Protein AF-0000000069707624 (afdb_homodimer)

Radius of gyration: 41.91 Å; Cα contacts (8 Å, |Δi|>4): 3523; chains: 2; bounding box: 149×126×89 Å

InterPro domains:
  IPR021345 GH172, second beta-sandwich domain [PF11175] (188-329)
  IPR060502 GH172, middle domain [PF28589] (62-168)

Solvent-accessible surface area (backbone atoms only — not comparable to full-atom values): 68395 Å² total; per-residue (Å²): 132,88,69,82,86,86,79,76,70,79,73,77,77,78,76,81,76,76,74,78,80,76,80,66,58,51,63,64,84,47,49,64,55,44,56,73,38,51,43,41,64,57,45,82,59,30,41,52,35,34,42,47,31,38,29,88,83,70,60,81,60,28,46,41,66,38,45,54,70,35,72,44,71,76,37,80,45,76,46,19,32,31,37,26,34,41,36,38,39,75,44,58,82,39,91,45,40,34,33,19,24,34,36,34,30,25,54,50,74,46,88,63,57,43,23,48,28,31,45,15,43,68,34,64,30,49,85,49,98,52,72,35,57,34,68,41,46,16,20,36,26,57,10,34,36,33,47,60,55,35,54,30,68,52,10,40,35,35,36,41,32,28,53,33,92,41,49,32,62,31,41,33,42,38,41,31,27,33,47,34,50,81,82,70,65,61,90,81,43,52,31,56,34,33,41,47,39,73,41,76,65,39,77,51,77,56,61,46,69,50,40,78,49,53,36,37,38,33,42,37,30,35,27,41,37,38,30,31,44,81,27,53,62,59,41,40,48,4,29,38,38,31,25,48,58,77,44,92,61,50,84,43,70,56,86,9,40,36,43,72,40,75,47,42,79,86,41,71,83,57,65,45,57,41,60,45,33,27,31,73,41,74,38,80,75,46,27,32,37,32,34,32,35,47,23,71,93,68,49,47,71,30,73,47,19,39,33,38,30,30,31,33,4,65,85,21,68,36,48,28,28,37,37,30,30,30,32,30,32,26,39,83,75,65,70,77,74,73,84,83,67,57,47,15,62,46,32,75,75,81,48,69,66,64,84,80,47,46,42,40,91,70,59,42,74,48,62,93,56,61,66,46,78,42,78,31,50,72,78,23,56,53,35,62,93,27,26,28,30,36,37,56,49,47,70,71,37,56,40,33,39,52,44,63,85,46,72,56,46,28,30,35,37,32,38,28,35,40,23,18,66,61,24,18,33,32,33,37,24,52,71,87,39,82,71,49,75,45,78,20,56,28,97,46,79,39,81,45,74,71,45,82,73,46,75,48,55,46,46,98,80,20,30,40,40,38,34,38,33,26,63,45,60,38,25,47,45,42,27,33,37,36,71,40,70,58,67,66,45,69,48,48,30,30,34,37,57,46,32,65,20,60,80,76,45,102,81,48,58,51,36,81,74,50,82,53,65,72,80,77,48,86,57,74,89,45,66,41,78,29,58,85,67,43,74,26,49,54,44,76,43,65,70,81,68,66,63,59,69,47,62,44,55,85,79,38,83,74,58,53,37,23,28,36,37,36,34,30,28,38,34,29,89,46,71,39,78,40,46,35,28,36,14,36,12,24,22,37,36,34,25,51,70,87,36,80,76,45,75,50,80,37,84,80,41,68,51,42,80,62,69,39,83,41,81,44,78,43,49,56,40,76,33,46,37,40,36,38,42,34,22,61,66,81,69,40,31,42,36,42,33,58,66,47,54,79,65,64,63,45,79,40,48,78,71,76,83,130,140,73,87,85,82,82,84,78,81,71,73,79,74,81,76,83,73,72,77,79,81,78,81,70,86,70,65,64,58,30,50,56,47,45,57,53,40,83,79,44,69,60,59,82,60,34,46,83,46,74,44,61,33,60,28,87,82,71,59,85,60,38,47,41,67,38,45,54,71,33,72,46,70,76,38,79,46,74,45,20,33,33,36,50,35,42,36,39,39,76,42,58,82,41,90,45,40,34,34,19,23,34,38,33,30,25,53,51,75,47,88,62,59,43,21,48,28,31,46,16,42,68,34,63,32,50,84,48,96,53,70,36,64,35,69,41,46,16,20,59,87,78,34,36,35,33,48,61,57,37,54,31,66,52,9,40,35,36,36,41,32,27,52,34,93,41,48,31,65,31,41,36,43,39,42,32,29,36,46,36,50,82,83,68,65,61,90,81,43,53,28,57,33,34,42,47,40,72,41,74,66,41,77,50,77,56,61,46,69,50,40,80,49,52,35,35,37,31,43,37,31,35,27,39,36,38,30,31,44,80,27,52,66,60,40,39,47,6,29,39,40,31,26,48,55,78,44,91,62,51,41,33,42,41,66,9,39,36,45,72,39,49,20,15,81,84,34,65,68,51,65,46,58,32,61,44,30,27,32,69,40,74,39,82,74,47,26,32,37,32,35,32,34,46,23,39,69,59,46,38,40,29,73,45,18,40,34,37,29,29,30,34,4,58,82,22,69,36,48,29,30,36,36,30,29,29,32,29,31,29,37,82,74,66,70,80,73,75,85,81,68,58,45,16,64,47,33,75,76,80,49,69,65,63,85,81,46,47,42,42,90,70,59,42,75,49,62,91,57,59,65,47,76,42,80,30,51,72,78,24,56,53,34,62,92,26,28,30,28,36,37,54,49,48,67,72,39,58,39,32,40,54,45,63,87,48,74,55,45,28,30,35,39,31,37,27,36,40,24,18,68,64,23,18,32,32,34,35,24,52,70,85,39,82,70,49,77,45,78,21,57,30,95,48,79,39,83,45,76,69,45,81,76,47,74,47,55,47,47,98,82,19,30,38,38,39,34,39,34,27,62,45,58,36,26,46,45,44,29,32,38,37,72,41,70,62,69,67,48,71,47,49,30,32,34,38,58,48,34,62,22,61,80,77,43,101,81,49,55,52,35,82,74,49,81,54,63,73,80,76,48,85,58,72,88,43,70,42,78,29,59,86,69,44,78,28,52,52,44,77,43,63,69,76,63,65,72,65,68,46,61,42,55,86,79,37,85,71,60,54,35,23,27,37,39,37,37,30,30,38,33,27,89,46,72,41,78,40,43,34,28,36,15,36,13,24,21,38,35,33,24,50,69,86,35,80,75,45,76,48,82,38,82,78,40,70,52,44,79,63,68,38,83,41,83,43,78,43,49,57,37,78,34,44,36,40,35,38,42,32,25,58,64,80,68,42,31,43,40,44,34,60,67,49,54,77,66,65,66,43,77,41,45,78,68,73,81,130

Sequence (1316 aa):
MKYHSKSIFLCLILGILLMGNACQSSIPSDPIMLLFTQPSPLIQAGKMIQLSSHDTTGGNNDRIPIKPGEKVHIANIKGEGMIARIWVTVDSRDPDYLRTILIRMYWDGEENPSVEVPLGDFFGSPFQYQHHLPKYVGMSSGGYYSYFPMPFKNGAVIEIENQGREEVYAFYYQINYYELEKNSLPKEIPYFHAQWKRDVRTESTENYVALDALGKGFFAGLNFNGQPYDGRLFYLEGDEMIFVDGEAKPSVYGTGMEDYFTAGWYFQNGPFAAGYHGLTFLDPETGRVTAYRHHIPDAIPFKNSIKVTFEHGHGNEEVVDLSTTAFWYQTEPHQKFNSIGVPGQRMVLKRPISSGVIAPNAFKVRTDLDFEIRDMTQNGPDWIGNEQLIVKGKDGASFSIILDQLEEAAYEIEIYYSKAPEFGTTEIGLNGKRLMELEALGTRLQAQDKIYLGEAKPNSQKEIVLDFRFMEGGSFGLDAVLLTPKRNFITDWYLIGPFPNLRVHDYERPGLDSAYFPEKEIHLDTTYPGYYGDQLAWFRVNDGKSGYDMRLRQYFEPTEFIVIYGLTYVFSPLDQQVIMFVGSDDAAKVFINDEEVYRFFDLMRIAAPDQDRVEVTLKKGWNKVLVKAENNFGGFAFYLRFMDPTNSLIVNAQQKFEMKYHSKSIFLCLILGILLMGNACQSSIPSDPIMLLFTQPSPLIQAGKMIQLSSHDTTGGNNDRIPIKPGEKVHIANIKGEGMIARIWVTVDSRDPDYLRTILIRMYWDGEENPSVEVPLGDFFGSPFQYQHHLPKYVGMSSGGYYSYFPMPFKNGAVIEIENQGREEVYAFYYQINYYELEKNSLPKEIPYFHAQWKRDVRTESTENYVALDALGKGFFAGLNFNGQPYDGRLFYLEGDEMIFVDGEAKPSVYGTGMEDYFTAGWYFQNGPFAAGYHGLTFLDPETGRVTAYRHHIPDAIPFKNSIKVTFEHGHGNEEVVDLSTTAFWYQTEPHQKFNSIGVPGQRMVLKRPISSGVIAPNAFKVRTDLDFEIRDMTQNGPDWIGNEQLIVKGKDGASFSIILDQLEEAAYEIEIYYSKAPEFGTTEIGLNGKRLMELEALGTRLQAQDKIYLGEAKPNSQKEIVLDFRFMEGGSFGLDAVLLTPKRNFITDWYLIGPFPNLRVHDYERPGLDSAYFPEKEIHLDTTYPGYYGDQLAWFRVNDGKSGYDMRLRQYFEPTEFIVIYGLTYVFSPLDQQVIMFVGSDDAAKVFINDEEVYRFFDLMRIAAPDQDRVEVTLKKGWNKVLVKAENNFGGFAFYLRFMDPTNSLIVNAQQKFE

Structure (mmCIF, N/CA/C/O backbone):
data_AF-0000000069707624-model_v1
#
loop_
_entity.id
_entity.type
_entity.pdbx_description
1 polymer 'DUF2961 family protein'
#
loop_
_atom_site.group_PDB
_atom_site.id
_atom_site.type_symbol
_atom_site.label_atom_id
_atom_site.label_alt_id
_atom_site.label_comp_id
_atom_site.label_asym_id
_atom_site.label_entity_id
_atom_site.label_seq_id
_atom_site.pdbx_PDB_ins_code
_atom_site.Cartn_x
_atom_site.Cartn_y
_atom_site.Cartn_z
_atom_site.occupancy
_atom_site.B_iso_or_equiv
_atom_site.auth_seq_id
_atom_site.auth_comp_id
_atom_site.auth_asym_id
_atom_site.auth_atom_id
_atom_site.pdbx_PDB_model_num
ATOM 1 N N . MET A 1 1 ? 98.688 46.562 0.102 1 18.88 1 MET A N 1
ATOM 2 C CA . MET A 1 1 ? 97.625 47.094 0.975 1 18.88 1 MET A CA 1
ATOM 3 C C . MET A 1 1 ? 96.312 46.594 0.54 1 18.88 1 MET A C 1
ATOM 5 O O . MET A 1 1 ? 95.25 47.031 1.054 1 18.88 1 MET A O 1
ATOM 9 N N . LYS A 1 2 ? 96.312 46.125 -0.446 1 19.06 2 LYS A N 1
ATOM 10 C CA . LYS A 1 2 ? 95.625 45.719 -1.665 1 19.06 2 LYS A CA 1
ATOM 11 C C . LYS A 1 2 ? 94.5 44.781 -1.354 1 19.06 2 LYS A C 1
ATOM 13 O O . LYS A 1 2 ? 94.562 43.562 -1.658 1 19.06 2 LYS A O 1
ATOM 18 N N . TYR A 1 3 ? 93.75 44.875 -0.031 1 17.95 3 TYR A N 1
ATOM 19 C CA . TYR A 1 3 ? 93.125 44.031 0.96 1 17.95 3 TYR A CA 1
ATOM 20 C C . TYR A 1 3 ? 91.75 43.625 0.505 1 17.95 3 TYR A C 1
ATOM 22 O O . TYR A 1 3 ? 91.125 42.719 1.069 1 17.95 3 TYR A O 1
ATOM 30 N N . HIS A 1 4 ? 91.125 44.469 -0.443 1 19.33 4 HIS A N 1
ATOM 31 C CA . HIS A 1 4 ? 89.75 44.781 -0.043 1 19.33 4 HIS A CA 1
ATOM 32 C C . HIS A 1 4 ? 88.875 43.531 -0.024 1 19.33 4 HIS A C 1
ATOM 34 O O . HIS A 1 4 ? 89.25 42.531 -0.677 1 19.33 4 HIS A O 1
ATOM 40 N N . SER A 1 5 ? 87.625 43.562 0.56 1 19.67 5 SER A N 1
ATOM 41 C CA . SER A 1 5 ? 86.5 43.062 1.409 1 19.67 5 SER A CA 1
ATOM 42 C C . SER A 1 5 ? 85.625 42.094 0.639 1 19.67 5 SER A C 1
ATOM 44 O O . SER A 1 5 ? 85.562 42.156 -0.592 1 19.67 5 SER A O 1
ATOM 46 N N . LYS A 1 6 ? 84.75 41.281 1.442 1 21.39 6 LYS A N 1
ATOM 47 C CA . LYS A 1 6 ? 84.188 39.938 1.647 1 21.39 6 LYS A CA 1
ATOM 48 C C . LYS A 1 6 ? 82.938 39.719 0.796 1 21.39 6 LYS A C 1
ATOM 50 O O . LYS A 1 6 ? 82 40.5 0.872 1 21.39 6 LYS A O 1
ATOM 55 N N . SER A 1 7 ? 82.938 39.062 -0.335 1 19.5 7 SER A N 1
ATOM 56 C CA . SER A 1 7 ? 82.188 38.688 -1.499 1 19.5 7 SER A CA 1
ATOM 57 C C . SER A 1 7 ? 80.938 37.906 -1.087 1 19.5 7 SER A C 1
ATOM 59 O O . SER A 1 7 ? 80.188 37.375 -1.938 1 19.5 7 SER A O 1
ATOM 61 N N . ILE A 1 8 ? 80.688 37.688 0.318 1 20.47 8 ILE A N 1
ATOM 62 C CA . ILE A 1 8 ? 80.125 36.344 0.498 1 20.47 8 ILE A CA 1
ATOM 63 C C . ILE A 1 8 ? 78.625 36.375 0.015 1 20.47 8 ILE A C 1
ATOM 65 O O . ILE A 1 8 ? 77.938 35.375 0.176 1 20.47 8 ILE A O 1
ATOM 69 N N . PHE A 1 9 ? 78.125 37.344 -0.63 1 19.16 9 PHE A N 1
ATOM 70 C CA . PHE A 1 9 ? 76.688 37.625 -0.339 1 19.16 9 PHE A CA 1
ATOM 71 C C . PHE A 1 9 ? 75.812 36.438 -0.684 1 19.16 9 PHE A C 1
ATOM 73 O O . PHE A 1 9 ? 74.75 36.281 -0.095 1 19.16 9 PHE A O 1
ATOM 80 N N . LEU A 1 10 ? 76.062 35.594 -1.766 1 20.22 10 LEU A N 1
ATOM 81 C CA . LEU A 1 10 ? 74.875 35.312 -2.594 1 20.22 10 LEU A CA 1
ATOM 82 C C . LEU A 1 10 ? 74.062 34.219 -1.967 1 20.22 10 LEU A C 1
ATOM 84 O O . LEU A 1 10 ? 74.438 33.062 -1.99 1 20.22 10 LEU A O 1
ATOM 88 N N . CYS A 1 11 ? 73.688 34.219 -0.699 1 19.45 11 CYS A N 1
ATOM 89 C CA . CYS A 1 11 ? 73.062 33.031 -0.096 1 19.45 11 CYS A CA 1
ATOM 90 C C . CYS A 1 11 ? 71.75 32.688 -0.804 1 19.45 11 CYS A C 1
ATOM 92 O O . CYS A 1 11 ? 70.812 33.438 -0.781 1 19.45 11 CYS A O 1
ATOM 94 N N . LEU A 1 12 ? 71.75 32.062 -1.888 1 20.75 12 LEU A N 1
ATOM 95 C CA . LEU A 1 12 ? 70.688 31.531 -2.738 1 20.75 12 LEU A CA 1
ATOM 96 C C . LEU A 1 12 ? 69.75 30.641 -1.943 1 20.75 12 LEU A C 1
ATOM 98 O O . LEU A 1 12 ? 70.125 29.484 -1.64 1 20.75 12 LEU A O 1
ATOM 102 N N . ILE A 1 13 ? 69.312 30.984 -0.721 1 21.41 13 ILE A N 1
ATOM 103 C CA . ILE A 1 13 ? 68.562 29.938 0.009 1 21.41 13 ILE A CA 1
ATOM 104 C C . ILE A 1 13 ? 67.312 29.531 -0.75 1 21.41 13 ILE A C 1
ATOM 106 O O . ILE A 1 13 ? 66.438 30.375 -1.009 1 21.41 13 ILE A O 1
ATOM 110 N N . LEU A 1 14 ? 67.312 28.578 -1.659 1 22.59 14 LEU A N 1
ATOM 111 C CA . LEU A 1 14 ? 66.25 27.859 -2.4 1 22.59 14 LEU A CA 1
ATOM 112 C C . LEU A 1 14 ? 65.188 27.312 -1.457 1 22.59 14 LEU A C 1
ATOM 114 O O . LEU A 1 14 ? 65.438 26.422 -0.654 1 22.59 14 LEU A O 1
ATOM 118 N N . GLY A 1 15 ? 64.375 28.156 -0.768 1 21.81 15 GLY A N 1
ATOM 119 C CA . GLY A 1 15 ? 63.312 27.672 0.089 1 21.81 15 GLY A CA 1
ATOM 120 C C . GLY A 1 15 ? 62.344 26.75 -0.632 1 21.81 15 GLY A C 1
ATOM 121 O O . GLY A 1 15 ? 61.781 27.125 -1.661 1 21.81 15 GLY A O 1
ATOM 122 N N . ILE A 1 16 ? 62.5 25.406 -0.625 1 24.39 16 ILE A N 1
ATOM 123 C CA . ILE A 1 16 ? 61.656 24.281 -1.049 1 24.39 16 ILE A CA 1
ATOM 124 C C . ILE A 1 16 ? 60.25 24.406 -0.424 1 24.39 16 ILE A C 1
ATOM 126 O O . ILE A 1 16 ? 60.125 24.359 0.799 1 24.39 16 ILE A O 1
ATOM 130 N N . LEU A 1 17 ? 59.406 25.328 -0.9 1 23.44 17 LEU A N 1
ATOM 131 C CA . LEU A 1 17 ? 58 25.422 -0.492 1 23.44 17 LEU A CA 1
ATOM 132 C C . LEU A 1 17 ? 57.312 24.062 -0.654 1 23.44 17 LEU A C 1
ATOM 134 O O . LEU A 1 17 ? 57.188 23.562 -1.771 1 23.44 17 LEU A O 1
ATOM 138 N N . LEU A 1 18 ? 57.406 23.125 0.227 1 24.72 18 LEU A N 1
ATOM 139 C CA . LEU A 1 18 ? 56.594 21.938 0.384 1 24.72 18 LEU A CA 1
ATOM 140 C C . LEU A 1 18 ? 55.125 22.297 0.466 1 24.72 18 LEU A C 1
ATOM 142 O O . LEU A 1 18 ? 54.656 22.859 1.465 1 24.72 18 LEU A O 1
ATOM 146 N N . MET A 1 19 ? 54.562 22.953 -0.51 1 26.05 19 MET A N 1
ATOM 147 C CA . MET A 1 19 ? 53.094 23.109 -0.516 1 26.05 19 MET A CA 1
ATOM 148 C C . MET A 1 19 ? 52.406 21.781 -0.243 1 26.05 19 MET A C 1
ATOM 150 O O . MET A 1 19 ? 52.656 20.797 -0.936 1 26.05 19 MET A O 1
ATOM 154 N N . GLY A 1 20 ? 52.094 21.469 0.965 1 26.59 20 GLY A N 1
ATOM 155 C CA . GLY A 1 20 ? 51.219 20.406 1.432 1 26.59 20 GLY A CA 1
ATOM 156 C C . GLY A 1 20 ? 49.906 20.312 0.646 1 26.59 20 GLY A C 1
ATOM 157 O O . GLY A 1 20 ? 49.156 21.281 0.552 1 26.59 20 GLY A O 1
ATOM 158 N N . ASN A 1 21 ? 49.875 19.656 -0.525 1 27.62 21 ASN A N 1
ATOM 159 C CA . ASN A 1 21 ? 48.719 19.156 -1.285 1 27.62 21 ASN A CA 1
ATOM 160 C C . ASN A 1 21 ? 47.625 18.656 -0.365 1 27.62 21 ASN A C 1
ATOM 162 O O . ASN A 1 21 ? 47.812 17.688 0.382 1 27.62 21 ASN A O 1
ATOM 166 N N . ALA A 1 22 ? 46.719 19.438 0.104 1 26.91 22 ALA A N 1
ATOM 167 C CA . ALA A 1 22 ? 45.438 19.188 0.793 1 26.91 22 ALA A CA 1
ATOM 168 C C . ALA A 1 22 ? 44.75 17.984 0.197 1 26.91 22 ALA A C 1
ATOM 170 O O . ALA A 1 22 ? 44.625 17.859 -1.024 1 26.91 22 ALA A O 1
ATOM 171 N N . CYS A 1 23 ? 44.656 16.891 0.903 1 30.03 23 CYS A N 1
ATOM 172 C CA . CYS A 1 23 ? 43.844 15.68 0.93 1 30.03 23 CYS A CA 1
ATOM 173 C C . CYS A 1 23 ? 42.406 15.969 0.553 1 30.03 23 CYS A C 1
ATOM 175 O O . CYS A 1 23 ? 41.688 16.594 1.318 1 30.03 23 CYS A O 1
ATOM 177 N N . GLN A 1 24 ? 42.062 16.297 -0.633 1 32.97 24 GLN A N 1
ATOM 178 C CA . GLN A 1 24 ? 40.719 16.297 -1.245 1 32.97 24 GLN A CA 1
ATOM 179 C C . GLN A 1 24 ? 39.875 15.156 -0.691 1 32.97 24 GLN A C 1
ATOM 181 O O . GLN A 1 24 ? 40.375 14.039 -0.509 1 32.97 24 GLN A O 1
ATOM 186 N N . SER A 1 25 ? 38.906 15.375 -0.008 1 40.84 25 SER A N 1
ATOM 187 C CA . SER A 1 25 ? 37.844 14.516 0.538 1 40.84 25 SER A CA 1
ATOM 188 C C . SER A 1 25 ? 37.469 13.414 -0.443 1 40.84 25 SER A C 1
ATOM 190 O O . SER A 1 25 ? 36.844 13.688 -1.477 1 40.84 25 SER A O 1
ATOM 192 N N . SER A 1 26 ? 38.375 12.359 -0.764 1 45.59 26 SER A N 1
ATOM 193 C CA . SER A 1 26 ? 38.25 11.367 -1.83 1 45.59 26 SER A CA 1
ATOM 194 C C . SER A 1 26 ? 37 10.516 -1.647 1 45.59 26 SER A C 1
ATOM 196 O O . SER A 1 26 ? 36.75 9.984 -0.562 1 45.59 26 SER A O 1
ATOM 198 N N . ILE A 1 27 ? 36.062 10.719 -2.441 1 56.03 27 ILE A N 1
ATOM 199 C CA . ILE A 1 27 ? 35.031 9.742 -2.766 1 56.03 27 ILE A CA 1
ATOM 200 C C . ILE A 1 27 ? 35.625 8.336 -2.723 1 56.03 27 ILE A C 1
ATOM 202 O O . ILE A 1 27 ? 36.719 8.102 -3.219 1 56.03 27 ILE A O 1
ATOM 206 N N . PRO A 1 28 ? 35.062 7.512 -1.837 1 61.44 28 PRO A N 1
ATOM 207 C CA . PRO A 1 28 ? 35.594 6.152 -1.826 1 61.44 28 PRO A CA 1
ATOM 208 C C . PRO A 1 28 ? 36.062 5.688 -3.207 1 61.44 28 PRO A C 1
ATOM 210 O O . PRO A 1 28 ? 35.438 6.02 -4.215 1 61.44 28 PRO A O 1
ATOM 213 N N . SER A 1 29 ? 37.25 5.18 -3.164 1 61.94 29 SER A N 1
ATOM 214 C CA . SER A 1 29 ? 37.844 4.688 -4.41 1 61.94 29 SER A CA 1
ATOM 215 C C . SER A 1 29 ? 37.125 3.438 -4.902 1 61.94 29 SER A C 1
ATOM 217 O O . SER A 1 29 ? 37.125 3.145 -6.098 1 61.94 29 SER A O 1
ATOM 219 N N . ASP A 1 30 ? 36.469 2.801 -3.924 1 75.5 30 ASP A N 1
ATOM 220 C CA . ASP A 1 30 ? 35.719 1.609 -4.352 1 75.5 30 ASP A CA 1
ATOM 221 C C . ASP A 1 30 ? 34.375 1.975 -4.93 1 75.5 30 ASP A C 1
ATOM 223 O O . ASP A 1 30 ? 33.5 2.516 -4.223 1 75.5 30 ASP A O 1
ATOM 227 N N . PRO A 1 31 ? 34.188 1.661 -6.168 1 77.06 31 PRO A N 1
ATOM 228 C CA . PRO A 1 31 ? 32.969 2.068 -6.848 1 77.06 31 PRO A CA 1
ATOM 229 C C . PRO A 1 31 ? 31.719 1.471 -6.211 1 77.06 31 PRO A C 1
ATOM 231 O O . PRO A 1 31 ? 30.656 2.102 -6.215 1 77.06 31 PRO A O 1
ATOM 234 N N . ILE A 1 32 ? 31.859 0.327 -5.637 1 78.31 32 ILE A N 1
ATOM 235 C CA . ILE A 1 32 ? 30.703 -0.321 -5.027 1 78.31 32 ILE A CA 1
ATOM 236 C C . ILE A 1 32 ? 30.328 0.413 -3.744 1 78.31 32 ILE A C 1
ATOM 238 O O . ILE A 1 32 ? 29.141 0.619 -3.471 1 78.31 32 ILE A O 1
ATOM 242 N N . MET A 1 33 ? 31.266 0.794 -2.947 1 75.31 33 MET A N 1
ATOM 243 C CA . MET A 1 33 ? 31 1.559 -1.731 1 75.31 33 MET A CA 1
ATOM 244 C C . MET A 1 33 ? 30.328 2.889 -2.061 1 75.31 33 MET A C 1
ATOM 246 O O . MET A 1 33 ? 29.438 3.334 -1.338 1 75.31 33 MET A O 1
ATOM 250 N N . LEU A 1 34 ? 30.766 3.414 -3.104 1 76.06 34 LEU A N 1
ATOM 251 C CA . LEU A 1 34 ? 30.188 4.676 -3.551 1 76.06 34 LEU A CA 1
ATOM 252 C C . LEU A 1 34 ? 28.703 4.512 -3.859 1 76.06 34 LEU A C 1
ATOM 254 O O . LEU A 1 34 ? 27.906 5.406 -3.58 1 76.06 34 LEU A O 1
ATOM 258 N N . LEU A 1 35 ? 28.328 3.408 -4.371 1 80.75 35 LEU A N 1
ATOM 259 C CA . LEU A 1 35 ? 26.969 3.152 -4.805 1 80.75 35 LEU A CA 1
ATOM 260 C C . LEU A 1 35 ? 26.047 2.92 -3.605 1 80.75 35 LEU A C 1
ATOM 262 O O . LEU A 1 35 ? 24.922 3.438 -3.566 1 80.75 35 LEU A O 1
ATOM 266 N N . PHE A 1 36 ? 26.453 2.232 -2.625 1 83 36 PHE A N 1
ATOM 267 C CA . PHE A 1 36 ? 25.484 1.723 -1.669 1 83 36 PHE A CA 1
ATOM 268 C C . PHE A 1 36 ? 25.672 2.367 -0.302 1 83 36 PHE A C 1
ATOM 270 O O . PHE A 1 36 ? 24.953 2.062 0.644 1 83 36 PHE A O 1
ATOM 277 N N . THR A 1 37 ? 26.625 3.328 -0.21 1 80.25 37 THR A N 1
ATOM 278 C CA . THR A 1 37 ? 26.688 4.152 0.992 1 80.25 37 THR A CA 1
ATOM 279 C C . THR A 1 37 ? 25.578 5.195 0.995 1 80.25 37 THR A C 1
ATOM 281 O O . THR A 1 37 ? 25.328 5.855 -0.02 1 80.25 37 THR A O 1
ATOM 284 N N . GLN A 1 38 ? 24.875 5.293 2.148 1 80.56 38 GLN A N 1
ATOM 285 C CA . GLN A 1 38 ? 23.797 6.266 2.275 1 80.56 38 GLN A CA 1
ATOM 286 C C . GLN A 1 38 ? 24.047 7.215 3.445 1 80.56 38 GLN A C 1
ATOM 288 O O . GLN A 1 38 ? 24.375 6.77 4.551 1 80.56 38 GLN A O 1
ATOM 293 N N . PRO A 1 39 ? 24 8.562 3.215 1 84.69 39 PRO A N 1
ATOM 294 C CA . PRO A 1 39 ? 23.844 9.18 1.896 1 84.69 39 PRO A CA 1
ATOM 295 C C . PRO A 1 39 ? 25.078 9.031 1.017 1 84.69 39 PRO A C 1
ATOM 297 O O . PRO A 1 39 ? 26.203 8.914 1.531 1 84.69 39 PRO A O 1
ATOM 300 N N . SER A 1 40 ? 24.812 9.117 -0.23 1 80.12 40 SER A N 1
ATOM 301 C CA . SER A 1 40 ? 25.906 8.969 -1.169 1 80.12 40 SER A CA 1
ATOM 302 C C . SER A 1 40 ? 26.938 10.086 -1.009 1 80.12 40 SER A C 1
ATOM 304 O O . SER A 1 40 ? 26.562 11.258 -0.883 1 80.12 40 SER A O 1
ATOM 306 N N . PRO A 1 41 ? 28.219 9.773 -1.053 1 79.38 41 PRO A N 1
ATOM 307 C CA . PRO A 1 41 ? 29.234 10.82 -1.02 1 79.38 41 PRO A CA 1
ATOM 308 C C . PRO A 1 41 ? 29.188 11.742 -2.236 1 79.38 41 PRO A C 1
ATOM 310 O O . PRO A 1 41 ? 29.75 12.836 -2.215 1 79.38 41 PRO A O 1
ATOM 313 N N . LEU A 1 42 ? 28.391 11.344 -3.188 1 78.75 42 LEU A N 1
ATOM 314 C CA . LEU A 1 42 ? 28.297 12.094 -4.434 1 78.75 42 LEU A CA 1
ATOM 315 C C . LEU A 1 42 ? 27.438 13.336 -4.254 1 78.75 42 LEU A C 1
ATOM 317 O O . LEU A 1 42 ? 27.453 14.234 -5.098 1 78.75 42 LEU A O 1
ATOM 321 N N . ILE A 1 43 ? 26.781 13.375 -3.152 1 81.94 43 ILE A N 1
ATOM 322 C CA . ILE A 1 43 ? 25.875 14.5 -2.961 1 81.94 43 ILE A CA 1
ATOM 323 C C . ILE A 1 43 ? 26.688 15.797 -2.867 1 81.94 43 ILE A C 1
ATOM 325 O O . ILE A 1 43 ? 26.156 16.875 -3.143 1 81.94 43 ILE A O 1
ATOM 329 N N . GLN A 1 44 ? 27.953 15.672 -2.525 1 78.56 44 GLN A N 1
ATOM 330 C CA . GLN A 1 44 ? 28.812 16.844 -2.385 1 78.56 44 GLN A CA 1
ATOM 331 C C . GLN A 1 44 ? 29.141 17.453 -3.746 1 78.56 44 GLN A C 1
ATOM 333 O O . GLN A 1 44 ? 29.406 18.656 -3.848 1 78.56 44 GLN A O 1
ATOM 338 N N . ALA A 1 45 ? 29.016 16.578 -4.715 1 78.44 45 ALA A N 1
ATOM 339 C CA . ALA A 1 45 ? 29.422 16.984 -6.055 1 78.44 45 ALA A CA 1
ATOM 340 C C . ALA A 1 45 ? 28.219 17.297 -6.926 1 78.44 45 ALA A C 1
ATOM 342 O O . ALA A 1 45 ? 28.359 17.688 -8.086 1 78.44 45 ALA A O 1
ATOM 343 N N . GLY A 1 46 ? 27.094 17.203 -6.344 1 87.25 46 GLY A N 1
ATOM 344 C CA . GLY A 1 46 ? 25.969 17.234 -7.266 1 87.25 46 GLY A CA 1
ATOM 345 C C . GLY A 1 46 ? 24.797 18.031 -6.73 1 87.25 46 GLY A C 1
ATOM 346 O O . GLY A 1 46 ? 24.906 18.719 -5.723 1 87.25 46 GLY A O 1
ATOM 347 N N . LYS A 1 47 ? 23.859 18.062 -7.617 1 92.69 47 LYS A N 1
ATOM 348 C CA . LYS A 1 47 ? 22.562 18.688 -7.34 1 92.69 47 LYS A CA 1
ATOM 349 C C . LYS A 1 47 ? 21.438 17.672 -7.492 1 92.69 47 LYS A C 1
ATOM 351 O O . LYS A 1 47 ? 21.453 16.844 -8.406 1 92.69 47 LYS A O 1
ATOM 356 N N . MET A 1 48 ? 20.5 17.672 -6.535 1 95.06 48 MET A N 1
ATOM 357 C CA . MET A 1 48 ? 19.328 16.812 -6.633 1 95.06 48 MET A CA 1
ATOM 358 C C . MET A 1 48 ? 18.281 17.406 -7.547 1 95.06 48 MET A C 1
ATOM 360 O O . MET A 1 48 ? 17.922 18.578 -7.398 1 95.06 48 MET A O 1
ATOM 364 N N . ILE A 1 49 ? 17.828 16.672 -8.492 1 96.69 49 ILE A N 1
ATOM 365 C CA . ILE A 1 49 ? 16.734 17.047 -9.391 1 96.69 49 ILE A CA 1
ATOM 366 C C . ILE A 1 49 ? 15.633 16 -9.328 1 96.69 49 ILE A C 1
ATOM 368 O O . ILE A 1 49 ? 15.906 14.797 -9.305 1 96.69 49 ILE A O 1
ATOM 372 N N . GLN A 1 50 ? 14.383 16.406 -9.195 1 97.25 50 GLN A N 1
ATOM 373 C CA . GLN A 1 50 ? 13.234 15.516 -9.305 1 97.25 50 GLN A CA 1
ATOM 374 C C . GLN A 1 50 ? 12.453 15.781 -10.586 1 97.25 50 GLN A C 1
ATOM 376 O O . GLN A 1 50 ? 11.898 16.859 -10.766 1 97.25 50 GLN A O 1
ATOM 381 N N . LEU A 1 51 ? 12.492 14.836 -11.492 1 96.81 51 LEU A N 1
ATOM 382 C CA . LEU A 1 51 ? 11.562 14.828 -12.609 1 96.81 51 LEU A CA 1
ATOM 383 C C . LEU A 1 51 ? 10.234 14.195 -12.203 1 96.81 51 LEU A C 1
ATOM 385 O O . LEU A 1 51 ? 10.211 13.172 -11.508 1 96.81 51 LEU A O 1
ATOM 389 N N . SER A 1 52 ? 9.117 14.867 -12.492 1 96.56 52 SER A N 1
ATOM 390 C CA . SER A 1 52 ? 7.828 14.305 -12.078 1 96.56 52 SER A CA 1
ATOM 391 C C . SER A 1 52 ? 6.75 14.586 -13.117 1 96.56 52 SER A C 1
ATOM 393 O O . SER A 1 52 ? 6.98 15.32 -14.086 1 96.56 52 SER A O 1
ATOM 395 N N . SER A 1 53 ? 5.598 13.969 -12.922 1 95.44 53 SER A N 1
ATOM 396 C CA . SER A 1 53 ? 4.449 14.156 -13.805 1 95.44 53 SER A CA 1
ATOM 397 C C . SER A 1 53 ? 3.602 15.344 -13.359 1 95.44 53 SER A C 1
ATOM 399 O O . SER A 1 53 ? 2.416 15.422 -13.688 1 95.44 53 SER A O 1
ATOM 401 N N . HIS A 1 54 ? 4.152 16.234 -12.586 1 91.06 54 HIS A N 1
ATOM 402 C CA . HIS A 1 54 ? 3.375 17.375 -12.102 1 91.06 54 HIS A CA 1
ATOM 403 C C . HIS A 1 54 ? 2.807 18.188 -13.266 1 91.06 54 HIS A C 1
ATOM 405 O O . HIS A 1 54 ? 3.377 18.203 -14.359 1 91.06 54 HIS A O 1
ATOM 411 N N . ASP A 1 55 ? 1.71 18.812 -13.016 1 86.75 55 ASP A N 1
ATOM 412 C CA . ASP A 1 55 ? 1.069 19.672 -14 1 86.75 55 ASP A CA 1
ATOM 413 C C . ASP A 1 55 ? 1.892 20.938 -14.242 1 86.75 55 ASP A C 1
ATOM 415 O O . ASP A 1 55 ? 1.901 21.844 -13.406 1 86.75 55 ASP A O 1
ATOM 419 N N . THR A 1 56 ? 2.471 21.047 -15.32 1 85.56 56 THR A N 1
ATOM 420 C CA . THR A 1 56 ? 3.393 22.141 -15.602 1 85.56 56 THR A CA 1
ATOM 421 C C . THR A 1 56 ? 2.629 23.422 -15.867 1 85.56 56 THR A C 1
ATOM 423 O O . THR A 1 56 ? 3.23 24.5 -15.969 1 85.56 56 THR A O 1
ATOM 426 N N . THR A 1 57 ? 1.363 23.297 -15.898 1 76.94 57 THR A N 1
ATOM 427 C CA . THR A 1 57 ? 0.559 24.5 -16.094 1 76.94 57 THR A CA 1
ATOM 428 C C . THR A 1 57 ? 0.172 25.125 -14.758 1 76.94 57 THR A C 1
ATOM 430 O O . THR A 1 57 ? -0.406 26.203 -14.711 1 76.94 57 THR A O 1
ATOM 433 N N . GLY A 1 58 ? 0.562 24.469 -13.758 1 73 58 GLY A N 1
ATOM 434 C CA . GLY A 1 58 ? 0.212 24.953 -12.43 1 73 58 GLY A CA 1
ATOM 435 C C . GLY A 1 58 ? -1.082 24.359 -11.898 1 73 58 GLY A C 1
ATOM 436 O O . GLY A 1 58 ? -1.453 24.594 -10.75 1 73 58 GLY A O 1
ATOM 437 N N . GLY A 1 59 ? -1.722 23.5 -12.695 1 75.94 59 GLY A N 1
ATOM 438 C CA . GLY A 1 59 ? -2.943 22.828 -12.273 1 75.94 59 GLY A CA 1
ATOM 439 C C . GLY A 1 59 ? -2.688 21.562 -11.484 1 75.94 59 GLY A C 1
ATOM 440 O O . GLY A 1 59 ? -1.613 21.391 -10.898 1 75.94 59 GLY A O 1
ATOM 441 N N . ASN A 1 60 ? -3.693 20.688 -11.297 1 76.81 60 ASN A N 1
ATOM 442 C CA . ASN A 1 60 ? -3.594 19.484 -10.477 1 76.81 60 ASN A CA 1
ATOM 443 C C . ASN A 1 60 ? -3.674 18.219 -11.312 1 76.81 60 ASN A C 1
ATOM 445 O O . ASN A 1 60 ? -3.924 17.125 -10.789 1 76.81 60 ASN A O 1
ATOM 449 N N . ASN A 1 61 ? -3.504 18.406 -12.578 1 81.38 61 ASN A N 1
ATOM 450 C CA . ASN A 1 61 ? -3.447 17.234 -13.445 1 81.38 61 ASN A CA 1
ATOM 451 C C . ASN A 1 61 ? -2.053 16.609 -13.453 1 81.38 61 ASN A C 1
ATOM 453 O O . ASN A 1 61 ? -1.404 16.547 -14.5 1 81.38 61 ASN A O 1
ATOM 457 N N . ASP A 1 62 ? -1.649 16.078 -12.398 1 88.38 62 ASP A N 1
ATOM 458 C CA . ASP A 1 62 ? -0.28 15.648 -12.125 1 88.38 62 ASP A CA 1
ATOM 459 C C . ASP A 1 62 ? -0.021 14.242 -12.672 1 88.38 62 ASP A C 1
ATOM 461 O O . ASP A 1 62 ? 0.738 13.469 -12.086 1 88.38 62 ASP A O 1
ATOM 465 N N . ARG A 1 63 ? -0.752 13.82 -13.742 1 89.44 63 ARG A N 1
ATOM 466 C CA . ARG A 1 63 ? -0.609 12.492 -14.328 1 89.44 63 ARG A CA 1
ATOM 467 C C . ARG A 1 63 ? -0.448 12.578 -15.844 1 89.44 63 ARG A C 1
ATOM 469 O O . ARG A 1 63 ? -0.713 13.625 -16.438 1 89.44 63 ARG A O 1
ATOM 476 N N . ILE A 1 64 ? 0.081 11.539 -16.484 1 92.19 64 ILE A N 1
ATOM 477 C CA . ILE A 1 64 ? 0.079 11.438 -17.938 1 92.19 64 ILE A CA 1
ATOM 478 C C . ILE A 1 64 ? -0.702 10.195 -18.375 1 92.19 64 ILE A C 1
ATOM 480 O O . ILE A 1 64 ? -0.666 9.164 -17.688 1 92.19 64 ILE A O 1
ATOM 484 N N . PRO A 1 65 ? -1.452 10.32 -19.375 1 90.06 65 PRO A N 1
ATOM 485 C CA . PRO A 1 65 ? -2.021 9.133 -20.016 1 90.06 65 PRO A CA 1
ATOM 486 C C . PRO A 1 65 ? -1.03 8.43 -20.953 1 90.06 65 PRO A C 1
ATOM 488 O O . PRO A 1 65 ? -0.088 9.062 -21.438 1 90.06 65 PRO A O 1
ATOM 491 N N . ILE A 1 66 ? -1.148 7.191 -21.125 1 95.88 66 ILE A N 1
ATOM 492 C CA . ILE A 1 66 ? -0.347 6.438 -22.078 1 95.88 66 ILE A CA 1
ATOM 493 C C . ILE A 1 66 ? -1.249 5.508 -22.891 1 95.88 66 ILE A C 1
ATOM 495 O O . ILE A 1 66 ? -1.738 4.504 -22.375 1 95.88 66 ILE A O 1
ATOM 499 N N . LYS A 1 67 ? -1.366 5.793 -24.188 1 93.5 67 LYS A N 1
ATOM 500 C CA . LYS A 1 67 ? -2.232 5.004 -25.062 1 93.5 67 LYS A CA 1
ATOM 501 C C . LYS A 1 67 ? -1.621 3.637 -25.344 1 93.5 67 LYS A C 1
ATOM 503 O O . LYS A 1 67 ? -0.412 3.445 -25.203 1 93.5 67 LYS A O 1
ATOM 508 N N . PRO A 1 68 ? -2.498 2.723 -25.812 1 93.94 68 PRO A N 1
ATOM 509 C CA . PRO A 1 68 ? -1.946 1.434 -26.234 1 93.94 68 PRO A CA 1
ATOM 510 C C . PRO A 1 68 ? -0.883 1.572 -27.312 1 93.94 68 PRO A C 1
ATOM 512 O O . PRO A 1 68 ? -1.096 2.277 -28.312 1 93.94 68 PRO A O 1
ATOM 515 N N . GLY A 1 69 ? 0.235 0.974 -27.047 1 96.62 69 GLY A N 1
ATOM 516 C CA . GLY A 1 69 ? 1.313 1.004 -28.016 1 96.62 69 GLY A CA 1
ATOM 517 C C . GLY A 1 69 ? 2.213 2.217 -27.875 1 96.62 69 GLY A C 1
ATOM 518 O O . GLY A 1 69 ? 3.277 2.283 -28.5 1 96.62 69 GLY A O 1
ATOM 519 N N . GLU A 1 70 ? 1.822 3.141 -27.047 1 97.56 70 GLU A N 1
ATOM 520 C CA . GLU A 1 70 ? 2.564 4.391 -26.906 1 97.56 70 GLU A CA 1
ATOM 521 C C . GLU A 1 70 ? 3.773 4.219 -25.984 1 97.56 70 GLU A C 1
ATOM 523 O O . GLU A 1 70 ? 3.717 3.471 -25.016 1 97.56 70 GLU A O 1
ATOM 528 N N . LYS A 1 71 ? 4.824 4.812 -26.375 1 97.94 71 LYS A N 1
ATOM 529 C CA . LYS A 1 71 ? 6.039 4.922 -25.562 1 97.94 71 LYS A CA 1
ATOM 530 C C . LYS A 1 71 ? 6.234 6.344 -25.047 1 97.94 71 LYS A C 1
ATOM 532 O O . LYS A 1 71 ? 6.031 7.309 -25.797 1 97.94 71 LYS A O 1
ATOM 537 N N . VAL A 1 72 ? 6.535 6.453 -23.781 1 98.12 72 VAL A N 1
ATOM 538 C CA . VAL A 1 72 ? 6.777 7.766 -23.188 1 98.12 72 VAL A CA 1
ATOM 539 C C . VAL A 1 72 ? 8.094 7.75 -22.422 1 98.12 72 VAL A C 1
ATOM 541 O O . VAL A 1 72 ? 8.406 6.766 -21.75 1 98.12 72 VAL A O 1
ATOM 544 N N . HIS A 1 73 ? 8.852 8.758 -22.547 1 98.25 73 HIS A N 1
ATOM 545 C CA . HIS A 1 73 ? 10.039 8.953 -21.703 1 98.25 73 HIS A CA 1
ATOM 546 C C . HIS A 1 73 ? 9.688 9.703 -20.422 1 98.25 73 HIS A C 1
ATOM 548 O O . HIS A 1 73 ? 9.328 10.883 -20.469 1 98.25 73 HIS A O 1
ATOM 554 N N . ILE A 1 74 ? 9.836 9.023 -19.312 1 98.06 74 ILE A N 1
ATOM 555 C CA . ILE A 1 74 ? 9.555 9.703 -18.062 1 98.06 74 ILE A CA 1
ATOM 556 C C . ILE A 1 74 ? 10.836 10.32 -17.5 1 98.06 74 ILE A C 1
ATOM 558 O O . ILE A 1 74 ? 10.789 11.109 -16.562 1 98.06 74 ILE A O 1
ATOM 562 N N . ALA A 1 75 ? 11.945 9.969 -18.078 1 98.44 75 ALA A N 1
ATOM 563 C CA . ALA A 1 75 ? 13.227 10.633 -17.859 1 98.44 75 ALA A CA 1
ATOM 564 C C . ALA A 1 75 ? 14.07 10.641 -19.125 1 98.44 75 ALA A C 1
ATOM 566 O O . ALA A 1 75 ? 14.141 9.633 -19.828 1 98.44 75 ALA A O 1
ATOM 567 N N . ASN A 1 76 ? 14.562 11.672 -19.469 1 98.31 76 ASN A N 1
ATOM 568 C CA . ASN A 1 76 ? 15.578 11.898 -20.5 1 98.31 76 ASN A CA 1
ATOM 569 C C . ASN A 1 76 ? 16.641 12.875 -20.016 1 98.31 76 ASN A C 1
ATOM 571 O O . ASN A 1 76 ? 16.562 14.078 -20.297 1 98.31 76 ASN A O 1
ATOM 575 N N . ILE A 1 77 ? 17.609 12.32 -19.344 1 98.12 77 ILE A N 1
ATOM 576 C CA . ILE A 1 77 ? 18.594 13.094 -18.609 1 98.12 77 ILE A CA 1
ATOM 577 C C . ILE A 1 77 ? 19.891 13.18 -19.406 1 98.12 77 ILE A C 1
ATOM 579 O O . ILE A 1 77 ? 20.312 12.188 -20.016 1 98.12 77 ILE A O 1
ATOM 583 N N . LYS A 1 78 ? 20.5 14.305 -19.469 1 97.44 78 LYS A N 1
ATOM 584 C CA . LYS A 1 78 ? 21.797 14.492 -20.109 1 97.44 78 LYS A CA 1
ATOM 585 C C . LYS A 1 78 ? 22.906 14.602 -19.062 1 97.44 78 LYS A C 1
ATOM 587 O O . LYS A 1 78 ? 22.641 14.875 -17.891 1 97.44 78 LYS A O 1
ATOM 592 N N . GLY A 1 79 ? 24.125 14.297 -19.469 1 96.88 79 GLY A N 1
ATOM 593 C CA . GLY A 1 79 ? 25.281 14.477 -18.609 1 96.88 79 GLY A CA 1
ATOM 594 C C . GLY A 1 79 ? 25.5 13.32 -17.656 1 96.88 79 GLY A C 1
ATOM 595 O O . GLY A 1 79 ? 25.078 12.195 -17.922 1 96.88 79 GLY A O 1
ATOM 596 N N . GLU A 1 80 ? 26.406 13.547 -16.641 1 96.44 80 GLU A N 1
ATOM 597 C CA . GLU A 1 80 ? 26.781 12.555 -15.633 1 96.44 80 GLU A CA 1
ATOM 598 C C . GLU A 1 80 ? 25.875 12.656 -14.398 1 96.44 80 GLU A C 1
ATOM 600 O O . GLU A 1 80 ? 25.5 13.758 -13.992 1 96.44 80 GLU A O 1
ATOM 605 N N . GLY A 1 81 ? 25.453 11.508 -13.828 1 96.69 81 GLY A N 1
ATOM 606 C CA . GLY A 1 81 ? 24.578 11.523 -12.664 1 96.69 81 GLY A CA 1
ATOM 607 C C . GLY A 1 81 ? 24.312 10.148 -12.094 1 96.69 81 GLY A C 1
ATOM 608 O O . GLY A 1 81 ? 24.969 9.172 -12.469 1 96.69 81 GLY A O 1
ATOM 609 N N . MET A 1 82 ? 23.391 10.102 -11.156 1 96.31 82 MET A N 1
ATOM 610 C CA . MET A 1 82 ? 22.953 8.859 -10.523 1 96.31 82 MET A CA 1
ATOM 611 C C . MET A 1 82 ? 21.5 8.961 -10.062 1 96.31 82 MET A C 1
ATOM 613 O O . MET A 1 82 ? 21.156 9.836 -9.258 1 96.31 82 MET A O 1
ATOM 617 N N . ILE A 1 83 ? 20.688 8.141 -10.609 1 97.69 83 ILE A N 1
ATOM 618 C CA . ILE A 1 83 ? 19.312 8.055 -10.109 1 97.69 83 ILE A CA 1
ATOM 619 C C . ILE A 1 83 ? 19.328 7.477 -8.695 1 97.69 83 ILE A C 1
ATOM 621 O O . ILE A 1 83 ? 19.953 6.441 -8.445 1 97.69 83 ILE A O 1
ATOM 625 N N . ALA A 1 84 ? 18.641 8.164 -7.762 1 96.06 84 ALA A N 1
ATOM 626 C CA . ALA A 1 84 ? 18.641 7.77 -6.355 1 96.06 84 ALA A CA 1
ATOM 627 C C . ALA A 1 84 ? 17.297 7.148 -5.961 1 96.06 84 ALA A C 1
ATOM 629 O O . ALA A 1 84 ? 17.234 6.348 -5.027 1 96.06 84 ALA A O 1
ATOM 630 N N . ARG A 1 85 ? 16.219 7.562 -6.629 1 97 85 ARG A N 1
ATOM 631 C CA . ARG A 1 85 ? 14.891 7.082 -6.277 1 97 85 ARG A CA 1
ATOM 632 C C . ARG A 1 85 ? 13.953 7.125 -7.48 1 97 85 ARG A C 1
ATOM 634 O O . ARG A 1 85 ? 13.984 8.078 -8.266 1 97 85 ARG A O 1
ATOM 641 N N . ILE A 1 86 ? 13.18 6.117 -7.625 1 98.44 86 ILE A N 1
ATOM 642 C CA . ILE A 1 86 ? 12.07 6.074 -8.562 1 98.44 86 ILE A CA 1
ATOM 643 C C . ILE A 1 86 ? 10.766 5.809 -7.812 1 98.44 86 ILE A C 1
ATOM 645 O O . ILE A 1 86 ? 10.711 4.934 -6.945 1 98.44 86 ILE A O 1
ATOM 649 N N . TRP A 1 87 ? 9.766 6.609 -7.992 1 98.06 87 TRP A N 1
ATOM 650 C CA . TRP A 1 87 ? 8.414 6.391 -7.484 1 98.06 87 TRP A CA 1
ATOM 651 C C . TRP A 1 87 ? 7.395 6.434 -8.617 1 98.06 87 TRP A C 1
ATOM 653 O O . TRP A 1 87 ? 7.465 7.297 -9.492 1 98.06 87 TRP A O 1
ATOM 663 N N . VAL A 1 88 ? 6.492 5.441 -8.648 1 97.81 88 VAL A N 1
ATOM 664 C CA . VAL A 1 88 ? 5.441 5.402 -9.656 1 97.81 88 VAL A CA 1
ATOM 665 C C . VAL A 1 88 ? 4.148 4.871 -9.039 1 97.81 88 VAL A C 1
ATOM 667 O O . VAL A 1 88 ? 4.188 4.109 -8.07 1 97.81 88 VAL A O 1
ATOM 670 N N . THR A 1 89 ? 3.023 5.324 -9.516 1 96.25 89 THR A N 1
ATOM 671 C CA . THR A 1 89 ? 1.724 4.703 -9.289 1 96.25 89 THR A CA 1
ATOM 672 C C . THR A 1 89 ? 0.847 4.816 -10.531 1 96.25 89 THR A C 1
ATOM 674 O O . THR A 1 89 ? 1.107 5.641 -11.414 1 96.25 89 THR A O 1
ATOM 677 N N . VAL A 1 90 ? -0.024 3.857 -10.711 1 95.12 90 VAL A N 1
ATOM 678 C CA . VAL A 1 90 ? -0.692 3.707 -12 1 95.12 90 VAL A CA 1
ATOM 679 C C . VAL A 1 90 ? -2.18 3.436 -11.781 1 95.12 90 VAL A C 1
ATOM 681 O O . VAL A 1 90 ? -2.557 2.721 -10.852 1 95.12 90 VAL A O 1
ATOM 684 N N . ASP A 1 91 ? -3.018 4.043 -12.57 1 90.44 91 ASP A N 1
ATOM 685 C CA . ASP A 1 91 ? -4.426 3.689 -12.711 1 90.44 91 ASP A CA 1
ATOM 686 C C . ASP A 1 91 ? -4.734 3.219 -14.133 1 90.44 91 ASP A C 1
ATOM 688 O O . ASP A 1 91 ? -4.586 3.979 -15.086 1 90.44 91 ASP A O 1
ATOM 692 N N . SER A 1 92 ? -5.086 1.983 -14.258 1 90.19 92 SER A N 1
ATOM 693 C CA . SER A 1 92 ? -5.438 1.379 -15.539 1 90.19 92 SER A CA 1
ATOM 694 C C . SER A 1 92 ? -6.613 0.416 -15.391 1 90.19 92 SER A C 1
ATOM 696 O O . SER A 1 92 ? -6.75 -0.247 -14.359 1 90.19 92 SER A O 1
ATOM 698 N N . ARG A 1 93 ? -7.414 0.336 -16.5 1 82.19 93 ARG A N 1
ATOM 699 C CA . ARG A 1 93 ? -8.547 -0.584 -16.484 1 82.19 93 ARG A CA 1
ATOM 700 C C . ARG A 1 93 ? -8.156 -1.939 -17.062 1 82.19 93 ARG A C 1
ATOM 702 O O . ARG A 1 93 ? -8.93 -2.895 -17 1 82.19 93 ARG A O 1
ATOM 709 N N . ASP A 1 94 ? -6.98 -1.966 -17.656 1 89.88 94 ASP A N 1
ATOM 710 C CA . ASP A 1 94 ? -6.461 -3.256 -18.094 1 89.88 94 ASP A CA 1
ATOM 711 C C . ASP A 1 94 ? -6.125 -4.148 -16.906 1 89.88 94 ASP A C 1
ATOM 713 O O . ASP A 1 94 ? -5.266 -3.809 -16.094 1 89.88 94 ASP A O 1
ATOM 717 N N . PRO A 1 95 ? -6.754 -5.305 -16.875 1 88.5 95 PRO A N 1
ATOM 718 C CA . PRO A 1 95 ? -6.504 -6.16 -15.711 1 88.5 95 PRO A CA 1
ATOM 719 C C . PRO A 1 95 ? -5.074 -6.691 -15.664 1 88.5 95 PRO A C 1
ATOM 721 O O . PRO A 1 95 ? -4.609 -7.133 -14.609 1 88.5 95 PRO A O 1
ATOM 724 N N . ASP A 1 96 ? -4.348 -6.66 -16.781 1 93.81 96 ASP A N 1
ATOM 725 C CA . ASP A 1 96 ? -2.99 -7.199 -16.844 1 93.81 96 ASP A CA 1
ATOM 726 C C . ASP A 1 96 ? -1.964 -6.086 -17.031 1 93.81 96 ASP A C 1
ATOM 728 O O . ASP A 1 96 ? -0.846 -6.332 -17.484 1 93.81 96 ASP A O 1
ATOM 732 N N . TYR A 1 97 ? -2.312 -4.848 -16.656 1 95.38 97 TYR A N 1
ATOM 733 C CA . TYR A 1 97 ? -1.477 -3.693 -16.969 1 95.38 97 TYR A CA 1
ATOM 734 C C . TYR A 1 97 ? -0.109 -3.82 -16.312 1 95.38 97 TYR A C 1
ATOM 736 O O . TYR A 1 97 ? 0.893 -3.342 -16.844 1 95.38 97 TYR A O 1
ATOM 744 N N . LEU A 1 98 ? 0.015 -4.492 -15.195 1 96.88 98 LEU A N 1
ATOM 745 C CA . LEU A 1 98 ? 1.276 -4.602 -14.477 1 96.88 98 LEU A CA 1
ATOM 746 C C . LEU A 1 98 ? 2.275 -5.457 -15.25 1 96.88 98 LEU A C 1
ATOM 748 O O . LEU A 1 98 ? 3.486 -5.336 -15.047 1 96.88 98 LEU A O 1
ATOM 752 N N . ARG A 1 99 ? 1.731 -6.336 -16.188 1 97.31 99 ARG A N 1
ATOM 753 C CA . ARG A 1 99 ? 2.594 -7.203 -16.969 1 97.31 99 ARG A CA 1
ATOM 754 C C . ARG A 1 99 ? 2.682 -6.715 -18.422 1 97.31 99 ARG A C 1
ATOM 756 O O . ARG A 1 99 ? 3.584 -7.109 -19.156 1 97.31 99 ARG A O 1
ATOM 763 N N . THR A 1 100 ? 1.766 -5.797 -18.766 1 97.25 100 THR A N 1
ATOM 764 C CA . THR A 1 100 ? 1.771 -5.371 -20.156 1 97.25 100 THR A CA 1
ATOM 765 C C . THR A 1 100 ? 2.443 -4.012 -20.312 1 97.25 100 THR A C 1
ATOM 767 O O . THR A 1 100 ? 2.826 -3.617 -21.406 1 97.25 100 THR A O 1
ATOM 770 N N . ILE A 1 101 ? 2.586 -3.285 -19.234 1 98.19 101 ILE A N 1
ATOM 771 C CA . ILE A 1 101 ? 3.391 -2.07 -19.25 1 98.19 101 ILE A CA 1
ATOM 772 C C . ILE A 1 101 ? 4.863 -2.424 -19.047 1 98.19 101 ILE A C 1
ATOM 774 O O . ILE A 1 101 ? 5.203 -3.174 -18.125 1 98.19 101 ILE A O 1
ATOM 778 N N . LEU A 1 102 ? 5.684 -1.942 -19.922 1 98.44 102 LEU A N 1
ATOM 779 C CA . LEU A 1 102 ? 7.113 -2.205 -19.828 1 98.44 102 LEU A CA 1
ATOM 780 C C . LEU A 1 102 ? 7.863 -0.969 -19.344 1 98.44 102 LEU A C 1
ATOM 782 O O . LEU A 1 102 ? 7.539 0.154 -19.734 1 98.44 102 LEU A O 1
ATOM 786 N N . ILE A 1 103 ? 8.781 -1.186 -18.484 1 98.75 103 ILE A N 1
ATOM 787 C CA . ILE A 1 103 ? 9.773 -0.168 -18.141 1 98.75 103 ILE A CA 1
ATOM 788 C C . ILE A 1 103 ? 11.125 -0.536 -18.75 1 98.75 103 ILE A C 1
ATOM 790 O O . ILE A 1 103 ? 11.57 -1.681 -18.641 1 98.75 103 ILE A O 1
ATOM 794 N N . ARG A 1 104 ? 11.773 0.332 -19.438 1 98.81 104 ARG A N 1
ATOM 795 C CA . ARG A 1 104 ? 13.109 0.184 -20.016 1 98.81 104 ARG A CA 1
ATOM 796 C C . ARG A 1 104 ? 14.016 1.335 -19.578 1 98.81 104 ARG A C 1
ATOM 798 O O . ARG A 1 104 ? 13.547 2.459 -19.391 1 98.81 104 ARG A O 1
ATOM 805 N N . MET A 1 105 ? 15.258 1.065 -19.359 1 98.88 105 MET A N 1
ATOM 806 C CA . MET A 1 105 ? 16.25 2.084 -19.047 1 98.88 105 MET A CA 1
ATOM 807 C C . MET A 1 105 ? 17.484 1.945 -19.953 1 98.88 105 MET A C 1
ATOM 809 O O . MET A 1 105 ? 17.906 0.831 -20.25 1 98.88 105 MET A O 1
ATOM 813 N N . TYR A 1 106 ? 17.938 2.998 -20.438 1 98.62 106 TYR A N 1
ATOM 814 C CA . TYR A 1 106 ? 19.094 3.096 -21.328 1 98.62 106 TYR A CA 1
ATOM 815 C C . TYR A 1 106 ? 20.156 4.016 -20.719 1 98.62 106 TYR A C 1
ATOM 817 O O . TYR A 1 106 ? 19.859 5.16 -20.375 1 98.62 106 TYR A O 1
ATOM 825 N N . TRP A 1 107 ? 21.359 3.504 -20.578 1 98.38 107 TRP A N 1
ATOM 826 C CA . TRP A 1 107 ? 22.453 4.297 -20.031 1 98.38 107 TRP A CA 1
ATOM 827 C C . TRP A 1 107 ? 23.375 4.793 -21.141 1 98.38 107 TRP A C 1
ATOM 829 O O . TRP A 1 107 ? 23.672 4.055 -22.078 1 98.38 107 TRP A O 1
ATOM 839 N N . ASP A 1 108 ? 23.781 6.074 -21.094 1 97.75 108 ASP A N 1
ATOM 840 C CA . ASP A 1 108 ? 24.859 6.66 -21.891 1 97.75 108 ASP A CA 1
ATOM 841 C C . ASP A 1 108 ? 24.578 6.512 -23.375 1 97.75 108 ASP A C 1
ATOM 843 O O . ASP A 1 108 ? 25.5 6.215 -24.156 1 97.75 108 ASP A O 1
ATOM 847 N N . GLY A 1 109 ? 23.312 6.527 -23.688 1 96.75 109 GLY A N 1
ATOM 848 C CA . GLY A 1 109 ? 22.938 6.535 -25.094 1 96.75 109 GLY A CA 1
ATOM 849 C C . GLY A 1 109 ? 22.953 5.152 -25.719 1 96.75 109 GLY A C 1
ATOM 850 O O . GLY A 1 109 ? 22.953 5.023 -26.953 1 96.75 109 GLY A O 1
ATOM 851 N N . GLU A 1 110 ? 22.953 4.152 -24.938 1 96.81 110 GLU A N 1
ATOM 852 C CA . GLU A 1 110 ? 22.984 2.803 -25.5 1 96.81 110 GLU A CA 1
ATOM 853 C C . GLU A 1 110 ? 21.703 2.506 -26.297 1 96.81 110 GLU A C 1
ATOM 855 O O . GLU A 1 110 ? 20.656 3.07 -26.016 1 96.81 110 GLU A O 1
ATOM 860 N N . GLU A 1 111 ? 21.859 1.553 -27.219 1 95.25 111 GLU A N 1
ATOM 861 C CA . GLU A 1 111 ? 20.75 1.171 -28.094 1 95.25 111 GLU A CA 1
ATOM 862 C C . GLU A 1 111 ? 19.906 0.078 -27.453 1 95.25 111 GLU A C 1
ATOM 864 O O . GLU A 1 111 ? 18.688 0.064 -27.609 1 95.25 111 GLU A O 1
ATOM 869 N N . ASN A 1 112 ? 20.641 -0.807 -26.797 1 96.88 112 ASN A N 1
ATOM 870 C CA . ASN A 1 112 ? 19.953 -1.899 -26.125 1 96.88 112 ASN A CA 1
ATOM 871 C C . ASN A 1 112 ? 19.75 -1.592 -24.641 1 96.88 112 ASN A C 1
ATOM 873 O O . ASN A 1 112 ? 20.688 -1.199 -23.938 1 96.88 112 ASN A O 1
ATOM 877 N N . PRO A 1 113 ? 18.531 -1.75 -24.219 1 98.12 113 PRO A N 1
ATOM 878 C CA . PRO A 1 113 ? 18.266 -1.35 -22.844 1 98.12 113 PRO A CA 1
ATOM 879 C C . PRO A 1 113 ? 19.016 -2.209 -21.828 1 98.12 113 PRO A C 1
ATOM 881 O O . PRO A 1 113 ? 19.172 -3.416 -22.031 1 98.12 113 PRO A O 1
ATOM 884 N N . SER A 1 114 ? 19.453 -1.598 -20.734 1 98.69 114 SER A N 1
ATOM 885 C CA . SER A 1 114 ? 20.031 -2.264 -19.562 1 98.69 114 SER A CA 1
ATOM 886 C C . SER A 1 114 ? 18.938 -2.758 -18.625 1 98.69 114 SER A C 1
ATOM 888 O O . SER A 1 114 ? 19.188 -3.607 -17.766 1 98.69 114 SER A O 1
ATOM 890 N N . VAL A 1 115 ? 17.781 -2.219 -18.703 1 98.75 115 VAL A N 1
ATOM 891 C CA . VAL A 1 115 ? 16.594 -2.658 -17.953 1 98.75 115 VAL A CA 1
ATOM 892 C C . VAL A 1 115 ? 15.438 -2.883 -18.906 1 98.75 115 VAL A C 1
ATOM 894 O O . VAL A 1 115 ? 15.094 -2.002 -19.703 1 98.75 115 VAL A O 1
ATOM 897 N N . GLU A 1 116 ? 14.852 -3.973 -18.906 1 98.69 116 GLU A N 1
ATOM 898 C CA . GLU A 1 116 ? 13.633 -4.309 -19.641 1 98.69 116 GLU A CA 1
ATOM 899 C C . GLU A 1 116 ? 12.781 -5.301 -18.844 1 98.69 116 GLU A C 1
ATOM 901 O O . GLU A 1 116 ? 13.117 -6.484 -18.766 1 98.69 116 GLU A O 1
ATOM 906 N N . VAL A 1 117 ? 11.758 -4.777 -18.25 1 98.69 117 VAL A N 1
ATOM 907 C CA . VAL A 1 117 ? 10.992 -5.547 -17.266 1 98.69 117 VAL A CA 1
ATOM 908 C C . VAL A 1 117 ? 9.539 -5.078 -17.266 1 98.69 117 VAL A C 1
ATOM 910 O O . VAL A 1 117 ? 9.266 -3.883 -17.406 1 98.69 117 VAL A O 1
ATOM 913 N N . PRO A 1 118 ? 8.531 -6.047 -17.219 1 98.62 118 PRO A N 1
ATOM 914 C CA . PRO A 1 118 ? 7.188 -5.562 -16.891 1 98.62 118 PRO A CA 1
ATOM 915 C C . PRO A 1 118 ? 7.156 -4.742 -15.602 1 98.62 118 PRO A C 1
ATOM 917 O O . PRO A 1 118 ? 7.848 -5.074 -14.641 1 98.62 118 PRO A O 1
ATOM 920 N N . LEU A 1 119 ? 6.348 -3.723 -15.57 1 98.44 119 LEU A N 1
ATOM 921 C CA . LEU A 1 119 ? 6.344 -2.736 -14.492 1 98.44 119 LEU A CA 1
ATOM 922 C C . LEU A 1 119 ? 6.117 -3.406 -13.141 1 98.44 119 LEU A C 1
ATOM 924 O O . LEU A 1 119 ? 6.875 -3.182 -12.195 1 98.44 119 LEU A O 1
ATOM 928 N N . GLY A 1 120 ? 5.098 -4.215 -13.047 1 98 120 GLY A N 1
ATOM 929 C CA . GLY A 1 120 ? 4.801 -4.883 -11.797 1 98 120 GLY A CA 1
ATOM 930 C C . GLY A 1 120 ? 5.914 -5.797 -11.328 1 98 120 GLY A C 1
ATOM 931 O O . GLY A 1 120 ? 6.203 -5.871 -10.133 1 98 120 GLY A O 1
ATOM 932 N N . ASP A 1 121 ? 6.516 -6.492 -12.258 1 98.56 121 ASP A N 1
ATOM 933 C CA . ASP A 1 121 ? 7.613 -7.402 -11.945 1 98.56 121 ASP A CA 1
ATOM 934 C C . ASP A 1 121 ? 8.836 -6.637 -11.445 1 98.56 121 ASP A C 1
ATOM 936 O O . ASP A 1 121 ? 9.539 -7.094 -10.539 1 98.56 121 ASP A O 1
ATOM 940 N N . PHE A 1 122 ? 9.125 -5.516 -12 1 98.62 122 PHE A N 1
ATOM 941 C CA . PHE A 1 122 ? 10.258 -4.703 -11.57 1 98.62 122 PHE A CA 1
ATOM 942 C C . PHE A 1 122 ? 10.133 -4.348 -10.094 1 98.62 122 PHE A C 1
ATOM 944 O O . PHE A 1 122 ? 11.117 -4.434 -9.352 1 98.62 122 PHE A O 1
ATOM 951 N N . PHE A 1 123 ? 8.922 -3.98 -9.695 1 98.19 123 PHE A N 1
ATOM 952 C CA . PHE A 1 123 ? 8.711 -3.486 -8.344 1 98.19 123 PHE A CA 1
ATOM 953 C C . PHE A 1 123 ? 8.297 -4.621 -7.41 1 98.19 123 PHE A C 1
ATOM 955 O O . PHE A 1 123 ? 7.988 -4.387 -6.238 1 98.19 123 PHE A O 1
ATOM 962 N N . GLY A 1 124 ? 8.18 -5.816 -7.879 1 96.56 124 GLY A N 1
ATOM 963 C CA . GLY A 1 124 ? 7.98 -6.996 -7.051 1 96.56 124 GLY A CA 1
ATOM 964 C C . GLY A 1 124 ? 6.52 -7.32 -6.812 1 96.56 124 GLY A C 1
ATOM 965 O O . GLY A 1 124 ? 6.191 -8.102 -5.914 1 96.56 124 GLY A O 1
ATOM 966 N N . SER A 1 125 ? 5.641 -6.699 -7.492 1 93.88 125 SER A N 1
ATOM 967 C CA . SER A 1 125 ? 4.211 -6.961 -7.363 1 93.88 125 SER A CA 1
ATOM 968 C C . SER A 1 125 ? 3.547 -7.078 -8.734 1 93.88 125 SER A C 1
ATOM 970 O O . SER A 1 125 ? 2.756 -6.219 -9.117 1 93.88 125 SER A O 1
ATOM 972 N N . PRO A 1 126 ? 3.699 -8.156 -9.406 1 94.69 126 PRO A N 1
ATOM 973 C CA . PRO A 1 126 ? 3.271 -8.281 -10.805 1 94.69 126 PRO A CA 1
ATOM 974 C C . PRO A 1 126 ? 1.767 -8.5 -10.945 1 94.69 126 PRO A C 1
ATOM 976 O O . PRO A 1 126 ? 1.208 -8.297 -12.023 1 94.69 126 PRO A O 1
ATOM 979 N N . PHE A 1 127 ? 1.059 -8.922 -9.852 1 92.19 127 PHE A N 1
ATOM 980 C CA . PHE A 1 127 ? -0.306 -9.398 -10.031 1 92.19 127 PHE A CA 1
ATOM 981 C C . PHE A 1 127 ? -1.312 -8.391 -9.484 1 92.19 127 PHE A C 1
ATOM 983 O O . PHE A 1 127 ? -2.473 -8.383 -9.898 1 92.19 127 PHE A O 1
ATOM 990 N N . GLN A 1 128 ? -0.867 -7.57 -8.531 1 88.69 128 GLN A N 1
ATOM 991 C CA . GLN A 1 128 ? -1.708 -6.559 -7.902 1 88.69 128 GLN A CA 1
ATOM 992 C C . GLN A 1 128 ? -0.871 -5.582 -7.078 1 88.69 128 GLN A C 1
ATOM 994 O O . GLN A 1 128 ? 0.316 -5.82 -6.844 1 88.69 128 GLN A O 1
ATOM 999 N N . TYR A 1 129 ? -1.556 -4.516 -6.695 1 87.5 129 TYR A N 1
ATOM 1000 C CA . TYR A 1 129 ? -0.912 -3.633 -5.73 1 87.5 129 TYR A CA 1
ATOM 1001 C C . TYR A 1 129 ? -0.784 -4.309 -4.371 1 87.5 129 TYR A C 1
ATOM 1003 O O . TYR A 1 129 ? -1.754 -4.383 -3.613 1 87.5 129 TYR A O 1
ATOM 1011 N N . GLN A 1 130 ? 0.437 -4.855 -4.242 1 87.81 130 GLN A N 1
ATOM 1012 C CA . GLN A 1 130 ? 0.679 -5.566 -2.992 1 87.81 130 GLN A CA 1
ATOM 1013 C C . GLN A 1 130 ? 1.664 -4.809 -2.107 1 87.81 130 GLN A C 1
ATOM 1015 O O . GLN A 1 130 ? 2.809 -4.578 -2.502 1 87.81 130 GLN A O 1
ATOM 1020 N N . HIS A 1 131 ? 1.212 -4.438 -0.953 1 88.88 131 HIS A N 1
ATOM 1021 C CA . HIS A 1 131 ? 2.025 -3.719 0.024 1 88.88 131 HIS A CA 1
ATOM 1022 C C . HIS A 1 131 ? 3.164 -4.594 0.54 1 88.88 131 HIS A C 1
ATOM 1024 O O . HIS A 1 131 ? 2.926 -5.68 1.071 1 88.88 131 HIS A O 1
ATOM 1030 N N . HIS A 1 132 ? 4.469 -4.234 0.409 1 90.69 132 HIS A N 1
ATOM 1031 C CA . HIS A 1 132 ? 5.672 -4.879 0.922 1 90.69 132 HIS A CA 1
ATOM 1032 C C . HIS A 1 132 ? 6.844 -3.902 0.963 1 90.69 132 HIS A C 1
ATOM 1034 O O . HIS A 1 132 ? 7.039 -3.121 0.03 1 90.69 132 HIS A O 1
ATOM 1040 N N . LEU A 1 133 ? 7.645 -3.92 1.993 1 92.44 133 LEU A N 1
ATOM 1041 C CA . LEU A 1 133 ? 8.539 -2.807 2.293 1 92.44 133 LEU A CA 1
ATOM 1042 C C . LEU A 1 133 ? 9.992 -3.27 2.324 1 92.44 133 LEU A C 1
ATOM 1044 O O . LEU A 1 133 ? 10.711 -3.02 3.297 1 92.44 133 LEU A O 1
ATOM 1048 N N . PRO A 1 134 ? 10.508 -3.824 1.177 1 94.06 134 PRO A N 1
ATOM 1049 C CA . PRO A 1 134 ? 11.953 -4.078 1.142 1 94.06 134 PRO A CA 1
ATOM 1050 C C . PRO A 1 134 ? 12.781 -2.795 1.123 1 94.06 134 PRO A C 1
ATOM 1052 O O . PRO A 1 134 ? 12.234 -1.708 0.917 1 94.06 134 PRO A O 1
ATOM 1055 N N . LYS A 1 135 ? 14.055 -2.953 1.368 1 92.88 135 LYS A N 1
ATOM 1056 C CA . LYS A 1 135 ? 14.953 -1.807 1.46 1 92.88 135 LYS A CA 1
ATOM 1057 C C . LYS A 1 135 ? 15.109 -1.121 0.106 1 92.88 135 LYS A C 1
ATOM 1059 O O . LYS A 1 135 ? 15.219 0.105 0.034 1 92.88 135 LYS A O 1
ATOM 1064 N N . TYR A 1 136 ? 15.094 -1.859 -1.032 1 94.62 136 TYR A N 1
ATOM 1065 C CA . TYR A 1 136 ? 15.562 -1.267 -2.283 1 94.62 136 TYR A CA 1
ATOM 1066 C C . TYR A 1 136 ? 14.406 -1.11 -3.27 1 94.62 136 TYR A C 1
ATOM 1068 O O . TYR A 1 136 ? 14.391 -0.173 -4.07 1 94.62 136 TYR A O 1
ATOM 1076 N N . VAL A 1 137 ? 13.516 -1.969 -3.34 1 96.25 137 VAL A N 1
ATOM 1077 C CA . VAL A 1 137 ? 12.422 -1.871 -4.301 1 96.25 137 VAL A CA 1
ATOM 1078 C C . VAL A 1 137 ? 11.172 -2.543 -3.734 1 96.25 137 VAL A C 1
ATOM 1080 O O . VAL A 1 137 ? 11.25 -3.658 -3.213 1 96.25 137 VAL A O 1
ATOM 1083 N N . GLY A 1 138 ? 10.062 -1.858 -3.758 1 95.62 138 GLY A N 1
ATOM 1084 C CA . GLY A 1 138 ? 8.828 -2.373 -3.182 1 95.62 138 GLY A CA 1
ATOM 1085 C C . GLY A 1 138 ? 7.625 -1.507 -3.484 1 95.62 138 GLY A C 1
ATOM 1086 O O . GLY A 1 138 ? 7.594 -0.805 -4.496 1 95.62 138 GLY A O 1
ATOM 1087 N N . MET A 1 139 ? 6.645 -1.657 -2.701 1 94.44 139 MET A N 1
ATOM 1088 C CA . MET A 1 139 ? 5.383 -0.933 -2.814 1 94.44 139 MET A CA 1
ATOM 1089 C C . MET A 1 139 ? 4.855 -0.533 -1.44 1 94.44 139 MET A C 1
ATOM 1091 O O . MET A 1 139 ? 4.684 -1.384 -0.566 1 94.44 139 MET A O 1
ATOM 1095 N N . SER A 1 140 ? 4.613 0.718 -1.237 1 92.94 140 SER A N 1
ATOM 1096 C CA . SER A 1 140 ? 4.113 1.202 0.045 1 92.94 140 SER A CA 1
ATOM 1097 C C . SER A 1 140 ? 2.764 1.896 -0.116 1 92.94 140 SER A C 1
ATOM 1099 O O . SER A 1 140 ? 2.689 3.002 -0.654 1 92.94 140 SER A O 1
ATOM 1101 N N . SER A 1 141 ? 1.748 1.338 0.362 1 89.19 141 SER A N 1
ATOM 1102 C CA . SER A 1 141 ? 0.388 1.854 0.48 1 89.19 141 SER A CA 1
ATOM 1103 C C . SER A 1 141 ? -0.021 2.623 -0.772 1 89.19 141 SER A C 1
ATOM 1105 O O . SER A 1 141 ? -0.423 3.785 -0.689 1 89.19 141 SER A O 1
ATOM 1107 N N . GLY A 1 142 ? 0.259 2.074 -1.944 1 91.31 142 GLY A N 1
ATOM 1108 C CA . GLY A 1 142 ? -0.27 2.609 -3.189 1 91.31 142 GLY A CA 1
ATOM 1109 C C . GLY A 1 142 ? 0.796 3.229 -4.074 1 91.31 142 GLY A C 1
ATOM 1110 O O . GLY A 1 142 ? 0.5 3.703 -5.172 1 91.31 142 GLY A O 1
ATOM 1111 N N . GLY A 1 143 ? 2.045 3.17 -3.637 1 95.12 143 GLY A N 1
ATOM 1112 C CA . GLY A 1 143 ? 3.143 3.715 -4.422 1 95.12 143 GLY A CA 1
ATOM 1113 C C . GLY A 1 143 ? 4.309 2.754 -4.566 1 95.12 143 GLY A C 1
ATOM 1114 O O . GLY A 1 143 ? 4.812 2.229 -3.57 1 95.12 143 G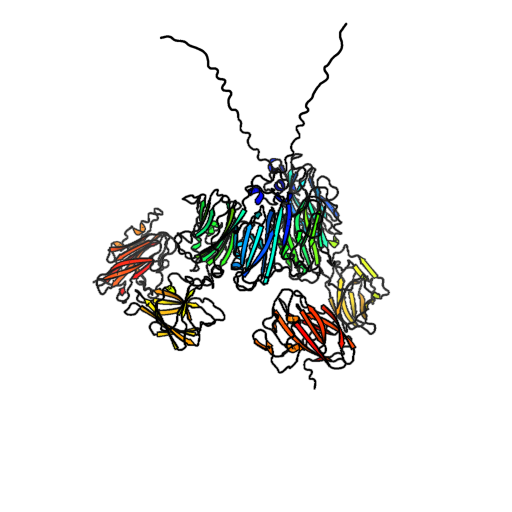LY A O 1
ATOM 1115 N N . TYR A 1 144 ? 4.723 2.549 -5.855 1 96.5 144 TYR A N 1
ATOM 1116 C CA . TYR A 1 144 ? 5.926 1.773 -6.137 1 96.5 144 TYR A CA 1
ATOM 1117 C C . TYR A 1 144 ? 7.18 2.617 -5.934 1 96.5 144 TYR A C 1
ATOM 1119 O O . TYR A 1 144 ? 7.191 3.809 -6.25 1 96.5 144 TYR A O 1
ATOM 1127 N N . TYR A 1 145 ? 8.188 1.989 -5.383 1 97.06 145 TYR A N 1
ATOM 1128 C CA . TYR A 1 145 ? 9.422 2.744 -5.191 1 97.06 145 TYR A CA 1
ATOM 1129 C C . TYR A 1 145 ? 10.641 1.872 -5.453 1 97.06 145 TYR A C 1
ATOM 1131 O O . TYR A 1 145 ? 10.57 0.646 -5.34 1 97.06 145 TYR A O 1
ATOM 1139 N N . SER A 1 146 ? 11.672 2.455 -5.828 1 97.88 146 SER A N 1
ATOM 1140 C CA . SER A 1 146 ? 12.992 1.848 -5.906 1 97.88 146 SER A CA 1
ATOM 1141 C C . SER A 1 146 ? 14.07 2.799 -5.391 1 97.88 146 SER A C 1
ATOM 1143 O O . SER A 1 146 ? 14.047 3.992 -5.699 1 97.88 146 SER A O 1
ATOM 1145 N N . TYR A 1 147 ? 15 2.287 -4.57 1 96.19 147 TYR A N 1
ATOM 1146 C CA . TYR A 1 147 ? 16.156 3.033 -4.078 1 96.19 147 TYR A CA 1
ATOM 1147 C C . TYR A 1 147 ? 17.453 2.441 -4.613 1 96.19 147 TYR A C 1
ATOM 1149 O O . TYR A 1 147 ? 18.531 2.738 -4.098 1 96.19 147 TYR A O 1
ATOM 1157 N N . PHE A 1 148 ? 17.344 1.501 -5.652 1 96.38 148 PHE A N 1
ATOM 1158 C CA . PHE A 1 148 ? 18.578 1.042 -6.293 1 96.38 148 PHE A CA 1
ATOM 1159 C C . PHE A 1 148 ? 19.344 2.211 -6.906 1 96.38 148 PHE A C 1
ATOM 1161 O O . PHE A 1 148 ? 18.781 2.979 -7.691 1 96.38 148 PHE A O 1
ATOM 1168 N N . PRO A 1 149 ? 20.641 2.396 -6.551 1 96.12 149 PRO A N 1
ATOM 1169 C CA . PRO A 1 149 ? 21.406 3.447 -7.219 1 96.12 149 PRO A CA 1
ATOM 1170 C C . PRO A 1 149 ? 21.703 3.123 -8.68 1 96.12 149 PRO A C 1
ATOM 1172 O O . PRO A 1 149 ? 22.094 1.997 -9 1 96.12 149 PRO A O 1
ATOM 1175 N N . MET A 1 150 ? 21.484 4.09 -9.555 1 97.94 150 MET A N 1
ATOM 1176 C CA . MET A 1 150 ? 21.688 3.869 -10.984 1 97.94 150 MET A CA 1
ATOM 1177 C C . MET A 1 150 ? 22.562 4.961 -11.586 1 97.94 150 MET A C 1
ATOM 1179 O O . MET A 1 150 ? 22.062 5.973 -12.078 1 97.94 150 MET A O 1
ATOM 1183 N N . PRO A 1 151 ? 23.875 4.711 -11.648 1 96.88 151 PRO A N 1
ATOM 1184 C CA . PRO A 1 151 ? 24.797 5.719 -12.195 1 96.88 151 PRO A CA 1
ATOM 1185 C C . PRO A 1 151 ? 24.797 5.754 -13.719 1 96.88 151 PRO A C 1
ATOM 1187 O O . PRO A 1 151 ? 24.438 4.766 -14.367 1 96.88 151 PRO A O 1
ATOM 1190 N N . PHE A 1 152 ? 25.094 6.855 -14.281 1 97.44 152 PHE A N 1
ATOM 1191 C CA . PHE A 1 152 ? 25.297 7.059 -15.711 1 97.44 152 PHE A CA 1
ATOM 1192 C C . PHE A 1 152 ? 26.312 8.172 -15.961 1 97.44 152 PHE A C 1
ATOM 1194 O O . PHE A 1 152 ? 26.406 9.117 -15.18 1 97.44 152 PHE A O 1
ATOM 1201 N N . LYS A 1 153 ? 27.047 8.039 -17 1 96.44 153 LYS A N 1
ATOM 1202 C CA . LYS A 1 153 ? 28.109 8.992 -17.266 1 96.44 153 LYS A CA 1
ATOM 1203 C C . LYS A 1 153 ? 27.703 10 -18.344 1 96.44 153 LYS A C 1
ATOM 1205 O O . LYS A 1 153 ? 28.172 11.141 -18.328 1 96.44 153 LYS A O 1
ATOM 1210 N N . ASN A 1 154 ? 26.891 9.57 -19.234 1 97 154 ASN A N 1
ATOM 1211 C CA . ASN A 1 154 ? 26.516 10.438 -20.359 1 97 154 ASN A CA 1
ATOM 1212 C C . ASN A 1 154 ? 25.016 10.398 -20.625 1 97 154 ASN A C 1
ATOM 1214 O O . ASN A 1 154 ? 24.594 10.273 -21.781 1 97 154 ASN A O 1
ATOM 1218 N N . GLY A 1 155 ? 24.281 10.422 -19.5 1 98.12 155 GLY A N 1
ATOM 1219 C CA . GLY A 1 155 ? 22.844 10.523 -19.656 1 98.12 155 GLY A CA 1
ATOM 1220 C C . GLY A 1 155 ? 22.109 9.234 -19.312 1 98.12 155 GLY A C 1
ATOM 1221 O O . GLY A 1 155 ? 22.734 8.172 -19.234 1 98.12 155 GLY A O 1
ATOM 1222 N N . ALA A 1 156 ? 20.781 9.32 -19.109 1 98.62 156 ALA A N 1
ATOM 1223 C CA . ALA A 1 156 ? 19.891 8.211 -18.781 1 98.62 156 ALA A CA 1
ATOM 1224 C C . ALA A 1 156 ? 18.484 8.43 -19.359 1 98.62 156 ALA A C 1
ATOM 1226 O O . ALA A 1 156 ? 17.984 9.555 -19.344 1 98.62 156 ALA A O 1
ATOM 1227 N N . VAL A 1 157 ? 17.984 7.402 -19.922 1 98.75 157 VAL A N 1
ATOM 1228 C CA . VAL A 1 157 ? 16.609 7.441 -20.391 1 98.75 157 VAL A CA 1
ATOM 1229 C C . VAL A 1 157 ? 15.789 6.355 -19.688 1 98.75 157 VAL A C 1
ATOM 1231 O O . VAL A 1 157 ? 16.234 5.211 -19.578 1 98.75 157 VAL A O 1
ATOM 1234 N N . ILE A 1 158 ? 14.656 6.695 -19.094 1 98.81 158 ILE A N 1
ATOM 1235 C CA . ILE A 1 158 ? 13.672 5.738 -18.609 1 98.81 158 ILE A CA 1
ATOM 1236 C C . ILE A 1 158 ? 12.414 5.816 -19.469 1 98.81 158 ILE A C 1
ATOM 1238 O O . ILE A 1 158 ? 11.789 6.879 -19.578 1 98.81 158 ILE A O 1
ATOM 1242 N N . GLU A 1 159 ? 12.07 4.738 -20.062 1 98.75 159 GLU A N 1
ATOM 1243 C CA . GLU A 1 159 ? 10.945 4.652 -21 1 98.75 159 GLU A CA 1
ATOM 1244 C C . GLU A 1 159 ? 9.852 3.738 -20.453 1 98.75 159 GLU A C 1
ATOM 1246 O O . GLU A 1 159 ? 10.141 2.67 -19.906 1 98.75 159 GLU A O 1
ATOM 1251 N N . ILE A 1 160 ? 8.617 4.188 -20.547 1 98.69 160 ILE A N 1
ATOM 1252 C CA . ILE A 1 160 ? 7.438 3.377 -20.25 1 98.69 160 ILE A CA 1
ATOM 1253 C C . ILE A 1 160 ? 6.676 3.096 -21.547 1 98.69 160 ILE A C 1
ATOM 1255 O O . ILE A 1 160 ? 6.434 4.004 -22.344 1 98.69 160 ILE A O 1
ATOM 1259 N N . GLU A 1 161 ? 6.387 1.899 -21.781 1 98.62 161 GLU A N 1
ATOM 1260 C CA . GLU A 1 161 ? 5.582 1.517 -22.938 1 98.62 161 GLU A CA 1
ATOM 1261 C C . GLU A 1 161 ? 4.324 0.766 -22.5 1 98.62 161 GLU A C 1
ATOM 1263 O O . GLU A 1 161 ? 4.402 -0.202 -21.75 1 98.62 161 GLU A O 1
ATOM 1268 N N . ASN A 1 162 ? 3.172 1.281 -22.953 1 98.12 162 ASN A N 1
ATOM 1269 C CA . ASN A 1 162 ? 1.921 0.56 -22.734 1 98.12 162 ASN A CA 1
ATOM 1270 C C . ASN A 1 162 ? 1.653 -0.442 -23.844 1 98.12 162 ASN A C 1
ATOM 1272 O O . ASN A 1 162 ? 1.187 -0.067 -24.922 1 98.12 162 ASN A O 1
ATOM 1276 N N . GLN A 1 163 ? 1.882 -1.691 -23.531 1 97.44 163 GLN A N 1
ATOM 1277 C CA . GLN A 1 163 ? 1.592 -2.73 -24.516 1 97.44 163 GLN A CA 1
ATOM 1278 C C . GLN A 1 163 ? 0.277 -3.438 -24.203 1 97.44 163 GLN A C 1
ATOM 1280 O O . GLN A 1 163 ? 0.035 -4.551 -24.672 1 97.44 163 GLN A O 1
ATOM 1285 N N . GLY A 1 164 ? -0.43 -2.799 -23.312 1 94.12 164 GLY A N 1
ATOM 1286 C CA . GLY A 1 164 ? -1.768 -3.291 -23.031 1 94.12 164 GLY A CA 1
ATOM 1287 C C . GLY A 1 164 ? -2.799 -2.854 -24.047 1 94.12 164 GLY A C 1
ATOM 1288 O O . GLY A 1 164 ? -2.482 -2.105 -24.969 1 94.12 164 GLY A O 1
ATOM 1289 N N . ARG A 1 165 ? -4.043 -3.297 -23.859 1 88.31 165 ARG A N 1
ATOM 1290 C CA . ARG A 1 165 ? -5.121 -3.051 -24.812 1 88.31 165 ARG A CA 1
ATOM 1291 C C . ARG A 1 165 ? -5.895 -1.79 -24.453 1 88.31 165 ARG A C 1
ATOM 1293 O O . ARG A 1 165 ? -6.637 -1.249 -25.266 1 88.31 165 ARG A O 1
ATOM 1300 N N . GLU A 1 166 ? -5.676 -1.369 -23.219 1 88.31 166 GLU A N 1
ATOM 1301 C CA . GLU A 1 166 ? -6.387 -0.19 -22.734 1 88.31 166 GLU A CA 1
ATOM 1302 C C . GLU A 1 166 ? -5.418 0.948 -22.438 1 88.31 166 GLU A C 1
ATOM 1304 O O . GLU A 1 166 ? -4.23 0.713 -22.188 1 88.31 166 GLU A O 1
ATOM 1309 N N . GLU A 1 167 ? -5.977 2.061 -22.422 1 90.06 167 GLU A N 1
ATOM 1310 C CA . GLU A 1 167 ? -5.188 3.23 -22.047 1 90.06 167 GLU A CA 1
ATOM 1311 C C . GLU A 1 167 ? -4.844 3.209 -20.547 1 90.06 167 GLU A C 1
ATOM 1313 O O . GLU A 1 167 ? -5.676 2.838 -19.719 1 90.06 167 GLU A O 1
ATOM 1318 N N . VAL A 1 168 ? -3.584 3.463 -20.281 1 93.62 168 VAL A N 1
ATOM 1319 C CA . VAL A 1 168 ? -3.25 3.861 -18.922 1 93.62 168 VAL A CA 1
ATOM 1320 C C . VAL A 1 168 ? -3.818 5.25 -18.625 1 93.62 168 VAL A C 1
ATOM 1322 O O . VAL A 1 168 ? -3.324 6.25 -19.156 1 93.62 168 VAL A O 1
ATOM 1325 N N . TYR A 1 169 ? -4.754 5.27 -17.766 1 85.56 169 TYR A N 1
ATOM 1326 C CA . TYR A 1 169 ? -5.465 6.516 -17.516 1 85.56 169 TYR A CA 1
ATOM 1327 C C . TYR A 1 169 ? -4.57 7.516 -16.797 1 85.56 169 TYR A C 1
ATOM 1329 O O . TYR A 1 169 ? -4.574 8.711 -17.109 1 85.56 169 TYR A O 1
ATOM 1337 N N . ALA A 1 170 ? -3.955 7.035 -15.797 1 91.31 170 ALA A N 1
ATOM 1338 C CA . ALA A 1 170 ? -3.088 7.91 -15.008 1 91.31 170 ALA A CA 1
ATOM 1339 C C . ALA A 1 170 ? -1.775 7.211 -14.664 1 91.31 170 ALA A C 1
ATOM 1341 O O . ALA A 1 170 ? -1.777 6.152 -14.031 1 91.31 170 ALA A O 1
ATOM 1342 N N . PHE A 1 171 ? -0.734 7.754 -15.188 1 95.31 171 PHE A N 1
ATOM 1343 C CA . PHE A 1 171 ? 0.619 7.375 -14.797 1 95.31 171 PHE A CA 1
ATOM 1344 C C . PHE A 1 171 ? 1.309 8.516 -14.055 1 95.31 171 PHE A C 1
ATOM 1346 O O . PHE A 1 171 ? 1.573 9.57 -14.641 1 95.31 171 PHE A O 1
ATOM 1353 N N . TYR A 1 172 ? 1.504 8.352 -12.719 1 96.56 172 TYR A N 1
ATOM 1354 C CA . TYR A 1 172 ? 2.227 9.297 -11.883 1 96.56 172 TYR A CA 1
ATOM 1355 C C . TYR A 1 172 ? 3.66 8.836 -11.641 1 96.56 172 TYR A C 1
ATOM 1357 O O . TYR A 1 172 ? 3.91 7.645 -11.445 1 96.56 172 TYR A O 1
ATOM 1365 N N . TYR A 1 173 ? 4.59 9.789 -11.68 1 98.19 173 TYR A N 1
ATOM 1366 C CA . TYR A 1 173 ? 5.961 9.352 -11.43 1 98.19 173 TYR A CA 1
ATOM 1367 C C . TYR A 1 173 ? 6.789 10.477 -10.82 1 98.19 173 TYR A C 1
ATOM 1369 O O . TYR A 1 173 ? 6.445 11.648 -10.953 1 98.19 173 TYR A O 1
ATOM 1377 N N . GLN A 1 174 ? 7.828 10.094 -10.07 1 98.12 174 GLN A N 1
ATOM 1378 C CA . GLN A 1 174 ? 8.93 10.914 -9.562 1 98.12 174 GLN A CA 1
ATOM 1379 C C . GLN A 1 174 ? 10.266 10.195 -9.742 1 98.12 174 GLN A C 1
ATOM 1381 O O . GLN A 1 174 ? 10.453 9.086 -9.25 1 98.12 174 GLN A O 1
ATOM 1386 N N . ILE A 1 175 ? 11.156 10.82 -10.484 1 98.5 175 ILE A N 1
ATOM 1387 C CA . ILE A 1 175 ? 12.523 10.336 -10.656 1 98.5 175 ILE A CA 1
ATOM 1388 C C . ILE A 1 175 ? 13.5 11.305 -10 1 98.5 175 ILE A C 1
ATOM 1390 O O . ILE A 1 175 ? 13.719 12.414 -10.508 1 98.5 175 ILE A O 1
ATOM 1394 N N . ASN A 1 176 ? 14.125 10.906 -8.906 1 97.81 176 ASN A N 1
ATOM 1395 C CA . ASN A 1 176 ? 15.141 11.703 -8.219 1 97.81 176 ASN A CA 1
ATOM 1396 C C . ASN A 1 176 ? 16.547 11.289 -8.625 1 97.81 176 ASN A C 1
ATOM 1398 O O . ASN A 1 176 ? 16.906 10.109 -8.523 1 97.81 176 ASN A O 1
ATOM 1402 N N . TYR A 1 177 ? 17.328 12.25 -9.094 1 97 177 TYR A N 1
ATOM 1403 C CA . TYR A 1 177 ? 18.703 11.914 -9.461 1 97 177 TYR A CA 1
ATOM 1404 C C . TYR A 1 177 ? 19.656 13.039 -9.07 1 97 177 TYR A C 1
ATOM 1406 O O . TYR A 1 177 ? 19.25 14.195 -8.961 1 97 177 TYR A O 1
ATOM 1414 N N . TYR A 1 178 ? 20.891 12.742 -8.789 1 95.31 178 TYR A N 1
ATOM 1415 C CA . TYR A 1 178 ? 21.984 13.695 -8.609 1 95.31 178 TYR A CA 1
ATOM 1416 C C . TYR A 1 178 ? 22.594 14.07 -9.945 1 95.31 178 TYR A C 1
ATOM 1418 O O . TYR A 1 178 ? 23.125 13.211 -10.664 1 95.31 178 TYR A O 1
ATOM 1426 N N . GLU A 1 179 ? 22.438 15.305 -10.328 1 96.31 179 GLU A N 1
ATOM 1427 C CA . GLU A 1 179 ? 23.234 15.836 -11.438 1 96.31 179 GLU A CA 1
ATOM 1428 C C . GLU A 1 179 ? 24.672 16.078 -11.008 1 96.31 179 GLU A C 1
ATOM 1430 O O . GLU A 1 179 ? 24.922 16.859 -10.078 1 96.31 179 GLU A O 1
ATOM 1435 N N . LEU A 1 180 ? 25.609 15.398 -11.68 1 94.44 180 LEU A N 1
ATOM 1436 C CA . LEU A 1 180 ? 27.016 15.445 -11.273 1 94.44 180 LEU A CA 1
ATOM 1437 C C . LEU A 1 180 ? 27.859 16.156 -12.32 1 94.44 180 LEU A C 1
ATOM 1439 O O . LEU A 1 180 ? 27.484 16.203 -13.5 1 94.44 180 LEU A O 1
ATOM 1443 N N . GLU A 1 181 ? 28.953 16.734 -11.844 1 92 181 GLU A N 1
ATOM 1444 C CA . GLU A 1 181 ? 29.938 17.25 -12.781 1 92 181 GLU A CA 1
ATOM 1445 C C . GLU A 1 181 ? 30.609 16.125 -13.562 1 92 181 GLU A C 1
ATOM 1447 O O . GLU A 1 181 ? 30.641 14.977 -13.102 1 92 181 GLU A O 1
ATOM 1452 N N . LYS A 1 182 ? 31.047 16.516 -14.695 1 91.12 182 LYS A N 1
ATOM 1453 C CA . LYS A 1 182 ? 31.703 15.531 -15.531 1 91.12 182 LYS A CA 1
ATOM 1454 C C . LYS A 1 182 ? 32.875 14.883 -14.805 1 91.12 182 LYS A C 1
ATOM 1456 O O . LYS A 1 182 ? 33.656 15.57 -14.117 1 91.12 182 LYS A O 1
ATOM 1461 N N . ASN A 1 183 ? 33 13.609 -14.852 1 89.56 183 ASN A N 1
ATOM 1462 C CA . ASN A 1 183 ? 34.094 12.797 -14.32 1 89.56 183 ASN A CA 1
ATOM 1463 C C . ASN A 1 183 ? 34.031 12.695 -12.797 1 89.56 183 ASN A C 1
ATOM 1465 O O . ASN A 1 183 ? 35.062 12.555 -12.141 1 89.56 183 ASN A O 1
ATOM 1469 N N . SER A 1 184 ? 32.875 12.891 -12.242 1 88.62 184 SER A N 1
ATOM 1470 C CA . SER A 1 184 ? 32.688 12.68 -10.812 1 88.62 184 SER A CA 1
ATOM 1471 C C . SER A 1 184 ? 32.625 11.188 -10.477 1 88.62 184 SER A C 1
ATOM 1473 O O . SER A 1 184 ? 33.094 10.766 -9.422 1 88.62 184 SER A O 1
ATOM 1475 N N . LEU A 1 185 ? 32.125 10.375 -11.344 1 90.5 185 LEU A N 1
ATOM 1476 C CA . LEU A 1 185 ? 32 8.938 -11.125 1 90.5 185 LEU A CA 1
ATOM 1477 C C . LEU A 1 185 ? 33.281 8.227 -11.484 1 90.5 185 LEU A C 1
ATOM 1479 O O . LEU A 1 185 ? 33.969 8.594 -12.461 1 90.5 185 LEU A O 1
ATOM 1483 N N . PRO A 1 186 ? 33.562 7.188 -10.656 1 87.31 186 PRO A N 1
ATOM 1484 C CA . PRO A 1 186 ? 34.719 6.379 -11.047 1 87.31 186 PRO A CA 1
ATOM 1485 C C . PRO A 1 186 ? 34.594 5.805 -12.461 1 87.31 186 PRO A C 1
ATOM 1487 O O . PRO A 1 186 ? 33.5 5.461 -12.891 1 87.31 186 PRO A O 1
ATOM 1490 N N . LYS A 1 187 ? 35.75 5.613 -13.008 1 86.31 187 LYS A N 1
ATOM 1491 C CA . LYS A 1 187 ? 35.781 5.141 -14.383 1 86.31 187 LYS A CA 1
ATOM 1492 C C . LYS A 1 187 ? 35.156 3.76 -14.508 1 86.31 187 LYS A C 1
ATOM 1494 O O . LYS A 1 187 ? 34.469 3.473 -15.5 1 86.31 187 LYS A O 1
ATOM 1499 N N . GLU A 1 188 ? 35.375 2.881 -13.516 1 88.56 188 GLU A N 1
ATOM 1500 C CA . GLU A 1 188 ? 34.906 1.502 -13.625 1 88.56 188 GLU A CA 1
ATOM 1501 C C . GLU A 1 188 ? 33.625 1.28 -12.797 1 88.56 188 GLU A C 1
ATOM 1503 O O . GLU A 1 188 ? 33.406 0.183 -12.281 1 88.56 188 GLU A O 1
ATOM 1508 N N . ILE A 1 189 ? 32.875 2.281 -12.625 1 91.88 189 ILE A N 1
ATOM 1509 C CA . ILE A 1 189 ? 31.656 2.121 -11.859 1 91.88 189 ILE A CA 1
ATOM 1510 C C . ILE A 1 189 ? 30.703 1.199 -12.609 1 91.88 189 ILE A C 1
ATOM 1512 O O . ILE A 1 189 ? 30.531 1.326 -13.82 1 91.88 189 ILE A O 1
ATOM 1516 N N . PRO A 1 190 ? 30.172 0.124 -11.969 1 95.38 190 PRO A N 1
ATOM 1517 C CA . PRO A 1 190 ? 29.188 -0.738 -12.641 1 95.38 190 PRO A CA 1
ATOM 1518 C C . PRO A 1 190 ? 27.812 -0.094 -12.75 1 95.38 190 PRO A C 1
ATOM 1520 O O . PRO A 1 190 ? 27.422 0.702 -11.891 1 95.38 190 PRO A O 1
ATOM 1523 N N . TYR A 1 191 ? 27.109 -0.433 -13.82 1 97.69 191 TYR A N 1
ATOM 1524 C CA . TYR A 1 191 ? 25.781 0.113 -14.086 1 97.69 191 TYR A CA 1
ATOM 1525 C C . TYR A 1 191 ? 24.703 -0.864 -13.648 1 97.69 191 TYR A C 1
ATOM 1527 O O . TYR A 1 191 ? 24.906 -2.078 -13.641 1 97.69 191 TYR A O 1
ATOM 1535 N N . PHE A 1 192 ? 23.531 -0.366 -13.258 1 98.44 192 PHE A N 1
ATOM 1536 C CA . PHE A 1 192 ? 22.375 -1.15 -12.859 1 98.44 192 PHE A CA 1
ATOM 1537 C C . PHE A 1 192 ? 21.75 -1.854 -14.055 1 98.44 192 PHE A C 1
ATOM 1539 O O . PHE A 1 192 ? 21.578 -1.25 -15.117 1 98.44 192 PHE A O 1
ATOM 1546 N N . HIS A 1 193 ? 21.422 -3.109 -13.875 1 98.75 193 HIS A N 1
ATOM 1547 C CA . HIS A 1 193 ? 20.719 -3.9 -14.875 1 98.75 193 HIS A CA 1
ATOM 1548 C C . HIS A 1 193 ? 19.547 -4.664 -14.258 1 98.75 193 HIS A C 1
ATOM 1550 O O . HIS A 1 193 ? 19.594 -5.023 -13.078 1 98.75 193 HIS A O 1
ATOM 1556 N N . ALA A 1 194 ? 18.5 -4.867 -15.023 1 98.81 194 ALA A N 1
ATOM 1557 C CA . ALA A 1 194 ? 17.391 -5.746 -14.664 1 98.81 194 ALA A CA 1
ATOM 1558 C C . ALA A 1 194 ? 16.812 -6.434 -15.891 1 98.81 194 ALA A C 1
ATOM 1560 O O . ALA A 1 194 ? 16.594 -5.797 -16.922 1 98.81 194 ALA A O 1
ATOM 1561 N N . GLN A 1 195 ? 16.625 -7.664 -15.812 1 98.56 195 GLN A N 1
ATOM 1562 C CA . GLN A 1 195 ? 16.078 -8.445 -16.922 1 98.56 195 GLN A CA 1
ATOM 1563 C C . GLN A 1 195 ? 14.977 -9.383 -16.438 1 98.56 195 GLN A C 1
ATOM 1565 O O . GLN A 1 195 ? 15.117 -10.047 -15.422 1 98.56 195 GLN A O 1
ATOM 1570 N N . TRP A 1 196 ? 13.875 -9.359 -17.188 1 98.5 196 TRP A N 1
ATOM 1571 C CA . TRP A 1 196 ? 12.758 -10.258 -16.922 1 98.5 196 TRP A CA 1
ATOM 1572 C C . TRP A 1 196 ? 12.82 -11.492 -17.812 1 98.5 196 TRP A C 1
ATOM 1574 O O . TRP A 1 196 ? 13.109 -11.383 -19.016 1 98.5 196 TRP A O 1
ATOM 1584 N N . LYS A 1 197 ? 12.648 -12.625 -17.219 1 98 197 LYS A N 1
ATOM 1585 C CA . LYS A 1 197 ? 12.531 -13.891 -17.938 1 98 197 LYS A CA 1
ATOM 1586 C C . LYS A 1 197 ? 11.328 -14.695 -17.453 1 98 197 LYS A C 1
ATOM 1588 O O . LYS A 1 197 ? 10.93 -14.57 -16.281 1 98 197 LYS A O 1
ATOM 1593 N N . ARG A 1 198 ? 10.859 -15.469 -18.359 1 97.62 198 ARG A N 1
ATOM 1594 C CA . ARG A 1 198 ? 9.734 -16.328 -18.031 1 97.62 198 ARG A CA 1
ATOM 1595 C C . ARG A 1 198 ? 9.797 -17.641 -18.812 1 97.62 198 ARG A C 1
ATOM 1597 O O . ARG A 1 198 ? 10.203 -17.656 -19.984 1 97.62 198 ARG A O 1
ATOM 1604 N N . ASP A 1 199 ? 9.531 -18.672 -18.188 1 96.88 199 ASP A N 1
ATOM 1605 C CA . ASP A 1 199 ? 9.102 -19.938 -18.766 1 96.88 199 ASP A CA 1
ATOM 1606 C C . ASP A 1 199 ? 7.684 -20.297 -18.344 1 96.88 199 ASP A C 1
ATOM 1608 O O . ASP A 1 199 ? 7.461 -20.719 -17.203 1 96.88 199 ASP A O 1
ATOM 1612 N N . VAL A 1 200 ? 6.789 -20.047 -19.25 1 95.5 200 VAL A N 1
ATOM 1613 C CA . VAL A 1 200 ? 5.375 -20.188 -18.922 1 95.5 200 VAL A CA 1
ATOM 1614 C C . VAL A 1 200 ? 5.07 -21.625 -18.516 1 95.5 200 VAL A C 1
ATOM 1616 O O . VAL A 1 200 ? 4.148 -21.875 -17.734 1 95.5 200 VAL A O 1
ATOM 1619 N N . ARG A 1 201 ? 5.762 -22.531 -19.062 1 95.62 201 ARG A N 1
ATOM 1620 C CA . ARG A 1 201 ? 5.582 -23.953 -18.781 1 95.62 201 ARG A CA 1
ATOM 1621 C C . ARG A 1 201 ? 6.918 -24.688 -18.812 1 95.62 201 ARG A C 1
ATOM 1623 O O . ARG A 1 201 ? 7.391 -25.094 -19.875 1 95.62 201 ARG A O 1
ATOM 1630 N N . THR A 1 202 ? 7.406 -24.906 -17.656 1 96 202 THR A N 1
ATOM 1631 C CA . THR A 1 202 ? 8.695 -25.562 -17.562 1 96 202 THR A CA 1
ATOM 1632 C C . THR A 1 202 ? 8.562 -27.062 -17.875 1 96 202 THR A C 1
ATOM 1634 O O . THR A 1 202 ? 7.93 -27.797 -17.109 1 96 202 THR A O 1
ATOM 1637 N N . GLU A 1 203 ? 9.094 -27.5 -18.969 1 90.88 203 GLU A N 1
ATOM 1638 C CA . GLU A 1 203 ? 9.047 -28.922 -19.328 1 90.88 203 GLU A CA 1
ATOM 1639 C C . GLU A 1 203 ? 10.445 -29.469 -19.578 1 90.88 203 GLU A C 1
ATOM 1641 O O . GLU A 1 203 ? 10.625 -30.672 -19.766 1 90.88 203 GLU A O 1
ATOM 1646 N N . SER A 1 204 ? 11.359 -28.672 -19.484 1 88.56 204 SER A N 1
ATOM 1647 C CA . SER A 1 204 ? 12.75 -29.062 -19.703 1 88.56 204 SER A CA 1
ATOM 1648 C C . SER A 1 204 ? 13.297 -29.844 -18.516 1 88.56 204 SER A C 1
ATOM 1650 O O . SER A 1 204 ? 12.797 -29.719 -17.391 1 88.56 204 SER A O 1
ATOM 1652 N N . THR A 1 205 ? 14.312 -30.641 -18.797 1 93 205 THR A N 1
ATOM 1653 C CA . THR A 1 205 ? 15.039 -31.312 -17.734 1 93 205 THR A CA 1
ATOM 1654 C C . THR A 1 205 ? 16.141 -30.422 -17.172 1 93 205 THR A C 1
ATOM 1656 O O . THR A 1 205 ? 16.797 -30.781 -16.203 1 93 205 THR A O 1
ATOM 1659 N N . GLU A 1 206 ? 16.25 -29.328 -17.734 1 95.94 206 GLU A N 1
ATOM 1660 C CA . GLU A 1 206 ? 17.281 -28.391 -17.312 1 95.94 206 GLU A CA 1
ATOM 1661 C C . GLU A 1 206 ? 16.719 -27.328 -16.359 1 95.94 206 GLU A C 1
ATOM 1663 O O . GLU A 1 206 ? 15.508 -27.094 -16.344 1 95.94 206 GLU A O 1
ATOM 1668 N N . ASN A 1 207 ? 17.609 -26.766 -15.633 1 97.88 207 ASN A N 1
ATOM 1669 C CA . ASN A 1 207 ? 17.234 -25.703 -14.695 1 97.88 207 ASN A CA 1
ATOM 1670 C C . ASN A 1 207 ? 16.641 -24.5 -15.43 1 97.88 207 ASN A C 1
ATOM 1672 O O . ASN A 1 207 ? 17.016 -24.219 -16.578 1 97.88 207 ASN A O 1
ATOM 1676 N N . TYR A 1 208 ? 15.695 -23.828 -14.789 1 98.25 208 TYR A N 1
ATOM 1677 C CA . TYR A 1 208 ? 15.273 -22.5 -15.195 1 98.25 208 TYR A CA 1
ATOM 1678 C C . TYR A 1 208 ? 16.422 -21.5 -15.07 1 98.25 208 TYR A C 1
ATOM 1680 O O . TYR A 1 208 ? 17.109 -21.469 -14.055 1 98.25 208 TYR A O 1
ATOM 1688 N N . VAL A 1 209 ? 16.656 -20.719 -16.078 1 98.31 209 VAL A N 1
ATOM 1689 C CA . VAL A 1 209 ? 17.734 -19.734 -16.062 1 98.31 209 VAL A CA 1
ATOM 1690 C C . VAL A 1 209 ? 17.172 -18.344 -15.773 1 98.31 209 VAL A C 1
ATOM 1692 O O . VAL A 1 209 ? 16.531 -17.734 -16.625 1 98.31 209 VAL A O 1
ATOM 1695 N N . ALA A 1 210 ? 17.484 -17.812 -14.648 1 98.38 210 ALA A N 1
ATOM 1696 C CA . ALA A 1 210 ? 17.016 -16.484 -14.25 1 98.38 210 ALA A CA 1
ATOM 1697 C C . ALA A 1 210 ? 17.922 -15.391 -14.789 1 98.38 210 ALA A C 1
ATOM 1699 O O . ALA A 1 210 ? 17.453 -14.273 -15.07 1 98.38 210 ALA A O 1
ATOM 1700 N N . LEU A 1 211 ? 19.141 -15.672 -14.883 1 98.56 211 LEU A N 1
ATOM 1701 C CA . LEU A 1 211 ? 20.109 -14.711 -15.375 1 98.56 211 LEU A CA 1
ATOM 1702 C C . LEU A 1 211 ? 21.281 -15.422 -16.062 1 98.56 211 LEU A C 1
ATOM 1704 O O . LEU A 1 211 ? 21.766 -16.438 -15.578 1 98.56 211 LEU A O 1
ATOM 1708 N N . ASP A 1 212 ? 21.641 -14.992 -17.156 1 98.25 212 ASP A N 1
ATOM 1709 C CA . ASP A 1 212 ? 22.828 -15.383 -17.906 1 98.25 212 ASP A CA 1
ATOM 1710 C C . ASP A 1 212 ? 23.547 -14.156 -18.469 1 98.25 212 ASP A C 1
ATOM 1712 O O . ASP A 1 212 ? 23.219 -13.68 -19.562 1 98.25 212 ASP A O 1
ATOM 1716 N N . ALA A 1 213 ? 24.547 -13.625 -17.766 1 98 213 ALA A N 1
ATOM 1717 C CA . ALA A 1 213 ? 25.156 -12.352 -18.109 1 98 213 ALA A CA 1
ATOM 1718 C C . ALA A 1 213 ? 26.656 -12.516 -18.359 1 98 213 ALA A C 1
ATOM 1720 O O . ALA A 1 213 ? 27.312 -13.344 -17.734 1 98 213 ALA A O 1
ATOM 1721 N N . LEU A 1 214 ? 27.188 -11.805 -19.281 1 97.62 214 LEU A N 1
ATOM 1722 C CA . LEU A 1 214 ? 28.609 -11.664 -19.562 1 97.62 214 LEU A CA 1
ATOM 1723 C C . LEU A 1 214 ? 29.109 -10.289 -19.156 1 97.62 214 LEU A C 1
ATOM 1725 O O . LEU A 1 214 ? 28.422 -9.289 -19.344 1 97.62 214 LEU A O 1
ATOM 1729 N N . GLY A 1 215 ? 30.234 -10.234 -18.609 1 96.44 215 GLY A N 1
ATOM 1730 C CA . GLY A 1 215 ? 30.828 -8.984 -18.156 1 96.44 215 GLY A CA 1
ATOM 1731 C C . GLY A 1 215 ? 31.422 -9.07 -16.766 1 96.44 215 GLY A C 1
ATOM 1732 O O . GLY A 1 215 ? 31.656 -10.164 -16.266 1 96.44 215 GLY A O 1
ATOM 1733 N N . LYS A 1 216 ? 31.766 -7.918 -16.172 1 96.31 216 LYS A N 1
ATOM 1734 C CA . LYS A 1 216 ? 32.281 -7.805 -14.805 1 96.31 216 LYS A CA 1
ATOM 1735 C C . LYS A 1 216 ? 31.328 -7.035 -13.914 1 96.31 216 LYS A C 1
ATOM 1737 O O . LYS A 1 216 ? 30.875 -5.938 -14.266 1 96.31 216 LYS A O 1
ATOM 1742 N N . GLY A 1 217 ? 30.922 -7.676 -12.797 1 96.75 217 GLY A N 1
ATOM 1743 C CA . GLY A 1 217 ? 30 -7.023 -11.883 1 96.75 217 GLY A CA 1
ATOM 1744 C C . GLY A 1 217 ? 29.609 -7.891 -10.695 1 96.75 217 GLY A C 1
ATOM 1745 O O . GLY A 1 217 ? 30.469 -8.586 -10.133 1 96.75 217 GLY A O 1
ATOM 1746 N N . PHE A 1 218 ? 28.422 -7.762 -10.242 1 96.31 218 PHE A N 1
ATOM 1747 C CA . PHE A 1 218 ? 27.922 -8.586 -9.141 1 96.31 218 PHE A CA 1
ATOM 1748 C C . PHE A 1 218 ? 26.406 -8.742 -9.227 1 96.31 218 PHE A C 1
ATOM 1750 O O . PHE A 1 218 ? 25.719 -7.84 -9.703 1 96.31 218 PHE A O 1
ATOM 1757 N N . PHE A 1 219 ? 26 -9.914 -8.828 1 97.94 219 PHE A N 1
ATOM 1758 C CA . PHE A 1 219 ? 24.578 -10.227 -8.734 1 97.94 219 PHE A CA 1
ATOM 1759 C C . PHE A 1 219 ? 23.953 -9.594 -7.496 1 97.94 219 PHE A C 1
ATOM 1761 O O . PHE A 1 219 ? 24.438 -9.82 -6.379 1 97.94 219 PHE A O 1
ATOM 1768 N N . ALA A 1 220 ? 22.875 -8.734 -7.695 1 97.69 220 ALA A N 1
ATOM 1769 C CA . ALA A 1 220 ? 22.297 -7.945 -6.613 1 97.69 220 ALA A CA 1
ATOM 1770 C C . ALA A 1 220 ? 21.016 -8.586 -6.098 1 97.69 220 ALA A C 1
ATOM 1772 O O . ALA A 1 220 ? 20.469 -8.172 -5.074 1 97.69 220 ALA A O 1
ATOM 1773 N N . GLY A 1 221 ? 20.422 -9.594 -6.816 1 98.19 221 GLY A N 1
ATOM 1774 C CA . GLY A 1 221 ? 19.25 -10.305 -6.34 1 98.19 221 GLY A CA 1
ATOM 1775 C C . GLY A 1 221 ? 18.172 -10.453 -7.395 1 98.19 221 GLY A C 1
ATOM 1776 O O . GLY A 1 221 ? 18.438 -10.312 -8.586 1 98.19 221 GLY A O 1
ATOM 1777 N N . LEU A 1 222 ? 16.984 -10.789 -6.961 1 98.5 222 LEU A N 1
ATOM 1778 C CA . LEU A 1 222 ? 15.922 -10.945 -7.941 1 98.5 222 LEU A CA 1
ATOM 1779 C C . LEU A 1 222 ? 14.555 -10.953 -7.262 1 98.5 222 LEU A C 1
ATOM 1781 O O . LEU A 1 222 ? 14.469 -11.133 -6.043 1 98.5 222 LEU A O 1
ATOM 1785 N N . ASN A 1 223 ? 13.539 -10.625 -8.008 1 98.56 223 ASN A N 1
ATOM 1786 C CA . ASN A 1 223 ? 12.141 -10.953 -7.738 1 98.56 223 ASN A CA 1
ATOM 1787 C C . ASN A 1 223 ? 11.742 -12.273 -8.398 1 98.56 223 ASN A C 1
ATOM 1789 O O . ASN A 1 223 ? 12.148 -12.562 -9.523 1 98.56 223 ASN A O 1
ATOM 1793 N N . PHE A 1 224 ? 10.898 -13.055 -7.699 1 98.44 224 PHE A N 1
ATOM 1794 C CA . PHE A 1 224 ? 10.531 -14.398 -8.148 1 98.44 224 PHE A CA 1
ATOM 1795 C C . PHE A 1 224 ? 9.023 -14.578 -8.117 1 98.44 224 PHE A C 1
ATOM 1797 O O . PHE A 1 224 ? 8.359 -14.156 -7.172 1 98.44 224 PHE A O 1
ATOM 1804 N N . ASN A 1 225 ? 8.531 -15.234 -9.156 1 98.25 225 ASN A N 1
ATOM 1805 C CA . ASN A 1 225 ? 7.137 -15.664 -9.242 1 98.25 225 ASN A CA 1
ATOM 1806 C C . ASN A 1 225 ? 7.016 -17.094 -9.75 1 98.25 225 ASN A C 1
ATOM 1808 O O . ASN A 1 225 ? 7.652 -17.453 -10.742 1 98.25 225 ASN A O 1
ATOM 1812 N N . GLY A 1 226 ? 6.223 -17.891 -9.07 1 98.12 226 GLY A N 1
ATOM 1813 C CA . GLY A 1 226 ? 5.953 -19.25 -9.5 1 98.12 226 GLY A CA 1
ATOM 1814 C C . GLY A 1 226 ? 4.5 -19.656 -9.32 1 98.12 226 GLY A C 1
ATOM 1815 O O . GLY A 1 226 ? 3.865 -19.281 -8.328 1 98.12 226 GLY A O 1
ATOM 1816 N N . GLN A 1 227 ? 4.047 -20.406 -10.305 1 97.62 227 GLN A N 1
ATOM 1817 C CA . GLN A 1 227 ? 2.719 -21.016 -10.234 1 97.62 227 GLN A CA 1
ATOM 1818 C C . GLN A 1 227 ? 2.697 -22.375 -10.898 1 97.62 227 GLN A C 1
ATOM 1820 O O . GLN A 1 227 ? 2.861 -22.484 -12.117 1 97.62 227 GLN A O 1
ATOM 1825 N N . PRO A 1 228 ? 2.484 -23.391 -10.156 1 97.19 228 PRO A N 1
ATOM 1826 C CA . PRO A 1 228 ? 2.434 -24.734 -10.734 1 97.19 228 PRO A CA 1
ATOM 1827 C C . PRO A 1 228 ? 1.138 -25 -11.492 1 97.19 228 PRO A C 1
ATOM 1829 O O . PRO A 1 228 ? 0.145 -24.297 -11.297 1 97.19 228 PRO A O 1
ATOM 1832 N N . TYR A 1 229 ? 1.232 -25.953 -12.352 1 95.5 229 TYR A N 1
ATOM 1833 C CA . TYR A 1 229 ? 0.053 -26.312 -13.133 1 95.5 229 TYR A CA 1
ATOM 1834 C C . TYR A 1 229 ? -0.812 -27.312 -12.383 1 95.5 229 TYR A C 1
ATOM 1836 O O . TYR A 1 229 ? -1.954 -27.578 -12.773 1 95.5 229 TYR A O 1
ATOM 1844 N N . ASP A 1 230 ? -0.315 -27.859 -11.289 1 91.44 230 ASP A N 1
ATOM 1845 C CA . ASP A 1 230 ? -1.096 -28.828 -10.531 1 91.44 230 ASP A CA 1
ATOM 1846 C C . ASP A 1 230 ? -1.56 -28.25 -9.195 1 91.44 230 ASP A C 1
ATOM 1848 O O . ASP A 1 230 ? -2.18 -28.953 -8.391 1 91.44 230 ASP A O 1
ATOM 1852 N N . GLY A 1 231 ? -1.19 -27.047 -8.859 1 92.69 231 GLY A N 1
ATOM 1853 C CA . GLY A 1 231 ? -1.671 -26.359 -7.672 1 92.69 231 GLY A CA 1
ATOM 1854 C C . GLY A 1 231 ? -0.858 -26.672 -6.43 1 92.69 231 GLY A C 1
ATOM 1855 O O . GLY A 1 231 ? -1.149 -26.156 -5.344 1 92.69 231 GLY A O 1
ATOM 1856 N N . ARG A 1 232 ? 0.182 -27.578 -6.488 1 89.69 232 ARG A N 1
ATOM 1857 C CA . ARG A 1 232 ? 0.961 -28 -5.328 1 89.69 232 ARG A CA 1
ATOM 1858 C C . ARG A 1 232 ? 2.268 -27.219 -5.234 1 89.69 232 ARG A C 1
ATOM 1860 O O . ARG A 1 232 ? 2.85 -26.844 -6.254 1 89.69 232 ARG A O 1
ATOM 1867 N N . LEU A 1 233 ? 2.826 -27 -4.137 1 94.88 233 LEU A N 1
ATOM 1868 C CA . LEU A 1 233 ? 3.99 -26.156 -3.879 1 94.88 233 LEU A CA 1
ATOM 1869 C C . LEU A 1 233 ? 5.281 -26.938 -4.059 1 94.88 233 LEU A C 1
ATOM 1871 O O . LEU A 1 233 ? 6.367 -26.453 -3.74 1 94.88 233 LEU A O 1
ATOM 1875 N N . PHE A 1 234 ? 5.258 -28.078 -4.609 1 91.25 234 PHE A N 1
ATOM 1876 C CA . PHE A 1 234 ? 6.398 -28.984 -4.66 1 91.25 234 PHE A CA 1
ATOM 1877 C C . PHE A 1 234 ? 7.52 -28.406 -5.5 1 91.25 234 PHE A C 1
ATOM 1879 O O . PHE A 1 234 ? 8.672 -28.828 -5.402 1 91.25 234 PHE A O 1
ATOM 1886 N N . TYR A 1 235 ? 7.184 -27.438 -6.375 1 95.88 235 TYR A N 1
ATOM 1887 C CA . TYR A 1 235 ? 8.234 -26.828 -7.176 1 95.88 235 TYR A CA 1
ATOM 1888 C C . TYR A 1 235 ? 9.211 -26.047 -6.301 1 95.88 235 TYR A C 1
ATOM 1890 O O . TYR A 1 235 ? 10.336 -25.766 -6.715 1 95.88 235 TYR A O 1
ATOM 1898 N N . LEU A 1 236 ? 8.828 -25.812 -5.051 1 95.88 236 LEU A N 1
ATOM 1899 C CA . LEU A 1 236 ? 9.672 -25.094 -4.109 1 95.88 236 LEU A CA 1
ATOM 1900 C C . LEU A 1 236 ? 10.828 -25.969 -3.633 1 95.88 236 LEU A C 1
ATOM 1902 O O . LEU A 1 236 ? 11.781 -25.469 -3.035 1 95.88 236 LEU A O 1
ATOM 1906 N N . GLU A 1 237 ? 10.82 -27.25 -3.961 1 91.81 237 GLU A N 1
ATOM 1907 C CA . GLU A 1 237 ? 11.922 -28.156 -3.645 1 91.81 237 GLU A CA 1
ATOM 1908 C C . GLU A 1 237 ? 13.109 -27.938 -4.586 1 91.81 237 GLU A C 1
ATOM 1910 O O . GLU A 1 237 ? 14.172 -28.531 -4.402 1 91.81 237 GLU A O 1
ATOM 1915 N N . GLY A 1 238 ? 12.938 -27.031 -5.59 1 94.94 238 GLY A N 1
ATOM 1916 C CA . GLY A 1 238 ? 14.008 -26.781 -6.535 1 94.94 238 GLY A CA 1
ATOM 1917 C C . GLY A 1 238 ? 15.18 -26.031 -5.922 1 94.94 238 GLY A C 1
ATOM 1918 O O . GLY A 1 238 ? 14.984 -25.016 -5.242 1 94.94 238 GLY A O 1
ATOM 1919 N N . ASP A 1 239 ? 16.406 -26.516 -6.211 1 94.88 239 ASP A N 1
ATOM 1920 C CA . ASP A 1 239 ? 17.625 -25.906 -5.695 1 94.88 239 ASP A CA 1
ATOM 1921 C C . ASP A 1 239 ? 18.078 -24.75 -6.586 1 94.88 239 ASP A C 1
ATOM 1923 O O . ASP A 1 239 ? 17.938 -24.812 -7.809 1 94.88 239 ASP A O 1
ATOM 1927 N N . GLU A 1 240 ? 18.656 -23.703 -5.98 1 97.31 240 GLU A N 1
ATOM 1928 C CA . GLU A 1 240 ? 19.406 -22.734 -6.754 1 97.31 240 GLU A CA 1
ATOM 1929 C C . GLU A 1 240 ? 20.812 -23.25 -7.094 1 97.31 240 GLU A C 1
ATOM 1931 O O . GLU A 1 240 ? 21.438 -23.938 -6.281 1 97.31 240 GLU A O 1
ATOM 1936 N N . MET A 1 241 ? 21.25 -23.031 -8.211 1 96.88 241 MET A N 1
ATOM 1937 C CA . MET A 1 241 ? 22.594 -23.297 -8.695 1 96.88 241 MET A CA 1
ATOM 1938 C C . MET A 1 241 ? 23.141 -22.094 -9.453 1 96.88 241 MET A C 1
ATOM 1940 O O . MET A 1 241 ? 22.625 -21.719 -10.508 1 96.88 241 MET A O 1
ATOM 1944 N N . ILE A 1 242 ? 24.125 -21.438 -8.938 1 98.19 242 ILE A N 1
ATOM 1945 C CA . ILE A 1 242 ? 24.703 -20.234 -9.531 1 98.19 242 ILE A CA 1
ATOM 1946 C C . ILE A 1 242 ? 26.141 -20.516 -9.961 1 98.19 242 ILE A C 1
ATOM 1948 O O . ILE A 1 242 ? 26.984 -20.906 -9.141 1 98.19 242 ILE A O 1
ATOM 1952 N N . PHE A 1 243 ? 26.422 -20.344 -11.242 1 98.06 243 PHE A N 1
ATOM 1953 C CA . PHE A 1 243 ? 27.719 -20.562 -11.859 1 98.06 243 PHE A CA 1
ATOM 1954 C C . PHE A 1 243 ? 28.438 -19.234 -12.109 1 98.06 243 PHE A C 1
ATOM 1956 O O . PHE A 1 243 ? 27.859 -18.328 -12.719 1 98.06 243 PHE A O 1
ATOM 1963 N N . VAL A 1 244 ? 29.625 -19.125 -11.672 1 97.94 244 VAL A N 1
ATOM 1964 C CA . VAL A 1 244 ? 30.375 -17.875 -11.805 1 97.94 244 VAL A CA 1
ATOM 1965 C C . VAL A 1 244 ? 31.625 -18.125 -12.656 1 97.94 244 VAL A C 1
ATOM 1967 O O . VAL A 1 244 ? 32.312 -19.125 -12.477 1 97.94 244 VAL A O 1
ATOM 1970 N N . ASP A 1 245 ? 31.844 -17.297 -13.656 1 97.94 245 ASP A N 1
ATOM 1971 C CA . ASP A 1 245 ? 33.062 -17.203 -14.461 1 97.94 245 ASP A CA 1
ATOM 1972 C C . ASP A 1 245 ? 33.344 -18.547 -15.141 1 97.94 245 ASP A C 1
ATOM 1974 O O . ASP A 1 245 ? 34.5 -18.984 -15.172 1 97.94 245 ASP A O 1
ATOM 1978 N N . GLY A 1 246 ? 32.281 -19.172 -15.484 1 95.88 246 GLY A N 1
ATOM 1979 C CA . GLY A 1 246 ? 32.406 -20.344 -16.328 1 95.88 246 GLY A CA 1
ATOM 1980 C C . GLY A 1 246 ? 32.688 -21.609 -15.547 1 95.88 246 GLY A C 1
ATOM 1981 O O . GLY A 1 246 ? 33.062 -22.625 -16.125 1 95.88 246 GLY A O 1
ATOM 1982 N N . GLU A 1 247 ? 32.469 -21.594 -14.359 1 95.5 247 GLU A N 1
ATOM 1983 C CA . GLU A 1 247 ? 32.719 -22.781 -13.555 1 95.5 247 GLU A CA 1
ATOM 1984 C C . GLU A 1 247 ? 31.812 -23.938 -13.969 1 95.5 247 GLU A C 1
ATOM 1986 O O . GLU A 1 247 ? 30.641 -23.719 -14.328 1 95.5 247 GLU A O 1
ATOM 1991 N N . ALA A 1 248 ? 32.344 -25.172 -13.844 1 95.12 248 ALA A N 1
ATOM 1992 C CA . ALA A 1 248 ? 31.594 -26.375 -14.219 1 95.12 248 ALA A CA 1
ATOM 1993 C C . ALA A 1 248 ? 30.578 -26.766 -13.141 1 95.12 248 ALA A C 1
ATOM 1995 O O . ALA A 1 248 ? 29.5 -27.25 -13.445 1 95.12 248 ALA A O 1
ATOM 1996 N N . LYS A 1 249 ? 30.984 -26.578 -11.93 1 95.81 249 LYS A N 1
ATOM 1997 C CA . LYS A 1 249 ? 30.109 -26.797 -10.789 1 95.81 249 LYS A CA 1
ATOM 1998 C C . LYS A 1 249 ? 29.734 -25.469 -10.125 1 95.81 249 LYS A C 1
ATOM 2000 O O . LYS A 1 249 ? 30.578 -24.594 -9.953 1 95.81 249 LYS A O 1
ATOM 2005 N N . PRO A 1 250 ? 28.484 -25.391 -9.852 1 96.44 250 PRO A N 1
ATOM 2006 C CA . PRO A 1 250 ? 28.094 -24.109 -9.242 1 96.44 250 PRO A CA 1
ATOM 2007 C C . PRO A 1 250 ? 28.75 -23.891 -7.879 1 96.44 250 PRO A C 1
ATOM 2009 O O . PRO A 1 250 ? 28.812 -24.797 -7.055 1 96.44 250 PRO A O 1
ATOM 2012 N N . SER A 1 251 ? 29.266 -22.688 -7.609 1 95.31 251 SER A N 1
ATOM 2013 C CA . SER A 1 251 ? 29.844 -22.328 -6.316 1 95.31 251 SER A CA 1
ATOM 2014 C C . SER A 1 251 ? 28.75 -22.016 -5.293 1 95.31 251 SER A C 1
ATOM 2016 O O . SER A 1 251 ? 29 -22.047 -4.086 1 95.31 251 SER A O 1
ATOM 2018 N N . VAL A 1 252 ? 27.578 -21.656 -5.738 1 95.19 252 VAL A N 1
ATOM 2019 C CA . VAL A 1 252 ? 26.406 -21.516 -4.883 1 95.19 252 VAL A CA 1
ATOM 2020 C C . VAL A 1 252 ? 25.375 -22.609 -5.23 1 95.19 252 VAL A C 1
ATOM 2022 O O . VAL A 1 252 ? 24.875 -22.656 -6.355 1 95.19 252 VAL A O 1
ATOM 2025 N N . TYR A 1 253 ? 25.156 -23.484 -4.344 1 94.88 253 TYR A N 1
ATOM 2026 C CA . TYR A 1 253 ? 24.25 -24.609 -4.5 1 94.88 253 TYR A CA 1
ATOM 2027 C C . TYR A 1 253 ? 23.312 -24.734 -3.307 1 94.88 253 TYR A C 1
ATOM 2029 O O . TYR A 1 253 ? 23.75 -24.875 -2.166 1 94.88 253 TYR A O 1
ATOM 2037 N N . GLY A 1 254 ? 21.984 -24.656 -3.609 1 95.44 254 GLY A N 1
ATOM 2038 C CA . GLY A 1 254 ? 21 -24.547 -2.533 1 95.44 254 GLY A CA 1
ATOM 2039 C C . GLY A 1 254 ? 20.359 -25.859 -2.176 1 95.44 254 GLY A C 1
ATOM 2040 O O . GLY A 1 254 ? 20.859 -26.922 -2.551 1 95.44 254 GLY A O 1
ATOM 2041 N N . THR A 1 255 ? 19.312 -25.766 -1.287 1 91.94 255 THR A N 1
ATOM 2042 C CA . THR A 1 255 ? 18.609 -26.938 -0.746 1 91.94 255 THR A CA 1
ATOM 2043 C C . THR A 1 255 ? 17.094 -26.797 -0.952 1 91.94 255 THR A C 1
ATOM 2045 O O . THR A 1 255 ? 16.328 -27.562 -0.378 1 91.94 255 THR A O 1
ATOM 2048 N N . GLY A 1 256 ? 16.641 -25.859 -1.681 1 93.38 256 GLY A N 1
ATOM 2049 C CA . GLY A 1 256 ? 15.242 -25.578 -1.933 1 93.38 256 GLY A CA 1
ATOM 2050 C C . GLY A 1 256 ? 14.969 -24.109 -2.182 1 93.38 256 GLY A C 1
ATOM 2051 O O . GLY A 1 256 ? 15.68 -23.234 -1.667 1 93.38 256 GLY A O 1
ATOM 2052 N N . MET A 1 257 ? 13.93 -23.812 -2.922 1 94.56 257 MET A N 1
ATOM 2053 C CA . MET A 1 257 ? 13.609 -22.453 -3.32 1 94.56 257 MET A CA 1
ATOM 2054 C C . MET A 1 257 ? 13.234 -21.609 -2.109 1 94.56 257 MET A C 1
ATOM 2056 O O . MET A 1 257 ? 13.68 -20.469 -1.979 1 94.56 257 MET A O 1
ATOM 2060 N N . GLU A 1 258 ? 12.344 -22.156 -1.183 1 93.38 258 GLU A N 1
ATOM 2061 C CA . GLU A 1 258 ? 11.969 -21.391 -0.004 1 93.38 258 GLU A CA 1
ATOM 2062 C C . GLU A 1 258 ? 13.18 -21.094 0.874 1 93.38 258 GLU A C 1
ATOM 2064 O O . GLU A 1 258 ? 13.25 -20.047 1.517 1 93.38 258 GLU A O 1
ATOM 2069 N N . ASP A 1 259 ? 14.133 -22.094 0.899 1 94.19 259 ASP A N 1
ATOM 2070 C CA . ASP A 1 259 ? 15.375 -21.891 1.637 1 94.19 259 ASP A CA 1
ATOM 2071 C C . ASP A 1 259 ? 16.172 -20.719 1.046 1 94.19 259 ASP A C 1
ATOM 2073 O O . ASP A 1 259 ? 16.766 -19.922 1.783 1 94.19 259 ASP A O 1
ATOM 2077 N N . TYR A 1 260 ? 16.219 -20.688 -0.221 1 96.62 260 TYR A N 1
ATOM 2078 C CA . TYR A 1 260 ? 16.922 -19.609 -0.906 1 96.62 260 TYR A CA 1
ATOM 2079 C C . TYR A 1 260 ? 16.375 -18.25 -0.468 1 96.62 260 TYR A C 1
ATOM 2081 O O . TYR A 1 260 ? 17.141 -17.297 -0.319 1 96.62 260 TYR A O 1
ATOM 2089 N N . PHE A 1 261 ? 15.172 -18.156 -0.225 1 97.06 261 PHE A N 1
ATOM 2090 C CA . PHE A 1 261 ? 14.547 -16.906 0.187 1 97.06 261 PHE A CA 1
ATOM 2091 C C . PHE A 1 261 ? 14.609 -16.734 1.7 1 97.06 261 PHE A C 1
ATOM 2093 O O . PHE A 1 261 ? 13.859 -15.945 2.277 1 97.06 261 PHE A O 1
ATOM 2100 N N . THR A 1 262 ? 15.367 -17.453 2.354 1 95 262 THR A N 1
ATOM 2101 C CA . THR A 1 262 ? 15.68 -17.391 3.775 1 95 262 THR A CA 1
ATOM 2102 C C . THR A 1 262 ? 14.492 -17.844 4.617 1 95 262 THR A C 1
ATOM 2104 O O . THR A 1 262 ? 14.258 -17.312 5.703 1 95 262 THR A O 1
ATOM 2107 N N . ALA A 1 263 ? 13.664 -18.703 4.035 1 94.88 263 ALA A N 1
ATOM 2108 C CA . ALA A 1 263 ? 12.547 -19.344 4.727 1 94.88 263 ALA A CA 1
ATOM 2109 C C . ALA A 1 263 ? 12.711 -20.859 4.762 1 94.88 263 ALA A C 1
ATOM 2111 O O . ALA A 1 263 ? 13.828 -21.359 4.688 1 94.88 263 ALA A O 1
ATOM 2112 N N . GLY A 1 264 ? 11.586 -21.562 5.066 1 89.25 264 GLY A N 1
ATOM 2113 C CA . GLY A 1 264 ? 11.633 -23.016 5.156 1 89.25 264 GLY A CA 1
ATOM 2114 C C . GLY A 1 264 ? 10.266 -23.656 5.223 1 89.25 264 GLY A C 1
ATOM 2115 O O . GLY A 1 264 ? 9.258 -22.969 5.406 1 89.25 264 GLY A O 1
ATOM 2116 N N . TRP A 1 265 ? 10.273 -24.875 4.918 1 90.94 265 TRP A N 1
ATOM 2117 C CA . TRP A 1 265 ? 9.094 -25.719 5.062 1 90.94 265 TRP A CA 1
ATOM 2118 C C . TRP A 1 265 ? 7.902 -25.125 4.324 1 90.94 265 TRP A C 1
ATOM 2120 O O . TRP A 1 265 ? 6.832 -24.938 4.91 1 90.94 265 TRP A O 1
ATOM 2130 N N . TYR A 1 266 ? 8.109 -24.797 3.006 1 92.56 266 TYR A N 1
ATOM 2131 C CA . TYR A 1 266 ? 7.082 -24.281 2.109 1 92.56 266 TYR A CA 1
ATOM 2132 C C . TYR A 1 266 ? 6.492 -22.984 2.654 1 92.56 266 TYR A C 1
ATOM 2134 O O . TYR A 1 266 ? 5.277 -22.766 2.586 1 92.56 266 TYR A O 1
ATOM 2142 N N . PHE A 1 267 ? 7.398 -22.141 3.303 1 94 267 PHE A N 1
ATOM 2143 C CA . PHE A 1 267 ? 6.973 -20.875 3.887 1 94 267 PHE A CA 1
ATOM 2144 C C . PHE A 1 267 ? 5.918 -21.109 4.961 1 94 267 PHE A C 1
ATOM 2146 O O . PHE A 1 267 ? 4.844 -20.5 4.926 1 94 267 PHE A O 1
ATOM 2153 N N . GLN A 1 268 ? 6.227 -21.766 5.945 1 89.12 268 GLN A N 1
ATOM 2154 C CA . GLN A 1 268 ? 5.32 -22.344 6.926 1 89.12 268 GLN A CA 1
ATOM 2155 C C . GLN A 1 268 ? 4.445 -21.281 7.578 1 89.12 268 GLN A C 1
ATOM 2157 O O . GLN A 1 268 ? 3.291 -21.547 7.918 1 89.12 268 GLN A O 1
ATOM 2162 N N . ASN A 1 269 ? 4.965 -20.047 7.75 1 91.31 269 ASN A N 1
ATOM 2163 C CA . ASN A 1 269 ? 4.195 -19.031 8.461 1 91.31 269 ASN A CA 1
ATOM 2164 C C . ASN A 1 269 ? 3.59 -18.016 7.496 1 91.31 269 ASN A C 1
ATOM 2166 O O . ASN A 1 269 ? 3.08 -16.984 7.922 1 91.31 269 ASN A O 1
ATOM 2170 N N . GLY A 1 270 ? 3.682 -18.266 6.324 1 92.75 270 GLY A N 1
ATOM 2171 C CA . GLY A 1 270 ? 3.002 -17.438 5.34 1 92.75 270 GLY A CA 1
ATOM 2172 C C . GLY A 1 270 ? 3.791 -16.188 4.953 1 92.75 270 GLY A C 1
ATOM 2173 O O . GLY A 1 270 ? 5.008 -16.141 5.152 1 92.75 270 GLY A O 1
ATOM 2174 N N . PRO A 1 271 ? 3.129 -15.156 4.41 1 93.81 271 PRO A N 1
ATOM 2175 C CA . PRO A 1 271 ? 3.791 -13.992 3.818 1 93.81 271 PRO A CA 1
ATOM 2176 C C . PRO A 1 271 ? 4.484 -13.117 4.859 1 93.81 271 PRO A C 1
ATOM 2178 O O . PRO A 1 271 ? 4.031 -13.031 6.004 1 93.81 271 PRO A O 1
ATOM 2181 N N . PHE A 1 272 ? 5.598 -12.43 4.488 1 92.75 272 PHE A N 1
ATOM 2182 C CA . PHE A 1 272 ? 6.395 -11.484 5.254 1 92.75 272 PHE A CA 1
ATOM 2183 C C . PHE A 1 272 ? 7.246 -10.625 4.328 1 92.75 272 PHE A C 1
ATOM 2185 O O . PHE A 1 272 ? 7.402 -10.938 3.146 1 92.75 272 PHE A O 1
ATOM 2192 N N . ALA A 1 273 ? 7.75 -9.477 4.812 1 93.38 273 ALA A N 1
ATOM 2193 C CA . ALA A 1 273 ? 8.633 -8.609 4.039 1 93.38 273 ALA A CA 1
ATOM 2194 C C . ALA A 1 273 ? 9.742 -8.039 4.914 1 93.38 273 ALA A C 1
ATOM 2196 O O . ALA A 1 273 ? 9.523 -7.078 5.66 1 93.38 273 ALA A O 1
ATOM 2197 N N . ALA A 1 274 ? 10.906 -8.523 4.832 1 92.88 274 ALA A N 1
ATOM 2198 C CA . ALA A 1 274 ? 12.078 -8.008 5.527 1 92.88 274 ALA A CA 1
ATOM 2199 C C . ALA A 1 274 ? 12.891 -7.086 4.617 1 92.88 274 ALA A C 1
ATOM 2201 O O . ALA A 1 274 ? 12.508 -6.836 3.473 1 92.88 274 ALA A O 1
ATOM 2202 N N . GLY A 1 275 ? 13.984 -6.59 5.094 1 92.75 275 GLY A N 1
ATOM 2203 C CA . GLY A 1 275 ? 14.766 -5.613 4.352 1 92.75 275 GLY A CA 1
ATOM 2204 C C . GLY A 1 275 ? 15.359 -6.172 3.076 1 92.75 275 GLY A C 1
ATOM 2205 O O . GLY A 1 275 ? 15.43 -5.477 2.059 1 92.75 275 GLY A O 1
ATOM 2206 N N . TYR A 1 276 ? 15.773 -7.52 3.092 1 95.81 276 TYR A N 1
ATOM 2207 C CA . TYR A 1 276 ? 16.516 -8.039 1.947 1 95.81 276 TYR A CA 1
ATOM 2208 C C . TYR A 1 276 ? 15.852 -9.281 1.382 1 95.81 276 TYR A C 1
ATOM 2210 O O . TYR A 1 276 ? 16.297 -9.836 0.376 1 95.81 276 TYR A O 1
ATOM 2218 N N . HIS A 1 277 ? 14.789 -9.812 2.004 1 96.38 277 HIS A N 1
ATOM 2219 C CA . HIS A 1 277 ? 14.109 -11.023 1.562 1 96.38 277 HIS A CA 1
ATOM 2220 C C . HIS A 1 277 ? 12.664 -11.047 2.037 1 96.38 277 HIS A C 1
ATOM 2222 O O . HIS A 1 277 ? 12.289 -10.297 2.949 1 96.38 277 HIS A O 1
ATOM 2228 N N . GLY A 1 278 ? 11.875 -11.867 1.308 1 96.75 278 GLY A N 1
ATOM 2229 C CA . GLY A 1 278 ? 10.484 -11.961 1.728 1 96.75 278 GLY A CA 1
ATOM 2230 C C . GLY A 1 278 ? 9.648 -12.836 0.818 1 96.75 278 GLY A C 1
ATOM 2231 O O . GLY A 1 278 ? 10.102 -13.234 -0.26 1 96.75 278 GLY A O 1
ATOM 2232 N N . LEU A 1 279 ? 8.453 -13.281 1.303 1 97.06 279 LEU A N 1
ATOM 2233 C CA . LEU A 1 279 ? 7.297 -13.828 0.604 1 97.06 279 LEU A CA 1
ATOM 2234 C C . LEU A 1 279 ? 6.133 -12.844 0.623 1 97.06 279 LEU A C 1
ATOM 2236 O O . LEU A 1 279 ? 5.441 -12.711 1.636 1 97.06 279 LEU A O 1
ATOM 2240 N N . THR A 1 280 ? 5.906 -12.266 -0.461 1 94.81 280 THR A N 1
ATOM 2241 C CA . THR A 1 280 ? 4.949 -11.164 -0.429 1 94.81 280 THR A CA 1
ATOM 2242 C C . THR A 1 280 ? 3.541 -11.664 -0.75 1 94.81 280 THR A C 1
ATOM 2244 O O . THR A 1 280 ? 2.555 -10.992 -0.454 1 94.81 280 THR A O 1
ATOM 2247 N N . PHE A 1 281 ? 3.438 -12.812 -1.435 1 94.38 281 PHE A N 1
ATOM 2248 C CA . PHE A 1 281 ? 2.141 -13.352 -1.823 1 94.38 281 PHE A CA 1
ATOM 2249 C C . PHE A 1 281 ? 2.18 -14.875 -1.862 1 94.38 281 PHE A C 1
ATOM 2251 O O . PHE A 1 281 ? 3.164 -15.469 -2.312 1 94.38 281 PHE A O 1
ATOM 2258 N N . LEU A 1 282 ? 1.122 -15.5 -1.353 1 94.81 282 LEU A N 1
ATOM 2259 C CA . LEU A 1 282 ? 0.901 -16.938 -1.423 1 94.81 282 LEU A CA 1
ATOM 2260 C C . LEU A 1 282 ? -0.579 -17.25 -1.612 1 94.81 282 LEU A C 1
ATOM 2262 O O . LEU A 1 282 ? -1.412 -16.859 -0.793 1 94.81 282 LEU A O 1
ATOM 2266 N N . ASP A 1 283 ? -0.876 -17.875 -2.699 1 93.31 283 ASP A N 1
ATOM 2267 C CA . ASP A 1 283 ? -2.23 -18.344 -2.951 1 93.31 283 ASP A CA 1
ATOM 2268 C C . ASP A 1 283 ? -2.33 -19.859 -2.721 1 93.31 283 ASP A C 1
ATOM 2270 O O . ASP A 1 283 ? -1.841 -20.641 -3.529 1 93.31 283 ASP A O 1
ATOM 2274 N N . PRO A 1 284 ? -3.01 -20.234 -1.797 1 90.06 284 PRO A N 1
ATOM 2275 C CA . PRO A 1 284 ? -3.045 -21.656 -1.473 1 90.06 284 PRO A CA 1
ATOM 2276 C C . PRO A 1 284 ? -3.822 -22.484 -2.5 1 90.06 284 PRO A C 1
ATOM 2278 O O . PRO A 1 284 ? -3.609 -23.688 -2.619 1 90.06 284 PRO A O 1
ATOM 2281 N N . GLU A 1 285 ? -4.648 -21.906 -3.199 1 90.75 285 GLU A N 1
ATOM 2282 C CA . GLU A 1 285 ? -5.453 -22.641 -4.176 1 90.75 285 GLU A CA 1
ATOM 2283 C C . GLU A 1 285 ? -4.66 -22.906 -5.453 1 90.75 285 GLU A C 1
ATOM 2285 O O . GLU A 1 285 ? -4.688 -24.016 -5.98 1 90.75 285 GLU A O 1
ATOM 2290 N N . THR A 1 286 ? -3.934 -21.984 -5.887 1 93.94 286 THR A N 1
ATOM 2291 C CA . THR A 1 286 ? -3.232 -22.109 -7.156 1 93.94 286 THR A CA 1
ATOM 2292 C C . THR A 1 286 ? -1.774 -22.5 -6.934 1 93.94 286 THR A C 1
ATOM 2294 O O . THR A 1 286 ? -1.091 -22.922 -7.867 1 93.94 286 THR A O 1
ATOM 2297 N N . GLY A 1 287 ? -1.312 -22.312 -5.715 1 96 287 GLY A N 1
ATOM 2298 C CA . GLY A 1 287 ? 0.097 -22.531 -5.43 1 96 287 GLY A CA 1
ATOM 2299 C C . GLY A 1 287 ? 0.982 -21.391 -5.914 1 96 287 GLY A C 1
ATOM 2300 O O . GLY A 1 287 ? 2.199 -21.562 -6.027 1 96 287 GLY A O 1
ATOM 2301 N N . ARG A 1 288 ? 0.44 -20.266 -6.227 1 96.5 288 ARG A N 1
ATOM 2302 C CA . ARG A 1 288 ? 1.202 -19.125 -6.719 1 96.5 288 ARG A CA 1
ATOM 2303 C C . ARG A 1 288 ? 1.986 -18.453 -5.59 1 96.5 288 ARG A C 1
ATOM 2305 O O . ARG A 1 288 ? 1.463 -18.281 -4.488 1 96.5 288 ARG A O 1
ATOM 2312 N N . VAL A 1 289 ? 3.219 -18.156 -5.898 1 96.62 289 VAL A N 1
ATOM 2313 C CA . VAL A 1 289 ? 4.09 -17.516 -4.922 1 96.62 289 VAL A CA 1
ATOM 2314 C C . VAL A 1 289 ? 4.793 -16.328 -5.562 1 96.62 289 VAL A C 1
ATOM 2316 O O . VAL A 1 289 ? 5.137 -16.359 -6.746 1 96.62 289 VAL A O 1
ATOM 2319 N N . THR A 1 290 ? 4.898 -15.227 -4.793 1 97.5 290 THR A N 1
ATOM 2320 C CA . THR A 1 290 ? 5.766 -14.102 -5.117 1 97.5 290 THR A CA 1
ATOM 2321 C C . THR A 1 290 ? 6.766 -13.852 -3.994 1 97.5 290 THR A C 1
ATOM 2323 O O . THR A 1 290 ? 6.379 -13.664 -2.838 1 97.5 290 THR A O 1
ATOM 2326 N N . ALA A 1 291 ? 8.047 -13.883 -4.289 1 97.94 291 ALA A N 1
ATOM 2327 C CA . ALA A 1 291 ? 9.102 -13.734 -3.295 1 97.94 291 ALA A CA 1
ATOM 2328 C C . ALA A 1 291 ? 10.242 -12.867 -3.83 1 97.94 291 ALA A C 1
ATOM 2330 O O . ALA A 1 291 ? 10.266 -12.531 -5.016 1 97.94 291 ALA A O 1
ATOM 2331 N N . TYR A 1 292 ? 11.078 -12.422 -2.951 1 98.25 292 TYR A N 1
ATOM 2332 C CA . TYR A 1 292 ? 12.25 -11.648 -3.352 1 98.25 292 TYR A CA 1
ATOM 2333 C C . TYR A 1 292 ? 13.422 -11.922 -2.422 1 98.25 292 TYR A C 1
ATOM 2335 O O . TYR A 1 292 ? 13.234 -12.305 -1.267 1 98.25 292 TYR A O 1
ATOM 2343 N N . ARG A 1 293 ? 14.586 -11.789 -2.938 1 98 293 ARG A N 1
ATOM 2344 C CA . ARG A 1 293 ? 15.836 -11.75 -2.178 1 98 293 ARG A CA 1
ATOM 2345 C C . ARG A 1 293 ? 16.828 -10.773 -2.801 1 98 293 ARG A C 1
ATOM 2347 O O . ARG A 1 293 ? 17.188 -10.914 -3.969 1 98 293 ARG A O 1
ATOM 2354 N N . HIS A 1 294 ? 17.25 -9.758 -2.107 1 96 294 HIS A N 1
ATOM 2355 C CA . HIS A 1 294 ? 18.281 -8.812 -2.516 1 96 294 HIS A CA 1
ATOM 2356 C C . HIS A 1 294 ? 19.625 -9.156 -1.893 1 96 294 HIS A C 1
ATOM 2358 O O . HIS A 1 294 ? 19.766 -9.156 -0.668 1 96 294 HIS A O 1
ATOM 2364 N N . HIS A 1 295 ? 20.641 -9.422 -2.689 1 93.44 295 HIS A N 1
ATOM 2365 C CA . HIS A 1 295 ? 21.938 -9.953 -2.295 1 93.44 295 HIS A CA 1
ATOM 2366 C C . HIS A 1 295 ? 22.906 -8.836 -1.909 1 93.44 295 HIS A C 1
ATOM 2368 O O . HIS A 1 295 ? 24.109 -9.055 -1.819 1 93.44 295 HIS A O 1
ATOM 2374 N N . ILE A 1 296 ? 22.5 -7.711 -1.578 1 90.25 296 ILE A N 1
ATOM 2375 C CA . ILE A 1 296 ? 23.406 -6.598 -1.313 1 90.25 296 ILE A CA 1
ATOM 2376 C C . ILE A 1 296 ? 24.312 -6.941 -0.132 1 90.25 296 ILE A C 1
ATOM 2378 O O . ILE A 1 296 ? 25.531 -6.785 -0.212 1 90.25 296 ILE A O 1
ATOM 2382 N N . PRO A 1 297 ? 23.797 -7.531 0.964 1 87.06 297 PRO A N 1
ATOM 2383 C CA . PRO A 1 297 ? 24.688 -7.922 2.062 1 87.06 297 PRO A CA 1
ATOM 2384 C C . PRO A 1 297 ? 25.562 -9.133 1.72 1 87.06 297 PRO A C 1
ATOM 2386 O O . PRO A 1 297 ? 26.562 -9.383 2.387 1 87.06 297 PRO A O 1
ATOM 2389 N N . ASP A 1 298 ? 25.141 -9.938 0.759 1 91.75 298 ASP A N 1
ATOM 2390 C CA . ASP A 1 298 ? 25.875 -11.125 0.324 1 91.75 298 ASP A CA 1
ATOM 2391 C C . ASP A 1 298 ? 25.953 -11.195 -1.2 1 91.75 298 ASP A C 1
ATOM 2393 O O . ASP A 1 298 ? 25.688 -12.25 -1.791 1 91.75 298 ASP A O 1
ATOM 2397 N N . ALA A 1 299 ? 26.297 -10.07 -1.76 1 92.06 299 ALA A N 1
ATOM 2398 C CA . ALA A 1 299 ? 26.375 -9.969 -3.215 1 92.06 299 ALA A CA 1
ATOM 2399 C C . ALA A 1 299 ? 27.328 -11.023 -3.783 1 92.06 299 ALA A C 1
ATOM 2401 O O . ALA A 1 299 ? 28.281 -11.43 -3.121 1 92.06 299 ALA A O 1
ATOM 2402 N N . ILE A 1 300 ? 27.047 -11.469 -4.992 1 95.19 300 ILE A N 1
ATOM 2403 C CA . ILE A 1 300 ? 27.859 -12.477 -5.648 1 95.19 300 ILE A CA 1
ATOM 2404 C C . ILE A 1 300 ? 28.641 -11.836 -6.797 1 95.19 300 ILE A C 1
ATOM 2406 O O . ILE A 1 300 ? 28.094 -11.586 -7.867 1 95.19 300 ILE A O 1
ATOM 2410 N N . PRO A 1 301 ? 29.953 -11.641 -6.656 1 96.25 301 PRO A N 1
ATOM 2411 C CA . PRO A 1 301 ? 30.766 -11 -7.699 1 96.25 301 PRO A CA 1
ATOM 2412 C C . PRO A 1 301 ? 31.109 -11.945 -8.844 1 96.25 301 PRO A C 1
ATOM 2414 O O . PRO A 1 301 ? 31.109 -13.164 -8.664 1 96.25 301 PRO A O 1
ATOM 2417 N N . PHE A 1 302 ? 31.297 -11.406 -10.023 1 96.75 302 PHE A N 1
ATOM 2418 C CA . PHE A 1 302 ? 31.812 -12.133 -11.188 1 96.75 302 PHE A CA 1
ATOM 2419 C C . PHE A 1 302 ? 32.719 -11.25 -12.016 1 96.75 302 PHE A C 1
ATOM 2421 O O . PHE A 1 302 ? 32.531 -10.031 -12.086 1 96.75 302 PHE A O 1
ATOM 2428 N N . LYS A 1 303 ? 33.656 -11.844 -12.633 1 96.75 303 LYS A N 1
ATOM 2429 C CA . LYS A 1 303 ? 34.688 -11.109 -13.398 1 96.75 303 LYS A CA 1
ATOM 2430 C C . LYS A 1 303 ? 34.406 -11.219 -14.898 1 96.75 303 LYS A C 1
ATOM 2432 O O . LYS A 1 303 ? 34.844 -10.352 -15.664 1 96.75 303 LYS A O 1
ATOM 2437 N N . ASN A 1 304 ? 33.75 -12.375 -15.227 1 96.94 304 ASN A N 1
ATOM 2438 C CA . ASN A 1 304 ? 33.562 -12.578 -16.656 1 96.94 304 ASN A CA 1
ATOM 2439 C C . ASN A 1 304 ? 32.094 -12.93 -16.969 1 96.94 304 ASN A C 1
ATOM 2441 O O . ASN A 1 304 ? 31.594 -12.57 -18.047 1 96.94 304 ASN A O 1
ATOM 2445 N N . SER A 1 305 ? 31.547 -13.688 -16.125 1 98.06 305 SER A N 1
ATOM 2446 C CA . SER A 1 305 ? 30.203 -14.141 -16.406 1 98.06 305 SER A CA 1
ATOM 2447 C C . SER A 1 305 ? 29.516 -14.664 -15.148 1 98.06 305 SER A C 1
ATOM 2449 O O . SER A 1 305 ? 30.188 -14.992 -14.164 1 98.06 305 SER A O 1
ATOM 2451 N N . ILE A 1 306 ? 28.188 -14.719 -15.188 1 98.44 306 ILE A N 1
ATOM 2452 C CA . ILE A 1 306 ? 27.391 -15.328 -14.125 1 98.44 306 ILE A CA 1
ATOM 2453 C C . ILE A 1 306 ? 26.141 -15.961 -14.727 1 98.44 306 ILE A C 1
ATOM 2455 O O . ILE A 1 306 ? 25.547 -15.422 -15.664 1 98.44 306 ILE A O 1
ATOM 2459 N N . LYS A 1 307 ? 25.844 -17.094 -14.234 1 98.56 307 LYS A N 1
ATOM 2460 C CA . LYS A 1 307 ? 24.594 -17.781 -14.578 1 98.56 307 LYS A CA 1
ATOM 2461 C C . LYS A 1 307 ? 23.828 -18.188 -13.328 1 98.56 307 LYS A C 1
ATOM 2463 O O . LYS A 1 307 ? 24.312 -18.969 -12.516 1 98.56 307 LYS A O 1
ATOM 2468 N N . VAL A 1 308 ? 22.688 -17.609 -13.109 1 98.62 308 VAL A N 1
ATOM 2469 C CA . VAL A 1 308 ? 21.812 -17.906 -11.977 1 98.62 308 VAL A CA 1
ATOM 2470 C C . VAL A 1 308 ? 20.672 -18.812 -12.422 1 98.62 308 VAL A C 1
ATOM 2472 O O . VAL A 1 308 ? 19.875 -18.453 -13.297 1 98.62 308 VAL A O 1
ATOM 2475 N N . THR A 1 309 ? 20.562 -20 -11.812 1 98.38 309 THR A N 1
ATOM 2476 C CA . THR A 1 309 ? 19.562 -20.984 -12.25 1 98.38 309 THR A CA 1
ATOM 2477 C C . THR A 1 309 ? 18.828 -21.562 -11.055 1 98.38 309 THR A C 1
ATOM 2479 O O . THR A 1 309 ? 19.312 -21.516 -9.922 1 98.38 309 THR A O 1
ATOM 2482 N N . PHE A 1 310 ? 17.656 -22.094 -11.352 1 98 310 PHE A N 1
ATOM 2483 C CA . PHE A 1 310 ? 16.828 -22.766 -10.352 1 98 310 PHE A CA 1
ATOM 2484 C C . PHE A 1 310 ? 16.234 -24.062 -10.914 1 98 310 PHE A C 1
ATOM 2486 O O . PHE A 1 310 ? 15.742 -24.078 -12.047 1 98 310 PHE A O 1
ATOM 2493 N N . GLU A 1 311 ? 16.328 -25.078 -10.102 1 96.88 311 GLU A N 1
ATOM 2494 C CA . GLU A 1 311 ? 15.484 -26.234 -10.391 1 96.88 311 GLU A CA 1
ATOM 2495 C C . GLU A 1 311 ? 14 -25.906 -10.211 1 96.88 311 GLU A C 1
ATOM 2497 O O . GLU A 1 311 ? 13.648 -25.047 -9.398 1 96.88 311 GLU A O 1
ATOM 2502 N N . HIS A 1 312 ? 13.227 -26.484 -11.07 1 96.31 312 HIS A N 1
ATOM 2503 C CA . HIS A 1 312 ? 11.789 -26.422 -10.859 1 96.31 312 HIS A CA 1
ATOM 2504 C C . HIS A 1 312 ? 11.258 -27.734 -10.273 1 96.31 312 HIS A C 1
ATOM 2506 O O . HIS A 1 312 ? 10.75 -28.578 -11.008 1 96.31 312 HIS A O 1
ATOM 2512 N N . GLY A 1 313 ? 11.266 -27.797 -9 1 93 313 GLY A N 1
ATOM 2513 C CA . GLY A 1 313 ? 11.07 -29.031 -8.25 1 93 313 GLY A CA 1
ATOM 2514 C C . GLY A 1 313 ? 12.305 -29.906 -8.219 1 93 313 GLY A C 1
ATOM 2515 O O . GLY A 1 313 ? 13.344 -29.562 -8.781 1 93 313 GLY A O 1
ATOM 2516 N N . HIS A 1 314 ? 12.195 -30.969 -7.504 1 85.19 314 HIS A N 1
ATOM 2517 C CA . HIS A 1 314 ? 13.312 -31.906 -7.441 1 85.19 314 HIS A CA 1
ATOM 2518 C C . HIS A 1 314 ? 13.641 -32.469 -8.828 1 85.19 314 HIS A C 1
ATOM 2520 O O . HIS A 1 314 ? 12.789 -33.062 -9.477 1 85.19 314 HIS A O 1
ATOM 2526 N N . GLY A 1 315 ? 14.898 -32.188 -9.18 1 89 315 GLY A N 1
ATOM 2527 C CA . GLY A 1 315 ? 15.344 -32.719 -10.461 1 89 315 GLY A CA 1
ATOM 2528 C C . GLY A 1 315 ? 14.555 -32.188 -11.641 1 89 315 GLY A C 1
ATOM 2529 O O . GLY A 1 315 ? 14.359 -32.875 -12.633 1 89 315 GLY A O 1
ATOM 2530 N N . ASN A 1 316 ? 13.922 -31.047 -11.453 1 95 316 ASN A N 1
ATOM 2531 C CA . ASN A 1 316 ? 13.188 -30.375 -12.516 1 95 316 ASN A CA 1
ATOM 2532 C C . ASN A 1 316 ? 11.945 -31.156 -12.922 1 95 316 ASN A C 1
ATOM 2534 O O . ASN A 1 316 ? 11.586 -31.188 -14.102 1 95 316 ASN A O 1
ATOM 2538 N N . GLU A 1 317 ? 11.32 -31.781 -12.078 1 88.94 317 GLU A N 1
ATOM 2539 C CA . GLU A 1 317 ? 10.203 -32.656 -12.398 1 88.94 317 GLU A CA 1
ATOM 2540 C C . GLU A 1 317 ? 8.891 -31.906 -12.438 1 88.94 317 GLU A C 1
ATOM 2542 O O . GLU A 1 317 ? 7.898 -32.375 -13 1 88.94 317 GLU A O 1
ATOM 2547 N N . GLU A 1 318 ? 8.844 -30.766 -11.805 1 93.56 318 GLU A N 1
ATOM 2548 C CA . GLU A 1 318 ? 7.582 -30.031 -11.711 1 93.56 318 GLU A CA 1
ATOM 2549 C C . GLU A 1 318 ? 7.379 -29.125 -12.914 1 93.56 318 GLU A C 1
ATOM 2551 O O . GLU A 1 318 ? 8.328 -28.5 -13.398 1 93.56 318 GLU A O 1
ATOM 2556 N N . VAL A 1 319 ? 6.156 -29.062 -13.391 1 95.81 319 VAL A N 1
ATOM 2557 C CA . VAL A 1 319 ? 5.754 -28.125 -14.453 1 95.81 319 VAL A CA 1
ATOM 2558 C C . VAL A 1 319 ? 5.172 -26.859 -13.836 1 95.81 319 VAL A C 1
ATOM 2560 O O . VAL A 1 319 ? 4.133 -26.906 -13.172 1 95.81 319 VAL A O 1
ATOM 2563 N N . VAL A 1 320 ? 5.848 -25.797 -14.047 1 97.19 320 VAL A N 1
ATOM 2564 C CA . VAL A 1 320 ? 5.543 -24.547 -13.336 1 97.19 320 VAL A CA 1
ATOM 2565 C C . VAL A 1 320 ? 5.703 -23.359 -14.281 1 97.19 320 VAL A C 1
ATOM 2567 O O . VAL A 1 320 ? 6.547 -23.391 -15.18 1 97.19 320 VAL A O 1
ATOM 2570 N N . ASP A 1 321 ? 4.77 -22.391 -14.18 1 97.88 321 ASP A N 1
ATOM 2571 C CA . ASP A 1 321 ? 5.012 -21.062 -14.742 1 97.88 321 ASP A CA 1
ATOM 2572 C C . ASP A 1 321 ? 5.98 -20.266 -13.875 1 97.88 321 ASP A C 1
ATOM 2574 O O . ASP A 1 321 ? 5.637 -19.859 -12.766 1 97.88 321 ASP A O 1
ATOM 2578 N N . LEU A 1 322 ? 7.172 -20.078 -14.328 1 98.19 322 LEU A N 1
ATOM 2579 C CA . LEU A 1 322 ? 8.195 -19.359 -13.578 1 98.19 322 LEU A CA 1
ATOM 2580 C C . LEU A 1 322 ? 8.555 -18.062 -14.273 1 98.19 322 LEU A C 1
ATOM 2582 O O . LEU A 1 322 ? 8.672 -18.016 -15.5 1 98.19 322 LEU A O 1
ATOM 2586 N N . SER A 1 323 ? 8.625 -17 -13.516 1 98.38 323 SER A N 1
ATOM 2587 C CA . SER A 1 323 ? 9.188 -15.734 -14 1 98.38 323 SER A CA 1
ATOM 2588 C C . SER A 1 323 ? 10.039 -15.062 -12.93 1 98.38 323 SER A C 1
ATOM 2590 O O . SER A 1 323 ? 9.766 -15.188 -11.742 1 98.38 323 SER A O 1
ATOM 2592 N N . THR A 1 324 ? 11.117 -14.438 -13.336 1 98.62 324 THR A N 1
ATOM 2593 C CA . THR A 1 324 ? 12.016 -13.727 -12.43 1 98.62 324 THR A CA 1
ATOM 2594 C C . THR A 1 324 ? 12.445 -12.398 -13.039 1 98.62 324 THR A C 1
ATOM 2596 O O . THR A 1 324 ? 12.43 -12.227 -14.266 1 98.62 324 THR A O 1
ATOM 2599 N N . THR A 1 325 ? 12.633 -11.469 -12.227 1 98.75 325 THR A N 1
ATOM 2600 C CA . THR A 1 325 ? 13.383 -10.258 -12.555 1 98.75 325 THR A CA 1
ATOM 2601 C C . THR A 1 325 ? 14.719 -10.234 -11.828 1 98.75 325 THR A C 1
ATOM 2603 O O . THR A 1 325 ? 14.773 -10 -10.617 1 98.75 325 THR A O 1
ATOM 2606 N N . ALA A 1 326 ? 15.766 -10.453 -12.539 1 98.81 326 ALA A N 1
ATOM 2607 C CA . ALA A 1 326 ? 17.109 -10.414 -11.969 1 98.81 326 ALA A CA 1
ATOM 2608 C C . ALA A 1 326 ? 17.641 -8.984 -11.922 1 98.81 326 ALA A C 1
ATOM 2610 O O . ALA A 1 326 ? 17.453 -8.211 -12.867 1 98.81 326 ALA A O 1
ATOM 2611 N N . PHE A 1 327 ? 18.234 -8.633 -10.844 1 98.81 327 PHE A N 1
ATOM 2612 C CA . PHE A 1 327 ? 18.938 -7.367 -10.672 1 98.81 327 PHE A CA 1
ATOM 2613 C C . PHE A 1 327 ? 20.438 -7.59 -10.539 1 98.81 327 PHE A C 1
ATOM 2615 O O . PHE A 1 327 ? 20.875 -8.438 -9.758 1 98.81 327 PHE A O 1
ATOM 2622 N N . TRP A 1 328 ? 21.25 -6.848 -11.281 1 98.44 328 TRP A N 1
ATOM 2623 C CA . TRP A 1 328 ? 22.688 -6.922 -11.117 1 98.44 328 TRP A CA 1
ATOM 2624 C C . TRP A 1 328 ? 23.359 -5.641 -11.609 1 98.44 328 TRP A C 1
ATOM 2626 O O . TRP A 1 328 ? 22.703 -4.77 -12.18 1 98.44 328 TRP A O 1
ATOM 2636 N N . TYR A 1 329 ? 24.531 -5.449 -11.25 1 98.12 329 TYR A N 1
ATOM 2637 C CA . TYR A 1 329 ? 25.375 -4.359 -11.719 1 98.12 329 TYR A CA 1
ATOM 2638 C C . TYR A 1 329 ? 26.562 -4.891 -12.516 1 98.12 329 TYR A C 1
ATOM 2640 O O . TYR A 1 329 ? 27.156 -5.902 -12.141 1 98.12 329 TYR A O 1
ATOM 2648 N N . GLN A 1 330 ? 26.891 -4.203 -13.617 1 97.31 330 GLN A N 1
ATOM 2649 C CA . GLN A 1 330 ? 28.094 -4.578 -14.352 1 97.31 330 GLN A CA 1
ATOM 2650 C C . GLN A 1 330 ? 28.641 -3.402 -15.156 1 97.31 330 GLN A C 1
ATOM 2652 O O . GLN A 1 330 ? 27.953 -2.391 -15.328 1 97.31 330 GLN A O 1
ATOM 2657 N N . THR A 1 331 ? 29.828 -3.615 -15.578 1 94.62 331 THR A N 1
ATOM 2658 C CA . THR A 1 331 ? 30.422 -2.65 -16.5 1 94.62 331 THR A CA 1
ATOM 2659 C C . THR A 1 331 ? 29.844 -2.824 -17.906 1 94.62 331 THR A C 1
ATOM 2661 O O . THR A 1 331 ? 29.375 -3.908 -18.25 1 94.62 331 THR A O 1
ATOM 2664 N N . GLU A 1 332 ? 29.703 -1.748 -18.641 1 93.12 332 GLU A N 1
ATOM 2665 C CA . GLU A 1 332 ? 29.188 -1.776 -20.016 1 93.12 332 GLU A CA 1
ATOM 2666 C C . GLU A 1 332 ? 30.312 -2.053 -21.016 1 93.12 332 GLU A C 1
ATOM 2668 O O . GLU A 1 332 ? 31.469 -1.699 -20.781 1 93.12 332 GLU A O 1
ATOM 2673 N N . PRO A 1 333 ? 30.062 -2.686 -22.094 1 93.81 333 PRO A N 1
ATOM 2674 C CA . PRO A 1 333 ? 28.719 -3.027 -22.578 1 93.81 333 PRO A CA 1
ATOM 2675 C C . PRO A 1 333 ? 28.219 -4.344 -22 1 93.81 333 PRO A C 1
ATOM 2677 O O . PRO A 1 333 ? 29 -5.152 -21.5 1 93.81 333 PRO A O 1
ATOM 2680 N N . HIS A 1 334 ? 26.938 -4.562 -21.984 1 96.25 334 HIS A N 1
ATOM 2681 C CA . HIS A 1 334 ? 26.297 -5.82 -21.609 1 96.25 334 HIS A CA 1
ATOM 2682 C C . HIS A 1 334 ? 25.844 -6.594 -22.844 1 96.25 334 HIS A C 1
ATOM 2684 O O . HIS A 1 334 ? 25.828 -6.055 -23.938 1 96.25 334 HIS A O 1
ATOM 2690 N N . GLN A 1 335 ? 25.516 -7.863 -22.609 1 95.75 335 GLN A N 1
ATOM 2691 C CA . GLN A 1 335 ? 24.906 -8.688 -23.641 1 95.75 335 GLN A CA 1
ATOM 2692 C C . GLN A 1 335 ? 23.484 -8.234 -23.938 1 95.75 335 GLN A C 1
ATOM 2694 O O . GLN A 1 335 ? 22.734 -7.902 -23.031 1 95.75 335 GLN A O 1
ATOM 2699 N N . LYS A 1 336 ? 23.219 -8.188 -25.266 1 95.81 336 LYS A N 1
ATOM 2700 C CA . LYS A 1 336 ? 21.859 -7.832 -25.656 1 95.81 336 LYS A CA 1
ATOM 2701 C C . LYS A 1 336 ? 20.844 -8.82 -25.094 1 95.81 336 LYS A C 1
ATOM 2703 O O . LYS A 1 336 ? 21.062 -10.031 -25.125 1 95.81 336 LYS A O 1
ATOM 2708 N N . PHE A 1 337 ? 19.75 -8.25 -24.547 1 96.31 337 PHE A N 1
ATOM 2709 C CA . PHE A 1 337 ? 18.688 -9.102 -24.016 1 96.31 337 PHE A CA 1
ATOM 2710 C C . PHE A 1 337 ? 17.953 -9.82 -25.141 1 96.31 337 PHE A C 1
ATOM 2712 O O . PHE A 1 337 ? 17.734 -9.242 -26.219 1 96.31 337 PHE A O 1
ATOM 2719 N N . ASN A 1 338 ? 17.562 -11.039 -24.844 1 92.44 338 ASN A N 1
ATOM 2720 C CA . ASN A 1 338 ? 16.594 -11.688 -25.719 1 92.44 338 ASN A CA 1
ATOM 2721 C C . ASN A 1 338 ? 15.234 -10.984 -25.672 1 92.44 338 ASN A C 1
ATOM 2723 O O . ASN A 1 338 ? 14.977 -10.188 -24.766 1 92.44 338 ASN A O 1
ATOM 2727 N N . SER A 1 339 ? 14.469 -11.312 -26.688 1 92.12 339 SER A N 1
ATOM 2728 C CA . SER A 1 339 ? 13.133 -10.727 -26.734 1 92.12 339 SER A CA 1
ATOM 2729 C C . SER A 1 339 ? 12.352 -11.039 -25.453 1 92.12 339 SER A C 1
ATOM 2731 O O . SER A 1 339 ? 12.414 -12.156 -24.953 1 92.12 339 SER A O 1
ATOM 2733 N N . ILE A 1 340 ? 11.664 -10.016 -25 1 95 340 ILE A N 1
ATOM 2734 C CA . ILE A 1 340 ? 10.891 -10.188 -23.766 1 95 340 ILE A CA 1
ATOM 2735 C C . ILE A 1 340 ? 9.562 -10.867 -24.094 1 95 340 ILE A C 1
ATOM 2737 O O . ILE A 1 340 ? 8.812 -11.25 -23.188 1 95 340 ILE A O 1
ATOM 2741 N N . GLY A 1 341 ? 9.297 -11.125 -25.391 1 91.88 341 GLY A N 1
ATOM 2742 C CA . GLY A 1 341 ? 8.062 -11.766 -25.812 1 91.88 341 GLY A CA 1
ATOM 2743 C C . GLY A 1 341 ? 6.934 -10.781 -26.047 1 91.88 341 GLY A C 1
ATOM 2744 O O . GLY A 1 341 ? 7.035 -9.602 -25.688 1 91.88 341 GLY A O 1
ATOM 2745 N N . VAL A 1 342 ? 5.883 -11.242 -26.641 1 94.88 342 VAL A N 1
ATOM 2746 C CA . VAL A 1 342 ? 4.703 -10.422 -26.906 1 94.88 342 VAL A CA 1
ATOM 2747 C C . VAL A 1 342 ? 3.908 -10.219 -25.625 1 94.88 342 VAL A C 1
ATOM 2749 O O . VAL A 1 342 ? 4.039 -11 -24.672 1 94.88 342 VAL A O 1
ATOM 2752 N N . PRO A 1 343 ? 3.088 -9.148 -25.578 1 95.5 343 PRO A N 1
ATOM 2753 C CA . PRO A 1 343 ? 2.35 -8.867 -24.344 1 95.5 343 PRO A CA 1
ATOM 2754 C C . PRO A 1 343 ? 1.469 -10.039 -23.906 1 95.5 343 PRO A C 1
ATOM 2756 O O . PRO A 1 343 ? 1.335 -10.297 -22.703 1 95.5 343 PRO A O 1
ATOM 2759 N N . GLY A 1 344 ? 0.927 -10.766 -24.812 1 95.19 344 GLY A N 1
ATOM 2760 C CA . GLY A 1 344 ? 0.068 -11.883 -24.469 1 95.19 344 GLY A CA 1
ATOM 2761 C C . GLY A 1 344 ? 0.771 -12.938 -23.625 1 95.19 344 GLY A C 1
ATOM 2762 O O . GLY A 1 344 ? 0.162 -13.539 -22.734 1 95.19 344 GLY A O 1
ATOM 2763 N N . GLN A 1 345 ? 2.037 -13.094 -23.875 1 94.94 345 GLN A N 1
ATOM 2764 C CA . GLN A 1 345 ? 2.795 -14.133 -23.172 1 94.94 345 GLN A CA 1
ATOM 2765 C C . GLN A 1 345 ? 3.326 -13.625 -21.844 1 94.94 345 GLN A C 1
ATOM 2767 O O . GLN A 1 345 ? 3.84 -14.406 -21.031 1 94.94 345 GLN A O 1
ATOM 2772 N N . ARG A 1 346 ? 3.068 -12.383 -21.562 1 97 346 ARG A N 1
ATOM 2773 C CA . ARG A 1 346 ? 3.475 -11.82 -20.281 1 97 346 ARG A CA 1
ATOM 2774 C C . ARG A 1 346 ? 2.289 -11.727 -19.312 1 97 346 ARG A C 1
ATOM 2776 O O . ARG A 1 346 ? 2.471 -11.547 -18.109 1 97 346 ARG A O 1
ATOM 2783 N N . MET A 1 347 ? 1.125 -11.93 -19.859 1 95.88 347 MET A N 1
ATOM 2784 C CA . MET A 1 347 ? -0.091 -11.828 -19.062 1 95.88 347 MET A CA 1
ATOM 2785 C C . MET A 1 347 ? -0.128 -12.914 -17.984 1 95.88 347 MET A C 1
ATOM 2787 O O . MET A 1 347 ? 0.607 -13.898 -18.078 1 95.88 347 MET A O 1
ATOM 2791 N N . VAL A 1 348 ? -0.977 -12.703 -17.047 1 94.88 348 VAL A N 1
ATOM 2792 C CA . VAL A 1 348 ? -1.087 -13.602 -15.898 1 94.88 348 VAL A CA 1
ATOM 2793 C C . VAL A 1 348 ? -1.726 -14.914 -16.328 1 94.88 348 VAL A C 1
ATOM 2795 O O . VAL A 1 348 ? -2.682 -14.922 -17.109 1 94.88 348 VAL A O 1
ATOM 2798 N N . LEU A 1 349 ? -1.11 -15.992 -15.906 1 96 349 LEU A N 1
ATOM 2799 C CA . LEU A 1 349 ? -1.717 -17.297 -16.094 1 96 349 LEU A CA 1
ATOM 2800 C C . LEU A 1 349 ? -2.963 -17.453 -15.227 1 96 349 LEU A C 1
ATOM 2802 O O . LEU A 1 349 ? -2.875 -17.438 -14 1 96 349 LEU A O 1
ATOM 2806 N N . LYS A 1 350 ? -4.062 -17.672 -15.867 1 92.38 350 LYS A N 1
ATOM 2807 C CA . LYS A 1 350 ? -5.332 -17.734 -15.148 1 92.38 350 LYS A CA 1
ATOM 2808 C C . LYS A 1 350 ? -5.867 -19.172 -15.117 1 92.38 350 LYS A C 1
ATOM 2810 O O . LYS A 1 350 ? -6.574 -19.547 -14.18 1 92.38 350 LYS A O 1
ATOM 2815 N N . ARG A 1 351 ? -5.516 -19.906 -16.172 1 93.69 351 ARG A N 1
ATOM 2816 C CA . ARG A 1 351 ? -6.004 -21.266 -16.281 1 93.69 351 ARG A CA 1
ATOM 2817 C C . ARG A 1 351 ? -4.855 -22.25 -16.531 1 93.69 351 ARG A C 1
ATOM 2819 O O . ARG A 1 351 ? -4.441 -22.438 -17.672 1 93.69 351 ARG A O 1
ATOM 2826 N N . PRO A 1 352 ? -4.414 -22.891 -15.586 1 93.44 352 PRO A N 1
ATOM 2827 C CA . PRO A 1 352 ? -3.418 -23.938 -15.82 1 93.44 352 PRO A CA 1
ATOM 2828 C C . PRO A 1 352 ? -4.008 -25.172 -16.5 1 93.44 352 PRO A C 1
ATOM 2830 O O . PRO A 1 352 ? -4.977 -25.75 -15.992 1 93.44 352 PRO A O 1
ATOM 2833 N N . ILE A 1 353 ? -3.473 -25.547 -17.594 1 93.94 353 ILE A N 1
ATOM 2834 C CA . ILE A 1 353 ? -3.889 -26.75 -18.297 1 93.94 353 ILE A CA 1
ATOM 2835 C C . ILE A 1 353 ? -3.039 -27.938 -17.828 1 93.94 353 ILE A C 1
ATOM 2837 O O . ILE A 1 353 ? -1.811 -27.844 -17.781 1 93.94 353 ILE A O 1
ATOM 2841 N N . SER A 1 354 ? -3.641 -29.016 -17.641 1 91.38 354 SER A N 1
ATOM 2842 C CA . SER A 1 354 ? -2.982 -30.219 -17.141 1 91.38 354 SER A CA 1
ATOM 2843 C C . SER A 1 354 ? -1.958 -30.734 -18.141 1 91.38 354 SER A C 1
ATOM 2845 O O . SER A 1 354 ? -2.07 -30.484 -19.344 1 91.38 354 SER A O 1
ATOM 2847 N N . SER A 1 355 ? -0.988 -31.469 -17.609 1 89.88 355 SER A N 1
ATOM 2848 C CA . SER A 1 355 ? -0.057 -32.188 -18.469 1 89.88 355 SER A CA 1
ATOM 2849 C C . SER A 1 355 ? -0.719 -33.375 -19.125 1 89.88 355 SER A C 1
ATOM 2851 O O . SER A 1 355 ? -1.695 -33.938 -18.594 1 89.88 355 SER A O 1
ATOM 2853 N N . GLY A 1 356 ? -0.168 -33.812 -20.234 1 90.06 356 GLY A N 1
ATOM 2854 C CA . GLY A 1 356 ? -0.631 -35.031 -20.875 1 90.06 356 GLY A CA 1
ATOM 2855 C C . GLY A 1 356 ? -1.882 -34.812 -21.719 1 90.06 356 GLY A C 1
ATOM 2856 O O . GLY A 1 356 ? -2.547 -35.781 -22.094 1 90.06 356 GLY A O 1
ATOM 2857 N N . VAL A 1 357 ? -2.258 -33.688 -21.969 1 95.56 357 VAL A N 1
ATOM 2858 C CA . VAL A 1 357 ? -3.428 -33.438 -22.812 1 95.56 357 VAL A CA 1
ATOM 2859 C C . VAL A 1 357 ? -3.072 -33.625 -24.281 1 95.56 357 VAL A C 1
ATOM 2861 O O . VAL A 1 357 ? -1.895 -33.656 -24.641 1 95.56 357 VAL A O 1
ATOM 2864 N N . ILE A 1 358 ? -4.105 -33.781 -25.062 1 96.69 358 ILE A N 1
ATOM 2865 C CA . ILE A 1 358 ? -3.971 -33.688 -26.516 1 96.69 358 ILE A CA 1
ATOM 2866 C C . ILE A 1 358 ? -4.129 -32.25 -26.984 1 96.69 358 ILE A C 1
ATOM 2868 O O . ILE A 1 358 ? -5.188 -31.656 -26.797 1 96.69 358 ILE A O 1
ATOM 2872 N N . ALA A 1 359 ? -3.104 -31.828 -27.578 1 96.94 359 ALA A N 1
ATOM 2873 C CA . ALA A 1 359 ? -3.066 -30.438 -28.031 1 96.94 359 ALA A CA 1
ATOM 2874 C C . ALA A 1 359 ? -3.734 -30.281 -29.391 1 96.94 359 ALA A C 1
ATOM 2876 O O . ALA A 1 359 ? -3.939 -31.266 -30.109 1 96.94 359 ALA A O 1
ATOM 2877 N N . PRO A 1 360 ? -4.082 -29.047 -29.703 1 97.06 360 PRO A N 1
ATOM 2878 C CA . PRO A 1 360 ? -4.832 -28.812 -30.938 1 97.06 360 PRO A CA 1
ATOM 2879 C C . PRO A 1 360 ? -4.102 -29.312 -32.188 1 97.06 360 PRO A C 1
ATOM 2881 O O . PRO A 1 360 ? -4.734 -29.844 -33.094 1 97.06 360 PRO A O 1
ATOM 2884 N N . ASN A 1 361 ? -2.809 -29.219 -32.219 1 95.81 361 ASN A N 1
ATOM 2885 C CA . ASN A 1 361 ? -2.043 -29.609 -33.406 1 95.81 361 ASN A CA 1
ATOM 2886 C C . ASN A 1 361 ? -2.018 -31.125 -33.562 1 95.81 361 ASN A C 1
ATOM 2888 O O . ASN A 1 361 ? -1.678 -31.625 -34.656 1 95.81 361 ASN A O 1
ATOM 2892 N N . ALA A 1 362 ? -2.408 -31.797 -32.562 1 95.75 362 ALA A N 1
ATOM 2893 C CA . ALA A 1 362 ? -2.404 -33.25 -32.594 1 95.75 362 ALA A CA 1
ATOM 2894 C C . ALA A 1 362 ? -3.809 -33.812 -32.844 1 95.75 362 ALA A C 1
ATOM 2896 O O . ALA A 1 362 ? -3.998 -35.031 -32.969 1 95.75 362 ALA A O 1
ATOM 2897 N N . PHE A 1 363 ? -4.758 -32.969 -32.969 1 95.75 363 PHE A N 1
ATOM 2898 C CA . PHE A 1 363 ? -6.125 -33.406 -33.188 1 95.75 363 PHE A CA 1
ATOM 2899 C C . PHE A 1 363 ? -6.277 -34.062 -34.562 1 95.75 363 PHE A C 1
ATOM 2901 O O . PHE A 1 363 ? -5.738 -33.531 -35.562 1 95.75 363 PHE A O 1
ATOM 2908 N N . LYS A 1 364 ? -6.906 -35.062 -34.656 1 97 364 LYS A N 1
ATOM 2909 C CA . LYS A 1 364 ? -7.41 -35.656 -35.906 1 97 364 LYS A CA 1
ATOM 2910 C C . LYS A 1 364 ? -8.859 -35.219 -36.156 1 97 364 LYS A C 1
ATOM 2912 O O . LYS A 1 364 ? -9.789 -35.875 -35.656 1 97 364 LYS A O 1
ATOM 2917 N N . VAL A 1 365 ? -9 -34.312 -36.969 1 96.94 365 VAL A N 1
ATOM 2918 C CA . VAL A 1 365 ? -10.305 -33.688 -37.188 1 96.94 365 VAL A CA 1
ATOM 2919 C C . VAL A 1 365 ? -10.984 -34.344 -38.375 1 96.94 365 VAL A C 1
ATOM 2921 O O . VAL A 1 365 ? -10.375 -34.531 -39.438 1 96.94 365 VAL A O 1
ATOM 2924 N N . ARG A 1 366 ? -12.172 -34.688 -38.219 1 95.94 366 ARG A N 1
ATOM 2925 C CA . ARG A 1 366 ? -13.031 -35.188 -39.281 1 95.94 366 ARG A CA 1
ATOM 2926 C C . ARG A 1 366 ? -14.219 -34.25 -39.531 1 95.94 366 ARG A C 1
ATOM 2928 O O . ARG A 1 366 ? -15.102 -34.156 -38.656 1 95.94 366 ARG A O 1
ATOM 2935 N N . THR A 1 367 ? -14.203 -33.656 -40.625 1 94.56 367 THR A N 1
ATOM 2936 C CA . THR A 1 367 ? -15.289 -32.719 -40.938 1 94.56 367 THR A CA 1
ATOM 2937 C C . THR A 1 367 ? -15.242 -32.25 -42.375 1 94.56 367 THR A C 1
ATOM 2939 O O . THR A 1 367 ? -14.227 -32.469 -43.062 1 94.56 367 THR A O 1
ATOM 2942 N N . ASP A 1 368 ? -16.438 -31.719 -42.875 1 92.44 368 ASP A N 1
ATOM 2943 C CA . ASP A 1 368 ? -16.516 -31.047 -44.156 1 92.44 368 ASP A CA 1
ATOM 2944 C C . ASP A 1 368 ? -16.5 -29.531 -44 1 92.44 368 ASP A C 1
ATOM 2946 O O . ASP A 1 368 ? -16.594 -28.781 -44.969 1 92.44 368 ASP A O 1
ATOM 2950 N N . LEU A 1 369 ? -16.312 -29.188 -42.781 1 95.75 369 LEU A N 1
ATOM 2951 C CA . LEU A 1 369 ? -16.328 -27.766 -42.438 1 95.75 369 LEU A CA 1
ATOM 2952 C C . LEU A 1 369 ? -14.914 -27.188 -42.5 1 95.75 369 LEU A C 1
ATOM 2954 O O . LEU A 1 369 ? -13.93 -27.922 -42.406 1 95.75 369 LEU A O 1
ATOM 2958 N N . ASP A 1 370 ? -14.914 -25.844 -42.656 1 95.31 370 ASP A N 1
ATOM 2959 C CA . ASP A 1 370 ? -13.633 -25.156 -42.531 1 95.31 370 ASP A CA 1
ATOM 2960 C C . ASP A 1 370 ? -13.156 -25.109 -41.094 1 95.31 370 ASP A C 1
ATOM 2962 O O . ASP A 1 370 ? -13.961 -24.906 -40.156 1 95.31 370 ASP A O 1
ATOM 2966 N N . PHE A 1 371 ? -11.922 -25.359 -40.875 1 96.31 371 PHE A N 1
ATOM 2967 C CA . PHE A 1 371 ? -11.352 -25.219 -39.531 1 96.31 371 PHE A CA 1
ATOM 2968 C C . PHE A 1 371 ? -9.906 -24.734 -39.625 1 96.31 371 PHE A C 1
ATOM 2970 O O . PHE A 1 371 ? -9.305 -24.75 -40.688 1 96.31 371 PHE A O 1
ATOM 2977 N N . GLU A 1 372 ? -9.414 -24.219 -38.5 1 97.12 372 GLU A N 1
ATOM 2978 C CA . GLU A 1 372 ? -8.047 -23.719 -38.406 1 97.12 372 GLU A CA 1
ATOM 2979 C C . GLU A 1 372 ? -7.48 -23.938 -37 1 97.12 372 GLU A C 1
ATOM 2981 O O . GLU A 1 372 ? -8.234 -24.109 -36.062 1 97.12 372 GLU A O 1
ATOM 2986 N N . ILE A 1 373 ? -6.195 -24.156 -36.969 1 97.81 373 ILE A N 1
ATOM 2987 C CA . ILE A 1 373 ? -5.473 -24 -35.719 1 97.81 373 ILE A CA 1
ATOM 2988 C C . ILE A 1 373 ? -5.023 -22.562 -35.531 1 97.81 373 ILE A C 1
ATOM 2990 O O . ILE A 1 373 ? -4.09 -22.109 -36.219 1 97.81 373 ILE A O 1
ATOM 2994 N N . ARG A 1 374 ? -5.691 -21.828 -34.656 1 97.12 374 ARG A N 1
ATOM 2995 C CA . ARG A 1 374 ? -5.43 -20.406 -34.469 1 97.12 374 ARG A CA 1
ATOM 2996 C C . ARG A 1 374 ? -4.281 -20.188 -33.469 1 97.12 374 ARG A C 1
ATOM 2998 O O . ARG A 1 374 ? -4.18 -20.891 -32.469 1 97.12 374 ARG A O 1
ATOM 3005 N N . ASP A 1 375 ? -3.402 -19.328 -33.812 1 97.38 375 ASP A N 1
ATOM 3006 C CA . ASP A 1 375 ? -2.322 -18.906 -32.938 1 97.38 375 ASP A CA 1
ATOM 3007 C C . ASP A 1 375 ? -2.85 -18 -31.812 1 97.38 375 ASP A C 1
ATOM 3009 O O . ASP A 1 375 ? -3.373 -16.922 -32.062 1 97.38 375 ASP A O 1
ATOM 3013 N N . MET A 1 376 ? -2.695 -18.422 -30.562 1 96.81 376 MET A N 1
ATOM 3014 C CA . MET A 1 376 ? -3.246 -17.703 -29.422 1 96.81 376 MET A CA 1
ATOM 3015 C C . MET A 1 376 ? -2.152 -16.938 -28.688 1 96.81 376 MET A C 1
ATOM 3017 O O . MET A 1 376 ? -2.373 -16.453 -27.578 1 96.81 376 MET A O 1
ATOM 3021 N N . THR A 1 377 ? -1.037 -16.812 -29.219 1 95.38 377 THR A N 1
ATOM 3022 C CA . THR A 1 377 ? 0.14 -16.219 -28.594 1 95.38 377 THR A CA 1
ATOM 3023 C C . THR A 1 377 ? -0.172 -14.82 -28.062 1 95.38 377 THR A C 1
ATOM 3025 O O . THR A 1 377 ? 0.304 -14.438 -27 1 95.38 377 THR A O 1
ATOM 3028 N N . GLN A 1 378 ? -1.008 -14.055 -28.734 1 93.69 378 GLN A N 1
ATOM 3029 C CA . GLN A 1 378 ? -1.31 -12.68 -28.359 1 93.69 378 GLN A CA 1
ATOM 3030 C C . GLN A 1 378 ? -2.424 -12.617 -27.328 1 93.69 378 GLN A C 1
ATOM 3032 O O . GLN A 1 378 ? -2.631 -11.586 -26.688 1 93.69 378 GLN A O 1
ATOM 3037 N N . ASN A 1 379 ? -3.088 -13.727 -27.078 1 94.19 379 ASN A N 1
ATOM 3038 C CA . ASN A 1 379 ? -4.285 -13.719 -26.234 1 94.19 379 ASN A CA 1
ATOM 3039 C C . ASN A 1 379 ? -3.959 -14.062 -24.781 1 94.19 379 ASN A C 1
ATOM 3041 O O . ASN A 1 379 ? -4.746 -13.773 -23.875 1 94.19 379 ASN A O 1
ATOM 3045 N N . GLY A 1 380 ? -2.838 -14.719 -24.594 1 94.19 380 GLY A N 1
ATOM 3046 C CA . GLY A 1 380 ? -2.436 -15.047 -23.234 1 94.19 380 GLY A CA 1
ATOM 3047 C C . GLY A 1 380 ? -1.82 -16.422 -23.109 1 94.19 380 GLY A C 1
ATOM 3048 O O . GLY A 1 380 ? -1.75 -17.172 -24.094 1 94.19 380 GLY A O 1
ATOM 3049 N N . PRO A 1 381 ? -1.394 -16.766 -21.938 1 95.69 381 PRO A N 1
ATOM 3050 C CA . PRO A 1 381 ? -0.708 -18.031 -21.734 1 95.69 381 PRO A CA 1
ATOM 3051 C C . PRO A 1 381 ? -1.669 -19.172 -21.391 1 95.69 381 PRO A C 1
ATOM 3053 O O . PRO A 1 381 ? -1.231 -20.281 -21.062 1 95.69 381 PRO A O 1
ATOM 3056 N N . ASP A 1 382 ? -2.914 -18.984 -21.5 1 96.44 382 ASP A N 1
ATOM 3057 C CA . ASP A 1 382 ? -3.908 -19.906 -20.969 1 96.44 382 ASP A CA 1
ATOM 3058 C C . ASP A 1 382 ? -4.145 -21.062 -21.938 1 96.44 382 ASP A C 1
ATOM 3060 O O . ASP A 1 382 ? -4.926 -21.969 -21.641 1 96.44 382 ASP A O 1
ATOM 3064 N N . TRP A 1 383 ? -3.549 -21.109 -23.125 1 96.69 383 TRP A N 1
ATOM 3065 C CA . TRP A 1 383 ? -3.74 -22.141 -24.141 1 96.69 383 TRP A CA 1
ATOM 3066 C C . TRP A 1 383 ? -2.475 -22.969 -24.328 1 96.69 383 TRP A C 1
ATOM 3068 O O . TRP A 1 383 ? -1.384 -22.422 -24.5 1 96.69 383 TRP A O 1
ATOM 3078 N N . ILE A 1 384 ? -2.627 -24.266 -24.25 1 95.31 384 ILE A N 1
ATOM 3079 C CA . ILE A 1 384 ? -1.482 -25.156 -24.406 1 95.31 384 ILE A CA 1
ATOM 3080 C C . ILE A 1 384 ? -0.894 -25 -25.812 1 95.31 384 ILE A C 1
ATOM 3082 O O . ILE A 1 384 ? -1.628 -24.969 -26.797 1 95.31 384 ILE A O 1
ATOM 3086 N N . GLY A 1 385 ? 0.477 -24.75 -25.875 1 93.88 385 GLY A N 1
ATOM 3087 C CA . GLY A 1 385 ? 1.136 -24.562 -27.156 1 93.88 385 GLY A CA 1
ATOM 3088 C C . GLY A 1 385 ? 0.742 -23.266 -27.844 1 93.88 385 GLY A C 1
ATOM 3089 O O . GLY A 1 385 ? 1.093 -23.031 -29 1 93.88 385 GLY A O 1
ATOM 3090 N N . ASN A 1 386 ? -0.005 -22.484 -27.297 1 96.31 386 ASN A N 1
ATOM 3091 C CA . ASN A 1 386 ? -0.551 -21.234 -27.828 1 96.31 386 ASN A CA 1
ATOM 3092 C C . ASN A 1 386 ? -1.445 -21.5 -29.047 1 96.31 386 ASN A C 1
ATOM 3094 O O . ASN A 1 386 ? -1.339 -20.812 -30.062 1 96.31 386 ASN A O 1
ATOM 3098 N N . GLU A 1 387 ? -2.219 -22.516 -28.938 1 97.5 387 GLU A N 1
ATOM 3099 C CA . GLU A 1 387 ? -3.045 -22.906 -30.078 1 97.5 387 GLU A CA 1
ATOM 3100 C C . GLU A 1 387 ? -4.473 -23.219 -29.625 1 97.5 387 GLU A C 1
ATOM 3102 O O . GLU A 1 387 ? -4.695 -23.672 -28.516 1 97.5 387 GLU A O 1
ATOM 3107 N N . GLN A 1 388 ? -5.324 -22.969 -30.547 1 97.94 388 GLN A N 1
ATOM 3108 C CA . GLN A 1 388 ? -6.727 -23.344 -30.391 1 97.94 388 GLN A CA 1
ATOM 3109 C C . GLN A 1 388 ? -7.293 -23.859 -31.719 1 97.94 388 GLN A C 1
ATOM 3111 O O . GLN A 1 388 ? -7.023 -23.297 -32.781 1 97.94 388 GLN A O 1
ATOM 3116 N N . LEU A 1 389 ? -8.008 -24.953 -31.719 1 98.31 389 LEU A N 1
ATOM 3117 C CA . LEU A 1 389 ? -8.773 -25.391 -32.875 1 98.31 389 LEU A CA 1
ATOM 3118 C C . LEU A 1 389 ? -10.086 -24.609 -33 1 98.31 389 LEU A C 1
ATOM 3120 O O . LEU A 1 389 ? -10.883 -24.594 -32.031 1 98.31 389 LEU A O 1
ATOM 3124 N N . ILE A 1 390 ? -10.234 -23.953 -34.031 1 98.06 390 ILE A N 1
ATOM 3125 C CA . ILE A 1 390 ? -11.492 -23.281 -34.312 1 98.06 390 ILE A CA 1
ATOM 3126 C C . ILE A 1 390 ? -12.18 -23.938 -35.5 1 98.06 390 ILE A C 1
ATOM 3128 O O . ILE A 1 390 ? -11.617 -24 -36.594 1 98.06 390 ILE A O 1
ATOM 3132 N N . VAL A 1 391 ? -13.336 -24.422 -35.344 1 97.25 391 VAL A N 1
ATOM 3133 C CA . VAL A 1 391 ? -14.164 -24.953 -36.406 1 97.25 391 VAL A CA 1
ATOM 3134 C C . VAL A 1 391 ? -15.305 -23.984 -36.688 1 97.25 391 VAL A C 1
ATOM 3136 O O . VAL A 1 391 ? -16.078 -23.625 -35.812 1 97.25 391 VAL A O 1
ATOM 3139 N N . LYS A 1 392 ? -15.328 -23.594 -37.938 1 94.5 392 LYS A N 1
ATOM 3140 C CA . LYS A 1 392 ? -16.391 -22.672 -38.375 1 94.5 392 LYS A CA 1
ATOM 3141 C C . LYS A 1 392 ? -17.703 -23.422 -38.594 1 94.5 392 LYS A C 1
ATOM 3143 O O . LYS A 1 392 ? -17.812 -24.234 -39.5 1 94.5 392 LYS A O 1
ATOM 3148 N N . GLY A 1 393 ? -18.578 -23.094 -37.75 1 86.75 393 GLY A N 1
ATOM 3149 C CA . GLY A 1 393 ? -19.766 -23.922 -37.719 1 86.75 393 GLY A CA 1
ATOM 3150 C C . GLY A 1 393 ? -20.938 -23.312 -38.469 1 86.75 393 GLY A C 1
ATOM 3151 O O . GLY A 1 393 ? -20.938 -22.109 -38.75 1 86.75 393 GLY A O 1
ATOM 3152 N N . LYS A 1 394 ? -21.781 -24.219 -39.031 1 88.75 394 LYS A N 1
ATOM 3153 C CA . LYS A 1 394 ? -23.125 -23.938 -39.531 1 88.75 394 LYS A CA 1
ATOM 3154 C C . LYS A 1 394 ? -24.172 -24.75 -38.781 1 88.75 394 LYS A C 1
ATOM 3156 O O . LYS A 1 394 ? -23.906 -25.875 -38.375 1 88.75 394 LYS A O 1
ATOM 3161 N N . ASP A 1 395 ? -25.281 -24.031 -38.625 1 90.88 395 ASP A N 1
ATOM 3162 C CA . ASP A 1 395 ? -26.328 -24.734 -37.906 1 90.88 395 ASP A CA 1
ATOM 3163 C C . ASP A 1 395 ? -26.594 -26.109 -38.5 1 90.88 395 ASP A C 1
ATOM 3165 O O . ASP A 1 395 ? -26.797 -26.25 -39.719 1 90.88 395 ASP A O 1
ATOM 3169 N N . GLY A 1 396 ? -26.516 -27.078 -37.594 1 92.25 396 GLY A N 1
ATOM 3170 C CA . GLY A 1 396 ? -26.812 -28.453 -37.969 1 92.25 396 GLY A CA 1
ATOM 3171 C C . GLY A 1 396 ? -25.594 -29.219 -38.438 1 92.25 396 GLY A C 1
ATOM 3172 O O . GLY A 1 396 ? -25.609 -30.453 -38.469 1 92.25 396 GLY A O 1
ATOM 3173 N N . ALA A 1 397 ? -24.562 -28.547 -38.781 1 94.56 397 ALA A N 1
ATOM 3174 C CA . ALA A 1 397 ? -23.344 -29.203 -39.219 1 94.56 397 ALA A CA 1
ATOM 3175 C C . ALA A 1 397 ? -22.594 -29.812 -38.062 1 94.56 397 ALA A C 1
ATOM 3177 O O . ALA A 1 397 ? -22.906 -29.531 -36.875 1 94.56 397 ALA A O 1
ATOM 3178 N N . SER A 1 398 ? -21.734 -30.688 -38.375 1 95.56 398 SER A N 1
ATOM 3179 C CA . SER A 1 398 ? -21.031 -31.406 -37.312 1 95.56 398 SER A CA 1
ATOM 3180 C C . SER A 1 398 ? -19.562 -31.641 -37.656 1 95.56 398 SER A C 1
ATOM 3182 O O . SER A 1 398 ? -19.188 -31.562 -38.844 1 95.56 398 SER A O 1
ATOM 3184 N N . PHE A 1 399 ? -18.766 -31.828 -36.656 1 97.06 399 PHE A N 1
ATOM 3185 C CA . PHE A 1 399 ? -17.391 -32.312 -36.812 1 97.06 399 PHE A CA 1
ATOM 3186 C C . PHE A 1 399 ? -17.031 -33.25 -35.656 1 97.06 399 PHE A C 1
ATOM 3188 O O . PHE A 1 399 ? -17.766 -33.344 -34.688 1 97.06 399 PHE A O 1
ATOM 3195 N N . SER A 1 400 ? -15.953 -34 -35.875 1 97.81 400 SER A N 1
ATOM 3196 C CA . SER A 1 400 ? -15.523 -34.938 -34.844 1 97.81 400 SER A CA 1
ATOM 3197 C C . SER A 1 400 ? -14.008 -34.875 -34.656 1 97.81 400 SER A C 1
ATOM 3199 O O . SER A 1 400 ? -13.273 -34.531 -35.562 1 97.81 400 SER A O 1
ATOM 3201 N N . ILE A 1 401 ? -13.594 -35.156 -33.531 1 98.06 401 ILE A N 1
ATOM 3202 C CA . ILE A 1 401 ? -12.195 -35.375 -33.188 1 98.06 401 ILE A CA 1
ATOM 3203 C C . ILE A 1 401 ? -11.984 -36.875 -32.906 1 98.06 401 ILE A C 1
ATOM 3205 O O . ILE A 1 401 ? -12.648 -37.438 -32.031 1 98.06 401 ILE A O 1
ATOM 3209 N N . ILE A 1 402 ? -11.07 -37.406 -33.562 1 97.69 402 ILE A N 1
ATOM 3210 C CA . ILE A 1 402 ? -10.789 -38.844 -33.375 1 97.69 402 ILE A CA 1
ATOM 3211 C C . ILE A 1 402 ? -9.633 -39.031 -32.406 1 97.69 402 ILE A C 1
ATOM 3213 O O . ILE A 1 402 ? -8.523 -38.562 -32.656 1 97.69 402 ILE A O 1
ATOM 3217 N N . LEU A 1 403 ? -9.906 -39.656 -31.375 1 97.06 403 LEU A N 1
ATOM 3218 C CA . LEU A 1 403 ? -8.898 -40.062 -30.406 1 97.06 403 LEU A CA 1
ATOM 3219 C C . LEU A 1 403 ? -8.469 -41.5 -30.641 1 97.06 403 LEU A C 1
ATOM 3221 O O . LEU A 1 403 ? -9.266 -42.406 -30.453 1 97.06 403 LEU A O 1
ATOM 3225 N N . ASP A 1 404 ? -7.23 -41.625 -31.016 1 95.75 404 ASP A N 1
ATOM 3226 C CA . ASP A 1 404 ? -6.848 -42.969 -31.484 1 95.75 404 ASP A CA 1
ATOM 3227 C C . ASP A 1 404 ? -5.691 -43.531 -30.656 1 95.75 404 ASP A C 1
ATOM 3229 O O . ASP A 1 404 ? -5.281 -42.906 -29.656 1 95.75 404 ASP A O 1
ATOM 3233 N N . GLN A 1 405 ? -5.34 -44.781 -30.984 1 93.38 405 GLN A N 1
ATOM 3234 C CA . GLN A 1 405 ? -4.25 -45.5 -30.344 1 93.38 405 GLN A CA 1
ATOM 3235 C C . GLN A 1 405 ? -4.523 -45.719 -28.859 1 93.38 405 GLN A C 1
ATOM 3237 O O . GLN A 1 405 ? -3.633 -45.531 -28.016 1 93.38 405 GLN A O 1
ATOM 3242 N N . LEU A 1 406 ? -5.758 -45.969 -28.609 1 94.75 406 LEU A N 1
ATOM 3243 C CA . LEU A 1 406 ? -6.184 -46.125 -27.219 1 94.75 406 LEU A CA 1
ATOM 3244 C C . LEU A 1 406 ? -6.098 -47.594 -26.812 1 94.75 406 LEU A C 1
ATOM 3246 O O . LEU A 1 406 ? -6.773 -48.438 -27.391 1 94.75 406 LEU A O 1
ATOM 3250 N N . GLU A 1 407 ? -5.352 -47.812 -25.734 1 90.62 407 GLU A N 1
ATOM 3251 C CA . GLU A 1 407 ? -5.055 -49.188 -25.359 1 90.62 407 GLU A CA 1
ATOM 3252 C C . GLU A 1 407 ? -5.902 -49.625 -24.172 1 90.62 407 GLU A C 1
ATOM 3254 O O . GLU A 1 407 ? -6.07 -50.844 -23.938 1 90.62 407 GLU A O 1
ATOM 3259 N N . GLU A 1 408 ? -6.418 -48.688 -23.484 1 92.88 408 GLU A N 1
ATOM 3260 C CA . GLU A 1 408 ? -7.156 -49 -22.266 1 92.88 408 GLU A CA 1
ATOM 3261 C C . GLU A 1 408 ? -8.602 -49.375 -22.578 1 92.88 408 GLU A C 1
ATOM 3263 O O . GLU A 1 408 ? -9.094 -49.094 -23.688 1 92.88 408 GLU A O 1
ATOM 3268 N N . ALA A 1 409 ? -9.242 -49.969 -21.562 1 91.5 409 ALA A N 1
ATOM 3269 C CA . ALA A 1 409 ? -10.617 -50.406 -21.734 1 91.5 409 ALA A CA 1
ATOM 3270 C C . ALA A 1 409 ? -11.57 -49.219 -21.828 1 91.5 409 ALA A C 1
ATOM 3272 O O . ALA A 1 409 ? -12.586 -49.281 -22.516 1 91.5 409 ALA A O 1
ATOM 3273 N N . ALA A 1 410 ? -11.203 -48.219 -21.094 1 94.31 410 ALA A N 1
ATOM 3274 C CA . ALA A 1 410 ? -12.039 -47 -21.078 1 94.31 410 ALA A CA 1
ATOM 3275 C C . ALA A 1 410 ? -11.227 -45.781 -20.688 1 94.31 410 ALA A C 1
ATOM 3277 O O . ALA A 1 410 ? -10.141 -45.906 -20.109 1 94.31 410 ALA A O 1
ATOM 3278 N N . TYR A 1 411 ? -11.797 -44.656 -21.062 1 96.06 411 TYR A N 1
ATOM 3279 C CA . TYR A 1 411 ? -11.172 -43.375 -20.734 1 96.06 411 TYR A CA 1
ATOM 3280 C C . TYR A 1 411 ? -12.203 -42.406 -20.219 1 96.06 411 TYR A C 1
ATOM 3282 O O . TYR A 1 411 ? -13.359 -42.406 -20.656 1 96.06 411 TYR A O 1
ATOM 3290 N N . GLU A 1 412 ? -11.773 -41.625 -19.172 1 95.5 412 GLU A N 1
ATOM 3291 C CA . GLU A 1 412 ? -12.484 -40.375 -18.859 1 95.5 412 GLU A CA 1
ATOM 3292 C C . GLU A 1 412 ? -12.031 -39.25 -19.766 1 95.5 412 GLU A C 1
ATOM 3294 O O . GLU A 1 412 ? -10.836 -39.094 -20.047 1 95.5 412 GLU A O 1
ATOM 3299 N N . ILE A 1 413 ? -13.016 -38.469 -20.203 1 97.06 413 ILE A N 1
ATOM 3300 C CA . ILE A 1 413 ? -12.695 -37.406 -21.172 1 97.06 413 ILE A CA 1
ATOM 3301 C C . ILE A 1 413 ? -13.07 -36.062 -20.625 1 97.06 413 ILE A C 1
ATOM 3303 O O . ILE A 1 413 ? -14.195 -35.844 -20.141 1 97.06 413 ILE A O 1
ATOM 3307 N N . GLU A 1 414 ? -12.156 -35.188 -20.594 1 97.38 414 GLU A N 1
ATOM 3308 C CA . GLU A 1 414 ? -12.367 -33.75 -20.297 1 97.38 414 GLU A CA 1
ATOM 3309 C C . GLU A 1 414 ? -11.867 -32.875 -21.438 1 97.38 414 GLU A C 1
ATOM 3311 O O . GLU A 1 414 ? -10.938 -33.25 -22.141 1 97.38 414 GLU A O 1
ATOM 3316 N N . ILE A 1 415 ? -12.531 -31.734 -21.562 1 97.88 415 ILE A N 1
ATOM 3317 C CA . ILE A 1 415 ? -12.07 -30.844 -22.609 1 97.88 415 ILE A CA 1
ATOM 3318 C C . ILE A 1 415 ? -11.859 -29.438 -22.031 1 97.88 415 ILE A C 1
ATOM 3320 O O . ILE A 1 415 ? -12.508 -29.062 -21.047 1 97.88 415 ILE A O 1
ATOM 3324 N N . TYR A 1 416 ? -10.898 -28.781 -22.594 1 98.06 416 TYR A N 1
ATOM 3325 C CA . TYR A 1 416 ? -10.703 -27.359 -22.406 1 98.06 416 TYR A CA 1
ATOM 3326 C C . TYR A 1 416 ? -11.227 -26.578 -23.609 1 98.06 416 TYR A C 1
ATOM 3328 O O . TYR A 1 416 ? -10.969 -26.953 -24.766 1 98.06 416 TYR A O 1
ATOM 3336 N N . TYR A 1 417 ? -12.039 -25.531 -23.328 1 97.88 417 TYR A N 1
ATOM 3337 C CA . TYR A 1 417 ? -12.602 -24.719 -24.391 1 97.88 417 TYR A CA 1
ATOM 3338 C C . TYR A 1 417 ? -12.578 -23.234 -24.031 1 97.88 417 TYR A C 1
ATOM 3340 O O . TYR A 1 417 ? -12.086 -22.875 -22.953 1 97.88 417 TYR A O 1
ATOM 3348 N N . SER A 1 418 ? -12.984 -22.453 -24.953 1 97.38 418 SER A N 1
ATOM 3349 C CA . SER A 1 418 ? -13.055 -21.016 -24.719 1 97.38 418 SER A CA 1
ATOM 3350 C C . SER A 1 418 ? -14.445 -20.469 -25.031 1 97.38 418 SER A C 1
ATOM 3352 O O . SER A 1 418 ? -15.211 -21.078 -25.766 1 97.38 418 SER A O 1
ATOM 3354 N N . LYS A 1 419 ? -14.766 -19.297 -24.312 1 95.94 419 LYS A N 1
ATOM 3355 C CA . LYS A 1 419 ? -15.922 -18.484 -24.688 1 95.94 419 LYS A CA 1
ATOM 3356 C C . LYS A 1 419 ? -15.5 -17.266 -25.5 1 95.94 419 LYS A C 1
ATOM 3358 O O . LYS A 1 419 ? -14.414 -16.719 -25.281 1 95.94 419 LYS A O 1
ATOM 3363 N N . ALA A 1 420 ? -16.281 -16.922 -26.438 1 94.25 420 ALA A N 1
ATOM 3364 C CA . ALA A 1 420 ? -16.031 -15.75 -27.266 1 94.25 420 ALA A CA 1
ATOM 3365 C C . ALA A 1 420 ? -17.297 -15.289 -27.969 1 94.25 420 ALA A C 1
ATOM 3367 O O . ALA A 1 420 ? -18.266 -16.047 -28.109 1 94.25 420 ALA A O 1
ATOM 3368 N N . PRO A 1 421 ? -17.234 -14.062 -28.5 1 90.44 421 PRO A N 1
ATOM 3369 C CA . PRO A 1 421 ? -18.422 -13.562 -29.203 1 90.44 421 PRO A CA 1
ATOM 3370 C C . PRO A 1 421 ? -18.703 -14.336 -30.5 1 90.44 421 PRO A C 1
ATOM 3372 O O . PRO A 1 421 ? -19.844 -14.398 -30.938 1 90.44 421 PRO A O 1
ATOM 3375 N N . GLU A 1 422 ? -17.734 -14.953 -31.109 1 93.69 422 GLU A N 1
ATOM 3376 C CA . GLU A 1 422 ? -17.906 -15.641 -32.406 1 93.69 422 GLU A CA 1
ATOM 3377 C C . GLU A 1 422 ? -18.359 -17.078 -32.188 1 93.69 422 GLU A C 1
ATOM 3379 O O . GLU A 1 422 ? -18.672 -17.781 -33.156 1 93.69 422 GLU A O 1
ATOM 3384 N N . PHE A 1 423 ? -18.391 -17.531 -30.969 1 95.12 423 PHE A N 1
ATOM 3385 C CA . PHE A 1 423 ? -18.75 -18.922 -30.703 1 95.12 423 PHE A CA 1
ATOM 3386 C C . PHE A 1 423 ? -20.234 -19.031 -30.375 1 95.12 423 PHE A C 1
ATOM 3388 O O . PHE A 1 423 ? -20.922 -18.031 -30.234 1 95.12 423 PHE A O 1
ATOM 3395 N N . GLY A 1 424 ? -20.656 -20.25 -30.406 1 93.56 424 GLY A N 1
ATOM 3396 C CA . GLY A 1 424 ? -22.062 -20.516 -30.156 1 93.56 424 GLY A CA 1
ATOM 3397 C C . GLY A 1 424 ? -22.312 -21.734 -29.297 1 93.56 424 GLY A C 1
ATOM 3398 O O . GLY A 1 424 ? -21.422 -22.156 -28.547 1 93.56 424 GLY A O 1
ATOM 3399 N N . THR A 1 425 ? -23.531 -22.156 -29.422 1 95.06 425 THR A N 1
ATOM 3400 C CA . THR A 1 425 ? -23.922 -23.328 -28.672 1 95.06 425 THR A CA 1
ATOM 3401 C C . THR A 1 425 ? -23.641 -24.609 -29.469 1 95.06 425 THR A C 1
ATOM 3403 O O . THR A 1 425 ? -24 -24.688 -30.656 1 95.06 425 THR A O 1
ATOM 3406 N N . THR A 1 426 ? -23.016 -25.594 -28.828 1 95.75 426 THR A N 1
ATOM 3407 C CA . THR A 1 426 ? -22.625 -26.828 -29.5 1 95.75 426 THR A CA 1
ATOM 3408 C C . THR A 1 426 ? -23.016 -28.047 -28.656 1 95.75 426 THR A C 1
ATOM 3410 O O . THR A 1 426 ? -22.859 -28.031 -27.422 1 95.75 426 THR A O 1
ATOM 3413 N N . GLU A 1 427 ? -23.594 -28.969 -29.297 1 96.44 427 GLU A N 1
ATOM 3414 C CA . GLU A 1 427 ? -23.844 -30.25 -28.656 1 96.44 427 GLU A CA 1
ATOM 3415 C C . GLU A 1 427 ? -22.625 -31.156 -28.719 1 96.44 427 GLU A C 1
ATOM 3417 O O . GLU A 1 427 ? -22.016 -31.312 -29.781 1 96.44 427 GLU A O 1
ATOM 3422 N N . ILE A 1 428 ? -22.266 -31.75 -27.656 1 97.19 428 ILE A N 1
ATOM 3423 C CA . ILE A 1 428 ? -21.109 -32.625 -27.578 1 97.19 428 ILE A CA 1
ATOM 3424 C C . ILE A 1 428 ? -21.562 -34.062 -27.312 1 97.19 428 ILE A C 1
ATOM 3426 O O . ILE A 1 428 ? -22.484 -34.281 -26.531 1 97.19 428 ILE A O 1
ATOM 3430 N N . GLY A 1 429 ? -20.906 -34.969 -27.969 1 96.75 429 GLY A N 1
ATOM 3431 C CA . GLY A 1 429 ? -21.172 -36.375 -27.797 1 96.75 429 GLY A CA 1
ATOM 3432 C C . GLY A 1 429 ? -19.922 -37.219 -27.828 1 96.75 429 GLY A C 1
ATOM 3433 O O . GLY A 1 429 ? -18.844 -36.719 -28.172 1 96.75 429 GLY A O 1
ATOM 3434 N N . LEU A 1 430 ? -20.094 -38.5 -27.5 1 95.69 430 LEU A N 1
ATOM 3435 C CA . LEU A 1 430 ? -19.031 -39.5 -27.531 1 95.69 430 LEU A CA 1
ATOM 3436 C C . LEU A 1 430 ? -19.5 -40.75 -28.281 1 95.69 430 LEU A C 1
ATOM 3438 O O . LEU A 1 430 ? -20.5 -41.344 -27.906 1 95.69 430 LEU A O 1
ATOM 3442 N N . ASN A 1 431 ? -18.719 -41.094 -29.297 1 95.94 431 ASN A N 1
ATOM 3443 C CA . ASN A 1 431 ? -19.016 -42.312 -30.062 1 95.94 431 ASN A CA 1
ATOM 3444 C C . ASN A 1 431 ? -20.453 -42.312 -30.562 1 95.94 431 ASN A C 1
ATOM 3446 O O . ASN A 1 431 ? -21.156 -43.312 -30.469 1 95.94 431 ASN A O 1
ATOM 3450 N N . GLY A 1 432 ? -20.875 -41.188 -30.953 1 91.88 432 GLY A N 1
ATOM 3451 C CA . GLY A 1 432 ? -22.188 -41.062 -31.547 1 91.88 432 GLY A CA 1
ATOM 3452 C C . GLY A 1 432 ? -23.281 -40.844 -30.531 1 91.88 432 GLY A C 1
ATOM 3453 O O . GLY A 1 432 ? -24.438 -40.562 -30.891 1 91.88 432 GLY A O 1
ATOM 3454 N N . LYS A 1 433 ? -22.938 -40.906 -29.25 1 94.06 433 LYS A N 1
ATOM 3455 C CA . LYS A 1 433 ? -23.922 -40.656 -28.188 1 94.06 433 LYS A CA 1
ATOM 3456 C C . LYS A 1 433 ? -23.875 -39.219 -27.734 1 94.06 433 LYS A C 1
ATOM 3458 O O . LYS A 1 433 ? -22.828 -38.719 -27.328 1 94.06 433 LYS A O 1
ATOM 3463 N N . ARG A 1 434 ? -25.078 -38.656 -27.656 1 93.75 434 ARG A N 1
ATOM 3464 C CA . ARG A 1 434 ? -25.219 -37.281 -27.219 1 93.75 434 ARG A CA 1
ATOM 3465 C C . ARG A 1 434 ? -25 -37.156 -25.703 1 93.75 434 ARG A C 1
ATOM 3467 O O . ARG A 1 434 ? -25.562 -37.938 -24.938 1 93.75 434 ARG A O 1
ATOM 3474 N N . LEU A 1 435 ? -24.25 -36.188 -25.266 1 95.31 435 LEU A N 1
ATOM 3475 C CA . LEU A 1 435 ? -23.969 -36 -23.844 1 95.31 435 LEU A CA 1
ATOM 3476 C C . LEU A 1 435 ? -24.531 -34.688 -23.328 1 95.31 435 LEU A C 1
ATOM 3478 O O . LEU A 1 435 ? -25.297 -34.688 -22.344 1 95.31 435 LEU A O 1
ATOM 3482 N N . MET A 1 436 ? -24.188 -33.469 -23.938 1 95.38 436 MET A N 1
ATOM 3483 C CA . MET A 1 436 ? -24.578 -32.188 -23.406 1 95.38 436 MET A CA 1
ATOM 3484 C C . MET A 1 436 ? -24.547 -31.109 -24.484 1 95.38 436 MET A C 1
ATOM 3486 O O . MET A 1 436 ? -24.016 -31.344 -25.578 1 95.38 436 MET A O 1
ATOM 3490 N N . GLU A 1 437 ? -25.172 -29.984 -24.016 1 94.38 437 GLU A N 1
ATOM 3491 C CA . GLU A 1 437 ? -25.062 -28.75 -24.766 1 94.38 437 GLU A CA 1
ATOM 3492 C C . GLU A 1 437 ? -24.156 -27.75 -24.078 1 94.38 437 GLU A C 1
ATOM 3494 O O . GLU A 1 437 ? -24.297 -27.484 -22.875 1 94.38 437 GLU A O 1
ATOM 3499 N N . LEU A 1 438 ? -23.234 -27.297 -24.797 1 95.31 438 LEU A N 1
ATOM 3500 C CA . LEU A 1 438 ? -22.25 -26.375 -24.234 1 95.31 438 LEU A CA 1
ATOM 3501 C C . LEU A 1 438 ? -22.391 -24.984 -24.859 1 95.31 438 LEU A C 1
ATOM 3503 O O . LEU A 1 438 ? -22.328 -24.844 -26.078 1 95.31 438 LEU A O 1
ATOM 3507 N N . GLU A 1 439 ? -22.672 -24 -23.984 1 94.44 439 GLU A N 1
ATOM 3508 C CA . GLU A 1 439 ? -22.703 -22.609 -24.422 1 94.44 439 GLU A CA 1
ATOM 3509 C C . GLU A 1 439 ? -21.312 -21.984 -24.406 1 94.44 439 GLU A C 1
ATOM 3511 O O . GLU A 1 439 ? -20.719 -21.812 -23.344 1 94.44 439 GLU A O 1
ATOM 3516 N N . ALA A 1 440 ? -20.812 -21.594 -25.547 1 95 440 ALA A N 1
ATOM 3517 C CA . ALA A 1 440 ? -19.469 -21.047 -25.656 1 95 440 ALA A CA 1
ATOM 3518 C C . ALA A 1 440 ? -19.5 -19.578 -26.062 1 95 440 ALA A C 1
ATOM 3520 O O . ALA A 1 440 ? -18.469 -18.953 -26.281 1 95 440 ALA A O 1
ATOM 3521 N N . LEU A 1 441 ? -20.719 -18.984 -26.125 1 93.38 441 LEU A N 1
ATOM 3522 C CA . LEU A 1 441 ? -20.859 -17.547 -26.391 1 93.38 441 LEU A CA 1
ATOM 3523 C C . LEU A 1 441 ? -20.391 -16.734 -25.188 1 93.38 441 LEU A C 1
ATOM 3525 O O . LEU A 1 441 ? -20.75 -17.031 -24.047 1 93.38 441 LEU A O 1
ATOM 3529 N N . GLY A 1 442 ? -19.516 -15.805 -25.391 1 88.69 442 GLY A N 1
ATOM 3530 C CA . GLY A 1 442 ? -19.047 -14.867 -24.375 1 88.69 442 GLY A CA 1
ATOM 3531 C C . GLY A 1 442 ? -18.906 -13.453 -24.906 1 88.69 442 GLY A C 1
ATOM 3532 O O . GLY A 1 442 ? -18.906 -13.227 -26.109 1 88.69 442 GLY A O 1
ATOM 3533 N N . THR A 1 443 ? -18.797 -12.469 -23.938 1 84 443 THR A N 1
ATOM 3534 C CA . THR A 1 443 ? -18.656 -11.062 -24.312 1 84 443 THR A CA 1
ATOM 3535 C C . THR A 1 443 ? -17.219 -10.766 -24.766 1 84 443 THR A C 1
ATOM 3537 O O . THR A 1 443 ? -16.984 -9.766 -25.438 1 84 443 THR A O 1
ATOM 3540 N N . ARG A 1 444 ? -16.391 -11.641 -24.328 1 86.69 444 ARG A N 1
ATOM 3541 C CA . ARG A 1 444 ? -14.992 -11.57 -24.719 1 86.69 444 ARG A CA 1
ATOM 3542 C C . ARG A 1 444 ? -14.359 -12.953 -24.766 1 86.69 444 ARG A C 1
ATOM 3544 O O . ARG A 1 444 ? -14.953 -13.93 -24.281 1 86.69 444 ARG A O 1
ATOM 3551 N N . LEU A 1 445 ? -13.258 -13.008 -25.391 1 92.12 445 LEU A N 1
ATOM 3552 C CA . LEU A 1 445 ? -12.523 -14.266 -25.391 1 92.12 445 LEU A CA 1
ATOM 3553 C C . LEU A 1 445 ? -12.031 -14.609 -23.984 1 92.12 445 LEU A C 1
ATOM 3555 O O . LEU A 1 445 ? -11.336 -13.812 -23.359 1 92.12 445 LEU A O 1
ATOM 3559 N N . GLN A 1 446 ? -12.422 -15.719 -23.5 1 93.25 446 GLN A N 1
ATOM 3560 C CA . GLN A 1 446 ? -12.039 -16.172 -22.172 1 93.25 446 GLN A CA 1
ATOM 3561 C C . GLN A 1 446 ? -11.797 -17.672 -22.156 1 93.25 446 GLN A C 1
ATOM 3563 O O . GLN A 1 446 ? -12.656 -18.453 -22.562 1 93.25 446 GLN A O 1
ATOM 3568 N N . ALA A 1 447 ? -10.641 -18.031 -21.719 1 96 447 ALA A N 1
ATOM 3569 C CA . ALA A 1 447 ? -10.367 -19.438 -21.484 1 96 447 ALA A CA 1
ATOM 3570 C C . ALA A 1 447 ? -11.195 -19.969 -20.312 1 96 447 ALA A C 1
ATOM 3572 O O . ALA A 1 447 ? -11.305 -19.312 -19.281 1 96 447 ALA A O 1
ATOM 3573 N N . GLN A 1 448 ? -11.773 -21.078 -20.547 1 94.88 448 GLN A N 1
ATOM 3574 C CA . GLN A 1 448 ? -12.609 -21.672 -19.5 1 94.88 448 GLN A CA 1
ATOM 3575 C C . GLN A 1 448 ? -11.914 -22.875 -18.859 1 94.88 448 GLN A C 1
ATOM 3577 O O . GLN A 1 448 ? -11.086 -23.531 -19.5 1 94.88 448 GLN A O 1
ATOM 3582 N N . ASP A 1 449 ? -12.258 -23.141 -17.641 1 92.25 449 ASP A N 1
ATOM 3583 C CA . ASP A 1 449 ? -11.773 -24.359 -16.984 1 92.25 449 ASP A CA 1
ATOM 3584 C C . ASP A 1 449 ? -12.305 -25.609 -17.688 1 92.25 449 ASP A C 1
ATOM 3586 O O . ASP A 1 449 ? -13.266 -25.547 -18.438 1 92.25 449 ASP A O 1
ATOM 3590 N N . LYS A 1 450 ? -11.695 -26.703 -17.406 1 95.44 450 LYS A N 1
ATOM 3591 C CA . LYS A 1 450 ? -12.07 -27.938 -18.078 1 95.44 450 LYS A CA 1
ATOM 3592 C C . LYS A 1 450 ? -13.461 -28.391 -17.656 1 95.44 450 LYS A C 1
ATOM 3594 O O . LYS A 1 450 ? -13.914 -28.078 -16.547 1 95.44 450 LYS A O 1
ATOM 3599 N N . ILE A 1 451 ? -14.062 -29.094 -18.578 1 95.94 451 ILE A N 1
ATOM 3600 C CA . ILE A 1 451 ? -15.359 -29.703 -18.297 1 95.94 451 ILE A CA 1
ATOM 3601 C C . ILE A 1 451 ? -15.258 -31.219 -18.453 1 95.94 451 ILE A C 1
ATOM 3603 O O . ILE A 1 451 ? -14.586 -31.703 -19.359 1 95.94 451 ILE A O 1
ATOM 3607 N N . TYR A 1 452 ? -15.859 -31.875 -17.562 1 95.69 452 TYR A N 1
ATOM 3608 C CA . TYR A 1 452 ? -15.93 -33.344 -17.594 1 95.69 452 TYR A CA 1
ATOM 3609 C C . TYR A 1 452 ? -17.047 -33.812 -18.516 1 95.69 452 TYR A C 1
ATOM 3611 O O . TYR A 1 452 ? -18.203 -33.438 -18.328 1 95.69 452 TYR A O 1
ATOM 3619 N N . LEU A 1 453 ? -16.703 -34.688 -19.562 1 95.94 453 LEU A N 1
ATOM 3620 C CA . LEU A 1 453 ? -17.688 -35.156 -20.531 1 95.94 453 LEU A CA 1
ATOM 3621 C C . LEU A 1 453 ? -18.219 -36.531 -20.141 1 95.94 453 LEU A C 1
ATOM 3623 O O . LEU A 1 453 ? -19.328 -36.906 -20.516 1 95.94 453 LEU A O 1
ATOM 3627 N N . GLY A 1 454 ? -17.359 -37.281 -19.516 1 94.38 454 GLY A N 1
ATOM 3628 C CA . GLY A 1 454 ? -17.766 -38.625 -19.125 1 94.38 454 GLY A CA 1
ATOM 3629 C C . GLY A 1 454 ? -16.734 -39.688 -19.5 1 94.38 454 GLY A C 1
ATOM 3630 O O . GLY A 1 454 ? -15.594 -39.375 -19.828 1 94.38 454 GLY A O 1
ATOM 3631 N N . GLU A 1 455 ? -17.234 -40.938 -19.406 1 93.69 455 GLU A N 1
ATOM 3632 C CA . GLU A 1 455 ? -16.422 -42.094 -19.719 1 93.69 455 GLU A CA 1
ATOM 3633 C C . GLU A 1 455 ? -16.797 -42.719 -21.062 1 93.69 455 GLU A C 1
ATOM 3635 O O . GLU A 1 455 ? -17.984 -42.75 -21.406 1 93.69 455 GLU A O 1
ATOM 3640 N N . ALA A 1 456 ? -15.781 -43.156 -21.812 1 95.62 456 ALA A N 1
ATOM 3641 C CA . ALA A 1 456 ? -16.031 -43.812 -23.078 1 95.62 456 ALA A CA 1
ATOM 3642 C C . ALA A 1 456 ? -15.062 -44.969 -23.312 1 95.62 456 ALA A C 1
ATOM 3644 O O . ALA A 1 456 ? -13.93 -44.938 -22.828 1 95.62 456 ALA A O 1
ATOM 3645 N N . LYS A 1 457 ? -15.578 -45.906 -24.062 1 94.56 457 LYS A N 1
ATOM 3646 C CA . LYS A 1 457 ? -14.758 -47.062 -24.453 1 94.56 457 LYS A CA 1
ATOM 3647 C C . LYS A 1 457 ? -14.273 -46.938 -25.891 1 94.56 457 LYS A C 1
ATOM 3649 O O . LYS A 1 457 ? -15.023 -46.5 -26.766 1 94.56 457 LYS A O 1
ATOM 3654 N N . PRO A 1 458 ? -13.055 -47.312 -26.094 1 95 458 PRO A N 1
ATOM 3655 C CA . PRO A 1 458 ? -12.594 -47.312 -27.484 1 95 458 PRO A CA 1
ATOM 3656 C C . PRO A 1 458 ? -13.344 -48.344 -28.328 1 95 458 PRO A C 1
ATOM 3658 O O . PRO A 1 458 ? -13.734 -49.406 -27.828 1 95 458 PRO A O 1
ATOM 3661 N N . ASN A 1 459 ? -13.469 -48.062 -29.609 1 93.06 459 ASN A N 1
ATOM 3662 C CA . ASN A 1 459 ? -14.086 -49 -30.531 1 93.06 459 ASN A CA 1
ATOM 3663 C C . ASN A 1 459 ? -13.086 -50.031 -31.031 1 93.06 459 ASN A C 1
ATOM 3665 O O . ASN A 1 459 ? -11.984 -50.156 -30.484 1 93.06 459 ASN A O 1
ATOM 3669 N N . SER A 1 460 ? -13.531 -50.812 -32.031 1 91.25 460 SER A N 1
ATOM 3670 C CA . SER A 1 460 ? -12.711 -51.906 -32.5 1 91.25 460 SER A CA 1
ATOM 3671 C C . SER A 1 460 ? -11.422 -51.406 -33.156 1 91.25 460 SER A C 1
ATOM 3673 O O . SER A 1 460 ? -10.422 -52.125 -33.188 1 91.25 460 SER A O 1
ATOM 3675 N N . GLN A 1 461 ? -11.406 -50.188 -33.531 1 93.62 461 GLN A N 1
ATOM 3676 C CA . GLN A 1 461 ? -10.227 -49.562 -34.125 1 93.62 461 GLN A CA 1
ATOM 3677 C C . GLN A 1 461 ? -9.391 -48.844 -33.094 1 93.62 461 GLN A C 1
ATOM 3679 O O . GLN A 1 461 ? -8.469 -48.125 -33.406 1 93.62 461 GLN A O 1
ATOM 3684 N N . LYS A 1 462 ? -9.75 -49 -31.75 1 94.75 462 LYS A N 1
ATOM 3685 C CA . LYS A 1 462 ? -9.062 -48.375 -30.625 1 94.75 462 LYS A CA 1
ATOM 3686 C C . LYS A 1 462 ? -9.18 -46.875 -30.688 1 94.75 462 LYS A C 1
ATOM 3688 O O . LYS A 1 462 ? -8.195 -46.156 -30.469 1 94.75 462 LYS A O 1
ATOM 3693 N N . GLU A 1 463 ? -10.422 -46.469 -31.078 1 96.69 463 GLU A N 1
ATOM 3694 C CA . GLU A 1 463 ? -10.695 -45.031 -31.203 1 96.69 463 GLU A CA 1
ATOM 3695 C C . GLU A 1 463 ? -11.898 -44.656 -30.359 1 96.69 463 GLU A C 1
ATOM 3697 O O . GLU A 1 463 ? -12.781 -45.469 -30.094 1 96.69 463 GLU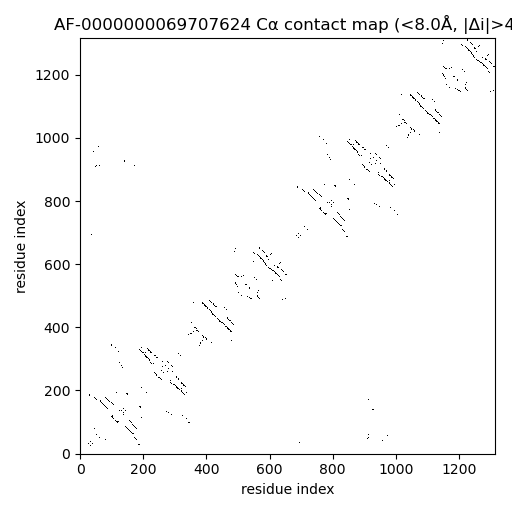 A O 1
ATOM 3702 N N . ILE A 1 464 ? -11.836 -43.5 -29.891 1 97 464 ILE A N 1
ATOM 3703 C CA . ILE A 1 464 ? -13 -42.781 -29.375 1 97 464 ILE A CA 1
ATOM 3704 C C . ILE A 1 464 ? -13.281 -41.562 -30.234 1 97 464 ILE A C 1
ATOM 3706 O O . ILE A 1 464 ? -12.359 -40.844 -30.594 1 97 464 ILE A O 1
ATOM 3710 N N . VAL A 1 465 ? -14.5 -41.406 -30.609 1 97.69 465 VAL A N 1
ATOM 3711 C CA . VAL A 1 465 ? -14.883 -40.281 -31.453 1 97.69 465 VAL A CA 1
ATOM 3712 C C . VAL A 1 465 ? -15.594 -39.219 -30.609 1 97.69 465 VAL A C 1
ATOM 3714 O O . VAL A 1 465 ? -16.641 -39.5 -30 1 97.69 465 VAL A O 1
ATOM 3717 N N . LEU A 1 466 ? -15.031 -38.125 -30.484 1 97.31 466 LEU A N 1
ATOM 3718 C CA . LEU A 1 466 ? -15.656 -36.969 -29.891 1 97.31 466 LEU A CA 1
ATOM 3719 C C . LEU A 1 466 ? -16.453 -36.188 -30.938 1 97.31 466 LEU A C 1
ATOM 3721 O O . LEU A 1 466 ? -15.883 -35.625 -31.875 1 97.31 466 LEU A O 1
ATOM 3725 N N . ASP A 1 467 ? -17.75 -36.031 -30.672 1 96.75 467 ASP A N 1
ATOM 3726 C CA . ASP A 1 467 ? -18.641 -35.438 -31.656 1 96.75 467 ASP A CA 1
ATOM 3727 C C . ASP A 1 467 ? -19.125 -34.062 -31.219 1 96.75 467 ASP A C 1
ATOM 3729 O O . ASP A 1 467 ? -19.453 -33.844 -30.047 1 96.75 467 ASP A O 1
ATOM 3733 N N . PHE A 1 468 ? -19.109 -33.219 -32.188 1 97.06 468 PHE A N 1
ATOM 3734 C CA . PHE A 1 468 ? -19.625 -31.859 -31.984 1 97.06 468 PHE A CA 1
ATOM 3735 C C . PHE A 1 468 ? -20.656 -31.516 -33.062 1 97.06 468 PHE A C 1
ATOM 3737 O O . PHE A 1 468 ? -20.406 -31.672 -34.25 1 97.06 468 PHE A O 1
ATOM 3744 N N . ARG A 1 469 ? -21.797 -31.031 -32.594 1 95.94 469 ARG A N 1
ATOM 3745 C CA . ARG A 1 469 ? -22.859 -30.594 -33.5 1 95.94 469 ARG A CA 1
ATOM 3746 C C . ARG A 1 469 ? -23.281 -29.172 -33.188 1 95.94 469 ARG A C 1
ATOM 3748 O O . ARG A 1 469 ? -23.703 -28.875 -32.062 1 95.94 469 ARG A O 1
ATOM 3755 N N . PHE A 1 470 ? -23.25 -28.422 -34.219 1 96.19 470 PHE A N 1
ATOM 3756 C CA . PHE A 1 470 ? -23.625 -27.031 -34.031 1 96.19 470 PHE A CA 1
ATOM 3757 C C . PHE A 1 470 ? -25.125 -26.875 -33.938 1 96.19 470 PHE A C 1
ATOM 3759 O O . PHE A 1 470 ? -25.859 -27.344 -34.812 1 96.19 470 PHE A O 1
ATOM 3766 N N . MET A 1 471 ? -25.578 -26.172 -32.875 1 93.56 471 MET A N 1
ATOM 3767 C CA . MET A 1 471 ? -27.016 -25.969 -32.688 1 93.56 471 MET A CA 1
ATOM 3768 C C . MET A 1 471 ? -27.422 -24.562 -33.125 1 93.56 471 MET A C 1
ATOM 3770 O O . MET A 1 471 ? -28.375 -24.406 -33.875 1 93.56 471 MET A O 1
ATOM 3774 N N . GLU A 1 472 ? -26.875 -23.578 -32.5 1 83.38 472 GLU A N 1
ATOM 3775 C CA . GLU A 1 472 ? -27.188 -22.172 -32.812 1 83.38 472 GLU A CA 1
ATOM 3776 C C . GLU A 1 472 ? -25.922 -21.328 -32.875 1 83.38 472 GLU A C 1
ATOM 3778 O O . GLU A 1 472 ? -25.172 -21.25 -31.891 1 83.38 472 GLU A O 1
ATOM 3783 N N . GLY A 1 473 ? -25.859 -20.812 -34.062 1 73.06 473 GLY A N 1
ATOM 3784 C CA . GLY A 1 473 ? -24.859 -19.75 -34.156 1 73.06 473 GLY A CA 1
ATOM 3785 C C . GLY A 1 473 ? -23.438 -20.266 -34.062 1 73.06 473 GLY A C 1
ATOM 3786 O O . GLY A 1 473 ? -23.203 -21.422 -33.719 1 73.06 473 GLY A O 1
ATOM 3787 N N . GLY A 1 474 ? -22.484 -19.719 -34.656 1 83.62 474 GLY A N 1
ATOM 3788 C CA . GLY A 1 474 ? -21.109 -19.375 -34.344 1 83.62 474 GLY A CA 1
ATOM 3789 C C . GLY A 1 474 ? -20.156 -20.547 -34.5 1 83.62 474 GLY A C 1
ATOM 3790 O O . GLY A 1 474 ? -20.578 -21.656 -34.875 1 83.62 474 GLY A O 1
ATOM 3791 N N . SER A 1 475 ? -18.906 -20.5 -34.281 1 94.75 475 SER A N 1
ATOM 3792 C CA . SER A 1 475 ? -17.766 -21.406 -34.312 1 94.75 475 SER A CA 1
ATOM 3793 C C . SER A 1 475 ? -17.531 -22.047 -32.938 1 94.75 475 SER A C 1
ATOM 3795 O O . SER A 1 475 ? -18.328 -21.844 -32.031 1 94.75 475 SER A O 1
ATOM 3797 N N . PHE A 1 476 ? -16.734 -22.969 -32.875 1 96.94 476 PHE A N 1
ATOM 3798 C CA . PHE A 1 476 ? -16.359 -23.594 -31.625 1 96.94 476 PHE A CA 1
ATOM 3799 C C . PHE A 1 476 ? -14.836 -23.594 -31.469 1 96.94 476 PHE A C 1
ATOM 3801 O O . PHE A 1 476 ? -14.117 -23.922 -32.406 1 96.94 476 PHE A O 1
ATOM 3808 N N . GLY A 1 477 ? -14.43 -23.156 -30.266 1 97.94 477 GLY A N 1
ATOM 3809 C CA . GLY A 1 477 ? -13.016 -23.188 -29.953 1 97.94 477 GLY A CA 1
ATOM 3810 C C . GLY A 1 477 ? -12.648 -24.266 -28.953 1 97.94 477 GLY A C 1
ATOM 3811 O O . GLY A 1 477 ? -13.031 -24.188 -27.781 1 97.94 477 GLY A O 1
ATOM 3812 N N . LEU A 1 478 ? -11.906 -25.328 -29.406 1 98 478 LEU A N 1
ATOM 3813 C CA . LEU A 1 478 ? -11.414 -26.406 -28.562 1 98 478 LEU A CA 1
ATOM 3814 C C . LEU A 1 478 ? -9.93 -26.219 -28.266 1 98 478 LEU A C 1
ATOM 3816 O O . LEU A 1 478 ? -9.109 -26.141 -29.172 1 98 478 LEU A O 1
ATOM 3820 N N . ASP A 1 479 ? -9.648 -26.203 -27 1 98.38 479 ASP A N 1
ATOM 3821 C CA . ASP A 1 479 ? -8.297 -25.828 -26.578 1 98.38 479 ASP A CA 1
ATOM 3822 C C . ASP A 1 479 ? -7.449 -27.062 -26.281 1 98.38 479 ASP A C 1
ATOM 3824 O O . ASP A 1 479 ? -6.234 -27.047 -26.484 1 98.38 479 ASP A O 1
ATOM 3828 N N . ALA A 1 480 ? -8.047 -28.125 -25.703 1 98.38 480 ALA A N 1
ATOM 3829 C CA . ALA A 1 480 ? -7.344 -29.359 -25.375 1 98.38 480 ALA A CA 1
ATOM 3830 C C . ALA A 1 480 ? -8.32 -30.453 -24.953 1 98.38 480 ALA A C 1
ATOM 3832 O O . ALA A 1 480 ? -9.469 -30.172 -24.609 1 98.38 480 ALA A O 1
ATOM 3833 N N . VAL A 1 481 ? -7.848 -31.672 -25.078 1 98.19 481 VAL A N 1
ATOM 3834 C CA . VAL A 1 481 ? -8.602 -32.812 -24.594 1 98.19 481 VAL A CA 1
ATOM 3835 C C . VAL A 1 481 ? -7.738 -33.625 -23.625 1 98.19 481 VAL A C 1
ATOM 3837 O O . VAL A 1 481 ? -6.566 -33.906 -23.906 1 98.19 481 VAL A O 1
ATOM 3840 N N . LEU A 1 482 ? -8.273 -33.875 -22.562 1 96.56 482 LEU A N 1
ATOM 3841 C CA . LEU A 1 482 ? -7.59 -34.688 -21.562 1 96.56 482 LEU A CA 1
ATOM 3842 C C . LEU A 1 482 ? -8.227 -36.062 -21.469 1 96.56 482 LEU A C 1
ATOM 3844 O O . LEU A 1 482 ? -9.43 -36.188 -21.219 1 96.56 482 LEU A O 1
ATOM 3848 N N . LEU A 1 483 ? -7.422 -37.062 -21.719 1 96 483 LEU A N 1
ATOM 3849 C CA . LEU A 1 483 ? -7.824 -38.469 -21.562 1 96 483 LEU A CA 1
ATOM 3850 C C . LEU A 1 483 ? -7.199 -39.062 -20.297 1 96 483 LEU A C 1
ATOM 3852 O O . LEU A 1 483 ? -5.977 -39.094 -20.156 1 96 483 LEU A O 1
ATOM 3856 N N . THR A 1 484 ? -8.031 -39.5 -19.516 1 93.25 484 THR A N 1
ATOM 3857 C CA . THR A 1 484 ? -7.559 -40.219 -18.328 1 93.25 484 THR A CA 1
ATOM 3858 C C . THR A 1 484 ? -8.031 -41.656 -18.344 1 93.25 484 THR A C 1
ATOM 3860 O O . THR A 1 484 ? -9.242 -41.938 -18.344 1 93.25 484 THR A O 1
ATOM 3863 N N . PRO A 1 485 ? -7.117 -42.531 -18.375 1 92.19 485 PRO A N 1
ATOM 3864 C CA . PRO A 1 485 ? -7.555 -43.938 -18.344 1 92.19 485 PRO A CA 1
ATOM 3865 C C . PRO A 1 485 ? -8.336 -44.281 -17.078 1 92.19 485 PRO A C 1
ATOM 3867 O O . PRO A 1 485 ? -8.008 -43.812 -15.992 1 92.19 485 PRO A O 1
ATOM 3870 N N . LYS A 1 486 ? -9.391 -45 -17.422 1 90.25 486 LYS A N 1
ATOM 3871 C CA . LYS A 1 486 ? -10.031 -45.625 -16.266 1 90.25 486 LYS A CA 1
ATOM 3872 C C . LYS A 1 486 ? -9.195 -46.781 -15.719 1 90.25 486 LYS A C 1
ATOM 3874 O O . LYS A 1 486 ? -9.047 -47.812 -16.391 1 90.25 486 LYS A O 1
ATOM 3879 N N . ARG A 1 487 ? -8.703 -46.562 -14.586 1 88.31 487 ARG A N 1
ATOM 3880 C CA . ARG A 1 487 ? -7.773 -47.531 -13.992 1 88.31 487 ARG A CA 1
ATOM 3881 C C . ARG A 1 487 ? -8.5 -48.5 -13.055 1 88.31 487 ARG A C 1
ATOM 3883 O O . ARG A 1 487 ? -9.164 -48.062 -12.109 1 88.31 487 ARG A O 1
ATOM 3890 N N . ASN A 1 488 ? -8.461 -49.719 -13.445 1 87.19 488 ASN A N 1
ATOM 3891 C CA . ASN A 1 488 ? -8.992 -50.719 -12.555 1 87.19 488 ASN A CA 1
ATOM 3892 C C . ASN A 1 488 ? -7.902 -51.344 -11.672 1 87.19 488 ASN A C 1
ATOM 3894 O O . ASN A 1 488 ? -7.352 -52.375 -11.992 1 87.19 488 ASN A O 1
ATOM 3898 N N . PHE A 1 489 ? -7.766 -50.75 -10.641 1 89.75 489 PHE A N 1
ATOM 3899 C CA . PHE A 1 489 ? -6.746 -51.219 -9.711 1 89.75 489 PHE A CA 1
ATOM 3900 C C . PHE A 1 489 ? -7.211 -52.469 -8.984 1 89.75 489 PHE A C 1
ATOM 3902 O O . PHE A 1 489 ? -8.414 -52.688 -8.789 1 89.75 489 PHE A O 1
ATOM 3909 N N . ILE A 1 490 ? -6.293 -53.281 -8.688 1 90.12 490 ILE A N 1
ATOM 3910 C CA . ILE A 1 490 ? -6.586 -54.406 -7.84 1 90.12 490 ILE A CA 1
ATOM 3911 C C . ILE A 1 490 ? -6.887 -53.938 -6.418 1 90.12 490 ILE A C 1
ATOM 3913 O O . ILE A 1 490 ? -6.078 -53.25 -5.805 1 90.12 490 ILE A O 1
ATOM 3917 N N . THR A 1 491 ? -8.062 -54.375 -5.969 1 88 491 THR A N 1
ATOM 3918 C CA . THR A 1 491 ? -8.469 -53.875 -4.648 1 88 491 THR A CA 1
ATOM 3919 C C . THR A 1 491 ? -8.68 -55.062 -3.691 1 88 491 THR A C 1
ATOM 3921 O O . THR A 1 491 ? -8.883 -54.844 -2.492 1 88 491 THR A O 1
ATOM 3924 N N . ASP A 1 492 ? -8.625 -56.188 -4.227 1 89.75 492 ASP A N 1
ATOM 3925 C CA . ASP A 1 492 ? -8.844 -57.375 -3.428 1 89.75 492 ASP A CA 1
ATOM 3926 C C . ASP A 1 492 ? -7.516 -58.031 -3.055 1 89.75 492 ASP A C 1
ATOM 3928 O O . ASP A 1 492 ? -6.922 -58.75 -3.863 1 89.75 492 ASP A O 1
ATOM 3932 N N . TRP A 1 493 ? -7.203 -57.812 -1.804 1 91.75 493 TRP A N 1
ATOM 3933 C CA . TRP A 1 493 ? -5.891 -58.281 -1.365 1 91.75 493 TRP A CA 1
ATOM 3934 C C . TRP A 1 493 ? -5.988 -58.969 -0.023 1 91.75 493 TRP A C 1
ATOM 3936 O O . TRP A 1 493 ? -6.766 -58.594 0.847 1 91.75 493 TRP A O 1
ATOM 3946 N N . TYR A 1 494 ? -5.191 -60.031 0.203 1 92.94 494 TYR A N 1
ATOM 3947 C CA . TYR A 1 494 ? -4.73 -60.406 1.53 1 92.94 494 TYR A CA 1
ATOM 3948 C C . TYR A 1 494 ? -3.445 -59.688 1.899 1 92.94 494 TYR A C 1
ATOM 3950 O O . TYR A 1 494 ? -2.471 -59.719 1.142 1 92.94 494 TYR A O 1
ATOM 3958 N N . LEU A 1 495 ? -3.514 -59.062 2.986 1 93.06 495 LEU A N 1
ATOM 3959 C CA . LEU A 1 495 ? -2.35 -58.312 3.447 1 93.06 495 LEU A CA 1
ATOM 3960 C C . LEU A 1 495 ? -1.741 -58.969 4.688 1 93.06 495 LEU A C 1
ATOM 3962 O O . LEU A 1 495 ? -2.445 -59.625 5.461 1 93.06 495 LEU A O 1
ATOM 3966 N N . ILE A 1 496 ? -0.449 -58.812 4.805 1 93.25 496 ILE A N 1
ATOM 3967 C CA . ILE A 1 496 ? 0.217 -59.25 6.02 1 93.25 496 ILE A CA 1
ATOM 3968 C C . ILE A 1 496 ? 1.408 -58.344 6.324 1 93.25 496 ILE A C 1
ATOM 3970 O O . ILE A 1 496 ? 2.062 -57.844 5.406 1 93.25 496 ILE A O 1
ATOM 3974 N N . GLY A 1 497 ? 1.677 -58.188 7.465 1 90.88 497 GLY A N 1
ATOM 3975 C CA . GLY A 1 497 ? 2.715 -57.344 8.039 1 90.88 497 GLY A CA 1
ATOM 3976 C C . GLY A 1 497 ? 2.33 -56.75 9.375 1 90.88 497 GLY A C 1
ATOM 3977 O O . GLY A 1 497 ? 1.318 -57.125 9.969 1 90.88 497 GLY A O 1
ATOM 3978 N N . PRO A 1 498 ? 3.246 -55.844 9.867 1 90.56 498 PRO A N 1
ATOM 3979 C CA . PRO A 1 498 ? 4.48 -55.312 9.273 1 90.56 498 PRO A CA 1
ATOM 3980 C C . PRO A 1 498 ? 5.699 -56.188 9.609 1 90.56 498 PRO A C 1
ATOM 3982 O O . PRO A 1 498 ? 5.805 -56.719 10.719 1 90.56 498 PRO A O 1
ATOM 3985 N N . PHE A 1 499 ? 6.496 -56.406 8.656 1 90.81 499 PHE A N 1
ATOM 3986 C CA . PHE A 1 499 ? 7.824 -57 8.852 1 90.81 499 PHE A CA 1
ATOM 3987 C C . PHE A 1 499 ? 8.867 -55.875 8.984 1 90.81 499 PHE A C 1
ATOM 3989 O O . PHE A 1 499 ? 8.672 -54.781 8.492 1 90.81 499 PHE A O 1
ATOM 3996 N N . PRO A 1 500 ? 9.945 -56.156 9.672 1 84 500 PRO A N 1
ATOM 3997 C CA . PRO A 1 500 ? 10.922 -55.094 9.93 1 84 500 PRO A CA 1
ATOM 3998 C C . PRO A 1 500 ? 11.672 -54.656 8.672 1 84 500 PRO A C 1
ATOM 4000 O O . PRO A 1 500 ? 12.016 -55.5 7.832 1 84 500 PRO A O 1
ATOM 4003 N N . ASN A 1 501 ? 11.719 -53.375 8.477 1 85.56 501 ASN A N 1
ATOM 4004 C CA . ASN A 1 501 ? 12.602 -52.719 7.504 1 85.56 501 ASN A CA 1
ATOM 4005 C C . ASN A 1 501 ? 13.758 -52 8.188 1 85.56 501 ASN A C 1
ATOM 4007 O O . ASN A 1 501 ? 13.695 -50.781 8.375 1 85.56 501 ASN A O 1
ATOM 4011 N N . LEU A 1 502 ? 14.742 -52.781 8.633 1 71.5 502 LEU A N 1
ATOM 4012 C CA . LEU A 1 502 ? 15.805 -52.219 9.469 1 71.5 502 LEU A CA 1
ATOM 4013 C C . LEU A 1 502 ? 16.625 -51.188 8.711 1 71.5 502 LEU A C 1
ATOM 4015 O O . LEU A 1 502 ? 16.906 -51.375 7.523 1 71.5 502 LEU A O 1
ATOM 4019 N N . ARG A 1 503 ? 16.578 -49.938 9.148 1 63.31 503 ARG A N 1
ATOM 4020 C CA . ARG A 1 503 ? 17.359 -48.844 8.602 1 63.31 503 ARG A CA 1
ATOM 4021 C C . ARG A 1 503 ? 18.844 -49.062 8.859 1 63.31 503 ARG A C 1
ATOM 4023 O O . ARG A 1 503 ? 19.281 -49.062 10.016 1 63.31 503 ARG A O 1
ATOM 4030 N N . VAL A 1 504 ? 19.625 -49.875 8.07 1 57.5 504 VAL A N 1
ATOM 4031 C CA . VAL A 1 504 ? 21.047 -49.938 8.398 1 57.5 504 VAL A CA 1
ATOM 4032 C C . VAL A 1 504 ? 21.734 -48.656 7.949 1 57.5 504 VAL A C 1
ATOM 4034 O O . VAL A 1 504 ? 22.453 -48 8.734 1 57.5 504 VAL A O 1
ATOM 4037 N N . HIS A 1 505 ? 21.828 -48.406 6.633 1 54.12 505 HIS A N 1
ATOM 4038 C CA . HIS A 1 505 ? 22.391 -47.188 6.086 1 54.12 505 HIS A CA 1
ATOM 4039 C C . HIS A 1 505 ? 21.422 -46.531 5.086 1 54.12 505 HIS A C 1
ATOM 4041 O O . HIS A 1 505 ? 20.531 -47.219 4.57 1 54.12 505 HIS A O 1
ATOM 4047 N N . ASP A 1 506 ? 21.484 -45.281 4.973 1 52.66 506 ASP A N 1
ATOM 4048 C CA . ASP A 1 506 ? 20.562 -44.5 4.148 1 52.66 506 ASP A CA 1
ATOM 4049 C C . ASP A 1 506 ? 20.359 -45.156 2.783 1 52.66 506 ASP A C 1
ATOM 4051 O O . ASP A 1 506 ? 19.297 -45.031 2.186 1 52.66 506 ASP A O 1
ATOM 4055 N N . TYR A 1 507 ? 21.406 -45.938 2.396 1 54.41 507 TYR A N 1
ATOM 4056 C CA . TYR A 1 507 ? 21.312 -46.469 1.045 1 54.41 507 TYR A CA 1
ATOM 4057 C C . TYR A 1 507 ? 21.047 -47.969 1.073 1 54.41 507 TYR A C 1
ATOM 4059 O O . TYR A 1 507 ? 20.672 -48.562 0.056 1 54.41 507 TYR A O 1
ATOM 4067 N N . GLU A 1 508 ? 21.406 -48.688 2.117 1 57.06 508 GLU A N 1
ATOM 4068 C CA . GLU A 1 508 ? 21.188 -50.125 2.15 1 57.06 508 GLU A CA 1
ATOM 4069 C C . GLU A 1 508 ? 19.859 -50.469 2.787 1 57.06 508 GLU A C 1
ATOM 4071 O O . GLU A 1 508 ? 19.562 -50.062 3.912 1 57.06 508 GLU A O 1
ATOM 4076 N N . ARG A 1 509 ? 18.859 -50.719 2.062 1 59.16 509 ARG A N 1
ATOM 4077 C CA . ARG A 1 509 ? 17.531 -50.969 2.611 1 59.16 509 ARG A CA 1
ATOM 4078 C C . ARG A 1 509 ? 17.188 -52.469 2.494 1 59.16 509 ARG A C 1
ATOM 4080 O O . ARG A 1 509 ? 16.594 -52.875 1.501 1 59.16 509 ARG A O 1
ATOM 4087 N N . PRO A 1 510 ? 17.625 -53.219 3.541 1 64.88 510 PRO A N 1
ATOM 4088 C CA . PRO A 1 510 ? 17.484 -54.688 3.592 1 64.88 510 PRO A CA 1
ATOM 4089 C C . PRO A 1 510 ? 16.031 -55.125 3.494 1 64.88 510 PRO A C 1
ATOM 4091 O O . PRO A 1 510 ? 15.758 -56.281 3.105 1 64.88 510 PRO A O 1
ATOM 4094 N N . GLY A 1 511 ? 15.195 -54.219 3.736 1 76.69 511 GLY A N 1
ATOM 4095 C CA . GLY A 1 511 ? 13.812 -54.688 3.758 1 76.69 511 GLY A CA 1
ATOM 4096 C C . GLY A 1 511 ? 13.359 -55.25 2.43 1 76.69 511 GLY A C 1
ATOM 4097 O O . GLY A 1 511 ? 12.867 -56.375 2.369 1 76.69 511 GLY A O 1
ATOM 4098 N N . LEU A 1 512 ? 13.695 -54.594 1.404 1 82.44 512 LEU A N 1
ATOM 4099 C CA . LEU A 1 512 ? 13.289 -55.031 0.075 1 82.44 512 LEU A CA 1
ATOM 4100 C C . LEU A 1 512 ? 14.023 -56.312 -0.327 1 82.44 512 LEU A C 1
ATOM 4102 O O . LEU A 1 512 ? 13.461 -57.156 -1.014 1 82.44 512 LEU A O 1
ATOM 4106 N N . ASP A 1 513 ? 15.195 -56.469 0.154 1 82.38 513 ASP A N 1
ATOM 4107 C CA . ASP A 1 513 ? 16.016 -57.594 -0.302 1 82.38 513 ASP A CA 1
ATOM 4108 C C . ASP A 1 513 ? 15.914 -58.781 0.668 1 82.38 513 ASP A C 1
ATOM 4110 O O . ASP A 1 513 ? 16.312 -59.875 0.337 1 82.38 513 ASP A O 1
ATOM 4114 N N . SER A 1 514 ? 15.383 -58.531 1.804 1 83.88 514 SER A N 1
ATOM 4115 C CA . SER A 1 514 ? 15.164 -59.625 2.744 1 83.88 514 SER A CA 1
ATOM 4116 C C . SER A 1 514 ? 13.906 -60.406 2.393 1 83.88 514 SER A C 1
ATOM 4118 O O . SER A 1 514 ? 12.828 -59.844 2.248 1 83.88 514 SER A O 1
ATOM 4120 N N . ALA A 1 515 ? 14.086 -61.688 2.275 1 89.19 515 ALA A N 1
ATOM 4121 C CA . ALA A 1 515 ? 12.922 -62.531 1.994 1 89.19 515 ALA A CA 1
ATOM 4122 C C . ALA A 1 515 ? 12.219 -62.938 3.285 1 89.19 515 ALA A C 1
ATOM 4124 O O . ALA A 1 515 ? 12.742 -63.75 4.055 1 89.19 515 ALA A O 1
ATOM 4125 N N . TYR A 1 516 ? 11.07 -62.469 3.494 1 90.75 516 TYR A N 1
ATOM 4126 C CA . TYR A 1 516 ? 10.234 -62.875 4.625 1 90.75 516 TYR A CA 1
ATOM 4127 C C . TYR A 1 516 ? 9.359 -64.062 4.273 1 90.75 516 TYR A C 1
ATOM 4129 O O . TYR A 1 516 ? 9.406 -64.562 3.15 1 90.75 516 TYR A O 1
ATOM 4137 N N . PHE A 1 517 ? 8.57 -64.562 5.195 1 89.81 517 PHE A N 1
ATOM 4138 C CA . PHE A 1 517 ? 7.863 -65.812 5.129 1 89.81 517 PHE A CA 1
ATOM 4139 C C . PHE A 1 517 ? 6.941 -65.875 3.914 1 89.81 517 PHE A C 1
ATOM 4141 O O . PHE A 1 517 ? 6.875 -66.875 3.217 1 89.81 517 PHE A O 1
ATOM 4148 N N . PRO A 1 518 ? 6.352 -64.75 3.576 1 91.81 518 PRO A N 1
ATOM 4149 C CA . PRO A 1 518 ? 5.398 -64.812 2.469 1 91.81 518 PRO A CA 1
ATOM 4150 C C . PRO A 1 518 ? 6.07 -65.062 1.127 1 91.81 518 PRO A C 1
ATOM 4152 O O . PRO A 1 518 ? 5.406 -65.5 0.177 1 91.81 518 PRO A O 1
ATOM 4155 N N . GLU A 1 519 ? 7.309 -64.875 0.942 1 92.44 519 GLU A N 1
ATOM 4156 C CA . GLU A 1 519 ? 8.031 -65.188 -0.292 1 92.44 519 GLU A CA 1
ATOM 4157 C C . GLU A 1 519 ? 8.445 -66.625 -0.363 1 92.44 519 GLU A C 1
ATOM 4159 O O . GLU A 1 519 ? 8.812 -67.125 -1.431 1 92.44 519 GLU A O 1
ATOM 4164 N N . LYS A 1 520 ? 8.344 -67.312 0.736 1 89.5 520 LYS A N 1
ATOM 4165 C CA . LYS A 1 520 ? 8.75 -68.75 0.828 1 89.5 520 LYS A CA 1
ATOM 4166 C C . LYS A 1 520 ? 7.531 -69.625 0.855 1 89.5 520 LYS A C 1
ATOM 4168 O O . LYS A 1 520 ? 7.539 -70.688 0.237 1 89.5 520 LYS A O 1
ATOM 4173 N N . GLU A 1 521 ? 6.625 -69.25 1.623 1 89.31 521 GLU A N 1
ATOM 4174 C CA . GLU A 1 521 ? 5.406 -70 1.745 1 89.31 521 GLU A CA 1
ATOM 4175 C C . GLU A 1 521 ? 4.195 -69.125 2.008 1 89.31 521 GLU A C 1
ATOM 4177 O O . GLU A 1 521 ? 4.316 -68.062 2.617 1 89.31 521 GLU A O 1
ATOM 4182 N N . ILE A 1 522 ? 3.021 -69.625 1.505 1 88.75 522 ILE A N 1
ATOM 4183 C CA . ILE A 1 522 ? 1.768 -68.938 1.73 1 88.75 522 ILE A CA 1
ATOM 4184 C C . ILE A 1 522 ? 0.753 -69.875 2.383 1 88.75 522 ILE A C 1
ATOM 4186 O O . ILE A 1 522 ? 0.295 -70.812 1.762 1 88.75 522 ILE A O 1
ATOM 4190 N N . HIS A 1 523 ? 0.549 -69.625 3.584 1 88.12 523 HIS A N 1
ATOM 4191 C CA . HIS A 1 523 ? -0.526 -70.25 4.328 1 88.12 523 HIS A CA 1
ATOM 4192 C C . HIS A 1 523 ? -1.458 -69.25 4.957 1 88.12 523 HIS A C 1
ATOM 4194 O O . HIS A 1 523 ? -1.089 -68.562 5.922 1 88.12 523 HIS A O 1
ATOM 4200 N N . LEU A 1 524 ? -2.635 -69.125 4.535 1 89.25 524 LEU A N 1
ATOM 4201 C CA . LEU A 1 524 ? -3.57 -68.125 4.949 1 89.25 524 LEU A CA 1
ATOM 4202 C C . LEU A 1 524 ? -4.062 -68.375 6.371 1 89.25 524 LEU A C 1
ATOM 4204 O O . LEU A 1 524 ? -4.543 -67.438 7.035 1 89.25 524 LEU A O 1
ATOM 4208 N N . ASP A 1 525 ? -3.898 -69.625 6.754 1 86.75 525 ASP A N 1
ATOM 4209 C CA . ASP A 1 525 ? -4.449 -69.938 8.055 1 86.75 525 ASP A CA 1
ATOM 4210 C C . ASP A 1 525 ? -3.35 -70.062 9.117 1 86.75 525 ASP A C 1
ATOM 4212 O O . ASP A 1 525 ? -3.586 -70.5 10.227 1 86.75 525 ASP A O 1
ATOM 4216 N N . THR A 1 526 ? -2.189 -69.562 8.766 1 87.69 526 THR A N 1
ATOM 4217 C CA . THR A 1 526 ? -1.08 -69.625 9.711 1 87.69 526 THR A CA 1
ATOM 4218 C C . THR A 1 526 ? -0.633 -68.188 10.07 1 87.69 526 THR A C 1
ATOM 4220 O O . THR A 1 526 ? -0.998 -67.25 9.398 1 87.69 526 THR A O 1
ATOM 4223 N N . THR A 1 527 ? 0.033 -68.125 11.172 1 91.38 527 THR A N 1
ATOM 4224 C CA . THR A 1 527 ? 0.604 -66.875 11.609 1 91.38 527 THR A CA 1
ATOM 4225 C C . THR A 1 527 ? 2.125 -66.875 11.484 1 91.38 527 THR A C 1
ATOM 4227 O O . THR A 1 527 ? 2.736 -67.938 11.461 1 91.38 527 THR A O 1
ATOM 4230 N N . TYR A 1 528 ? 2.658 -65.812 11.344 1 89.19 528 TYR A N 1
ATOM 4231 C CA . TYR A 1 528 ? 4.102 -65.625 11.234 1 89.19 528 TYR A CA 1
ATOM 4232 C C . TYR A 1 528 ? 4.598 -64.562 12.234 1 89.19 528 TYR A C 1
ATOM 4234 O O . TYR A 1 528 ? 3.852 -63.656 12.625 1 89.19 528 TYR A O 1
ATOM 4242 N N . PRO A 1 529 ? 5.91 -64.688 12.625 1 85.44 529 PRO A N 1
ATOM 4243 C CA . PRO A 1 529 ? 6.438 -63.656 13.523 1 85.44 529 PRO A CA 1
ATOM 4244 C C . PRO A 1 529 ? 6.613 -62.281 12.828 1 85.44 529 PRO A C 1
ATOM 4246 O O . PRO A 1 529 ? 7.199 -62.219 11.742 1 85.44 529 PRO A O 1
ATOM 4249 N N . GLY A 1 530 ? 6.027 -61.375 13.422 1 81.12 530 GLY A N 1
ATOM 4250 C CA . GLY A 1 530 ? 6.098 -60.031 12.883 1 81.12 530 GLY A CA 1
ATOM 4251 C C . GLY A 1 530 ? 7.238 -59.219 13.469 1 81.12 530 GLY A C 1
ATOM 4252 O O . GLY A 1 530 ? 8.164 -59.75 14.055 1 81.12 530 GLY A O 1
ATOM 4253 N N . TYR A 1 531 ? 7.25 -57.844 13.25 1 74.44 531 TYR A N 1
ATOM 4254 C CA . TYR A 1 531 ? 8.25 -56.844 13.617 1 74.44 531 TYR A CA 1
ATOM 4255 C C . TYR A 1 531 ? 8.523 -56.875 15.117 1 74.44 531 TYR A C 1
ATOM 4257 O O . TYR A 1 531 ? 9.68 -56.938 15.547 1 74.44 531 TYR A O 1
ATOM 4265 N N . TYR A 1 532 ? 7.555 -56.844 15.922 1 71.06 532 TYR A N 1
ATOM 4266 C CA . TYR A 1 532 ? 7.691 -56.812 17.375 1 71.06 532 TYR A CA 1
ATOM 4267 C C . TYR A 1 532 ? 7.453 -58.188 18 1 71.06 532 TYR A C 1
ATOM 4269 O O . TYR A 1 532 ? 7.094 -58.281 19.172 1 71.06 532 TYR A O 1
ATOM 4277 N N . GLY A 1 533 ? 7.656 -59.156 17.234 1 76.88 533 GLY A N 1
ATOM 4278 C CA . GLY A 1 533 ? 7.395 -60.5 17.781 1 76.88 533 GLY A CA 1
ATOM 4279 C C . GLY A 1 533 ? 5.926 -60.875 17.734 1 76.88 533 GLY A C 1
ATOM 4280 O O . GLY A 1 533 ? 5.551 -61.969 18.188 1 76.88 533 GLY A O 1
ATOM 4281 N N . ASP A 1 534 ? 5.125 -59.969 17.297 1 81.62 534 ASP A N 1
ATOM 4282 C CA . ASP A 1 534 ? 3.701 -60.25 17.156 1 81.62 534 ASP A CA 1
ATOM 4283 C C . ASP A 1 534 ? 3.459 -61.312 16.062 1 81.62 534 ASP A C 1
ATOM 4285 O O . ASP A 1 534 ? 4.324 -61.531 15.227 1 81.62 534 ASP A O 1
ATOM 4289 N N . GLN A 1 535 ? 2.379 -62.031 16.297 1 88.94 535 GLN A N 1
ATOM 4290 C CA . GLN A 1 535 ? 1.976 -63 15.289 1 88.94 535 GLN A CA 1
ATOM 4291 C C . GLN A 1 535 ? 1.124 -62.375 14.203 1 88.94 535 GLN A C 1
ATOM 4293 O O . GLN A 1 535 ? 0.07 -61.781 14.492 1 88.94 535 GLN A O 1
ATOM 4298 N N . LEU A 1 536 ? 1.674 -62.406 13.07 1 92.75 536 LEU A N 1
ATOM 4299 C CA . LEU A 1 536 ? 1.019 -61.781 11.93 1 92.75 536 LEU A CA 1
ATOM 4300 C C . LEU A 1 536 ? 0.162 -62.781 11.18 1 92.75 536 LEU A C 1
ATOM 4302 O O . LEU A 1 536 ? 0.563 -63.938 11.008 1 92.75 536 LEU A O 1
ATOM 4306 N N . ALA A 1 537 ? -1.015 -62.406 10.875 1 92.75 537 ALA A N 1
ATOM 4307 C CA . ALA A 1 537 ? -1.922 -63.219 10.062 1 92.75 537 ALA A CA 1
ATOM 4308 C C . ALA A 1 537 ? -2.352 -62.438 8.805 1 92.75 537 ALA A C 1
ATOM 4310 O O . ALA A 1 537 ? -2.375 -61.219 8.789 1 92.75 537 ALA A O 1
ATOM 4311 N N . TRP A 1 538 ? -2.545 -63.25 7.77 1 93.5 538 TRP A N 1
ATOM 4312 C CA . TRP A 1 538 ? -3.137 -62.656 6.57 1 93.5 538 TRP A CA 1
ATOM 4313 C C . TRP A 1 538 ? -4.547 -62.156 6.848 1 93.5 538 TRP A C 1
ATOM 4315 O O . TRP A 1 538 ? -5.316 -62.812 7.566 1 93.5 538 TRP A O 1
ATOM 4325 N N . PHE A 1 539 ? -4.836 -60.969 6.445 1 92.5 539 PHE A N 1
ATOM 4326 C CA . PHE A 1 539 ? -6.207 -60.469 6.496 1 92.5 539 PHE A CA 1
ATOM 4327 C C . PHE A 1 539 ? -6.621 -59.875 5.152 1 92.5 539 PHE A C 1
ATOM 4329 O O . PHE A 1 539 ? -5.801 -59.281 4.445 1 92.5 539 PHE A O 1
ATOM 4336 N N . ARG A 1 540 ? -7.82 -60.094 4.789 1 91.38 540 ARG A N 1
ATOM 4337 C CA . ARG A 1 540 ? -8.32 -59.719 3.473 1 91.38 540 ARG A CA 1
ATOM 4338 C C . ARG A 1 540 ? -8.852 -58.281 3.494 1 91.38 540 ARG A C 1
ATOM 4340 O O . ARG A 1 540 ? -9.516 -57.875 4.449 1 91.38 540 ARG A O 1
ATOM 4347 N N . VAL A 1 541 ? -8.5 -57.594 2.59 1 87.75 541 VAL A N 1
ATOM 4348 C CA . VAL A 1 541 ? -9.039 -56.25 2.346 1 87.75 541 VAL A CA 1
ATOM 4349 C C . VAL A 1 541 ? -9.695 -56.188 0.966 1 87.75 541 VAL A C 1
ATOM 4351 O O . VAL A 1 541 ? -9.07 -56.562 -0.037 1 87.75 541 VAL A O 1
ATOM 4354 N N . ASN A 1 542 ? -11 -56.125 0.851 1 81.69 542 ASN A N 1
ATOM 4355 C CA . ASN A 1 542 ? -11.727 -55.938 -0.401 1 81.69 542 ASN A CA 1
ATOM 4356 C C . ASN A 1 542 ? -12.617 -54.688 -0.345 1 81.69 542 ASN A C 1
ATOM 4358 O O . ASN A 1 542 ? -13.742 -54.75 0.159 1 81.69 542 ASN A O 1
ATOM 4362 N N . ASP A 1 543 ? -12.219 -53.719 -0.402 1 60.59 543 ASP A N 1
ATOM 4363 C CA . ASP A 1 543 ? -13.023 -52.531 -0.214 1 60.59 543 ASP A CA 1
ATOM 4364 C C . ASP A 1 543 ? -13.773 -52.156 -1.494 1 60.59 543 ASP A C 1
ATOM 4366 O O . ASP A 1 543 ? -14.617 -51.25 -1.491 1 60.59 543 ASP A O 1
ATOM 4370 N N . GLY A 1 544 ? -13.828 -53.219 -2.631 1 60.06 544 GLY A N 1
ATOM 4371 C CA . GLY A 1 544 ? -14.586 -53 -3.854 1 60.06 544 GLY A CA 1
ATOM 4372 C C . GLY A 1 544 ? -14.328 -51.625 -4.469 1 60.06 544 GLY A C 1
ATOM 4373 O O . GLY A 1 544 ? -14.438 -51.469 -5.684 1 60.06 544 GLY A O 1
ATOM 4374 N N . LYS A 1 545 ? -14.938 -50.656 -3.865 1 49.38 545 LYS A N 1
ATOM 4375 C CA . LYS A 1 545 ? -15.141 -49.281 -4.352 1 49.38 545 LYS A CA 1
ATOM 4376 C C . LYS A 1 545 ? -13.82 -48.656 -4.777 1 49.38 545 LYS A C 1
ATOM 4378 O O . LYS A 1 545 ? -13.789 -47.812 -5.668 1 49.38 545 LYS A O 1
ATOM 4383 N N . SER A 1 546 ? -13.055 -48.375 -3.789 1 43.06 546 SER A N 1
ATOM 4384 C CA . SER A 1 546 ? -12.141 -47.25 -3.961 1 43.06 546 SER A CA 1
ATOM 4385 C C . SER A 1 546 ? -10.977 -47.625 -4.879 1 43.06 546 SER A C 1
ATOM 4387 O O . SER A 1 546 ? -10.219 -48.562 -4.59 1 43.06 546 SER A O 1
ATOM 4389 N N . GLY A 1 547 ? -11.062 -47.719 -6.129 1 45.28 547 GLY A N 1
ATOM 4390 C CA . GLY A 1 547 ? -10.117 -47.438 -7.191 1 45.28 547 GLY A CA 1
ATOM 4391 C C . GLY A 1 547 ? -8.789 -46.906 -6.684 1 45.28 547 GLY A C 1
ATOM 4392 O O . GLY A 1 547 ? -7.934 -46.5 -7.473 1 45.28 547 GLY A O 1
ATOM 4393 N N . TYR A 1 548 ? -8.812 -46.219 -5.539 1 49.25 548 TYR A N 1
ATOM 4394 C CA . TYR A 1 548 ? -7.785 -45.312 -5.035 1 49.25 548 TYR A CA 1
ATOM 4395 C C . TYR A 1 548 ? -6.555 -46.094 -4.57 1 49.25 548 TYR A C 1
ATOM 4397 O O . TYR A 1 548 ? -6.598 -47.312 -4.449 1 49.25 548 TYR A O 1
ATOM 4405 N N . ASP A 1 549 ? -5.621 -45.375 -4.09 1 56.53 549 ASP A N 1
ATOM 4406 C CA . ASP A 1 549 ? -4.352 -45.656 -3.422 1 56.53 549 ASP A CA 1
ATOM 4407 C C . ASP A 1 549 ? -4.551 -46.562 -2.217 1 56.53 549 ASP A C 1
ATOM 4409 O O . ASP A 1 549 ? -5.512 -46.406 -1.461 1 56.53 549 ASP A O 1
ATOM 4413 N N . MET A 1 550 ? -4.211 -48 -2.5 1 64.56 550 MET A N 1
ATOM 4414 C CA . MET A 1 550 ? -4.176 -48.781 -1.264 1 64.56 550 MET A CA 1
ATOM 4415 C C . MET A 1 550 ? -3.467 -48 -0.157 1 64.56 550 MET A C 1
ATOM 4417 O O . MET A 1 550 ? -2.242 -48.062 -0.031 1 64.56 550 MET A O 1
ATOM 4421 N N . ARG A 1 551 ? -4.191 -47.188 0.603 1 73.25 551 ARG A N 1
ATOM 4422 C CA . ARG A 1 551 ? -3.652 -46.469 1.758 1 73.25 551 ARG A CA 1
ATOM 4423 C C . ARG A 1 551 ? -3.416 -47.406 2.928 1 73.25 551 ARG A C 1
ATOM 4425 O O . ARG A 1 551 ? -4.367 -47.906 3.547 1 73.25 551 ARG A O 1
ATOM 4432 N N . LEU A 1 552 ? -2.266 -47.719 3.123 1 85.19 552 LEU A N 1
ATOM 4433 C CA . LEU A 1 552 ? -1.832 -48.781 4 1 85.19 552 LEU A CA 1
ATOM 4434 C C . LEU A 1 552 ? -1.713 -48.312 5.441 1 85.19 552 LEU A C 1
ATOM 4436 O O . LEU A 1 552 ? -1.649 -49.125 6.371 1 85.19 552 LEU A O 1
ATOM 4440 N N . ARG A 1 553 ? -1.807 -47.031 5.566 1 83.25 553 ARG A N 1
ATOM 4441 C CA . ARG A 1 553 ? -1.551 -46.469 6.887 1 83.25 553 ARG A CA 1
ATOM 4442 C C . ARG A 1 553 ? -2.648 -46.844 7.871 1 83.25 553 ARG A C 1
ATOM 4444 O O . ARG A 1 553 ? -2.414 -46.906 9.078 1 83.25 553 ARG A O 1
ATOM 4451 N N . GLN A 1 554 ? -3.797 -47.094 7.395 1 83.38 554 GLN A N 1
ATOM 4452 C CA . GLN A 1 554 ? -4.91 -47.406 8.281 1 83.38 554 GLN A CA 1
ATOM 4453 C C . GLN A 1 554 ? -4.84 -48.875 8.75 1 83.38 554 GLN A C 1
ATOM 4455 O O . GLN A 1 554 ? -5.488 -49.25 9.734 1 83.38 554 GLN A O 1
ATOM 4460 N N . TYR A 1 555 ? -4.039 -49.688 8.109 1 87.69 555 TYR A N 1
ATOM 4461 C CA . TYR A 1 555 ? -4.074 -51.125 8.383 1 87.69 555 TYR A CA 1
ATOM 4462 C C . TYR A 1 555 ? -2.873 -51.562 9.219 1 87.69 555 TYR A C 1
ATOM 4464 O O . TYR A 1 555 ? -2.871 -52.625 9.812 1 87.69 555 TYR A O 1
ATOM 4472 N N . PHE A 1 556 ? -1.982 -50.656 9.195 1 87.81 556 PHE A N 1
ATOM 4473 C CA . PHE A 1 556 ? -0.75 -51.094 9.836 1 87.81 556 PHE A CA 1
ATOM 4474 C C . PHE A 1 556 ? -0.263 -50.062 10.844 1 87.81 556 PHE A C 1
ATOM 4476 O O . PHE A 1 556 ? -0.435 -48.875 10.641 1 87.81 556 PHE A O 1
ATOM 4483 N N . GLU A 1 557 ? 0.335 -50.625 11.93 1 85.06 557 GLU A N 1
ATOM 4484 C CA . GLU A 1 557 ? 1.047 -49.844 12.945 1 85.06 557 GLU A CA 1
ATOM 4485 C C . GLU A 1 557 ? 2.283 -50.594 13.445 1 85.06 557 GLU A C 1
ATOM 4487 O O . GLU A 1 557 ? 2.191 -51.75 13.859 1 85.06 557 GLU A O 1
ATOM 4492 N N . PRO A 1 558 ? 3.375 -49.938 13.336 1 86.56 558 PRO A N 1
ATOM 4493 C CA . PRO A 1 558 ? 3.717 -48.625 12.781 1 86.56 558 PRO A CA 1
ATOM 4494 C C . PRO A 1 558 ? 3.648 -48.594 11.258 1 86.56 558 PRO A C 1
ATOM 4496 O O . PRO A 1 558 ? 3.393 -49.625 10.625 1 86.56 558 PRO A O 1
ATOM 4499 N N . THR A 1 559 ? 3.852 -47.375 10.727 1 86.81 559 THR A N 1
ATOM 4500 C CA . THR A 1 559 ? 3.781 -47.219 9.273 1 86.81 559 THR A CA 1
ATOM 4501 C C . THR A 1 559 ? 5.145 -46.844 8.703 1 86.81 559 THR A C 1
ATOM 4503 O O . THR A 1 559 ? 5.301 -46.75 7.48 1 86.81 559 THR A O 1
ATOM 4506 N N . GLU A 1 560 ? 6.074 -46.656 9.555 1 83.38 560 GLU A N 1
ATOM 4507 C CA . GLU A 1 560 ? 7.414 -46.281 9.109 1 83.38 560 GLU A CA 1
ATOM 4508 C C . GLU A 1 560 ? 8.414 -47.406 9.375 1 83.38 560 GLU A C 1
ATOM 4510 O O . GLU A 1 560 ? 8.312 -48.094 10.375 1 83.38 560 GLU A O 1
ATOM 4515 N N . PHE A 1 561 ? 9.336 -47.531 8.398 1 84.69 561 PHE A N 1
ATOM 4516 C CA . PHE A 1 561 ? 10.398 -48.531 8.445 1 84.69 561 PHE A CA 1
ATOM 4517 C C . PHE A 1 561 ? 9.82 -49.938 8.508 1 84.69 561 PHE A C 1
ATOM 4519 O O . PHE A 1 561 ? 10.227 -50.75 9.352 1 84.69 561 PHE A O 1
ATOM 4526 N N . ILE A 1 562 ? 8.953 -50.219 7.652 1 88.56 562 ILE A N 1
ATOM 4527 C CA . ILE A 1 562 ? 8.297 -51.531 7.664 1 88.56 562 ILE A CA 1
ATOM 4528 C C . ILE A 1 562 ? 8.172 -52.031 6.234 1 88.56 562 ILE A C 1
ATOM 4530 O O . ILE A 1 562 ? 8.336 -51.281 5.273 1 88.56 562 ILE A O 1
ATOM 4534 N N . VAL A 1 563 ? 7.922 -53.344 6.164 1 91.62 563 VAL A N 1
ATOM 4535 C CA . VAL A 1 563 ? 7.59 -54.031 4.926 1 91.62 563 VAL A CA 1
ATOM 4536 C C . VAL A 1 563 ? 6.258 -54.781 5.082 1 91.62 563 VAL A C 1
ATOM 4538 O O . VAL A 1 563 ? 5.977 -55.344 6.141 1 91.62 563 VAL A O 1
ATOM 4541 N N . ILE A 1 564 ? 5.461 -54.75 4.098 1 93.56 564 ILE A N 1
ATOM 4542 C CA . ILE A 1 564 ? 4.23 -55.531 4.078 1 93.56 564 ILE A CA 1
ATOM 4543 C C . ILE A 1 564 ? 4.141 -56.312 2.773 1 93.56 564 ILE A C 1
ATOM 4545 O O . ILE A 1 564 ? 4.902 -56.062 1.837 1 93.56 564 ILE A O 1
ATOM 4549 N N . TYR A 1 565 ? 3.26 -57.312 2.785 1 94.12 565 TYR A N 1
ATOM 4550 C CA . TYR A 1 565 ? 2.98 -58.062 1.568 1 94.12 565 TYR A CA 1
ATOM 4551 C C . TYR A 1 565 ? 1.5 -58 1.213 1 94.12 565 TYR A C 1
ATOM 4553 O O . TYR A 1 565 ? 0.644 -57.969 2.1 1 94.12 565 TYR A O 1
ATOM 4561 N N . GLY A 1 566 ? 1.243 -58.031 0.007 1 94.56 566 GLY A N 1
ATOM 4562 C CA . GLY A 1 566 ? -0.086 -58.188 -0.557 1 94.56 566 G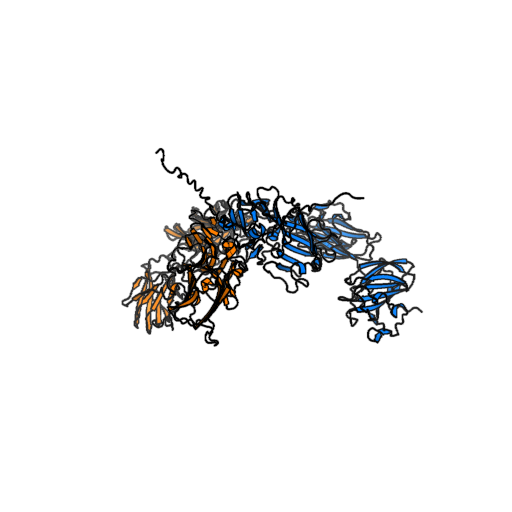LY A CA 1
ATOM 4563 C C . GLY A 1 566 ? -0.178 -59.375 -1.518 1 94.56 566 GLY A C 1
ATOM 4564 O O . GLY A 1 566 ? 0.677 -59.531 -2.391 1 94.56 566 GLY A O 1
ATOM 4565 N N . LEU A 1 567 ? -1.209 -60.156 -1.285 1 94.44 567 LEU A N 1
ATOM 4566 C CA . LEU A 1 567 ? -1.397 -61.375 -2.084 1 94.44 567 LEU A CA 1
ATOM 4567 C C . LEU A 1 567 ? -2.762 -61.375 -2.768 1 94.44 567 LEU A C 1
ATOM 4569 O O . LEU A 1 567 ? -3.768 -61 -2.15 1 94.44 567 LEU A O 1
ATOM 4573 N N . THR A 1 568 ? -2.748 -61.688 -4.027 1 95.75 568 THR A N 1
ATOM 4574 C CA . THR A 1 568 ? -3.988 -61.906 -4.758 1 95.75 568 THR A CA 1
ATOM 4575 C C . THR A 1 568 ? -3.756 -62.875 -5.926 1 95.75 568 THR A C 1
ATOM 4577 O O . THR A 1 568 ? -2.666 -63.438 -6.07 1 95.75 568 THR A O 1
ATOM 4580 N N . TYR A 1 569 ? -4.785 -63.219 -6.566 1 96.19 569 TYR A N 1
ATOM 4581 C CA . TYR A 1 569 ? -4.719 -64.125 -7.73 1 96.19 569 TYR A CA 1
ATOM 4582 C C . TYR A 1 569 ? -5.469 -63.5 -8.914 1 96.19 569 TYR A C 1
ATOM 4584 O O . TYR A 1 569 ? -6.52 -62.875 -8.734 1 96.19 569 TYR A O 1
ATOM 4592 N N . VAL A 1 570 ? -4.934 -63.75 -10.07 1 96.44 570 VAL A N 1
ATOM 4593 C CA . VAL A 1 570 ? -5.527 -63.25 -11.305 1 96.44 570 VAL A CA 1
ATOM 4594 C C . VAL A 1 570 ? -5.746 -64.375 -12.289 1 96.44 570 VAL A C 1
ATOM 4596 O O . VAL A 1 570 ? -4.816 -65.125 -12.602 1 96.44 570 VAL A O 1
ATOM 4599 N N . PHE A 1 571 ? -6.926 -64.5 -12.727 1 96.38 571 PHE A N 1
ATOM 4600 C CA . PHE A 1 571 ? -7.266 -65.5 -13.719 1 96.38 571 PHE A CA 1
ATOM 4601 C C . PHE A 1 571 ? -7.078 -65 -15.133 1 96.38 571 PHE A C 1
ATOM 4603 O O . PHE A 1 571 ? -7.602 -63.906 -15.469 1 96.38 571 PHE A O 1
ATOM 4610 N N . SER A 1 572 ? -6.371 -65.688 -15.969 1 96.25 572 SER A N 1
ATOM 4611 C CA . SER A 1 572 ? -6.219 -65.438 -17.391 1 96.25 572 SER A CA 1
ATOM 4612 C C . SER A 1 572 ? -6.836 -66.5 -18.25 1 96.25 572 SER A C 1
ATOM 4614 O O . SER A 1 572 ? -6.59 -67.688 -18.016 1 96.25 572 SER A O 1
ATOM 4616 N N . PRO A 1 573 ? -7.562 -66.188 -19.188 1 95.25 573 PRO A N 1
ATOM 4617 C CA . PRO A 1 573 ? -8.195 -67.188 -20.047 1 95.25 573 PRO A CA 1
ATOM 4618 C C . PRO A 1 573 ? -7.207 -67.875 -20.984 1 95.25 573 PRO A C 1
ATOM 4620 O O . PRO A 1 573 ? -7.492 -68.938 -21.531 1 95.25 573 PRO A O 1
ATOM 4623 N N . LEU A 1 574 ? -6.035 -67.25 -21.25 1 94.38 574 LEU A N 1
ATOM 4624 C CA . LEU A 1 574 ? -5.008 -67.812 -22.141 1 94.38 574 LEU A CA 1
ATOM 4625 C C . LEU A 1 574 ? -3.615 -67.5 -21.625 1 94.38 574 LEU A C 1
ATOM 4627 O O . LEU A 1 574 ? -3.465 -66.688 -20.703 1 94.38 574 LEU A O 1
ATOM 4631 N N . ASP A 1 575 ? -2.67 -68.25 -22.188 1 95.62 575 ASP A N 1
ATOM 4632 C CA . ASP A 1 575 ? -1.289 -67.812 -22.047 1 95.62 575 ASP A CA 1
ATOM 4633 C C . ASP A 1 575 ? -1.048 -66.562 -22.844 1 95.62 575 ASP A C 1
ATOM 4635 O O . ASP A 1 575 ? -1.228 -66.5 -24.062 1 95.62 575 ASP A O 1
ATOM 4639 N N . GLN A 1 576 ? -0.697 -65.562 -22.016 1 94.31 576 GLN A N 1
ATOM 4640 C CA . GLN A 1 576 ? -0.565 -64.312 -22.734 1 94.31 576 GLN A CA 1
ATOM 4641 C C . GLN A 1 576 ? 0.413 -63.344 -22.031 1 94.31 576 GLN A C 1
ATOM 4643 O O . GLN A 1 576 ? 0.684 -63.5 -20.844 1 94.31 576 GLN A O 1
ATOM 4648 N N . GLN A 1 577 ? 0.925 -62.438 -22.828 1 95.31 577 GLN A N 1
ATOM 4649 C CA . GLN A 1 577 ? 1.683 -61.312 -22.312 1 95.31 577 GLN A CA 1
ATOM 4650 C C . GLN A 1 577 ? 0.773 -60.125 -22.062 1 95.31 577 GLN A C 1
ATOM 4652 O O . GLN A 1 577 ? -0.062 -59.781 -22.906 1 95.31 577 GLN A O 1
ATOM 4657 N N . VAL A 1 578 ? 0.918 -59.531 -20.828 1 95.5 578 VAL A N 1
ATOM 4658 C CA . VAL A 1 578 ? 0.121 -58.375 -20.469 1 95.5 578 VAL A CA 1
ATOM 4659 C C . VAL A 1 578 ? 1.023 -57.281 -19.875 1 95.5 578 VAL A C 1
ATOM 4661 O O . VAL A 1 578 ? 2.182 -57.562 -19.547 1 95.5 578 VAL A O 1
ATOM 4664 N N . ILE A 1 579 ? 0.441 -56.094 -19.906 1 96.31 579 ILE A N 1
ATOM 4665 C CA . ILE A 1 579 ? 1.137 -55 -19.266 1 96.31 579 ILE A CA 1
ATOM 4666 C C . ILE A 1 579 ? 0.64 -54.844 -17.828 1 96.31 579 ILE A C 1
ATOM 4668 O O . ILE A 1 579 ? -0.568 -54.781 -17.578 1 96.31 579 ILE A O 1
ATOM 4672 N N . MET A 1 580 ? 1.581 -54.781 -16.875 1 96.38 580 MET A N 1
ATOM 4673 C CA . MET A 1 580 ? 1.317 -54.5 -15.469 1 96.38 580 MET A CA 1
ATOM 4674 C C . MET A 1 580 ? 1.807 -53.125 -15.094 1 96.38 580 MET A C 1
ATOM 4676 O O . MET A 1 580 ? 2.885 -52.688 -15.516 1 96.38 580 MET A O 1
ATOM 4680 N N . PHE A 1 581 ? 0.902 -52.375 -14.406 1 94.75 581 PHE A N 1
ATOM 4681 C CA . PHE A 1 581 ? 1.288 -51.094 -13.875 1 94.75 581 PHE A CA 1
ATOM 4682 C C . PHE A 1 581 ? 1.435 -51.156 -12.359 1 94.75 581 PHE A C 1
ATOM 4684 O O . PHE A 1 581 ? 0.605 -51.75 -11.672 1 94.75 581 PHE A O 1
ATOM 4691 N N . VAL A 1 582 ? 2.609 -50.531 -11.875 1 94 582 VAL A N 1
ATOM 4692 C CA . VAL A 1 582 ? 2.889 -50.531 -10.438 1 94 582 VAL A CA 1
ATOM 4693 C C . VAL A 1 582 ? 3.178 -49.125 -9.969 1 94 582 VAL A C 1
ATOM 4695 O O . VAL A 1 582 ? 3.746 -48.312 -10.711 1 94 582 VAL A O 1
ATOM 4698 N N . GLY A 1 583 ? 2.658 -48.781 -8.836 1 91.19 583 GLY A N 1
ATOM 4699 C CA . GLY A 1 583 ? 3.012 -47.594 -8.07 1 91.19 583 GLY A CA 1
ATOM 4700 C C . GLY A 1 583 ? 3.197 -47.875 -6.594 1 91.19 583 GLY A C 1
ATOM 4701 O O . GLY A 1 583 ? 2.467 -48.656 -6.012 1 91.19 583 GLY A O 1
ATOM 4702 N N . SER A 1 584 ? 4.293 -47.25 -5.957 1 89.94 584 SER A N 1
ATOM 4703 C CA . SER A 1 584 ? 4.512 -47.469 -4.531 1 89.94 584 SER A CA 1
ATOM 4704 C C . SER A 1 584 ? 5.238 -46.312 -3.889 1 89.94 584 SER A C 1
ATOM 4706 O O . SER A 1 584 ? 5.941 -45.562 -4.57 1 89.94 584 SER A O 1
ATOM 4708 N N . ASP A 1 585 ? 4.918 -46.219 -2.621 1 87.25 585 ASP A N 1
ATOM 4709 C CA . ASP A 1 585 ? 5.789 -45.344 -1.825 1 87.25 585 ASP A CA 1
ATOM 4710 C C . ASP A 1 585 ? 7.156 -46 -1.608 1 87.25 585 ASP A C 1
ATOM 4712 O O . ASP A 1 585 ? 7.238 -47.188 -1.288 1 87.25 585 ASP A O 1
ATOM 4716 N N . ASP A 1 586 ? 8.203 -45.312 -1.819 1 86.75 586 ASP A N 1
ATOM 4717 C CA . ASP A 1 586 ? 9.57 -45.688 -1.506 1 86.75 586 ASP A CA 1
ATOM 4718 C C . ASP A 1 586 ? 10.023 -46.875 -2.363 1 86.75 586 ASP A C 1
ATOM 4720 O O . ASP A 1 586 ? 10.57 -46.688 -3.451 1 86.75 586 ASP A O 1
ATOM 4724 N N . ALA A 1 587 ? 9.539 -48.156 -1.949 1 88.31 587 ALA A N 1
ATOM 4725 C CA . ALA A 1 587 ? 10.055 -49.312 -2.676 1 88.31 587 ALA A CA 1
ATOM 4726 C C . ALA A 1 587 ? 9.016 -50.438 -2.723 1 88.31 587 ALA A C 1
ATOM 4728 O O . ALA A 1 587 ? 8.172 -50.531 -1.832 1 88.31 587 ALA A O 1
ATOM 4729 N N . ALA A 1 588 ? 9.18 -51.219 -3.857 1 93 588 ALA A N 1
ATOM 4730 C CA . ALA A 1 588 ? 8.281 -52.375 -3.975 1 93 588 ALA A CA 1
ATOM 4731 C C . ALA A 1 588 ? 8.875 -53.438 -4.898 1 93 588 ALA A C 1
ATOM 4733 O O . ALA A 1 588 ? 9.734 -53.125 -5.73 1 93 588 ALA A O 1
ATOM 4734 N N . LYS A 1 589 ? 8.43 -54.688 -4.637 1 95.06 589 LYS A N 1
ATOM 4735 C CA . LYS A 1 589 ? 8.641 -55.844 -5.512 1 95.06 589 LYS A CA 1
ATOM 4736 C C . LYS A 1 589 ? 7.316 -56.5 -5.863 1 95.06 589 LYS A C 1
ATOM 4738 O O . LYS A 1 589 ? 6.371 -56.469 -5.074 1 95.06 589 LYS A O 1
ATOM 4743 N N . VAL A 1 590 ? 7.312 -57.062 -7.047 1 97 590 VAL A N 1
ATOM 4744 C CA . VAL A 1 590 ? 6.148 -57.844 -7.441 1 97 590 VAL A CA 1
ATOM 4745 C C . VAL A 1 590 ? 6.598 -59.219 -7.961 1 97 590 VAL A C 1
ATOM 4747 O O . VAL A 1 590 ? 7.562 -59.312 -8.719 1 97 590 VAL A O 1
ATOM 4750 N N . PHE A 1 591 ? 5.91 -60.25 -7.461 1 96.38 591 PHE A N 1
ATOM 4751 C CA . PHE A 1 591 ? 6.117 -61.625 -7.91 1 96.38 591 PHE A CA 1
ATOM 4752 C C . PHE A 1 591 ? 4.879 -62.156 -8.617 1 96.38 591 PHE A C 1
ATOM 4754 O O . PHE A 1 591 ? 3.762 -62.031 -8.109 1 96.38 591 PHE A O 1
ATOM 4761 N N . ILE A 1 592 ? 5.047 -62.75 -9.742 1 97.12 592 ILE A N 1
ATOM 4762 C CA . ILE A 1 592 ? 3.986 -63.469 -10.438 1 97.12 592 ILE A CA 1
ATOM 4763 C C . ILE A 1 592 ? 4.379 -64.938 -10.586 1 97.12 592 ILE A C 1
ATOM 4765 O O . ILE A 1 592 ? 5.414 -65.25 -11.18 1 97.12 592 ILE A O 1
ATOM 4769 N N . ASN A 1 593 ? 3.578 -65.75 -10.078 1 95 593 ASN A N 1
ATOM 4770 C CA . ASN A 1 593 ? 3.869 -67.188 -10.062 1 95 593 ASN A CA 1
ATOM 4771 C C . ASN A 1 593 ? 5.277 -67.5 -9.547 1 95 593 ASN A C 1
ATOM 4773 O O . ASN A 1 593 ? 6.047 -68.188 -10.18 1 95 593 ASN A O 1
ATOM 4777 N N . ASP A 1 594 ? 5.582 -66.812 -8.484 1 93.56 594 ASP A N 1
ATOM 4778 C CA . ASP A 1 594 ? 6.773 -66.938 -7.66 1 93.56 594 ASP A CA 1
ATOM 4779 C C . ASP A 1 594 ? 8.023 -66.5 -8.383 1 93.56 594 ASP A C 1
ATOM 4781 O O . ASP A 1 594 ? 9.148 -66.688 -7.938 1 93.56 594 ASP A O 1
ATOM 4785 N N . GLU A 1 595 ? 7.852 -65.812 -9.445 1 95.38 595 GLU A N 1
ATOM 4786 C CA . GLU A 1 595 ? 8.953 -65.125 -10.148 1 95.38 595 GLU A CA 1
ATOM 4787 C C . GLU A 1 595 ? 8.922 -63.625 -9.953 1 95.38 595 GLU A C 1
ATOM 4789 O O . GLU A 1 595 ? 7.887 -63 -10.164 1 95.38 595 GLU A O 1
ATOM 4794 N N . GLU A 1 596 ? 10.078 -63.125 -9.523 1 95.88 596 GLU A N 1
ATOM 4795 C CA . GLU A 1 596 ? 10.172 -61.688 -9.398 1 95.88 596 GLU A CA 1
ATOM 4796 C C . GLU A 1 596 ? 10.102 -61 -10.766 1 95.88 596 GLU A C 1
ATOM 4798 O O . GLU A 1 596 ? 10.961 -61.219 -11.625 1 95.88 596 GLU A O 1
ATOM 4803 N N . VAL A 1 597 ? 9.125 -60.125 -10.93 1 97.25 597 VAL A N 1
ATOM 4804 C CA . VAL A 1 597 ? 8.914 -59.531 -12.25 1 97.25 597 VAL A CA 1
ATOM 4805 C C . VAL A 1 597 ? 9.125 -58.031 -12.172 1 97.25 597 VAL A C 1
ATOM 4807 O O . VAL A 1 597 ? 9.195 -57.344 -13.203 1 97.25 597 VAL A O 1
ATOM 4810 N N . TYR A 1 598 ? 9.227 -57.438 -11.055 1 96.31 598 TYR A N 1
ATOM 4811 C CA . TYR A 1 598 ? 9.375 -56 -10.852 1 96.31 598 TYR A CA 1
ATOM 4812 C C . TYR A 1 598 ? 10.102 -55.688 -9.547 1 96.31 598 TYR A C 1
ATOM 4814 O O . TYR A 1 598 ? 9.883 -56.375 -8.539 1 96.31 598 TYR A O 1
ATOM 4822 N N . ARG A 1 599 ? 11.023 -54.75 -9.562 1 94.06 599 ARG A N 1
ATOM 4823 C CA . ARG A 1 599 ? 11.727 -54.219 -8.398 1 94.06 599 ARG A CA 1
ATOM 4824 C C . ARG A 1 599 ? 12.039 -52.719 -8.562 1 94.06 599 ARG A C 1
ATOM 4826 O O . ARG A 1 599 ? 12.5 -52.312 -9.625 1 94.06 599 ARG A O 1
ATOM 4833 N N . PHE A 1 600 ? 11.695 -52 -7.594 1 91.56 600 PHE A N 1
ATOM 4834 C CA . PHE A 1 600 ? 11.984 -50.562 -7.629 1 91.56 600 PHE A CA 1
ATOM 4835 C C . PHE A 1 600 ? 12.266 -50.031 -6.23 1 91.56 600 PHE A C 1
ATOM 4837 O O . PHE A 1 600 ? 11.625 -50.469 -5.262 1 91.56 600 PHE A O 1
ATOM 4844 N N . PHE A 1 601 ? 13.32 -49.125 -6.156 1 85.75 601 PHE A N 1
ATOM 4845 C CA . PHE A 1 601 ? 13.633 -48.5 -4.883 1 85.75 601 PHE A CA 1
ATOM 4846 C C . PHE A 1 601 ? 13.938 -47 -5.086 1 85.75 601 PHE A C 1
ATOM 4848 O O . PHE A 1 601 ? 14.758 -46.656 -5.938 1 85.75 601 PHE A O 1
ATOM 4855 N N . ASP A 1 602 ? 13.227 -46.156 -4.395 1 79.81 602 ASP A N 1
ATOM 4856 C CA . ASP A 1 602 ? 13.477 -44.75 -4.242 1 79.81 602 ASP A CA 1
ATOM 4857 C C . ASP A 1 602 ? 12.883 -44.219 -2.939 1 79.81 602 ASP A C 1
ATOM 4859 O O . ASP A 1 602 ? 11.664 -44.188 -2.771 1 79.81 602 ASP A O 1
ATOM 4863 N N . LEU A 1 603 ? 13.836 -43.656 -2.078 1 74.06 603 LEU A N 1
ATOM 4864 C CA . LEU A 1 603 ? 13.422 -43.219 -0.746 1 74.06 603 LEU A CA 1
ATOM 4865 C C . LEU A 1 603 ? 12.422 -42.062 -0.828 1 74.06 603 LEU A C 1
ATOM 4867 O O . LEU A 1 603 ? 11.648 -41.844 0.105 1 74.06 603 LEU A O 1
ATOM 4871 N N . MET A 1 604 ? 12.469 -41.375 -1.857 1 71.56 604 MET A N 1
ATOM 4872 C CA . MET A 1 604 ? 11.68 -40.156 -1.908 1 71.56 604 MET A CA 1
ATOM 4873 C C . MET A 1 604 ? 10.469 -40.312 -2.812 1 71.56 604 MET A C 1
ATOM 4875 O O . MET A 1 604 ? 9.711 -39.375 -3.021 1 71.56 604 MET A O 1
ATOM 4879 N N . ARG A 1 605 ? 10.203 -41.438 -3.207 1 82.31 605 ARG A N 1
ATOM 4880 C CA . ARG A 1 605 ? 9.086 -41.656 -4.121 1 82.31 605 ARG A CA 1
ATOM 4881 C C . ARG A 1 605 ? 7.754 -41.625 -3.373 1 82.31 605 ARG A C 1
ATOM 4883 O O . ARG A 1 605 ? 7.605 -42.281 -2.338 1 82.31 605 ARG A O 1
ATOM 4890 N N . ILE A 1 606 ? 6.879 -40.875 -3.936 1 79.94 606 ILE A N 1
ATOM 4891 C CA . ILE A 1 606 ? 5.508 -40.875 -3.443 1 79.94 606 ILE A CA 1
ATOM 4892 C C . ILE A 1 606 ? 4.621 -41.719 -4.344 1 79.94 606 ILE A C 1
ATOM 4894 O O . ILE A 1 606 ? 4.684 -41.625 -5.57 1 79.94 606 ILE A O 1
ATOM 4898 N N . ALA A 1 607 ? 3.873 -42.531 -3.715 1 86.31 607 ALA A N 1
ATOM 4899 C CA . ALA A 1 607 ? 3.033 -43.438 -4.473 1 86.31 607 ALA A CA 1
ATOM 4900 C C . ALA A 1 607 ? 2.1 -42.688 -5.414 1 86.31 607 ALA A C 1
ATOM 4902 O O . ALA A 1 607 ? 1.483 -41.688 -5.023 1 86.31 607 ALA A O 1
ATOM 4903 N N . ALA A 1 608 ? 2.074 -43.125 -6.68 1 84.75 608 ALA A N 1
ATOM 4904 C CA . ALA A 1 608 ? 1.168 -42.594 -7.695 1 84.75 608 ALA A CA 1
ATOM 4905 C C . ALA A 1 608 ? 0.771 -43.656 -8.695 1 84.75 608 ALA A C 1
ATOM 4907 O O . ALA A 1 608 ? 1.473 -44.688 -8.852 1 84.75 608 ALA A O 1
ATOM 4908 N N . PRO A 1 609 ? -0.378 -43.562 -9.281 1 87.94 609 PRO A N 1
ATOM 4909 C CA . PRO A 1 609 ? -0.825 -44.562 -10.258 1 87.94 609 PRO A CA 1
ATOM 4910 C C . PRO A 1 609 ? 0.128 -44.688 -11.438 1 87.94 609 PRO A C 1
ATOM 4912 O O . PRO A 1 609 ? 0.661 -43.688 -11.922 1 87.94 609 PRO A O 1
ATOM 4915 N N . ASP A 1 610 ? 0.354 -45.906 -11.797 1 91.25 610 ASP A N 1
ATOM 4916 C CA . ASP A 1 610 ? 0.988 -46.25 -13.07 1 91.25 610 ASP A CA 1
ATOM 4917 C C . ASP A 1 610 ? 2.396 -45.656 -13.148 1 91.25 610 ASP A C 1
ATOM 4919 O O . ASP A 1 610 ? 2.807 -45.188 -14.203 1 91.25 610 ASP A O 1
ATOM 4923 N N . GLN A 1 611 ? 3.086 -45.656 -12.117 1 89.62 611 GLN A N 1
ATOM 4924 C CA . GLN A 1 611 ? 4.438 -45.094 -12.078 1 89.62 611 GLN A CA 1
ATOM 4925 C C . GLN A 1 611 ? 5.398 -45.938 -12.914 1 89.62 611 GLN A C 1
ATOM 4927 O O . GLN A 1 611 ? 6.277 -45.406 -13.586 1 89.62 611 GLN A O 1
ATOM 4932 N N . ASP A 1 612 ? 5.191 -47.281 -12.898 1 94.44 612 ASP A N 1
ATOM 4933 C CA . ASP A 1 612 ? 6.027 -48.188 -13.68 1 94.44 612 ASP A CA 1
ATOM 4934 C C . ASP A 1 612 ? 5.176 -49.094 -14.562 1 94.44 612 ASP A C 1
ATOM 4936 O O . ASP A 1 612 ? 4.141 -49.594 -14.125 1 94.44 612 ASP A O 1
ATOM 4940 N N . ARG A 1 613 ? 5.594 -49.219 -15.805 1 94.44 613 ARG A N 1
ATOM 4941 C CA . ARG A 1 613 ? 4.98 -50.094 -16.797 1 94.44 613 ARG A CA 1
ATOM 4942 C C . ARG A 1 613 ? 5.848 -51.312 -17.062 1 94.44 613 ARG A C 1
ATOM 4944 O O . ARG A 1 613 ? 7.004 -51.188 -17.469 1 94.44 613 ARG A O 1
ATOM 4951 N N . VAL A 1 614 ? 5.293 -52.531 -16.844 1 96.38 614 VAL A N 1
ATOM 4952 C CA . VAL A 1 614 ? 6.074 -53.75 -16.922 1 96.38 614 VAL A CA 1
ATOM 4953 C C . VAL A 1 614 ? 5.32 -54.781 -17.766 1 96.38 614 VAL A C 1
ATOM 4955 O O . VAL A 1 614 ? 4.125 -55.031 -17.547 1 96.38 614 VAL A O 1
ATOM 4958 N N . GLU A 1 615 ? 6.023 -55.406 -18.656 1 96 615 GLU A N 1
ATOM 4959 C CA . GLU A 1 615 ? 5.43 -56.5 -19.391 1 96 615 GLU A CA 1
ATOM 4960 C C . GLU A 1 615 ? 5.617 -57.844 -18.641 1 96 615 GLU A C 1
ATOM 4962 O O . GLU A 1 615 ? 6.738 -58.188 -18.25 1 96 615 GLU A O 1
ATOM 4967 N N . VAL A 1 616 ? 4.5 -58.562 -18.531 1 97 616 VAL A N 1
ATOM 4968 C CA . VAL A 1 616 ? 4.574 -59.812 -17.797 1 97 616 VAL A CA 1
ATOM 4969 C C . VAL A 1 616 ? 3.791 -60.875 -18.531 1 97 616 VAL A C 1
ATOM 4971 O O . VAL A 1 616 ? 2.992 -60.594 -19.422 1 97 616 VAL A O 1
ATOM 4974 N N . THR A 1 617 ? 4.098 -62.094 -18.141 1 96.75 617 THR A N 1
ATOM 4975 C CA . THR A 1 617 ? 3.41 -63.25 -18.719 1 96.75 617 THR A CA 1
ATOM 4976 C C . THR A 1 617 ? 2.424 -63.844 -17.719 1 96.75 617 THR A C 1
ATOM 4978 O O . THR A 1 617 ? 2.789 -64.125 -16.578 1 96.75 617 THR A O 1
ATOM 4981 N N . LEU A 1 618 ? 1.244 -63.938 -18.203 1 96.75 618 LEU A N 1
ATOM 4982 C CA . LEU A 1 618 ? 0.239 -64.688 -17.438 1 96.75 618 LEU A CA 1
ATOM 4983 C C . LEU A 1 618 ? -0.039 -66.062 -18.078 1 96.75 618 LEU A C 1
ATOM 4985 O O . LEU A 1 618 ? -0.103 -66.125 -19.312 1 96.75 618 LEU A O 1
ATOM 4989 N N . LYS A 1 619 ? -0.141 -67.062 -17.266 1 96.25 619 LYS A N 1
ATOM 4990 C CA . LYS A 1 619 ? -0.516 -68.375 -17.719 1 96.25 619 LYS A CA 1
ATOM 4991 C C . LYS A 1 619 ? -2.031 -68.562 -17.719 1 96.25 619 LYS A C 1
ATOM 4993 O O . LYS A 1 619 ? -2.74 -67.875 -16.953 1 96.25 619 LYS A O 1
ATOM 4998 N N . LYS A 1 620 ? -2.398 -69.438 -18.656 1 96.12 620 LYS A N 1
ATOM 4999 C CA . LYS A 1 620 ? -3.814 -69.812 -18.625 1 96.12 620 LYS A CA 1
ATOM 5000 C C . LYS A 1 620 ? -4.207 -70.375 -17.266 1 96.12 620 LYS A C 1
ATOM 5002 O O . LYS A 1 620 ? -3.533 -71.25 -16.734 1 96.12 620 LYS A O 1
ATOM 5007 N N . GLY A 1 621 ? -5.293 -69.812 -16.75 1 95 621 GLY A N 1
ATOM 5008 C CA . GLY A 1 621 ? -5.715 -70.188 -15.414 1 95 621 GLY A CA 1
ATOM 5009 C C . GLY A 1 621 ? -5.348 -69.125 -14.375 1 95 621 GLY A C 1
ATOM 5010 O O . GLY A 1 621 ? -5.285 -67.938 -14.68 1 95 621 GLY A O 1
ATOM 5011 N N . TRP A 1 622 ? -5.285 -69.5 -13.172 1 95.81 622 TRP A N 1
ATOM 5012 C CA . TRP A 1 622 ? -5.027 -68.625 -12.062 1 95.81 622 TRP A CA 1
ATOM 5013 C C . TRP A 1 622 ? -3.533 -68.375 -11.891 1 95.81 622 TRP A C 1
ATOM 5015 O O . TRP A 1 622 ? -2.736 -69.312 -11.898 1 95.81 622 TRP A O 1
ATOM 5025 N N . ASN A 1 623 ? -3.121 -67.125 -11.773 1 97.12 623 ASN A N 1
ATOM 5026 C CA . ASN A 1 623 ? -1.755 -66.688 -11.531 1 97.12 623 ASN A CA 1
ATOM 5027 C C . ASN A 1 623 ? -1.613 -66 -10.156 1 97.12 623 ASN A C 1
ATOM 5029 O O . ASN A 1 623 ? -2.395 -65.125 -9.797 1 97.12 623 ASN A O 1
ATOM 5033 N N . LYS A 1 624 ? -0.602 -66.438 -9.43 1 95.94 624 LYS A N 1
ATOM 5034 C CA . LYS A 1 624 ? -0.314 -65.875 -8.109 1 95.94 624 LYS A CA 1
ATOM 5035 C C . LYS A 1 624 ? 0.411 -64.562 -8.234 1 95.94 624 LYS A C 1
ATOM 5037 O O . LYS A 1 624 ? 1.41 -64.438 -8.945 1 95.94 624 LYS A O 1
ATOM 5042 N N . VAL A 1 625 ? -0.17 -63.5 -7.574 1 96.62 625 VAL A N 1
ATOM 5043 C CA . VAL A 1 625 ? 0.455 -62.188 -7.547 1 96.62 625 VAL A CA 1
ATOM 5044 C C . VAL A 1 625 ? 0.791 -61.812 -6.105 1 96.62 625 VAL A C 1
ATOM 5046 O O . VAL A 1 625 ? -0.096 -61.75 -5.254 1 96.62 625 VAL A O 1
ATOM 5049 N N . LEU A 1 626 ? 2.055 -61.562 -5.805 1 96.38 626 LEU A N 1
ATOM 5050 C CA . LEU A 1 626 ? 2.543 -61.156 -4.496 1 96.38 626 LEU A CA 1
ATOM 5051 C C . LEU A 1 626 ? 3.283 -59.812 -4.594 1 96.38 626 LEU A C 1
ATOM 5053 O O . LEU A 1 626 ? 4.219 -59.688 -5.387 1 96.38 626 LEU A O 1
ATOM 5057 N N . VAL A 1 627 ? 2.852 -58.875 -3.803 1 95 627 VAL A N 1
ATOM 5058 C CA . VAL A 1 627 ? 3.49 -57.562 -3.76 1 95 627 VAL A CA 1
ATOM 5059 C C . VAL A 1 627 ? 4.203 -57.375 -2.424 1 95 627 VAL A C 1
ATOM 5061 O O . VAL A 1 627 ? 3.664 -57.719 -1.37 1 95 627 VAL A O 1
ATOM 5064 N N . LYS A 1 628 ? 5.43 -56.938 -2.498 1 94.44 628 LYS A N 1
ATOM 5065 C CA . LYS A 1 628 ? 6.195 -56.5 -1.342 1 94.44 628 LYS A CA 1
ATOM 5066 C C . LYS A 1 628 ? 6.352 -54.969 -1.348 1 94.44 628 LYS A C 1
ATOM 5068 O O . LYS A 1 628 ? 6.906 -54.406 -2.289 1 94.44 628 LYS A O 1
ATOM 5073 N N . ALA A 1 629 ? 5.852 -54.312 -0.333 1 92 629 ALA A N 1
ATOM 5074 C CA . ALA A 1 629 ? 5.934 -52.844 -0.25 1 92 629 ALA A CA 1
ATOM 5075 C C . ALA A 1 629 ? 6.703 -52.406 0.994 1 92 629 ALA A C 1
ATOM 5077 O O . ALA A 1 629 ? 6.414 -52.875 2.102 1 92 629 ALA A O 1
ATOM 5078 N N . GLU A 1 630 ? 7.656 -51.531 0.758 1 89.31 630 GLU A N 1
ATOM 5079 C CA . GLU A 1 630 ? 8.484 -51 1.826 1 89.31 630 GLU A CA 1
ATOM 5080 C C . GLU A 1 630 ? 8.164 -49.531 2.07 1 89.31 630 GLU A C 1
ATOM 5082 O O . GLU A 1 630 ? 7.965 -48.75 1.124 1 89.31 630 GLU A O 1
ATOM 5087 N N . ASN A 1 631 ? 8.023 -49.188 3.363 1 86.31 631 ASN A N 1
ATOM 5088 C CA . ASN A 1 631 ? 7.84 -47.781 3.717 1 86.31 631 ASN A CA 1
ATOM 5089 C C . ASN A 1 631 ? 8.922 -47.312 4.672 1 86.31 631 ASN A C 1
ATOM 5091 O O . ASN A 1 631 ? 9.234 -47.969 5.656 1 86.31 631 ASN A O 1
ATOM 5095 N N . ASN A 1 632 ? 9.555 -46.156 4.324 1 82.12 632 ASN A N 1
ATOM 5096 C CA . ASN A 1 632 ? 10.516 -45.5 5.203 1 82.12 632 ASN A CA 1
ATOM 5097 C C . ASN A 1 632 ? 9.898 -44.312 5.926 1 82.12 632 ASN A C 1
ATOM 5099 O O . ASN A 1 632 ? 9.695 -44.344 7.141 1 82.12 632 ASN A O 1
ATOM 5103 N N . PHE A 1 633 ? 9.586 -43.25 5.129 1 75.75 633 PHE A N 1
ATOM 5104 C CA . PHE A 1 633 ? 8.953 -42.094 5.734 1 75.75 633 PHE A CA 1
ATOM 5105 C C . PHE A 1 633 ? 7.75 -41.656 4.91 1 75.75 633 PHE A C 1
ATOM 5107 O O . PHE A 1 633 ? 7.688 -41.906 3.705 1 75.75 633 PHE A O 1
ATOM 5114 N N . GLY A 1 634 ? 6.844 -41.062 5.602 1 75.44 634 GLY A N 1
ATOM 5115 C CA . GLY A 1 634 ? 5.789 -40.344 4.898 1 75.44 634 GLY A CA 1
ATOM 5116 C C . GLY A 1 634 ? 4.621 -41.219 4.512 1 75.44 634 GLY A C 1
ATOM 5117 O O . GLY A 1 634 ? 4.168 -42.062 5.312 1 75.44 634 GLY A O 1
ATOM 5118 N N . GLY A 1 635 ? 4.078 -41 3.393 1 75.94 635 GLY A N 1
ATOM 5119 C CA . GLY A 1 635 ? 2.941 -41.781 2.902 1 75.94 635 GLY A CA 1
ATOM 5120 C C . GLY A 1 635 ? 3.25 -43.25 2.713 1 75.94 635 GLY A C 1
ATOM 5121 O O . GLY A 1 635 ? 4.414 -43.656 2.73 1 75.94 635 GLY A O 1
ATOM 5122 N N . PHE A 1 636 ? 2.195 -44.062 2.764 1 86.12 636 PHE A N 1
ATOM 5123 C CA . PHE A 1 636 ? 2.369 -45.5 2.598 1 86.12 636 PHE A CA 1
ATOM 5124 C C . PHE A 1 636 ? 1.217 -46.094 1.797 1 86.12 636 PHE A C 1
ATOM 5126 O O . PHE A 1 636 ? 0.099 -46.219 2.303 1 86.12 636 PHE A O 1
ATOM 5133 N N . ALA A 1 637 ? 1.547 -46.344 0.508 1 88.38 637 ALA A N 1
ATOM 5134 C CA . ALA A 1 637 ? 0.532 -46.875 -0.389 1 88.38 637 ALA A CA 1
ATOM 5135 C C . ALA A 1 637 ? 1.176 -47.594 -1.575 1 88.38 637 ALA A C 1
ATOM 5137 O O . ALA A 1 637 ? 2.359 -47.406 -1.86 1 88.38 637 ALA A O 1
ATOM 5138 N N . PHE A 1 638 ? 0.468 -48.469 -2.191 1 90.44 638 PHE A N 1
ATOM 5139 C CA . PHE A 1 638 ? 0.879 -48.969 -3.494 1 90.44 638 PHE A CA 1
ATOM 5140 C C . PHE A 1 638 ? -0.322 -49.125 -4.422 1 90.44 638 PHE A C 1
ATOM 5142 O O . PHE A 1 638 ? -1.461 -49.219 -3.961 1 90.44 638 PHE A O 1
ATOM 5149 N N . TYR A 1 639 ? -0.038 -49.125 -5.691 1 91.69 639 TYR A N 1
ATOM 5150 C CA . TYR A 1 639 ? -0.986 -49.344 -6.781 1 91.69 639 TYR A CA 1
ATOM 5151 C C . TYR A 1 639 ? -0.542 -50.5 -7.672 1 91.69 639 TYR A C 1
ATOM 5153 O O . TYR A 1 639 ? 0.649 -50.656 -7.949 1 91.69 639 TYR A O 1
ATOM 5161 N N . LEU A 1 640 ? -1.521 -51.312 -7.977 1 93.38 640 LEU A N 1
ATOM 5162 C CA . LEU A 1 640 ? -1.236 -52.344 -8.969 1 93.38 640 LEU A CA 1
ATOM 5163 C C . LEU A 1 640 ? -2.455 -52.594 -9.844 1 93.38 640 LEU A C 1
ATOM 5165 O O . LEU A 1 640 ? -3.582 -52.656 -9.352 1 93.38 640 LEU A O 1
ATOM 5169 N N . ARG A 1 641 ? -2.193 -52.719 -11.117 1 93.44 641 ARG A N 1
ATOM 5170 C CA . ARG A 1 641 ? -3.244 -53.094 -12.062 1 93.44 641 ARG A CA 1
ATOM 5171 C C . ARG A 1 641 ? -2.65 -53.719 -13.312 1 93.44 641 ARG A C 1
ATOM 5173 O O . ARG A 1 641 ? -1.459 -53.594 -13.586 1 93.44 641 ARG A O 1
ATOM 5180 N N . PHE A 1 642 ? -3.449 -54.438 -13.969 1 94.38 642 PHE A N 1
ATOM 5181 C CA . PHE A 1 642 ? -3.117 -54.969 -15.289 1 94.38 642 PHE A CA 1
ATOM 5182 C C . PHE A 1 642 ? -3.932 -54.25 -16.375 1 94.38 642 PHE A C 1
ATOM 5184 O O . PHE A 1 642 ? -5.113 -53.969 -16.172 1 94.38 642 PHE A O 1
ATOM 5191 N N . MET A 1 643 ? -3.229 -53.969 -17.375 1 93.25 643 MET A N 1
ATOM 5192 C CA . MET A 1 643 ? -3.984 -53.5 -18.531 1 93.25 643 MET A CA 1
ATOM 5193 C C . MET A 1 643 ? -4.84 -54.594 -19.109 1 93.25 643 MET A C 1
ATOM 5195 O O . MET A 1 643 ? -4.324 -55.656 -19.484 1 93.25 643 MET A O 1
ATOM 5199 N N . ASP A 1 644 ? -6.066 -54.438 -19.172 1 91.06 644 ASP A N 1
ATOM 5200 C CA . ASP A 1 644 ? -7.031 -55.438 -19.609 1 91.06 644 ASP A CA 1
ATOM 5201 C C . ASP A 1 644 ? -8.109 -54.812 -20.5 1 91.06 644 ASP A C 1
ATOM 5203 O O . ASP A 1 644 ? -9.25 -54.625 -20.062 1 91.06 644 ASP A O 1
ATOM 5207 N N . PRO A 1 645 ? -7.781 -54.625 -21.719 1 88.25 645 PRO A N 1
ATOM 5208 C CA . PRO A 1 645 ? -8.719 -53.938 -22.609 1 88.25 645 PRO A CA 1
ATOM 5209 C C . PRO A 1 645 ? -10.016 -54.719 -22.828 1 88.25 645 PRO A C 1
ATOM 5211 O O . PRO A 1 645 ? -11.047 -54.125 -23.156 1 88.25 645 PRO A O 1
ATOM 5214 N N . THR A 1 646 ? -9.961 -56.031 -22.672 1 86 646 THR A N 1
ATOM 5215 C CA . THR A 1 646 ? -11.133 -56.844 -22.953 1 86 646 THR A CA 1
ATOM 5216 C C . THR A 1 646 ? -11.844 -57.219 -21.656 1 86 646 THR A C 1
ATOM 5218 O O . THR A 1 646 ? -12.844 -57.938 -21.672 1 86 646 THR A O 1
ATOM 5221 N N . ASN A 1 647 ? -11.289 -56.844 -20.609 1 87 647 ASN A N 1
ATOM 5222 C CA . ASN A 1 647 ? -11.859 -57.156 -19.297 1 87 647 ASN A CA 1
ATOM 5223 C C . ASN A 1 647 ? -12 -58.656 -19.109 1 87 647 ASN A C 1
ATOM 5225 O O . ASN A 1 647 ? -13.07 -59.156 -18.75 1 87 647 ASN A O 1
ATOM 5229 N N . SER A 1 648 ? -10.984 -59.25 -19.438 1 90.25 648 SER A N 1
ATOM 5230 C CA . SER A 1 648 ? -11.023 -60.719 -19.422 1 90.25 648 SER A CA 1
ATOM 5231 C C . SER A 1 648 ? -10.383 -61.281 -18.172 1 90.25 648 SER A C 1
ATOM 5233 O O . SER A 1 648 ? -10.562 -62.438 -17.844 1 90.25 648 SER A O 1
ATOM 5235 N N . LEU A 1 649 ? -9.734 -60.469 -17.484 1 93.06 649 LEU A N 1
ATOM 5236 C CA . LEU A 1 649 ? -9.047 -60.938 -16.281 1 93.06 649 LEU A CA 1
ATOM 5237 C C . LEU A 1 649 ? -9.969 -60.875 -15.07 1 93.06 649 LEU A C 1
ATOM 5239 O O . LEU A 1 649 ? -10.812 -59.969 -14.969 1 93.06 649 LEU A O 1
ATOM 5243 N N . ILE A 1 650 ? -9.758 -61.781 -14.219 1 92.75 650 ILE A N 1
ATOM 5244 C CA . ILE A 1 650 ? -10.547 -61.812 -12.992 1 92.75 650 ILE A CA 1
ATOM 5245 C C . ILE A 1 650 ? -9.617 -61.875 -11.781 1 92.75 650 ILE A C 1
ATOM 5247 O O . ILE A 1 650 ? -8.688 -62.688 -11.742 1 92.75 650 ILE A O 1
ATOM 5251 N N . VAL A 1 651 ? -9.891 -60.969 -10.906 1 91.56 651 VAL A N 1
ATOM 5252 C CA . VAL A 1 651 ? -9.094 -60.938 -9.688 1 91.56 651 VAL A CA 1
ATOM 5253 C C . VAL A 1 651 ? -9.898 -61.531 -8.523 1 91.56 651 VAL A C 1
ATOM 5255 O O . VAL A 1 651 ? -11.078 -61.188 -8.359 1 91.56 651 VAL A O 1
ATOM 5258 N N . ASN A 1 652 ? -9.211 -62.406 -7.781 1 92 652 ASN A N 1
ATOM 5259 C CA . ASN A 1 652 ? -9.82 -63.031 -6.605 1 92 652 ASN A CA 1
ATOM 5260 C C . ASN A 1 652 ? -8.766 -63.469 -5.598 1 92 652 ASN A C 1
ATOM 5262 O O . ASN A 1 652 ? -8.133 -64.5 -5.785 1 92 652 ASN A O 1
ATOM 5266 N N . ALA A 1 653 ? -8.797 -62.812 -4.543 1 92.12 653 ALA A N 1
ATOM 5267 C CA . ALA A 1 653 ? -7.797 -63.156 -3.535 1 92.12 653 ALA A CA 1
ATOM 5268 C C . ALA A 1 653 ? -8.133 -64.5 -2.854 1 92.12 653 ALA A C 1
ATOM 5270 O O . ALA A 1 653 ? -7.246 -65.125 -2.328 1 92.12 653 ALA A O 1
ATOM 5271 N N . GLN A 1 654 ? -9.328 -64.875 -2.951 1 88.31 654 GLN A N 1
ATOM 5272 C CA . GLN A 1 654 ? -9.773 -66.062 -2.213 1 88.31 654 GLN A CA 1
ATOM 5273 C C . GLN A 1 654 ? -9.648 -67.312 -3.064 1 88.31 654 GLN A C 1
ATOM 5275 O O . GLN A 1 654 ? -10.156 -68.375 -2.689 1 88.31 654 GLN A O 1
ATOM 5280 N N . GLN A 1 655 ? -9.086 -67.25 -4.156 1 85.19 655 GLN A N 1
ATOM 5281 C CA . GLN A 1 655 ? -8.93 -68.375 -5.02 1 85.19 655 GLN A CA 1
ATOM 5282 C C . GLN A 1 655 ? -8.219 -69.5 -4.289 1 85.19 655 GLN A C 1
ATOM 5284 O O . GLN A 1 655 ? -7.191 -69.312 -3.641 1 85.19 655 GLN A O 1
ATOM 5289 N N . LYS A 1 656 ? -8.953 -70.875 -4.262 1 75.5 656 LYS A N 1
ATOM 5290 C CA . LYS A 1 656 ? -8.406 -72.062 -3.619 1 75.5 656 LYS A CA 1
ATOM 5291 C C . LYS A 1 656 ? -7.93 -73.062 -4.656 1 75.5 656 LYS A C 1
ATOM 5293 O O . LYS A 1 656 ? -8.555 -73.188 -5.711 1 75.5 656 LYS A O 1
ATOM 5298 N N . PHE A 1 657 ? -6.656 -73.312 -4.809 1 61.56 657 PHE A N 1
ATOM 5299 C CA . PHE A 1 657 ? -6.152 -74.375 -5.68 1 61.56 657 PHE A CA 1
ATOM 5300 C C . PHE A 1 657 ? -6.383 -75.75 -5.062 1 61.56 657 PHE A C 1
ATOM 5302 O O . PHE A 1 657 ? -6.184 -75.938 -3.859 1 61.56 657 PHE A O 1
ATOM 5309 N N . GLU A 1 658 ? -7.352 -76.5 -5.617 1 44.88 658 GLU A N 1
ATOM 5310 C CA . GLU A 1 658 ? -7.391 -77.938 -5.227 1 44.88 658 GLU A CA 1
ATOM 5311 C C . GLU A 1 658 ? -6.078 -78.625 -5.559 1 44.88 658 GLU A C 1
ATOM 5313 O O . GLU A 1 658 ? -5.461 -78.312 -6.586 1 44.88 658 GLU A O 1
ATOM 5318 N N . MET B 1 1 ? 98.5 -30.469 -8.93 1 15.82 1 MET B N 1
ATOM 5319 C CA . MET B 1 1 ? 98.688 -29.953 -7.578 1 15.82 1 MET B CA 1
ATOM 5320 C C . MET B 1 1 ? 97.812 -28.734 -7.328 1 15.82 1 MET B C 1
ATOM 5322 O O . MET B 1 1 ? 97.125 -28.672 -6.332 1 15.82 1 MET B O 1
ATOM 5326 N N . LYS B 1 2 ? 98.5 -27.578 -7.5 1 15.01 2 LYS B N 1
ATOM 5327 C CA . LYS B 1 2 ? 98.75 -26.5 -6.555 1 15.01 2 LYS B CA 1
ATOM 5328 C C . LYS B 1 2 ? 97.625 -25.469 -6.555 1 15.01 2 LYS B C 1
ATOM 5330 O O . LYS B 1 2 ? 97.5 -24.719 -5.59 1 15.01 2 LYS B O 1
ATOM 5335 N N . TYR B 1 3 ? 97.438 -25.031 -7.734 1 17.48 3 TYR B N 1
ATOM 5336 C CA . TYR B 1 3 ? 97.25 -23.578 -7.812 1 17.48 3 TYR B CA 1
ATOM 5337 C C . TYR B 1 3 ? 96.188 -23.125 -6.859 1 17.48 3 TYR B C 1
ATOM 5339 O O . TYR B 1 3 ? 95.25 -23.875 -6.543 1 17.48 3 TYR B O 1
ATOM 5347 N N . HIS B 1 4 ? 96.188 -21.859 -6.5 1 17.31 4 HIS B N 1
ATOM 5348 C CA . HIS B 1 4 ? 96.188 -20.781 -5.527 1 17.31 4 HIS B CA 1
ATOM 5349 C C . HIS B 1 4 ? 94.75 -20.422 -5.145 1 17.31 4 HIS B C 1
ATOM 5351 O O . HIS B 1 4 ? 93.812 -20.688 -5.895 1 17.31 4 HIS B O 1
ATOM 5357 N N . SER B 1 5 ? 94.688 -19.641 -4.223 1 16.72 5 SER B N 1
ATOM 5358 C CA . SER B 1 5 ? 94 -19.328 -2.965 1 16.72 5 SER B CA 1
ATOM 5359 C C . SER B 1 5 ? 92.688 -18.594 -3.211 1 16.72 5 SER B C 1
ATOM 5361 O O . SER B 1 5 ? 91.625 -19.016 -2.738 1 16.72 5 SER B O 1
ATOM 5363 N N . LYS B 1 6 ? 92.812 -17.219 -3.16 1 17.05 6 LYS B N 1
ATOM 5364 C CA . LYS B 1 6 ? 92.438 -16.422 -2.002 1 17.05 6 LYS B CA 1
ATOM 5365 C C . LYS B 1 6 ? 90.938 -15.992 -2.127 1 17.05 6 LYS B C 1
ATOM 5367 O O . LYS B 1 6 ? 90.125 -16.219 -1.217 1 17.05 6 LYS B O 1
ATOM 5372 N N . SER B 1 7 ? 90.812 -14.617 -2.633 1 18.22 7 SER B N 1
ATOM 5373 C CA . SER B 1 7 ? 90.25 -13.469 -1.956 1 18.22 7 SER B CA 1
ATOM 5374 C C . SER B 1 7 ? 88.688 -13.477 -2.096 1 18.22 7 SER B C 1
ATOM 5376 O O . SER B 1 7 ? 88.188 -13.945 -3.104 1 18.22 7 SER B O 1
ATOM 5378 N N . ILE B 1 8 ? 88.125 -13.188 -0.934 1 19.41 8 ILE B N 1
ATOM 5379 C CA . ILE B 1 8 ? 86.812 -13.164 -0.25 1 19.41 8 ILE B CA 1
ATOM 5380 C C . ILE B 1 8 ? 85.875 -12.203 -0.963 1 19.41 8 ILE B C 1
ATOM 5382 O O . ILE B 1 8 ? 86.188 -11.008 -1.083 1 19.41 8 ILE B O 1
ATOM 5386 N N . PHE B 1 9 ? 85.312 -12.648 -2.105 1 18 9 PHE B N 1
ATOM 5387 C CA . PHE B 1 9 ? 84.312 -12 -2.922 1 18 9 PHE B CA 1
ATOM 5388 C C . PHE B 1 9 ? 83.25 -11.383 -2.045 1 18 9 PHE B C 1
ATOM 5390 O O . PHE B 1 9 ? 82.438 -12.102 -1.396 1 18 9 PHE B O 1
ATOM 5397 N N . LEU B 1 10 ? 83.625 -10.336 -1.32 1 18.36 10 LEU B N 1
ATOM 5398 C CA . LEU B 1 10 ? 82.875 -9.539 -0.385 1 18.36 10 LEU B CA 1
ATOM 5399 C C . LEU B 1 10 ? 81.562 -9.102 -1.022 1 18.36 10 LEU B C 1
ATOM 5401 O O . LEU B 1 10 ? 81.438 -8.008 -1.59 1 18.36 10 LEU B O 1
ATOM 5405 N N . CYS B 1 11 ? 81.062 -9.758 -2.059 1 19.05 11 CYS B N 1
ATOM 5406 C CA . CYS B 1 11 ? 79.938 -9.102 -2.721 1 19.05 11 CYS B CA 1
ATOM 5407 C C . CYS B 1 11 ? 78.875 -8.703 -1.715 1 19.05 11 CYS B C 1
ATOM 5409 O O . CYS B 1 11 ? 78.375 -9.555 -0.98 1 19.05 11 CYS B O 1
ATOM 5411 N N . LEU B 1 12 ? 78.938 -7.496 -1.25 1 20.38 12 LEU B N 1
ATOM 5412 C CA . LEU B 1 12 ? 78.062 -6.688 -0.368 1 20.38 12 LEU B CA 1
ATOM 5413 C C . LEU B 1 12 ? 76.625 -6.887 -0.682 1 20.38 12 LEU B C 1
ATOM 5415 O O . LEU B 1 12 ? 76.188 -6.609 -1.798 1 20.38 12 LEU B O 1
ATOM 5419 N N . ILE B 1 13 ? 75.938 -7.867 -0.116 1 19.81 13 ILE B N 1
ATOM 5420 C CA . ILE B 1 13 ? 74.562 -8.375 -0.082 1 19.81 13 ILE B CA 1
ATOM 5421 C C . ILE B 1 13 ? 73.625 -7.25 0.316 1 19.81 13 ILE B C 1
ATOM 5423 O O . ILE B 1 13 ? 73.5 -6.906 1.495 1 19.81 13 ILE B O 1
ATOM 5427 N N . LEU B 1 14 ? 73.812 -6.02 -0.169 1 22.86 14 LEU B N 1
ATOM 5428 C CA . LEU B 1 14 ? 72.938 -5.02 0.413 1 22.86 14 LEU B CA 1
ATOM 5429 C C . LEU B 1 14 ? 71.438 -5.469 0.313 1 22.86 14 LEU B C 1
ATOM 5431 O O . LEU B 1 14 ? 70.938 -5.676 -0.788 1 22.86 14 LEU B O 1
ATOM 5435 N N . GLY B 1 15 ? 70.938 -6.273 1.181 1 20.48 15 GLY B N 1
ATOM 5436 C CA . GLY B 1 15 ? 69.562 -6.812 1.441 1 20.48 15 GLY B CA 1
ATOM 5437 C C . GLY B 1 15 ? 68.5 -5.773 1.324 1 20.48 15 GLY B C 1
ATOM 5438 O O . GLY B 1 15 ? 68.688 -4.598 1.626 1 20.48 15 GLY B O 1
ATOM 5439 N N . ILE B 1 16 ? 67.25 -6.156 0.611 1 21.62 16 ILE B N 1
ATOM 5440 C CA . ILE B 1 16 ? 65.938 -5.785 0.104 1 21.62 16 ILE B CA 1
ATOM 5441 C C . ILE B 1 16 ? 65.062 -5.363 1.265 1 21.62 16 ILE B C 1
ATOM 5443 O O . ILE B 1 16 ? 64.562 -6.211 2.006 1 21.62 16 ILE B O 1
ATOM 5447 N N . LEU B 1 17 ? 65.375 -4.594 2.113 1 22.42 17 LEU B N 1
ATOM 5448 C CA . LEU B 1 17 ? 64.438 -4.324 3.176 1 22.42 17 LEU B CA 1
ATOM 5449 C C . LEU B 1 17 ? 63.125 -3.727 2.609 1 22.42 17 LEU B C 1
ATOM 5451 O O . LEU B 1 17 ? 63.062 -2.531 2.311 1 22.42 17 LEU B O 1
ATOM 5455 N N . LEU B 1 18 ? 62.625 -4.047 1.425 1 22.52 18 LEU B N 1
ATOM 5456 C CA . LEU B 1 18 ? 61.438 -3.275 1.1 1 22.52 18 LEU B CA 1
ATOM 5457 C C . LEU B 1 18 ? 60.344 -3.539 2.113 1 22.52 18 LEU B C 1
ATOM 5459 O O . LEU B 1 18 ? 59.781 -4.641 2.162 1 22.52 18 LEU B O 1
ATOM 5463 N N . MET B 1 19 ? 60.406 -3.354 3.363 1 25.05 19 MET B N 1
ATOM 5464 C CA . MET B 1 19 ? 59.25 -3.432 4.234 1 25.05 19 MET B CA 1
ATOM 5465 C C . MET B 1 19 ? 58.062 -2.688 3.625 1 25.05 19 MET B C 1
ATOM 5467 O O . MET B 1 19 ? 58.156 -1.497 3.324 1 25.05 19 MET B O 1
ATOM 5471 N N . GLY B 1 20 ? 57.188 -3.369 2.83 1 25.11 20 GLY B N 1
ATOM 5472 C CA . GLY B 1 20 ? 55.875 -3.008 2.342 1 25.11 20 GLY B CA 1
ATOM 5473 C C . GLY B 1 20 ? 55 -2.377 3.406 1 25.11 20 GLY B C 1
ATOM 5474 O O . GLY B 1 20 ? 54.781 -2.955 4.477 1 25.11 20 GLY B O 1
ATOM 5475 N N . ASN B 1 21 ? 54.938 -1.094 3.598 1 27.31 21 ASN B N 1
ATOM 5476 C CA . ASN B 1 21 ? 54.062 -0.236 4.367 1 27.31 21 ASN B CA 1
ATOM 5477 C C . ASN B 1 21 ? 52.594 -0.676 4.23 1 27.31 21 ASN B C 1
ATOM 5479 O O . ASN B 1 21 ? 52.062 -0.717 3.121 1 27.31 21 ASN B O 1
ATOM 5483 N N . ALA B 1 22 ? 52 -1.518 5.121 1 25.84 22 ALA B N 1
ATOM 5484 C CA . ALA B 1 22 ? 50.625 -1.805 5.488 1 25.84 22 ALA B CA 1
ATOM 5485 C C . ALA B 1 22 ? 49.75 -0.55 5.395 1 25.84 22 ALA B C 1
ATOM 5487 O O . ALA B 1 22 ? 50.062 0.481 5.984 1 25.84 22 ALA B O 1
ATOM 5488 N N . CYS B 1 23 ? 48.906 -0.471 4.371 1 29.27 23 CYS B N 1
ATOM 5489 C CA . CYS B 1 23 ? 47.688 0.289 4.062 1 29.27 23 CYS B CA 1
ATOM 5490 C C . CYS B 1 23 ? 46.844 0.481 5.305 1 29.27 23 CYS B C 1
ATOM 5492 O O . CYS B 1 23 ? 46.25 -0.479 5.824 1 29.27 23 CYS B O 1
ATOM 5494 N N . GLN B 1 24 ? 47.125 1.3 6.223 1 29.23 24 GLN B N 1
ATOM 5495 C CA . GLN B 1 24 ? 46.281 1.832 7.301 1 29.23 24 GLN B CA 1
ATOM 5496 C C . GLN B 1 24 ? 44.844 2.039 6.84 1 29.23 24 GLN B C 1
ATOM 5498 O O . GLN B 1 24 ? 44.625 2.516 5.727 1 29.23 24 GLN B O 1
ATOM 5503 N N . SER B 1 25 ? 43.906 1.364 7.312 1 36.94 25 SER B N 1
ATOM 5504 C CA . SER B 1 25 ? 42.438 1.499 7.234 1 36.94 25 SER B CA 1
ATOM 5505 C C . SER B 1 25 ? 42.031 2.965 7.27 1 36.94 25 SER B C 1
ATOM 5507 O O . SER B 1 25 ? 42.094 3.613 8.312 1 36.94 25 SER B O 1
ATOM 5509 N N . SER B 1 26 ? 42.375 3.85 6.336 1 39 26 SER B N 1
ATOM 5510 C CA . SER B 1 26 ? 42.125 5.289 6.328 1 39 26 SER B CA 1
ATOM 5511 C C . SER B 1 26 ? 40.625 5.594 6.512 1 39 26 SER B C 1
ATOM 5513 O O . SER B 1 26 ? 39.781 4.969 5.879 1 39 26 SER B O 1
ATOM 5515 N N . ILE B 1 27 ? 40.25 6.098 7.668 1 49.09 27 ILE B N 1
ATOM 5516 C CA . ILE B 1 27 ? 38.969 6.777 7.922 1 49.09 27 ILE B CA 1
ATOM 5517 C C . ILE B 1 27 ? 38.531 7.516 6.664 1 49.09 27 ILE B C 1
ATOM 5519 O O . ILE B 1 27 ? 39.281 8.273 6.07 1 49.09 27 ILE B O 1
ATOM 5523 N N . PRO B 1 28 ? 37.406 7.098 6.191 1 58.19 28 PRO B N 1
ATOM 5524 C CA . PRO B 1 28 ? 36.969 7.812 5 1 58.19 28 PRO B CA 1
ATOM 5525 C C . PRO B 1 28 ? 37.094 9.328 5.133 1 58.19 28 PRO B C 1
ATOM 5527 O O . PRO B 1 28 ? 36.875 9.875 6.223 1 58.19 28 PRO B O 1
ATOM 5530 N N . SER B 1 29 ? 37.719 9.961 4.188 1 60.44 29 SER B N 1
ATOM 5531 C CA . SER B 1 29 ? 37.938 11.406 4.207 1 60.44 29 SER B CA 1
ATOM 5532 C C . SER B 1 29 ? 36.656 12.172 3.918 1 60.44 29 SER B C 1
ATOM 5534 O O . SER B 1 29 ? 36.562 13.359 4.23 1 60.44 29 SER B O 1
ATOM 5536 N N . ASP B 1 30 ? 35.656 11.461 3.463 1 74.5 30 ASP B N 1
ATOM 5537 C CA . ASP B 1 30 ? 34.406 12.172 3.174 1 74.5 30 ASP B CA 1
ATOM 5538 C C . ASP B 1 30 ? 33.562 12.336 4.434 1 74.5 30 ASP B C 1
ATOM 5540 O O . ASP B 1 30 ? 33.219 11.352 5.086 1 74.5 30 ASP B O 1
ATOM 5544 N N . PRO B 1 31 ? 33.375 13.57 4.801 1 76.5 31 PRO B N 1
ATOM 5545 C CA . PRO B 1 31 ? 32.656 13.828 6.059 1 76.5 31 PRO B CA 1
ATOM 5546 C C . PRO B 1 31 ? 31.312 13.125 6.129 1 76.5 31 PRO B C 1
ATOM 5548 O O . PRO B 1 31 ? 30.891 12.672 7.199 1 76.5 31 PRO B O 1
ATOM 5551 N N . ILE B 1 32 ? 30.703 12.953 5.02 1 77.88 32 ILE B N 1
ATOM 5552 C CA . ILE B 1 32 ? 29.391 12.328 5.012 1 77.88 32 ILE B CA 1
ATOM 5553 C C . ILE B 1 32 ? 29.531 10.828 5.273 1 77.88 32 ILE B C 1
ATOM 5555 O O . ILE B 1 32 ? 28.75 10.25 6.031 1 77.88 32 ILE B O 1
ATOM 5559 N N . MET B 1 33 ? 30.453 10.219 4.676 1 74.75 33 MET B N 1
ATOM 5560 C CA . MET B 1 33 ? 30.703 8.797 4.906 1 74.75 33 MET B CA 1
ATOM 5561 C C . MET B 1 33 ? 31.062 8.539 6.367 1 74.75 33 MET B C 1
ATOM 5563 O O . MET B 1 33 ? 30.656 7.527 6.941 1 74.75 33 MET B O 1
ATOM 5567 N N . LEU B 1 34 ? 31.781 9.445 6.844 1 74.19 34 LEU B N 1
ATOM 5568 C CA . LEU B 1 34 ? 32.188 9.32 8.242 1 74.19 34 LEU B CA 1
ATOM 5569 C C . LEU B 1 34 ? 30.953 9.352 9.156 1 74.19 34 LEU B C 1
ATOM 5571 O O . LEU B 1 34 ? 30.906 8.641 10.164 1 74.19 34 LEU B O 1
ATOM 5575 N N . LEU B 1 35 ? 29.953 10.055 8.766 1 78.62 35 LEU B N 1
ATOM 5576 C CA . LEU B 1 35 ? 28.766 10.234 9.586 1 78.62 35 LEU B CA 1
ATOM 5577 C C . LEU B 1 35 ? 27.859 9.016 9.508 1 78.62 35 LEU B C 1
ATOM 5579 O O . LEU B 1 35 ? 27.375 8.531 10.539 1 78.62 35 LEU B O 1
ATOM 5583 N N . PHE B 1 36 ? 27.641 8.383 8.398 1 82.75 36 PHE B N 1
ATOM 5584 C CA . PHE B 1 36 ? 26.5 7.484 8.273 1 82.75 36 PHE B CA 1
ATOM 5585 C C . PHE B 1 36 ? 26.969 6.059 8 1 82.75 36 PHE B C 1
ATOM 5587 O O . PHE B 1 36 ? 26.141 5.145 7.906 1 82.75 36 PHE B O 1
ATOM 5594 N N . THR B 1 37 ? 28.219 5.859 7.906 1 78.38 37 THR B N 1
ATOM 5595 C CA . THR B 1 37 ? 28.719 4.488 7.848 1 78.38 37 THR B CA 1
ATOM 5596 C C . THR B 1 37 ? 28.578 3.809 9.211 1 78.38 37 THR B C 1
ATOM 5598 O O . THR B 1 37 ? 28.938 4.387 10.234 1 78.38 37 THR B O 1
ATOM 5601 N N . GLN B 1 38 ? 28.031 2.613 9.305 1 76.38 38 GLN B N 1
ATOM 5602 C CA . GLN B 1 38 ? 27.828 1.883 10.555 1 76.38 38 GLN B CA 1
ATOM 5603 C C . GLN B 1 38 ? 28.547 0.538 10.523 1 76.38 38 GLN B C 1
ATOM 5605 O O . GLN B 1 38 ? 28.391 -0.24 9.586 1 76.38 38 GLN B O 1
ATOM 5610 N N . PRO B 1 39 ? 29.422 0.182 11.609 1 75.06 39 PRO B N 1
ATOM 5611 C CA . PRO B 1 39 ? 29.734 1.119 12.688 1 75.06 39 PRO B CA 1
ATOM 5612 C C . PRO B 1 39 ? 30.641 2.262 12.242 1 75.06 39 PRO B C 1
ATOM 5614 O O . PRO B 1 39 ? 31.406 2.109 11.289 1 75.06 39 PRO B O 1
ATOM 5617 N N . SER B 1 40 ? 30.531 3.342 12.898 1 75.69 40 SER B N 1
ATOM 5618 C CA . SER B 1 40 ? 31.328 4.512 12.523 1 75.69 40 SER B CA 1
ATOM 5619 C C . SER B 1 40 ? 32.812 4.207 12.578 1 75.69 40 SER B C 1
ATOM 5621 O O . SER B 1 40 ? 33.281 3.557 13.508 1 75.69 40 SER B O 1
ATOM 5623 N N . PRO B 1 41 ? 33.469 4.637 11.531 1 75.62 41 PRO B N 1
ATOM 5624 C CA . PRO B 1 41 ? 34.906 4.465 11.578 1 75.62 41 PRO B CA 1
ATOM 5625 C C . PRO B 1 41 ? 35.562 5.203 12.742 1 75.62 41 PRO B C 1
ATOM 5627 O O . PRO B 1 41 ? 36.719 4.934 13.086 1 75.62 41 PRO B O 1
ATOM 5630 N N . LEU B 1 42 ? 34.875 6.094 13.414 1 76.62 42 LEU B N 1
ATOM 5631 C CA . LEU B 1 42 ? 35.406 6.914 14.5 1 76.62 42 LEU B CA 1
ATOM 5632 C C . LEU B 1 42 ? 35.531 6.094 15.781 1 76.62 42 LEU B C 1
ATOM 5634 O O . LEU B 1 42 ? 36.156 6.535 16.734 1 76.62 42 LEU B O 1
ATOM 5638 N N . ILE B 1 43 ? 35 4.938 15.758 1 76.75 43 ILE B N 1
ATOM 5639 C CA . ILE B 1 43 ? 34.969 4.121 16.969 1 76.75 43 ILE B CA 1
ATOM 5640 C C . ILE B 1 43 ? 36.406 3.791 17.391 1 76.75 43 ILE B C 1
ATOM 5642 O O . ILE B 1 43 ? 36.688 3.6 18.578 1 76.75 43 ILE B O 1
ATOM 5646 N N . GLN B 1 44 ? 37.219 3.709 16.406 1 77.38 44 GLN B N 1
ATOM 5647 C CA . GLN B 1 44 ? 38.594 3.328 16.719 1 77.38 44 GLN B CA 1
ATOM 5648 C C . GLN B 1 44 ? 39.344 4.469 17.406 1 77.38 44 GLN B C 1
ATOM 5650 O O . GLN B 1 44 ? 40.312 4.238 18.141 1 77.38 44 GLN B O 1
ATOM 5655 N N . ALA B 1 45 ? 38.812 5.621 17.219 1 78.38 45 ALA B N 1
ATOM 5656 C CA . ALA B 1 45 ? 39.5 6.805 17.703 1 78.38 45 ALA B CA 1
ATOM 5657 C C . ALA B 1 45 ? 38.906 7.277 19.031 1 78.38 45 ALA B C 1
ATOM 5659 O O . ALA B 1 45 ? 39.406 8.234 19.625 1 78.38 45 ALA B O 1
ATOM 5660 N N . GLY B 1 46 ? 37.938 6.625 19.453 1 86.5 46 GLY B N 1
ATOM 5661 C CA . GLY B 1 46 ? 37.281 7.219 20.594 1 86.5 46 GLY B CA 1
ATOM 5662 C C . GLY B 1 46 ? 36.812 6.195 21.609 1 86.5 46 GLY B C 1
ATOM 5663 O O . GLY B 1 46 ? 37.281 5.055 21.609 1 86.5 46 GLY B O 1
ATOM 5664 N N . LYS B 1 47 ? 36.188 6.695 22.625 1 92.75 47 LYS B N 1
ATOM 5665 C CA . LYS B 1 47 ? 35.531 5.922 23.688 1 92.75 47 LYS B CA 1
ATOM 5666 C C . LYS B 1 47 ? 34.031 6.191 23.734 1 92.75 47 LYS B C 1
ATOM 5668 O O . LYS B 1 47 ? 33.594 7.332 23.562 1 92.75 47 LYS B O 1
ATOM 5673 N N . MET B 1 48 ? 33.312 5.094 23.906 1 93.5 48 MET B N 1
ATOM 5674 C CA . MET B 1 48 ? 31.859 5.23 24.062 1 93.5 48 MET B CA 1
ATOM 5675 C C . MET B 1 48 ? 31.5 5.602 25.484 1 93.5 48 MET B C 1
ATOM 5677 O O . MET B 1 48 ? 31.969 4.961 26.438 1 93.5 48 MET B O 1
ATOM 5681 N N . ILE B 1 49 ? 30.703 6.668 25.578 1 95.56 49 ILE B N 1
ATOM 5682 C CA . ILE B 1 49 ? 30.188 7.109 26.875 1 95.56 49 ILE B CA 1
ATOM 5683 C C . ILE B 1 49 ? 28.672 7.184 26.828 1 95.56 49 ILE B C 1
ATOM 5685 O O . ILE B 1 49 ? 28.094 7.641 25.828 1 95.56 49 ILE B O 1
ATOM 5689 N N . GLN B 1 50 ? 28 6.684 27.859 1 96.56 50 GLN B N 1
ATOM 5690 C CA . GLN B 1 50 ? 26.547 6.844 28.031 1 96.56 50 GLN B CA 1
ATOM 5691 C C . GLN B 1 50 ? 26.234 7.746 29.219 1 96.56 50 GLN B C 1
ATOM 5693 O O . GLN B 1 50 ? 26.594 7.441 30.344 1 96.56 50 GLN B O 1
ATOM 5698 N N . LEU B 1 51 ? 25.672 8.898 28.922 1 97 51 LEU B N 1
ATOM 5699 C CA . LEU B 1 51 ? 25.031 9.703 29.953 1 97 51 LEU B CA 1
ATOM 5700 C C . LEU B 1 51 ? 23.594 9.258 30.188 1 97 51 LEU B C 1
ATOM 5702 O O . LEU B 1 51 ? 22.875 8.945 29.234 1 97 51 LEU B O 1
ATOM 5706 N N . SER B 1 52 ? 23.172 9.109 31.5 1 97 52 SER B N 1
ATOM 5707 C CA . SER B 1 52 ? 21.812 8.664 31.734 1 97 52 SER B CA 1
ATOM 5708 C C . SER B 1 52 ? 21.25 9.266 33.031 1 97 52 SER B C 1
ATOM 5710 O O . SER B 1 52 ? 21.984 9.898 33.781 1 97 52 SER B O 1
ATOM 5712 N N . SER B 1 53 ? 20 9.102 33.219 1 96.88 53 SER B N 1
ATOM 5713 C CA . SER B 1 53 ? 19.312 9.586 34.406 1 96.88 53 SER B CA 1
ATOM 5714 C C . SER B 1 53 ? 19.438 8.586 35.562 1 96.88 53 SER B C 1
ATOM 5716 O O . SER B 1 53 ? 18.609 8.586 36.469 1 96.88 53 SER B O 1
ATOM 5718 N N . HIS B 1 54 ? 20.406 7.73 35.531 1 92.44 54 HIS B N 1
ATOM 5719 C CA . HIS B 1 54 ? 20.562 6.738 36.594 1 92.44 54 HIS B CA 1
ATOM 5720 C C . HIS B 1 54 ? 20.719 7.406 37.938 1 92.44 54 HIS B C 1
ATOM 5722 O O . HIS B 1 54 ? 21.234 8.523 38.031 1 92.44 54 HIS B O 1
ATOM 5728 N N . ASP B 1 55 ? 20.25 6.738 38.906 1 91.19 55 ASP B N 1
ATOM 5729 C CA . ASP B 1 55 ? 20.391 7.199 40.281 1 91.19 55 ASP B CA 1
ATOM 5730 C C . ASP B 1 55 ? 21.844 7.164 40.75 1 91.19 55 ASP B C 1
ATOM 5732 O O . ASP B 1 55 ? 22.391 6.098 41.031 1 91.19 55 ASP B O 1
ATOM 5736 N N . THR B 1 56 ? 22.406 8.344 40.875 1 90.56 56 THR B N 1
ATOM 5737 C CA . THR B 1 56 ? 23.828 8.43 41.188 1 90.56 56 THR B CA 1
ATOM 5738 C C . THR B 1 56 ? 24.109 8.047 42.625 1 90.56 56 THR B C 1
ATOM 5740 O O . THR B 1 56 ? 25.266 7.875 43 1 90.56 56 THR B O 1
ATOM 5743 N N . THR B 1 57 ? 23.109 7.852 43.312 1 92.25 57 THR B N 1
ATOM 5744 C CA . THR B 1 57 ? 23.297 7.449 44.719 1 92.25 57 THR B CA 1
ATOM 5745 C C . THR B 1 57 ? 23.344 5.93 44.844 1 92.25 57 THR B C 1
ATOM 5747 O O . THR B 1 57 ? 23.641 5.398 45.906 1 92.25 57 THR B O 1
ATOM 5750 N N . GLY B 1 58 ? 23.156 5.285 43.844 1 84.62 58 GLY B N 1
ATOM 5751 C CA . GLY B 1 58 ? 23.141 3.832 43.875 1 84.62 58 GLY B CA 1
ATOM 5752 C C . GLY B 1 58 ? 21.766 3.244 44.062 1 84.62 58 GLY B C 1
ATOM 5753 O O . GLY B 1 58 ? 21.578 2.027 44 1 84.62 58 GLY B O 1
ATOM 5754 N N . GLY B 1 59 ? 20.812 4.176 44.188 1 88.62 59 GLY B N 1
ATOM 5755 C CA . GLY B 1 59 ? 19.438 3.725 44.312 1 88.62 59 GLY B CA 1
ATOM 5756 C C . GLY B 1 59 ? 18.75 3.477 43 1 88.62 59 GLY B C 1
ATOM 5757 O O . GLY B 1 59 ? 19.422 3.211 42 1 88.62 59 GLY B O 1
ATOM 5758 N N . ASN B 1 60 ? 17.359 3.434 42.938 1 89.38 60 ASN B N 1
ATOM 5759 C CA . ASN B 1 60 ? 16.625 3.078 41.719 1 89.38 60 ASN B CA 1
ATOM 5760 C C . ASN B 1 60 ? 15.742 4.227 41.25 1 89.38 60 ASN B C 1
ATOM 5762 O O . ASN B 1 60 ? 14.766 4.004 40.531 1 89.38 60 ASN B O 1
ATOM 5766 N N . ASN B 1 61 ? 16.047 5.391 41.781 1 90.62 61 ASN B N 1
ATOM 5767 C CA . ASN B 1 61 ? 15.359 6.574 41.281 1 90.62 61 ASN B CA 1
ATOM 5768 C C . ASN B 1 61 ? 15.992 7.109 40 1 90.62 61 ASN B C 1
ATOM 5770 O O . ASN B 1 61 ? 16.516 8.227 40 1 90.62 61 ASN B O 1
ATOM 5774 N N . ASP B 1 62 ? 15.805 6.391 38.938 1 93.5 62 ASP B N 1
ATOM 5775 C CA . ASP B 1 62 ? 16.547 6.555 37.688 1 93.5 62 ASP B CA 1
ATOM 5776 C C . ASP B 1 62 ? 15.891 7.598 36.781 1 93.5 62 ASP B C 1
ATOM 5778 O O . ASP B 1 62 ? 16.016 7.539 35.562 1 93.5 62 ASP B O 1
ATOM 5782 N N . ARG B 1 63 ? 15.047 8.492 37.406 1 95.19 63 ARG B N 1
ATOM 5783 C CA . ARG B 1 63 ? 14.344 9.523 36.656 1 95.19 63 ARG B CA 1
ATOM 5784 C C . ARG B 1 63 ? 14.648 10.914 37.219 1 95.19 63 ARG B C 1
ATOM 5786 O O . ARG B 1 63 ? 15.172 11.047 38.312 1 95.19 63 ARG B O 1
ATOM 5793 N N . ILE B 1 64 ? 14.391 11.969 36.438 1 96.25 64 ILE B N 1
ATOM 5794 C CA . ILE B 1 64 ? 14.43 13.328 36.969 1 96.25 64 ILE B CA 1
ATOM 5795 C C . ILE B 1 64 ? 13.07 13.992 36.781 1 96.25 64 ILE B C 1
ATOM 5797 O O . ILE B 1 64 ? 12.383 13.758 35.812 1 96.25 64 ILE B O 1
ATOM 5801 N N . PRO B 1 65 ? 12.648 14.695 37.719 1 96.44 65 PRO B N 1
ATOM 5802 C CA . PRO B 1 65 ? 11.492 15.578 37.531 1 96.44 65 PRO B CA 1
ATOM 5803 C C . PRO B 1 65 ? 11.859 16.891 36.844 1 96.44 65 PRO B C 1
ATOM 5805 O O . PRO B 1 65 ? 13.008 17.328 36.906 1 96.44 65 PRO B O 1
ATOM 5808 N N . ILE B 1 66 ? 10.977 17.469 36.156 1 98.19 66 ILE B N 1
ATOM 5809 C CA . ILE B 1 66 ? 11.156 18.781 35.531 1 98.19 66 ILE B CA 1
ATOM 5810 C C . ILE B 1 66 ? 9.922 19.641 35.781 1 98.19 66 ILE B C 1
ATOM 5812 O O . ILE B 1 66 ? 8.859 19.406 35.188 1 98.19 66 ILE B O 1
ATOM 5816 N N . LYS B 1 67 ? 10.062 20.719 36.531 1 97.38 67 LYS B N 1
ATOM 5817 C CA . LYS B 1 67 ? 8.945 21.594 36.906 1 97.38 67 LYS B CA 1
ATOM 5818 C C . LYS B 1 67 ? 8.531 22.484 35.75 1 97.38 67 LYS B C 1
ATOM 5820 O O . LYS B 1 67 ? 9.312 22.688 34.812 1 97.38 67 LYS B O 1
ATOM 5825 N N . PRO B 1 68 ? 7.293 23 35.844 1 97 68 PRO B N 1
ATOM 5826 C CA . PRO B 1 68 ? 6.898 23.953 34.812 1 97 68 PRO B CA 1
ATOM 5827 C C . PRO B 1 68 ? 7.863 25.141 34.719 1 97 68 PRO B C 1
ATOM 5829 O O . PRO B 1 68 ? 8.219 25.75 35.719 1 97 68 PRO B O 1
ATOM 5832 N N . GLY B 1 69 ? 8.336 25.344 33.5 1 96.75 69 GLY B N 1
ATOM 5833 C CA . GLY B 1 69 ? 9.242 26.453 33.25 1 96.75 69 GLY B CA 1
ATOM 5834 C C . GLY B 1 69 ? 10.703 26.094 33.469 1 96.75 69 GLY B C 1
ATOM 5835 O O . GLY B 1 69 ? 11.594 26.875 33.094 1 96.75 69 GLY B O 1
ATOM 5836 N N . GLU B 1 70 ? 10.938 24.953 34 1 98 70 GLU B N 1
ATOM 5837 C CA . GLU B 1 70 ? 12.305 24.562 34.312 1 98 70 GLU B CA 1
ATOM 5838 C C . GLU B 1 70 ? 13.047 24.062 33.062 1 98 70 GLU B C 1
ATOM 5840 O O . GLU B 1 70 ? 12.453 23.422 32.219 1 98 70 GLU B O 1
ATOM 5845 N N . LYS B 1 71 ? 14.305 24.359 33 1 98.19 71 LYS B N 1
ATOM 5846 C CA . LYS B 1 71 ? 15.242 23.859 32 1 98.19 71 LYS B CA 1
ATOM 5847 C C . LYS B 1 71 ? 16.266 22.938 32.625 1 98.19 71 LYS B C 1
ATOM 5849 O O . LYS B 1 71 ? 16.797 23.219 33.719 1 98.19 71 LYS B O 1
ATOM 5854 N N . VAL B 1 72 ? 16.469 21.828 31.984 1 98.31 72 VAL B N 1
ATOM 5855 C CA . VAL B 1 72 ? 17.453 20.875 32.469 1 98.31 72 VAL B CA 1
ATOM 5856 C C . VAL B 1 72 ? 18.391 20.469 31.328 1 98.31 72 VAL B C 1
ATOM 5858 O O . VAL B 1 72 ? 17.938 20.281 30.203 1 98.31 72 VAL B O 1
ATOM 5861 N N . HIS B 1 73 ? 19.656 20.359 31.609 1 98.38 73 HIS B N 1
ATOM 5862 C CA . HIS B 1 73 ? 20.609 19.797 30.672 1 98.38 73 HIS B CA 1
ATOM 5863 C C . HIS B 1 73 ? 20.766 18.297 30.859 1 98.38 73 HIS B C 1
ATOM 5865 O O . HIS B 1 73 ? 21.266 17.844 31.891 1 98.38 73 HIS B O 1
ATOM 5871 N N . ILE B 1 74 ? 20.375 17.578 29.891 1 98.31 74 ILE B N 1
ATOM 5872 C CA . ILE B 1 74 ? 20.516 16.125 30 1 98.31 74 ILE B CA 1
ATOM 5873 C C . ILE B 1 74 ? 21.844 15.695 29.406 1 98.31 74 ILE B C 1
ATOM 5875 O O . ILE B 1 74 ? 22.281 14.547 29.578 1 98.31 74 ILE B O 1
ATOM 5879 N N . ALA B 1 75 ? 22.5 16.531 28.703 1 98.56 75 ALA B N 1
ATOM 5880 C CA . ALA B 1 75 ? 23.891 16.391 28.266 1 98.56 75 ALA B CA 1
ATOM 5881 C C . ALA B 1 75 ? 24.609 17.719 28.281 1 98.56 75 ALA B C 1
ATOM 5883 O O . ALA B 1 75 ? 24.047 18.75 27.891 1 98.56 75 ALA B O 1
ATOM 5884 N N . ASN B 1 76 ? 25.672 17.766 28.797 1 98.25 76 ASN B N 1
ATOM 5885 C CA . ASN B 1 76 ? 26.656 18.844 28.766 1 98.25 76 ASN B CA 1
ATOM 5886 C C . ASN B 1 76 ? 28.062 18.312 28.562 1 98.25 76 ASN B C 1
ATOM 5888 O O . ASN B 1 76 ? 28.797 18.094 29.547 1 98.25 76 ASN B O 1
ATOM 5892 N N . ILE B 1 77 ? 28.375 18.156 27.328 1 98.25 77 ILE B N 1
ATOM 5893 C CA . ILE B 1 77 ? 29.578 17.438 26.922 1 98.25 77 ILE B CA 1
ATOM 5894 C C . ILE B 1 77 ? 30.656 18.438 26.516 1 98.25 77 ILE B C 1
ATOM 5896 O O . ILE B 1 77 ? 30.375 19.438 25.859 1 98.25 77 ILE B O 1
ATOM 5900 N N . LYS B 1 78 ? 31.859 18.203 26.906 1 97 78 LYS B N 1
ATOM 5901 C CA . LYS B 1 78 ? 33 19 26.484 1 97 78 LYS B CA 1
ATOM 5902 C C . LYS B 1 78 ? 33.844 18.266 25.453 1 97 78 LYS B C 1
ATOM 5904 O O . LYS B 1 78 ? 33.75 17.047 25.312 1 97 78 LYS B O 1
ATOM 5909 N N . GLY B 1 79 ? 34.594 19.031 24.703 1 96.44 79 GLY B N 1
ATOM 5910 C CA . GLY B 1 79 ? 35.531 18.453 23.75 1 96.44 79 GLY B CA 1
ATOM 5911 C C . GLY B 1 79 ? 34.875 18.062 22.438 1 96.44 79 GLY B C 1
ATOM 5912 O O . GLY B 1 79 ? 33.844 18.609 22.062 1 96.44 79 GLY B O 1
ATOM 5913 N N . GLU B 1 80 ? 35.688 17.203 21.672 1 96.19 80 GLU B N 1
ATOM 5914 C CA . GLU B 1 80 ? 35.25 16.734 20.359 1 96.19 80 GLU B CA 1
ATOM 5915 C C . GLU B 1 80 ? 34.531 15.391 20.453 1 96.19 80 GLU B C 1
ATOM 5917 O O . GLU B 1 80 ? 34.938 14.539 21.25 1 96.19 80 GLU B O 1
ATOM 5922 N N . GLY B 1 81 ? 33.438 15.188 19.688 1 96.06 81 GLY B N 1
ATOM 5923 C CA . GLY B 1 81 ? 32.719 13.93 19.734 1 96.06 81 GLY B CA 1
ATOM 5924 C C . GLY B 1 81 ? 31.578 13.844 18.734 1 96.06 81 GLY B C 1
ATOM 5925 O O . GLY B 1 81 ? 31.484 14.688 17.844 1 96.06 81 GLY B O 1
ATOM 5926 N N . MET B 1 82 ? 30.781 12.742 18.906 1 95.56 82 MET B N 1
ATOM 5927 C CA . MET B 1 82 ? 29.609 12.508 18.078 1 95.56 82 MET B CA 1
ATOM 5928 C C . MET B 1 82 ? 28.547 11.734 18.844 1 95.56 82 MET B C 1
ATOM 5930 O O . MET B 1 82 ? 28.797 10.609 19.281 1 95.56 82 MET B O 1
ATOM 5934 N N . ILE B 1 83 ? 27.438 12.312 18.984 1 96.94 83 ILE B N 1
ATOM 5935 C CA . ILE B 1 83 ? 26.312 11.586 19.562 1 96.94 83 ILE B CA 1
ATOM 5936 C C . ILE B 1 83 ? 25.828 10.523 18.578 1 96.94 83 ILE B C 1
ATOM 5938 O O . ILE B 1 83 ? 25.594 10.812 17.391 1 96.94 83 ILE B O 1
ATOM 5942 N N . ALA B 1 84 ? 25.656 9.258 19.094 1 94.88 84 ALA B N 1
ATOM 5943 C CA . ALA B 1 84 ? 25.312 8.117 18.25 1 94.88 84 ALA B CA 1
ATOM 5944 C C . ALA B 1 84 ? 23.875 7.664 18.5 1 94.88 84 ALA B C 1
ATOM 5946 O O . ALA B 1 84 ? 23.25 7.055 17.641 1 94.88 84 ALA B O 1
ATOM 5947 N N . ARG B 1 85 ? 23.391 7.926 19.703 1 96.75 85 ARG B N 1
ATOM 5948 C CA . ARG B 1 85 ? 22.047 7.457 20.062 1 96.75 85 ARG B CA 1
ATOM 5949 C C . ARG B 1 85 ? 21.453 8.328 21.172 1 96.75 85 ARG B C 1
ATOM 5951 O O . ARG B 1 85 ? 22.141 8.719 22.109 1 96.75 85 ARG B O 1
ATOM 5958 N N . ILE B 1 86 ? 20.219 8.609 21.031 1 98.38 86 ILE B N 1
ATOM 5959 C CA . ILE B 1 86 ? 19.406 9.234 22.062 1 98.38 86 ILE B CA 1
ATOM 5960 C C . ILE B 1 86 ? 18.188 8.359 22.375 1 98.38 86 ILE B C 1
ATOM 5962 O O . ILE B 1 86 ? 17.531 7.867 21.453 1 98.38 86 ILE B O 1
ATOM 5966 N N . TRP B 1 87 ? 17.969 8.07 23.625 1 98.06 87 TRP B N 1
ATOM 5967 C CA . TRP B 1 87 ? 16.781 7.379 24.078 1 98.06 87 TRP B CA 1
ATOM 5968 C C . TRP B 1 87 ? 16.094 8.156 25.203 1 98.06 87 TRP B C 1
ATOM 5970 O O . TRP B 1 87 ? 16.75 8.656 26.109 1 98.06 87 TRP B O 1
ATOM 5980 N N . VAL B 1 88 ? 14.781 8.32 25.109 1 98.12 88 VAL B N 1
ATOM 5981 C CA . VAL B 1 88 ? 14.023 9.008 26.156 1 98.12 88 VAL B CA 1
ATOM 5982 C C . VAL B 1 88 ? 12.664 8.336 26.328 1 98.12 88 VAL B C 1
ATOM 5984 O O . VAL B 1 88 ? 12.141 7.734 25.391 1 98.12 88 VAL B O 1
ATOM 5987 N N . THR B 1 89 ? 12.109 8.414 27.469 1 97.25 89 THR B N 1
ATOM 5988 C CA . THR B 1 89 ? 10.703 8.148 27.75 1 97.25 89 THR B CA 1
ATOM 5989 C C . THR B 1 89 ? 10.203 9.047 28.875 1 97.25 89 THR B C 1
ATOM 5991 O O . THR B 1 89 ? 10.992 9.586 29.656 1 97.25 89 THR B O 1
ATOM 5994 N N . VAL B 1 90 ? 8.961 9.367 28.891 1 96.81 90 VAL B N 1
ATOM 5995 C CA . VAL B 1 90 ? 8.453 10.453 29.734 1 96.81 90 VAL B CA 1
ATOM 5996 C C . VAL B 1 90 ? 7.125 10.039 30.359 1 96.81 90 VAL B C 1
ATOM 5998 O O . VAL B 1 90 ? 6.316 9.359 29.734 1 96.81 90 VAL B O 1
ATOM 6001 N N . ASP B 1 91 ? 6.945 10.391 31.578 1 94.12 91 ASP B N 1
ATOM 6002 C CA . ASP B 1 91 ? 5.66 10.328 32.281 1 94.12 91 ASP B CA 1
ATOM 6003 C C . ASP B 1 91 ? 5.215 11.711 32.719 1 94.12 91 ASP B C 1
ATOM 6005 O O . ASP B 1 91 ? 5.879 12.336 33.562 1 94.12 91 ASP B O 1
ATOM 6009 N N . SER B 1 92 ? 4.191 12.172 32.219 1 94.44 92 SER B N 1
ATOM 6010 C CA . SER B 1 92 ? 3.609 13.461 32.562 1 94.44 92 SER B CA 1
ATOM 6011 C C . SER B 1 92 ? 2.086 13.398 32.594 1 94.44 92 SER B C 1
ATOM 6013 O O . SER B 1 92 ? 1.479 12.641 31.828 1 94.44 92 SER B O 1
ATOM 6015 N N . ARG B 1 93 ? 1.453 14.242 33.438 1 90.69 93 ARG B N 1
ATOM 6016 C CA . ARG B 1 93 ? -0.003 14.281 33.531 1 90.69 93 ARG B CA 1
ATOM 6017 C C . ARG B 1 93 ? -0.575 15.359 32.625 1 90.69 93 ARG B C 1
ATOM 6019 O O . ARG B 1 93 ? -1.791 15.445 32.438 1 90.69 93 ARG B O 1
ATOM 6026 N N . ASP B 1 94 ? 0.293 16.188 32.125 1 92 94 ASP B N 1
ATOM 6027 C CA . ASP B 1 94 ? -0.135 17.141 31.109 1 92 94 ASP B CA 1
ATOM 6028 C C . ASP B 1 94 ? -0.541 16.438 29.828 1 92 94 ASP B C 1
ATOM 6030 O O . ASP B 1 94 ? 0.278 15.766 29.188 1 92 94 ASP B O 1
ATOM 6034 N N . PRO B 1 95 ? -1.757 16.641 29.375 1 90.62 95 PRO B N 1
ATOM 6035 C CA . PRO B 1 95 ? -2.195 15.93 28.172 1 90.62 95 PRO B CA 1
ATOM 6036 C C . PRO B 1 95 ? -1.471 16.391 26.922 1 90.62 95 PRO B C 1
ATOM 6038 O O . PRO B 1 95 ? -1.466 15.68 25.906 1 90.62 95 PRO B O 1
ATOM 6041 N N . ASP B 1 96 ? -0.812 17.578 26.969 1 94.5 96 ASP B N 1
ATOM 6042 C CA . ASP B 1 96 ? -0.139 18.125 25.797 1 94.5 96 ASP B CA 1
ATOM 6043 C C . ASP B 1 96 ? 1.377 18.125 25.984 1 94.5 96 ASP B C 1
ATOM 6045 O O . ASP B 1 96 ? 2.09 18.875 25.328 1 94.5 96 ASP B O 1
ATOM 6049 N N . TYR B 1 97 ? 1.894 17.266 26.859 1 95.88 97 TYR B N 1
ATOM 6050 C CA . TYR B 1 97 ? 3.297 17.328 27.25 1 95.88 97 TYR B CA 1
ATOM 6051 C C . TYR B 1 97 ? 4.207 17.078 26.062 1 95.88 97 TYR B C 1
ATOM 6053 O O . TYR B 1 97 ? 5.312 17.625 25.984 1 95.88 97 TYR B O 1
ATOM 6061 N N . LEU B 1 98 ? 3.779 16.328 25.094 1 97.19 98 LEU B N 1
ATOM 6062 C CA . LEU B 1 98 ? 4.613 15.992 23.953 1 97.19 98 LEU B CA 1
ATOM 6063 C C . LEU B 1 98 ? 4.852 17.219 23.078 1 97.19 98 LEU B C 1
ATOM 6065 O O . LEU B 1 98 ? 5.828 17.281 22.328 1 97.19 98 LEU B O 1
ATOM 6069 N N . ARG B 1 99 ? 3.951 18.25 23.219 1 97.25 99 ARG B N 1
ATOM 6070 C CA . ARG B 1 99 ? 4.074 19.484 22.438 1 97.25 99 ARG B CA 1
ATOM 6071 C C . ARG B 1 99 ? 4.551 20.641 23.312 1 97.25 99 ARG B C 1
ATOM 6073 O O . ARG B 1 99 ? 5.035 21.656 22.797 1 97.25 99 ARG B O 1
ATOM 6080 N N . THR B 1 100 ? 4.508 20.453 24.609 1 97.19 100 THR B N 1
ATOM 6081 C CA . THR B 1 100 ? 4.879 21.562 25.484 1 97.19 100 THR B CA 1
ATOM 6082 C C . THR B 1 100 ? 6.281 21.359 26.047 1 97.19 100 THR B C 1
ATOM 6084 O O . THR B 1 100 ? 6.895 22.312 26.531 1 97.19 100 THR B O 1
ATOM 6087 N N . ILE B 1 101 ? 6.773 20.141 26 1 98.06 101 ILE B N 1
ATOM 6088 C CA . ILE B 1 101 ? 8.172 19.906 26.328 1 98.06 101 ILE B CA 1
ATOM 6089 C C . ILE B 1 101 ? 9.047 20.172 25.109 1 98.06 101 ILE B C 1
ATOM 6091 O O . ILE B 1 101 ? 8.758 19.688 24.016 1 98.06 101 ILE B O 1
ATOM 6095 N N . LEU B 1 102 ? 10.086 20.984 25.312 1 98.38 102 LEU B N 1
ATOM 6096 C CA . LEU B 1 102 ? 10.992 21.312 24.219 1 98.38 102 LEU B CA 1
ATOM 6097 C C . LEU B 1 102 ? 12.328 20.594 24.391 1 98.38 102 LEU B C 1
ATOM 6099 O O . LEU B 1 102 ? 12.836 20.484 25.5 1 98.38 102 LEU B O 1
ATOM 6103 N N . ILE B 1 103 ? 12.812 20.109 23.312 1 98.75 103 ILE B N 1
ATOM 6104 C CA . ILE B 1 103 ? 14.195 19.656 23.234 1 98.75 103 ILE B CA 1
ATOM 6105 C C . ILE B 1 103 ? 15.016 20.641 22.422 1 98.75 103 ILE B C 1
ATOM 6107 O O . ILE B 1 103 ? 14.602 21.062 21.328 1 98.75 103 ILE B O 1
ATOM 6111 N N . ARG B 1 104 ? 16.156 21.125 22.953 1 98.75 104 ARG B N 1
ATOM 6112 C CA . ARG B 1 104 ? 17.109 21.984 22.281 1 98.75 104 ARG B CA 1
ATOM 6113 C C . ARG B 1 104 ? 18.516 21.391 22.312 1 98.75 104 ARG B C 1
ATOM 6115 O O . ARG B 1 104 ? 18.875 20.703 23.266 1 98.75 104 ARG B O 1
ATOM 6122 N N . MET B 1 105 ? 19.25 21.609 21.266 1 98.88 105 MET B N 1
ATOM 6123 C CA . MET B 1 105 ? 20.656 21.188 21.188 1 98.88 105 MET B CA 1
ATOM 6124 C C . MET B 1 105 ? 21.531 22.344 20.719 1 98.88 105 MET B C 1
ATOM 6126 O O . MET B 1 105 ? 21.156 23.109 19.844 1 98.88 105 MET B O 1
ATOM 6130 N N . TYR B 1 106 ? 22.641 22.516 21.359 1 98.5 106 TYR B N 1
ATOM 6131 C CA . TYR B 1 106 ? 23.641 23.531 21.078 1 98.5 106 TYR B CA 1
ATOM 6132 C C . TYR B 1 106 ? 25 22.906 20.797 1 98.5 106 TYR B C 1
ATOM 6134 O O . TYR B 1 106 ? 25.5 22.109 21.594 1 98.5 106 TYR B O 1
ATOM 6142 N N . TRP B 1 107 ? 25.562 23.25 19.688 1 98.44 107 TRP B N 1
ATOM 6143 C CA . TRP B 1 107 ? 26.875 22.719 19.312 1 98.44 107 TRP B CA 1
ATOM 6144 C C . TRP B 1 107 ? 27.969 23.766 19.547 1 98.44 107 TRP B C 1
ATOM 6146 O O . TRP B 1 107 ? 27.766 24.953 19.266 1 98.44 107 TRP B O 1
ATOM 6156 N N . ASP B 1 108 ? 29.109 23.375 20.125 1 97.81 108 ASP B N 1
ATOM 6157 C CA . ASP B 1 108 ? 30.359 24.125 20.172 1 97.81 108 ASP B CA 1
ATOM 6158 C C . ASP B 1 108 ? 30.156 25.469 20.859 1 97.81 108 ASP B C 1
ATOM 6160 O O . ASP B 1 108 ? 30.703 26.484 20.422 1 97.81 108 ASP B O 1
ATOM 6164 N N . GLY B 1 109 ? 29.203 25.484 21.719 1 96.62 109 GLY B N 1
ATOM 6165 C CA . GLY B 1 109 ? 29.016 26.688 22.531 1 96.62 109 GLY B CA 1
ATOM 6166 C C . GLY B 1 109 ? 28.156 27.734 21.859 1 96.62 109 GLY B C 1
ATOM 6167 O O . GLY B 1 109 ? 28.156 28.891 22.281 1 96.62 109 GLY B O 1
ATOM 6168 N N . GLU B 1 110 ? 27.453 27.391 20.891 1 96.62 110 GLU B N 1
ATOM 6169 C CA . GLU B 1 110 ? 26.625 28.359 20.188 1 96.62 110 GLU B CA 1
ATOM 6170 C C . GLU B 1 110 ? 25.5 28.891 21.094 1 96.62 110 GLU B C 1
ATOM 6172 O O . GLU B 1 110 ? 25.047 28.188 22 1 96.62 110 GLU B O 1
ATOM 6177 N N . GLU B 1 111 ? 25.062 30.141 20.75 1 95.12 111 GLU B N 1
ATOM 6178 C CA . GLU B 1 111 ? 24.031 30.812 21.531 1 95.12 111 GLU B CA 1
ATOM 6179 C C . GLU B 1 111 ? 22.641 30.406 21.062 1 95.12 111 GLU B C 1
ATOM 6181 O O . GLU B 1 111 ? 21.719 30.266 21.875 1 95.12 111 GLU B O 1
ATOM 6186 N N . ASN B 1 112 ? 22.562 30.312 19.781 1 96.69 112 ASN B N 1
ATOM 6187 C CA . ASN B 1 112 ? 21.297 29.906 19.172 1 96.69 112 ASN B CA 1
ATOM 6188 C C . ASN B 1 112 ? 21.25 28.406 18.891 1 96.69 112 ASN B C 1
ATOM 6190 O O . ASN B 1 112 ? 22.188 27.859 18.312 1 96.69 112 ASN B O 1
ATOM 6194 N N . PRO B 1 113 ? 20.203 27.781 19.359 1 98.06 113 PRO B N 1
ATOM 6195 C CA . PRO B 1 113 ? 20.188 26.328 19.203 1 98.06 113 PRO B CA 1
ATOM 6196 C C . PRO B 1 113 ? 20.125 25.891 17.75 1 98.06 113 PRO B C 1
ATOM 6198 O O . PRO B 1 113 ? 19.469 26.531 16.922 1 98.06 113 PRO B O 1
ATOM 6201 N N . SER B 1 114 ? 20.766 24.75 17.484 1 98.56 114 SER B N 1
ATOM 6202 C CA . SER B 1 114 ? 20.688 24.062 16.188 1 98.56 114 SER B CA 1
ATOM 6203 C C . SER B 1 114 ? 19.484 23.125 16.125 1 98.56 114 SER B C 1
ATOM 6205 O O . SER B 1 114 ? 19.078 22.719 15.031 1 98.56 114 SER B O 1
ATOM 6207 N N . VAL B 1 115 ? 18.953 22.75 17.25 1 98.75 115 VAL B N 1
ATOM 6208 C CA . VAL B 1 115 ? 17.734 21.969 17.359 1 98.75 115 VAL B CA 1
ATOM 6209 C C . VAL B 1 115 ? 16.766 22.641 18.328 1 98.75 115 VAL B C 1
ATOM 6211 O O . VAL B 1 115 ? 17.125 22.969 19.453 1 98.75 115 VAL B O 1
ATOM 6214 N N . GLU B 1 116 ? 15.602 22.906 17.922 1 98.69 116 GLU B N 1
ATOM 6215 C CA . GLU B 1 116 ? 14.5 23.391 18.75 1 98.69 116 GLU B CA 1
ATOM 6216 C C . GLU B 1 116 ? 13.164 22.828 18.281 1 98.69 116 GLU B C 1
ATOM 6218 O O . GLU B 1 116 ? 12.641 23.25 17.25 1 98.69 116 GLU B O 1
ATOM 6223 N N . VAL B 1 117 ? 12.703 21.828 19.016 1 98.75 117 VAL B N 1
ATOM 6224 C CA . VAL B 1 117 ? 11.562 21.047 18.547 1 98.75 117 VAL B CA 1
ATOM 6225 C C . VAL B 1 117 ? 10.766 20.547 19.75 1 98.75 117 VAL B C 1
ATOM 6227 O O . VAL B 1 117 ? 11.336 20.188 20.781 1 98.75 117 VAL B O 1
ATOM 6230 N N . PRO B 1 118 ? 9.359 20.594 19.672 1 98.62 118 PRO B N 1
ATOM 6231 C CA . PRO B 1 118 ? 8.633 19.828 20.688 1 98.62 118 PRO B CA 1
ATOM 6232 C C . PRO B 1 118 ? 9.062 18.359 20.719 1 98.62 118 PRO B C 1
ATOM 6234 O O . PRO B 1 118 ? 9.305 17.766 19.672 1 98.62 118 PRO B O 1
ATOM 6237 N N . LEU B 1 119 ? 9.102 17.781 21.891 1 98.31 119 LEU B N 1
ATOM 6238 C CA . LEU B 1 119 ? 9.672 16.453 22.109 1 98.31 119 LEU B CA 1
ATOM 6239 C C . LEU B 1 119 ? 8.977 15.414 21.234 1 98.31 119 LEU B C 1
ATOM 6241 O O . LEU B 1 119 ? 9.641 14.641 20.531 1 98.31 119 LEU B O 1
ATOM 6245 N N . GLY B 1 120 ? 7.68 15.367 21.266 1 98 120 GLY B N 1
ATOM 6246 C CA . GLY B 1 120 ? 6.938 14.398 20.484 1 98 120 GLY B CA 1
ATOM 6247 C C . GLY B 1 120 ? 7.152 14.555 18.984 1 98 120 GLY B C 1
ATOM 6248 O O . GLY B 1 120 ? 7.242 13.57 18.25 1 98 120 GLY B O 1
ATOM 6249 N N . ASP B 1 121 ? 7.219 15.781 18.547 1 98.44 121 ASP B N 1
ATOM 6250 C CA . ASP B 1 121 ? 7.438 16.078 17.141 1 98.44 121 ASP B CA 1
ATOM 6251 C C . ASP B 1 121 ? 8.828 15.633 16.688 1 98.44 121 ASP B C 1
ATOM 6253 O O . ASP B 1 121 ? 9 15.141 15.57 1 98.44 121 ASP B O 1
ATOM 6257 N N . PHE B 1 122 ? 9.82 15.758 17.531 1 98.56 122 PHE B N 1
ATOM 6258 C CA . PHE B 1 122 ? 11.18 15.336 17.219 1 98.56 122 PHE B CA 1
ATOM 6259 C C . PHE B 1 122 ? 11.219 13.852 16.906 1 98.56 122 PHE B C 1
ATOM 6261 O O . PHE B 1 122 ? 11.859 13.43 15.93 1 98.56 122 PHE B O 1
ATOM 6268 N N . PHE B 1 123 ? 10.492 13.125 17.703 1 98.25 123 PHE B N 1
ATOM 6269 C CA . PHE B 1 123 ? 10.57 11.672 17.594 1 98.25 123 PHE B CA 1
ATOM 6270 C C . PHE B 1 123 ? 9.469 11.141 16.688 1 98.25 123 PHE B C 1
ATOM 6272 O O . PHE B 1 123 ? 9.305 9.922 16.547 1 98.25 123 PHE B O 1
ATOM 6279 N N . GLY B 1 124 ? 8.641 11.969 16.172 1 96.62 124 GLY B N 1
ATOM 6280 C CA . GLY B 1 124 ? 7.68 11.594 15.141 1 96.62 124 GLY B CA 1
ATOM 6281 C C . GLY B 1 124 ? 6.344 11.148 15.711 1 96.62 124 GLY B C 1
ATOM 6282 O O . GLY B 1 124 ? 5.539 10.531 15.016 1 96.62 124 GLY B O 1
ATOM 6283 N N . SER B 1 125 ? 6.117 11.414 16.969 1 94.19 125 SER B N 1
ATOM 6284 C CA . SER B 1 125 ? 4.863 11.047 17.609 1 94.19 125 SER B CA 1
ATOM 6285 C C . SER B 1 125 ? 4.359 12.18 18.5 1 94.19 125 SER B C 1
ATOM 6287 O O . SER B 1 125 ? 4.359 12.055 19.734 1 94.19 125 SER B O 1
ATOM 6289 N N . PRO B 1 126 ? 3.779 13.156 17.938 1 94.69 126 PRO B N 1
ATOM 6290 C CA . PRO B 1 126 ? 3.459 14.367 18.688 1 94.69 126 PRO B CA 1
ATOM 6291 C C . PRO B 1 126 ? 2.182 14.227 19.516 1 94.69 126 PRO B C 1
ATOM 6293 O O . PRO B 1 126 ? 1.952 15 20.453 1 94.69 126 PRO B O 1
ATOM 6296 N N . PHE B 1 127 ? 1.376 13.227 19.234 1 92.38 127 PHE B N 1
ATOM 6297 C CA . PHE B 1 127 ? 0.038 13.234 19.812 1 92.38 127 PHE B CA 1
ATOM 6298 C C . PHE B 1 127 ? -0.104 12.148 20.875 1 92.38 127 PHE B C 1
ATOM 6300 O O . PHE B 1 127 ? -0.942 12.258 21.781 1 92.38 127 PHE B O 1
ATOM 6307 N N . GLN B 1 128 ? 0.669 11.125 20.672 1 90.31 128 GLN B N 1
ATOM 6308 C CA . GLN B 1 128 ? 0.646 10 21.609 1 90.31 128 GLN B CA 1
ATOM 6309 C C . GLN B 1 128 ? 1.865 9.102 21.406 1 90.31 128 GLN B C 1
ATOM 6311 O O . GLN B 1 128 ? 2.609 9.258 20.438 1 90.31 128 GLN B O 1
ATOM 6316 N N . TYR B 1 129 ? 2.016 8.227 22.391 1 89.31 129 TYR B N 1
ATOM 6317 C CA . TYR B 1 129 ? 3.002 7.172 22.188 1 89.31 129 TYR B CA 1
ATOM 6318 C C . TYR B 1 129 ? 2.566 6.219 21.078 1 89.31 129 TYR B C 1
ATOM 6320 O O . TYR B 1 129 ? 1.709 5.359 21.297 1 89.31 129 TYR B O 1
ATOM 6328 N N . GLN B 1 130 ? 3.188 6.473 19.953 1 89.38 130 GLN B N 1
ATOM 6329 C CA . GLN B 1 130 ? 2.826 5.664 18.797 1 89.38 130 GLN B CA 1
ATOM 6330 C C . GLN B 1 130 ? 4.008 4.824 18.312 1 89.38 130 GLN B C 1
ATOM 6332 O O . GLN B 1 130 ? 5.062 5.363 17.969 1 89.38 130 GLN B O 1
ATOM 6337 N N . HIS B 1 131 ? 3.762 3.504 18.328 1 91.06 131 HIS B N 1
ATOM 6338 C CA . HIS B 1 131 ? 4.793 2.576 17.875 1 91.06 131 HIS B CA 1
ATOM 6339 C C . HIS B 1 131 ? 5.055 2.73 16.375 1 91.06 131 HIS B C 1
ATOM 6341 O O . HIS B 1 131 ? 4.137 2.604 15.57 1 91.06 131 HIS B O 1
ATOM 6347 N N . HIS B 1 132 ? 6.301 3.021 15.891 1 91.06 132 HIS B N 1
ATOM 6348 C CA . HIS B 1 132 ? 6.766 3.086 14.516 1 91.06 132 HIS B CA 1
ATOM 6349 C C . HIS B 1 132 ? 8.289 2.969 14.438 1 91.06 132 HIS B C 1
ATOM 6351 O O . HIS B 1 132 ? 9 3.551 15.258 1 91.06 132 HIS B O 1
ATOM 6357 N N . LEU B 1 133 ? 8.812 2.24 13.492 1 90.88 133 LEU B N 1
ATOM 6358 C CA . LEU B 1 133 ? 10.195 1.792 13.555 1 90.88 133 LEU B CA 1
ATOM 6359 C C . LEU B 1 133 ? 10.984 2.283 12.344 1 90.88 133 LEU B C 1
ATOM 6361 O O . LEU B 1 133 ? 11.617 1.49 11.641 1 90.88 133 LEU B O 1
ATOM 6365 N N . PRO B 1 134 ? 11.109 3.607 12.086 1 93.69 134 PRO B N 1
ATOM 6366 C CA . PRO B 1 134 ? 12.062 4.074 11.078 1 93.69 134 PRO B CA 1
ATOM 6367 C C . PRO B 1 134 ? 13.516 3.811 11.469 1 93.69 134 PRO B C 1
ATOM 6369 O O . PRO B 1 134 ? 13.797 3.504 12.633 1 93.69 134 PRO B O 1
ATOM 6372 N N . LYS B 1 135 ? 14.352 4.004 10.516 1 92.44 135 LYS B N 1
ATOM 6373 C CA . LYS B 1 135 ? 15.766 3.695 10.719 1 92.44 135 LYS B CA 1
ATOM 6374 C C . LYS B 1 135 ? 16.406 4.691 11.672 1 92.44 135 LYS B C 1
ATOM 6376 O O . LYS B 1 135 ? 17.281 4.324 12.461 1 92.44 135 LYS B O 1
ATOM 6381 N N . TYR B 1 136 ? 15.977 5.988 11.711 1 94.88 136 TYR B N 1
ATOM 6382 C CA . TYR B 1 136 ? 16.812 6.988 12.367 1 94.88 136 TYR B CA 1
ATOM 6383 C C . TYR B 1 136 ? 16.094 7.578 13.578 1 94.88 136 TYR B C 1
ATOM 6385 O O . TYR B 1 136 ? 16.734 7.984 14.547 1 94.88 136 TYR B O 1
ATOM 6393 N N . VAL B 1 137 ? 14.883 7.719 13.547 1 96.69 137 VAL B N 1
ATOM 6394 C CA . VAL B 1 137 ? 14.172 8.305 14.68 1 96.69 137 VAL B CA 1
ATOM 6395 C C . VAL B 1 137 ? 12.75 7.75 14.742 1 96.69 137 VAL B C 1
ATOM 6397 O O . VAL B 1 137 ? 12.055 7.703 13.727 1 96.69 137 VAL B O 1
ATOM 6400 N N . GLY B 1 138 ? 12.391 7.258 15.93 1 96.31 138 GLY B N 1
ATOM 6401 C CA . GLY B 1 138 ? 11.086 6.645 16.094 1 96.31 138 GLY B CA 1
ATOM 6402 C C . GLY B 1 138 ? 10.75 6.324 17.531 1 96.31 138 GLY B C 1
ATOM 6403 O O . GLY B 1 138 ? 11.234 6.988 18.453 1 96.31 138 GLY B O 1
ATOM 6404 N N . MET B 1 139 ? 9.781 5.469 17.719 1 95.12 139 MET B N 1
ATOM 6405 C CA . MET B 1 139 ? 9.312 5.004 19.016 1 95.12 139 MET B CA 1
ATOM 6406 C C . MET B 1 139 ? 9.094 3.496 19.016 1 95.12 139 MET B C 1
ATOM 6408 O O . MET B 1 139 ? 8.32 2.979 18.203 1 95.12 139 MET B O 1
ATOM 6412 N N . SER B 1 140 ? 9.766 2.846 19.891 1 93.19 140 SER B N 1
ATOM 6413 C CA . SER B 1 140 ? 9.641 1.396 20 1 93.19 140 SER B CA 1
ATOM 6414 C C . SER B 1 140 ? 8.984 0.998 21.312 1 93.19 140 SER B C 1
ATOM 6416 O O . SER B 1 140 ? 9.633 0.981 22.359 1 93.19 140 SER B O 1
ATOM 6418 N N . SER B 1 141 ? 7.773 0.656 21.312 1 91.62 141 SER B N 1
ATOM 6419 C CA . SER B 1 141 ? 7.023 0.096 22.438 1 91.62 141 SER B CA 1
ATOM 6420 C C . SER B 1 141 ? 7.32 0.845 23.734 1 91.62 141 SER B C 1
ATOM 6422 O O . SER B 1 141 ? 7.719 0.239 24.734 1 91.62 141 SER B O 1
ATOM 6424 N N . GLY B 1 142 ? 7.215 2.143 23.641 1 92.44 142 GLY B N 1
ATOM 6425 C CA . GLY B 1 142 ? 7.273 2.918 24.875 1 92.44 142 GLY B CA 1
ATOM 6426 C C . GLY B 1 142 ? 8.555 3.721 25.016 1 92.44 142 GLY B C 1
ATOM 6427 O O . GLY B 1 142 ? 8.703 4.5 25.953 1 92.44 142 GLY B O 1
ATOM 6428 N N . GLY B 1 143 ? 9.445 3.525 24.094 1 95 143 GLY B N 1
ATOM 6429 C CA . GLY B 1 143 ? 10.688 4.281 24.125 1 95 143 GLY B CA 1
ATOM 6430 C C . GLY B 1 143 ? 10.969 5.016 22.828 1 95 143 GLY B C 1
ATOM 6431 O O . GLY B 1 143 ? 10.922 4.422 21.75 1 95 143 GLY B O 1
ATOM 6432 N N . TYR B 1 144 ? 11.266 6.355 23 1 96.81 144 TYR B N 1
ATOM 6433 C CA . TYR B 1 144 ? 11.695 7.152 21.859 1 96.81 144 TYR B CA 1
ATOM 6434 C C . TYR B 1 144 ? 13.18 6.934 21.562 1 96.81 144 TYR B C 1
ATOM 6436 O O . TYR B 1 144 ? 13.984 6.777 22.484 1 96.81 144 TYR B O 1
ATOM 6444 N N . TYR B 1 145 ? 13.492 6.934 20.312 1 97.5 145 TYR B N 1
ATOM 6445 C CA . TYR B 1 145 ? 14.898 6.762 19.984 1 97.5 145 TYR B CA 1
ATOM 6446 C C . TYR B 1 145 ? 15.281 7.617 18.781 1 97.5 145 TYR B C 1
ATOM 6448 O O . TYR B 1 145 ? 14.43 7.961 17.953 1 97.5 145 TYR B O 1
ATOM 6456 N N . SER B 1 146 ? 16.547 7.945 18.719 1 98 146 SER B N 1
ATOM 6457 C CA . SER B 1 146 ? 17.156 8.539 17.531 1 98 146 SER B CA 1
ATOM 6458 C C . SER B 1 146 ? 18.547 7.969 17.297 1 98 146 SER B C 1
ATOM 6460 O O . SER B 1 146 ? 19.328 7.793 18.234 1 98 146 SER B O 1
ATOM 6462 N N . TYR B 1 147 ? 18.859 7.688 16.047 1 95.94 147 TYR B N 1
ATOM 6463 C CA . TYR B 1 147 ? 20.172 7.223 15.633 1 95.94 147 TYR B CA 1
ATOM 6464 C C . TYR B 1 147 ? 20.812 8.203 14.648 1 95.94 147 TYR B C 1
ATOM 6466 O O . TYR B 1 147 ? 21.781 7.863 13.969 1 95.94 147 TYR B O 1
ATOM 6474 N N . PHE B 1 148 ? 20.266 9.422 14.5 1 96.38 148 PHE B N 1
ATOM 6475 C CA . PHE B 1 148 ? 20.938 10.445 13.719 1 96.38 148 PHE B CA 1
ATOM 6476 C C . PHE B 1 148 ? 22.312 10.742 14.305 1 96.38 148 PHE B C 1
ATOM 6478 O O . PHE B 1 148 ? 22.438 11.031 15.5 1 96.38 148 PHE B O 1
ATOM 6485 N N . PRO B 1 149 ? 23.359 10.719 13.492 1 95.38 149 PRO B N 1
ATOM 6486 C CA . PRO B 1 149 ? 24.672 11.125 14.008 1 95.38 149 PRO B CA 1
ATOM 6487 C C . PRO B 1 149 ? 24.781 12.633 14.234 1 95.38 149 PRO B C 1
ATOM 6489 O O . PRO B 1 149 ? 24.375 13.414 13.367 1 95.38 149 PRO B O 1
ATOM 6492 N N . MET B 1 150 ? 25.328 13.039 15.367 1 97.44 150 MET B N 1
ATOM 6493 C CA . MET B 1 150 ? 25.422 14.453 15.711 1 97.44 150 MET B CA 1
ATOM 6494 C C . MET B 1 150 ? 26.844 14.805 16.156 1 97.44 150 MET B C 1
ATOM 6496 O O . MET B 1 150 ? 27.156 14.75 17.344 1 97.44 150 MET B O 1
ATOM 6500 N N . PRO B 1 151 ? 27.656 15.281 15.227 1 96.31 151 PRO B N 1
ATOM 6501 C CA . PRO B 1 151 ? 29.047 15.625 15.57 1 96.31 151 PRO B CA 1
ATOM 6502 C C . PRO B 1 151 ? 29.172 16.984 16.25 1 96.31 151 PRO B C 1
ATOM 6504 O O . PRO B 1 151 ? 28.297 17.844 16.078 1 96.31 151 PRO B O 1
ATOM 6507 N N . PHE B 1 152 ? 30.172 17.172 17.016 1 97 152 PHE B N 1
ATOM 6508 C CA . PHE B 1 152 ? 30.562 18.438 17.625 1 97 152 PHE B CA 1
ATOM 6509 C C . PHE B 1 152 ? 32.062 18.484 17.859 1 97 152 PHE B C 1
ATOM 6511 O O . PHE B 1 152 ? 32.688 17.453 18.094 1 97 152 PHE B O 1
ATOM 6518 N N . LYS B 1 153 ? 32.594 19.641 17.781 1 96.31 153 LYS B N 1
ATOM 6519 C CA . LYS B 1 153 ? 34.031 19.781 17.891 1 96.31 153 LYS B CA 1
ATOM 6520 C C . LYS B 1 153 ? 34.438 20.297 19.266 1 96.31 153 LYS B C 1
ATOM 6522 O O . LYS B 1 153 ? 35.531 19.984 19.75 1 96.31 153 LYS B O 1
ATOM 6527 N N . ASN B 1 154 ? 33.594 21.156 19.812 1 96.81 154 ASN B N 1
ATOM 6528 C CA . ASN B 1 154 ? 33.969 21.781 21.078 1 96.81 154 ASN B CA 1
ATOM 6529 C C . ASN B 1 154 ? 32.812 21.703 22.078 1 96.81 154 ASN B C 1
ATOM 6531 O O . ASN B 1 154 ? 32.469 22.703 22.719 1 96.81 154 ASN B O 1
ATOM 6535 N N . GLY B 1 155 ? 32.188 20.5 22.062 1 97.94 155 GLY B N 1
ATOM 6536 C CA . GLY B 1 155 ? 31.172 20.281 23.078 1 97.94 155 GLY B CA 1
ATOM 6537 C C . GLY B 1 155 ? 29.766 20.25 22.5 1 97.94 155 GLY B C 1
ATOM 6538 O O . GLY B 1 155 ? 29.547 20.703 21.375 1 97.94 155 GLY B O 1
ATOM 6539 N N . ALA B 1 156 ? 28.844 19.75 23.297 1 98.62 156 ALA B N 1
ATOM 6540 C CA . ALA B 1 156 ? 27.422 19.625 22.953 1 98.62 156 ALA B CA 1
ATOM 6541 C C . ALA B 1 156 ? 26.547 19.734 24.188 1 98.62 156 ALA B C 1
ATOM 6543 O O . ALA B 1 156 ? 26.891 19.203 25.25 1 98.62 156 ALA B O 1
ATOM 6544 N N . VAL B 1 157 ? 25.531 20.5 24.031 1 98.75 157 VAL B N 1
ATOM 6545 C CA . VAL B 1 157 ? 24.531 20.594 25.094 1 98.75 157 VAL B CA 1
ATOM 6546 C C . VAL B 1 157 ? 23.172 20.172 24.578 1 98.75 157 VAL B C 1
ATOM 6548 O O . VAL B 1 157 ? 22.75 20.578 23.5 1 98.75 157 VAL B O 1
ATOM 6551 N N . ILE B 1 158 ? 22.5 19.266 25.266 1 98.81 158 ILE B N 1
ATOM 6552 C CA . ILE B 1 158 ? 21.094 18.922 25.031 1 98.81 158 ILE B CA 1
ATOM 6553 C C . ILE B 1 158 ? 20.234 19.391 26.203 1 98.81 158 ILE B C 1
ATOM 6555 O O . ILE B 1 158 ? 20.469 18.969 27.344 1 98.81 158 ILE B O 1
ATOM 6559 N N . GLU B 1 159 ? 19.312 20.25 25.922 1 98.75 159 GLU B N 1
ATOM 6560 C CA . GLU B 1 159 ? 18.469 20.859 26.938 1 98.75 159 GLU B CA 1
ATOM 6561 C C . GLU B 1 159 ? 17.016 20.453 26.766 1 98.75 159 GLU B C 1
ATOM 6563 O O . GLU B 1 159 ? 16.5 20.391 25.641 1 98.75 159 GLU B O 1
ATOM 6568 N N . ILE B 1 160 ? 16.359 20.109 27.875 1 98.69 160 ILE B N 1
ATOM 6569 C CA . ILE B 1 160 ? 14.922 19.859 27.938 1 98.69 160 ILE B CA 1
ATOM 6570 C C . ILE B 1 160 ? 14.242 20.969 28.75 1 98.69 160 ILE B C 1
ATOM 6572 O O . ILE B 1 160 ? 14.703 21.312 29.844 1 98.69 160 ILE B O 1
ATOM 6576 N N . GLU B 1 161 ? 13.227 21.562 28.219 1 98.69 161 GLU B N 1
ATOM 6577 C CA . GLU B 1 161 ? 12.445 22.562 28.922 1 98.69 161 GLU B CA 1
ATOM 6578 C C . GLU B 1 161 ? 10.977 22.156 29.016 1 98.69 161 GLU B C 1
ATOM 6580 O O . GLU B 1 161 ? 10.359 21.812 28.016 1 98.69 161 GLU B O 1
ATOM 6585 N N . ASN B 1 162 ? 10.477 22.125 30.234 1 98.5 162 ASN B N 1
ATOM 6586 C CA . ASN B 1 162 ? 9.047 21.906 30.422 1 98.5 162 ASN B CA 1
ATOM 6587 C C . ASN B 1 162 ? 8.266 23.203 30.375 1 98.5 162 ASN B C 1
ATOM 6589 O O . ASN B 1 162 ? 8.227 23.953 31.344 1 98.5 162 ASN B O 1
ATOM 6593 N N . GLN B 1 163 ? 7.57 23.406 29.297 1 97.5 163 GLN B N 1
ATOM 6594 C CA . GLN B 1 163 ? 6.742 24.594 29.172 1 97.5 163 GLN B CA 1
ATOM 6595 C C . GLN B 1 163 ? 5.266 24.266 29.359 1 97.5 163 GLN B C 1
ATOM 6597 O O . GLN B 1 163 ? 4.391 25.047 28.969 1 97.5 163 GLN B O 1
ATOM 6602 N N . GLY B 1 164 ? 5.082 23.141 29.859 1 95.06 164 GLY B N 1
ATOM 6603 C CA . GLY B 1 164 ? 3.734 22.75 30.234 1 95.06 164 GLY B CA 1
ATOM 6604 C C . GLY B 1 164 ? 3.307 23.281 31.578 1 95.06 164 GLY B C 1
ATOM 6605 O O . GLY B 1 164 ? 4.094 23.938 32.281 1 95.06 164 GLY B O 1
ATOM 6606 N N . ARG B 1 165 ? 2.08 22.938 31.969 1 90.31 165 ARG B N 1
ATOM 6607 C CA . ARG B 1 165 ? 1.485 23.469 33.188 1 90.31 165 ARG B CA 1
ATOM 6608 C C . ARG B 1 165 ? 1.695 22.516 34.344 1 90.31 165 ARG B C 1
ATOM 6610 O O . ARG B 1 165 ? 1.548 22.906 35.531 1 90.31 165 ARG B O 1
ATOM 6617 N N . GLU B 1 166 ? 2.033 21.328 34 1 93.81 166 GLU B N 1
ATOM 6618 C CA . GLU B 1 166 ? 2.236 20.312 35 1 93.81 166 GLU B CA 1
ATOM 6619 C C . GLU B 1 166 ? 3.691 19.859 35.062 1 93.81 166 GLU B C 1
ATOM 6621 O O . GLU B 1 166 ? 4.426 20 34.094 1 93.81 166 GLU B O 1
ATOM 6626 N N . GLU B 1 167 ? 4.004 19.359 36.156 1 95.88 167 GLU B N 1
ATOM 6627 C CA . GLU B 1 167 ? 5.34 18.797 36.312 1 95.88 167 GLU B CA 1
ATOM 6628 C C . GLU B 1 167 ? 5.496 17.531 35.469 1 95.88 167 GLU B C 1
ATOM 6630 O O . GLU B 1 167 ? 4.578 16.703 35.406 1 95.88 167 GLU B O 1
ATOM 6635 N N . VAL B 1 168 ? 6.629 17.438 34.812 1 97.06 168 VAL B N 1
ATOM 6636 C CA . VAL B 1 168 ? 7.059 16.141 34.312 1 97.06 168 VAL B CA 1
ATOM 6637 C C . VAL B 1 168 ? 7.512 15.258 35.469 1 97.06 168 VAL B C 1
ATOM 6639 O O . VAL B 1 168 ? 8.578 15.484 36.031 1 97.06 168 VAL B O 1
ATOM 6642 N N . TYR B 1 169 ? 6.695 14.273 35.719 1 95.19 169 TYR B N 1
ATOM 6643 C CA . TYR B 1 169 ? 6.945 13.445 36.875 1 95.19 169 TYR B CA 1
ATOM 6644 C C . TYR B 1 169 ? 8.227 12.641 36.719 1 95.19 169 TYR B C 1
ATOM 6646 O O . TYR B 1 169 ? 9.016 12.523 37.656 1 95.19 169 TYR B O 1
ATOM 6654 N N . ALA B 1 170 ? 8.352 12.062 35.531 1 96.06 170 ALA B N 1
ATOM 6655 C CA . ALA B 1 170 ? 9.523 11.234 35.281 1 96.06 170 ALA B CA 1
ATOM 6656 C C . ALA B 1 170 ? 10.047 11.445 33.844 1 96.06 170 ALA B C 1
ATOM 6658 O O . ALA B 1 170 ? 9.312 11.258 32.875 1 96.06 170 ALA B O 1
ATOM 6659 N N . PHE B 1 171 ? 11.25 11.875 33.781 1 97.44 171 PHE B N 1
ATOM 6660 C CA . PHE B 1 171 ? 12.008 11.938 32.531 1 97.44 171 PHE B CA 1
ATOM 6661 C C . PHE B 1 171 ? 13.211 11 32.562 1 97.44 171 PHE B C 1
ATOM 6663 O O . PHE B 1 171 ? 14.125 11.203 33.375 1 97.44 171 PHE B O 1
ATOM 6670 N N . TYR B 1 172 ? 13.148 9.859 31.781 1 97.56 172 TYR B N 1
ATOM 6671 C CA . TYR B 1 172 ? 14.25 8.914 31.641 1 97.56 172 TYR B CA 1
ATOM 6672 C C . TYR B 1 172 ? 15.023 9.164 30.359 1 97.56 172 TYR B C 1
ATOM 6674 O O . TYR B 1 172 ? 14.43 9.453 29.312 1 97.56 172 TYR B O 1
ATOM 6682 N N . TYR B 1 173 ? 16.359 9.078 30.453 1 98.5 173 TYR B N 1
ATOM 6683 C CA . TYR B 1 173 ? 17.094 9.305 29.219 1 98.5 173 TYR B CA 1
ATOM 6684 C C . TYR B 1 173 ? 18.406 8.531 29.219 1 98.5 173 TYR B C 1
ATOM 6686 O O . TYR B 1 173 ? 18.906 8.141 30.266 1 98.5 173 TYR B O 1
ATOM 6694 N N . GLN B 1 174 ? 18.891 8.219 28.016 1 98 174 GLN B N 1
ATOM 6695 C CA . GLN B 1 174 ? 20.219 7.73 27.672 1 98 174 GLN B CA 1
ATOM 6696 C C . GLN B 1 174 ? 20.781 8.453 26.453 1 98 174 GLN B C 1
ATOM 6698 O O . GLN B 1 174 ? 20.141 8.484 25.391 1 98 174 GLN B O 1
ATOM 6703 N N . ILE B 1 175 ? 21.922 9.117 26.656 1 98.5 175 ILE B N 1
ATOM 6704 C CA . ILE B 1 175 ? 22.656 9.742 25.562 1 98.5 175 ILE B CA 1
ATOM 6705 C C . ILE B 1 175 ? 23.984 9.023 25.359 1 98.5 175 ILE B C 1
ATOM 6707 O O . ILE B 1 175 ? 24.875 9.102 26.188 1 98.5 175 ILE B O 1
ATOM 6711 N N . ASN B 1 176 ? 24.125 8.328 24.234 1 97 176 ASN B N 1
ATOM 6712 C CA . ASN B 1 176 ? 25.359 7.645 23.875 1 97 176 ASN B CA 1
ATOM 6713 C C . ASN B 1 176 ? 26.188 8.461 22.891 1 97 176 ASN B C 1
ATOM 6715 O O . ASN B 1 176 ? 25.688 8.852 21.828 1 97 176 ASN B O 1
ATOM 6719 N N . TYR B 1 177 ? 27.422 8.75 23.266 1 95.94 177 TYR B N 1
ATOM 6720 C CA . TYR B 1 177 ? 28.281 9.492 22.344 1 95.94 177 TYR B CA 1
ATOM 6721 C C . TYR B 1 177 ? 29.688 8.938 22.328 1 95.94 177 TYR B C 1
ATOM 6723 O O . TYR B 1 177 ? 30.125 8.305 23.297 1 95.94 177 TYR B O 1
ATOM 6731 N N . TYR B 1 178 ? 30.406 9.07 21.234 1 94.12 178 TYR B N 1
ATOM 6732 C CA . TYR B 1 178 ? 31.828 8.812 21.125 1 94.12 178 TYR B CA 1
ATOM 6733 C C . TYR B 1 178 ? 32.625 10.039 21.547 1 94.12 178 TYR B C 1
ATOM 6735 O O . TYR B 1 178 ? 32.531 11.109 20.953 1 94.12 178 TYR B O 1
ATOM 6743 N N . GLU B 1 179 ? 33.375 9.914 22.562 1 95.56 179 GLU B N 1
ATOM 6744 C CA . GLU B 1 179 ? 34.375 10.914 22.891 1 95.56 179 GLU B CA 1
ATOM 6745 C C . GLU B 1 179 ? 35.625 10.75 22 1 95.56 179 GLU B C 1
ATOM 6747 O O . GLU B 1 179 ? 36.25 9.688 21.969 1 95.56 179 GLU B O 1
ATOM 6752 N N . LEU B 1 180 ? 35.938 11.852 21.281 1 94.56 180 LEU B N 1
ATOM 6753 C CA . LEU B 1 180 ? 37 11.766 20.297 1 94.56 180 LEU B CA 1
ATOM 6754 C C . LEU B 1 180 ? 38.188 12.641 20.688 1 94.56 180 LEU B C 1
ATOM 6756 O O . LEU B 1 180 ? 38.031 13.602 21.453 1 94.56 180 LEU B O 1
ATOM 6760 N N . GLU B 1 181 ? 39.344 12.266 20.203 1 91.81 181 GLU B N 1
ATOM 6761 C CA . GLU B 1 181 ? 40.5 13.148 20.328 1 91.81 181 GLU B CA 1
ATOM 6762 C C . GLU B 1 181 ? 40.344 14.414 19.5 1 91.81 181 GLU B C 1
ATOM 6764 O O . GLU B 1 181 ? 39.594 14.414 18.516 1 91.81 181 GLU B O 1
ATOM 6769 N N . LYS B 1 182 ? 41 15.414 20 1 90.56 182 LYS B N 1
ATOM 6770 C CA . LYS B 1 182 ? 40.906 16.688 19.281 1 90.56 182 LYS B CA 1
ATOM 6771 C C . LYS B 1 182 ? 41.344 16.531 17.828 1 90.56 182 LYS B C 1
ATOM 6773 O O . LYS B 1 182 ? 42.312 15.844 17.531 1 90.56 182 LYS B O 1
ATOM 6778 N N . ASN B 1 183 ? 40.594 17.078 16.922 1 89.44 183 ASN B N 1
ATOM 6779 C CA . ASN B 1 183 ? 40.875 17.141 15.492 1 89.44 183 ASN B CA 1
ATOM 6780 C C . ASN B 1 183 ? 40.656 15.781 14.82 1 89.44 183 ASN B C 1
ATOM 6782 O O . ASN B 1 183 ? 41.312 15.469 13.82 1 89.44 183 ASN B O 1
ATOM 6786 N N . SER B 1 184 ? 39.844 14.953 15.438 1 88.12 184 SER B N 1
ATOM 6787 C CA . SER B 1 184 ? 39.469 13.688 14.812 1 88.12 184 SER B CA 1
ATOM 6788 C C . SER B 1 184 ? 38.438 13.898 13.711 1 88.12 184 SER B C 1
ATOM 6790 O O . SER B 1 184 ? 38.438 13.172 12.711 1 88.12 184 SER B O 1
ATOM 6792 N N . LEU B 1 185 ? 37.562 14.82 13.867 1 90.06 185 LEU B N 1
ATOM 6793 C CA . LEU B 1 185 ? 36.531 15.117 12.875 1 90.06 185 LEU B CA 1
ATOM 6794 C C . LEU B 1 185 ? 37.094 16.016 11.773 1 90.06 185 LEU B C 1
ATOM 6796 O O . LEU B 1 185 ? 37.875 16.922 12.039 1 90.06 185 LEU B O 1
ATOM 6800 N N . PRO B 1 186 ? 36.594 15.727 10.539 1 86.56 186 PRO B N 1
ATOM 6801 C CA . PRO B 1 186 ? 36.969 16.641 9.469 1 86.56 186 PRO B CA 1
ATOM 6802 C C . PRO B 1 186 ? 36.562 18.094 9.75 1 86.56 186 PRO B C 1
ATOM 6804 O O . PRO B 1 186 ? 35.531 18.328 10.391 1 86.56 186 PRO B O 1
ATOM 6807 N N . LYS B 1 187 ? 37.344 18.984 9.141 1 85.5 187 LYS B N 1
ATOM 6808 C CA . LYS B 1 187 ? 37.125 20.406 9.391 1 85.5 187 LYS B CA 1
ATOM 6809 C C . LYS B 1 187 ? 35.75 20.859 8.898 1 85.5 187 LYS B C 1
ATOM 6811 O O . LYS B 1 187 ? 35.094 21.688 9.539 1 85.5 187 LYS B O 1
ATOM 6816 N N . GLU B 1 188 ? 35.312 20.312 7.777 1 87.12 188 GLU B N 1
ATOM 6817 C CA . GLU B 1 188 ? 34.062 20.797 7.184 1 87.12 188 GLU B CA 1
ATOM 6818 C C . GLU B 1 188 ? 32.906 19.828 7.441 1 87.12 188 GLU B C 1
ATOM 6820 O O . GLU B 1 188 ? 32 19.719 6.621 1 87.12 188 GLU B O 1
ATOM 6825 N N . ILE B 1 189 ? 32.938 19.156 8.531 1 90.69 189 ILE B N 1
ATOM 6826 C CA . ILE B 1 189 ? 31.875 18.219 8.852 1 90.69 189 ILE B CA 1
ATOM 6827 C C . ILE B 1 189 ? 30.578 19 9.133 1 90.69 189 ILE B C 1
ATOM 6829 O O . ILE B 1 189 ? 30.609 20.031 9.812 1 90.69 189 ILE B O 1
ATOM 6833 N N . PRO B 1 190 ? 29.484 18.656 8.469 1 94.12 190 PRO B N 1
ATOM 6834 C CA . PRO B 1 190 ? 28.219 19.344 8.766 1 94.12 190 PRO B CA 1
ATOM 6835 C C . PRO B 1 190 ? 27.594 18.891 10.086 1 94.12 190 PRO B C 1
ATOM 6837 O O . PRO B 1 190 ? 27.781 17.734 10.492 1 94.12 190 PRO B O 1
ATOM 6840 N N . TYR B 1 191 ? 26.891 19.812 10.734 1 97.25 191 TYR B N 1
ATOM 6841 C CA . TYR B 1 191 ? 26.266 19.531 12.023 1 97.25 191 TYR B CA 1
ATOM 6842 C C . TYR B 1 191 ? 24.781 19.234 11.844 1 97.25 191 TYR B C 1
ATOM 6844 O O . TYR B 1 191 ? 24.156 19.703 10.883 1 97.25 191 TYR B O 1
ATOM 6852 N N . PHE B 1 192 ? 24.203 18.469 12.805 1 97.94 192 PHE B N 1
ATOM 6853 C CA . PHE B 1 192 ? 22.797 18.109 12.812 1 97.94 192 PHE B CA 1
ATOM 6854 C C . PHE B 1 192 ? 21.938 19.297 13.227 1 97.94 192 PHE B C 1
ATOM 6856 O O . PHE B 1 192 ? 22.25 19.984 14.195 1 97.94 192 PHE B O 1
ATOM 6863 N N . HIS B 1 193 ? 20.844 19.5 12.469 1 98.75 193 HIS B N 1
ATOM 6864 C CA . HIS B 1 193 ? 19.859 20.531 12.781 1 98.75 193 HIS B CA 1
ATOM 6865 C C . HIS B 1 193 ? 18.453 19.984 12.719 1 98.75 193 HIS B C 1
ATOM 6867 O O . HIS B 1 193 ? 18.172 19.047 11.953 1 98.75 193 HIS B O 1
ATOM 6873 N N . ALA B 1 194 ? 17.531 20.5 13.531 1 98.81 194 ALA B N 1
ATOM 6874 C CA . ALA B 1 194 ? 16.109 20.219 13.469 1 98.81 194 ALA B CA 1
ATOM 6875 C C . ALA B 1 194 ? 15.297 21.453 13.875 1 98.81 194 ALA B C 1
ATOM 6877 O O . ALA B 1 194 ? 15.609 22.109 14.867 1 98.81 194 ALA B O 1
ATOM 6878 N N . GLN B 1 195 ? 14.328 21.797 13.094 1 98.56 195 GLN B N 1
ATOM 6879 C CA . GLN B 1 195 ? 13.477 22.953 13.367 1 98.56 195 GLN B CA 1
ATOM 6880 C C . GLN B 1 195 ? 12 22.594 13.211 1 98.56 195 GLN B C 1
ATOM 6882 O O . GLN B 1 195 ? 11.617 21.938 12.234 1 98.56 195 GLN B O 1
ATOM 6887 N N . TRP B 1 196 ? 11.219 22.984 14.219 1 98.5 196 TRP B N 1
ATOM 6888 C CA . TRP B 1 196 ? 9.773 22.797 14.195 1 98.5 196 TRP B CA 1
ATOM 6889 C C . TRP B 1 196 ? 9.062 24.047 13.703 1 98.5 196 TRP B C 1
ATOM 6891 O O . TRP B 1 196 ? 9.414 25.156 14.102 1 98.5 196 TRP B O 1
ATOM 6901 N N . LYS B 1 197 ? 8.148 23.875 12.789 1 97.94 197 LYS B N 1
ATOM 6902 C CA . LYS B 1 197 ? 7.27 24.953 12.312 1 97.94 197 LYS B CA 1
ATOM 6903 C C . LYS B 1 197 ? 5.812 24.484 12.281 1 97.94 197 LYS B C 1
ATOM 6905 O O . LYS B 1 197 ? 5.531 23.297 12.141 1 97.94 197 LYS B O 1
ATOM 6910 N N . ARG B 1 198 ? 4.965 25.484 12.438 1 97.62 198 ARG B N 1
ATOM 6911 C CA . ARG B 1 198 ? 3.533 25.219 12.398 1 97.62 198 ARG B CA 1
ATOM 6912 C C . ARG B 1 198 ? 2.764 26.391 11.805 1 97.62 198 ARG B C 1
ATOM 6914 O O . ARG B 1 198 ? 3.119 27.547 12.023 1 97.62 198 ARG B O 1
ATOM 6921 N N . ASP B 1 199 ? 1.85 26.109 11 1 96.81 199 ASP B N 1
ATOM 6922 C CA . ASP B 1 199 ? 0.727 26.969 10.648 1 96.81 199 ASP B CA 1
ATOM 6923 C C . ASP B 1 199 ? -0.599 26.359 11.094 1 96.81 199 ASP B C 1
ATOM 6925 O O . ASP B 1 199 ? -1.087 25.406 10.477 1 96.81 199 ASP B O 1
ATOM 6929 N N . VAL B 1 200 ? -1.073 26.875 12.172 1 95.75 200 VAL B N 1
ATOM 6930 C CA . VAL B 1 200 ? -2.242 26.297 12.812 1 95.75 200 VAL B CA 1
ATOM 6931 C C . VAL B 1 200 ? -3.432 26.328 11.852 1 95.75 200 VAL B C 1
ATOM 6933 O O . VAL B 1 200 ? -4.332 25.484 11.938 1 95.75 200 VAL B O 1
ATOM 6936 N N . ARG B 1 201 ? -3.48 27.281 11.078 1 95.75 201 ARG B N 1
ATOM 6937 C CA . ARG B 1 201 ? -4.555 27.469 10.109 1 95.75 201 ARG B CA 1
ATOM 6938 C C . ARG B 1 201 ? -4.023 28.062 8.805 1 95.75 201 ARG B C 1
ATOM 6940 O O . ARG B 1 201 ? -3.883 29.281 8.68 1 95.75 201 ARG B O 1
ATOM 6947 N N . THR B 1 202 ? -3.881 27.172 7.836 1 95.94 202 THR B N 1
ATOM 6948 C CA . THR B 1 202 ? -3.348 27.641 6.555 1 95.94 202 THR B CA 1
ATOM 6949 C C . THR B 1 202 ? -4.414 28.375 5.762 1 95.94 202 THR B C 1
ATOM 6951 O O . THR B 1 202 ? -5.418 27.797 5.352 1 95.94 202 THR B O 1
ATOM 6954 N N . GLU B 1 203 ? -4.262 29.688 5.629 1 90.94 203 GLU B N 1
ATOM 6955 C CA . GLU B 1 203 ? -5.203 30.484 4.852 1 90.94 203 GLU B CA 1
ATOM 6956 C C . GLU B 1 203 ? -4.492 31.25 3.74 1 90.94 203 GLU B C 1
ATOM 6958 O O . GLU B 1 203 ? -5.137 31.891 2.904 1 90.94 203 GLU B O 1
ATOM 6963 N N . SER B 1 204 ? -3.266 31.109 3.689 1 88.69 204 SER B N 1
ATOM 6964 C CA . SER B 1 204 ? -2.457 31.781 2.678 1 88.69 204 SER B CA 1
ATOM 6965 C C . SER B 1 204 ? -2.602 31.109 1.316 1 88.69 204 SER B C 1
ATOM 6967 O O . SER B 1 204 ? -2.963 29.938 1.233 1 88.69 204 SER B O 1
ATOM 6969 N N . THR B 1 205 ? -2.344 31.875 0.288 1 92.44 205 THR B N 1
ATOM 6970 C CA . THR B 1 205 ? -2.285 31.312 -1.058 1 92.44 205 THR B CA 1
ATOM 6971 C C . THR B 1 205 ? -0.89 30.766 -1.357 1 92.44 205 THR B C 1
ATOM 6973 O O . THR B 1 205 ? -0.662 30.172 -2.414 1 92.44 205 THR B O 1
ATOM 6976 N N . GLU B 1 206 ? -0.051 30.984 -0.439 1 95.44 206 GLU B N 1
ATOM 6977 C CA . GLU B 1 206 ? 1.323 30.516 -0.623 1 95.44 206 GLU B CA 1
ATOM 6978 C C . GLU B 1 206 ? 1.546 29.172 0.039 1 95.44 206 GLU B C 1
ATOM 6980 O O . GLU B 1 206 ? 0.788 28.766 0.927 1 95.44 206 GLU B O 1
ATOM 6985 N N . ASN B 1 207 ? 2.572 28.547 -0.392 1 97.56 207 ASN B N 1
ATOM 6986 C CA . ASN B 1 207 ? 2.945 27.25 0.157 1 97.56 207 ASN B CA 1
ATOM 6987 C C . ASN B 1 207 ? 3.309 27.344 1.636 1 97.56 207 ASN B C 1
ATOM 6989 O O . ASN B 1 207 ? 3.812 28.375 2.088 1 97.56 207 ASN B O 1
ATOM 6993 N N . TYR B 1 208 ? 3.012 26.297 2.387 1 98.06 208 TYR B N 1
ATOM 6994 C CA . TYR B 1 208 ? 3.582 26.078 3.713 1 98.06 208 TYR B CA 1
ATOM 6995 C C . TYR B 1 208 ? 5.094 25.906 3.635 1 98.06 208 TYR B C 1
ATOM 6997 O O . TYR B 1 208 ? 5.59 25.141 2.807 1 98.06 208 TYR B O 1
ATOM 7005 N N . VAL B 1 209 ? 5.84 26.625 4.453 1 98.25 209 VAL B N 1
ATOM 7006 C CA . VAL B 1 209 ? 7.297 26.531 4.453 1 98.25 209 VAL B CA 1
ATOM 7007 C C . VAL B 1 209 ? 7.762 25.656 5.609 1 98.25 209 VAL B C 1
ATOM 7009 O O . VAL B 1 209 ? 7.699 26.062 6.77 1 98.25 209 VAL B O 1
ATOM 7012 N N . ALA B 1 210 ? 8.328 24.516 5.312 1 98.31 210 ALA B N 1
ATOM 7013 C CA . ALA B 1 210 ? 8.797 23.578 6.32 1 98.31 210 ALA B CA 1
ATOM 7014 C C . ALA B 1 210 ? 10.227 23.891 6.746 1 98.31 210 ALA B C 1
ATOM 7016 O O . ALA B 1 210 ? 10.609 23.625 7.891 1 98.31 210 ALA B O 1
ATOM 7017 N N . LEU B 1 211 ? 10.984 24.375 5.844 1 98.5 211 LEU B N 1
ATOM 7018 C CA . LEU B 1 211 ? 12.383 24.703 6.098 1 98.5 211 LEU B CA 1
ATOM 7019 C C . LEU B 1 211 ? 12.828 25.859 5.215 1 98.5 211 LEU B C 1
ATOM 7021 O O . LEU B 1 211 ? 12.5 25.906 4.027 1 98.5 211 LEU B O 1
ATOM 7025 N N . ASP B 1 212 ? 13.477 26.812 5.742 1 98.12 212 ASP B N 1
ATOM 7026 C CA . ASP B 1 212 ? 14.156 27.922 5.078 1 98.12 212 ASP B CA 1
ATOM 7027 C C . ASP B 1 212 ? 15.531 28.156 5.699 1 98.12 212 ASP B C 1
ATOM 7029 O O . ASP B 1 212 ? 15.648 28.906 6.68 1 98.12 212 ASP B O 1
ATOM 7033 N N . ALA B 1 213 ? 16.594 27.562 5.152 1 97.94 213 ALA B N 1
ATOM 7034 C CA . ALA B 1 213 ? 17.906 27.578 5.777 1 97.94 213 ALA B CA 1
ATOM 7035 C C . ALA B 1 213 ? 18.953 28.203 4.859 1 97.94 213 ALA B C 1
ATOM 7037 O O . ALA B 1 213 ? 18.859 28.094 3.637 1 97.94 213 ALA B O 1
ATOM 7038 N N . LEU B 1 214 ? 19.875 28.891 5.426 1 97.38 214 LEU B N 1
ATOM 7039 C CA . LEU B 1 214 ? 21.062 29.438 4.766 1 97.38 214 LEU B CA 1
ATOM 7040 C C . LEU B 1 214 ? 22.328 28.688 5.215 1 97.38 214 LEU B C 1
ATOM 7042 O O . LEU B 1 214 ? 22.453 28.328 6.387 1 97.38 214 LEU B O 1
ATOM 7046 N N . GLY B 1 215 ? 23.203 28.438 4.328 1 95.94 215 GLY B N 1
ATOM 7047 C CA . GLY B 1 215 ? 24.438 27.719 4.613 1 95.94 215 GLY B CA 1
ATOM 7048 C C . GLY B 1 215 ? 24.734 26.625 3.604 1 95.94 215 GLY B C 1
ATOM 7049 O O . GLY B 1 215 ? 24.172 26.625 2.5 1 95.94 215 GLY B O 1
ATOM 7050 N N . LYS B 1 216 ? 25.703 25.75 3.93 1 95.56 216 LYS B N 1
ATOM 7051 C CA . LYS B 1 216 ? 26.078 24.594 3.111 1 95.56 216 LYS B CA 1
ATOM 7052 C C . LYS B 1 216 ? 25.781 23.281 3.838 1 95.56 216 LYS B C 1
ATOM 7054 O O . LYS B 1 216 ? 26.188 23.109 4.992 1 95.56 216 LYS B O 1
ATOM 7059 N N . GLY B 1 217 ? 25.016 22.406 3.211 1 95.69 217 GLY B N 1
ATOM 7060 C CA . GLY B 1 217 ? 24.672 21.125 3.82 1 95.69 217 GLY B CA 1
ATOM 7061 C C . GLY B 1 217 ? 23.734 20.281 2.963 1 95.69 217 GLY B C 1
ATOM 7062 O O . GLY B 1 217 ? 23.891 20.219 1.742 1 95.69 217 GLY B O 1
ATOM 7063 N N . PHE B 1 218 ? 22.922 19.5 3.59 1 96.06 218 PHE B N 1
ATOM 7064 C CA . PHE B 1 218 ? 21.938 18.703 2.871 1 96.06 218 PHE B CA 1
ATOM 7065 C C . PHE B 1 218 ? 20.703 18.469 3.727 1 96.06 218 PHE B C 1
ATOM 7067 O O . PHE B 1 218 ? 20.797 18.375 4.953 1 96.06 218 PHE B O 1
ATOM 7074 N N . PHE B 1 219 ? 19.609 18.5 3.072 1 97.44 219 PHE B N 1
ATOM 7075 C CA . PHE B 1 219 ? 18.312 18.188 3.688 1 97.44 219 PHE B CA 1
ATOM 7076 C C . PHE B 1 219 ? 18.188 16.688 3.938 1 97.44 219 PHE B C 1
ATOM 7078 O O . PHE B 1 219 ? 18.328 15.883 3.016 1 97.44 219 PHE B O 1
ATOM 7085 N N . ALA B 1 220 ? 17.891 16.266 5.199 1 97.06 220 ALA B N 1
ATOM 7086 C CA . ALA B 1 220 ? 17.891 14.867 5.625 1 97.06 220 ALA B CA 1
ATOM 7087 C C . ALA B 1 220 ? 16.469 14.344 5.766 1 97.06 220 ALA B C 1
ATOM 7089 O O . ALA B 1 220 ? 16.25 13.148 5.988 1 97.06 220 ALA B O 1
ATOM 7090 N N . GLY B 1 221 ? 15.445 15.211 5.734 1 97.94 221 GLY B N 1
ATOM 7091 C CA . GLY B 1 221 ? 14.07 14.758 5.758 1 97.94 221 GLY B CA 1
ATOM 7092 C C . GLY B 1 221 ? 13.211 15.5 6.762 1 97.94 221 GLY B C 1
ATOM 7093 O O . GLY B 1 221 ? 13.562 16.594 7.195 1 97.94 221 GLY B O 1
ATOM 7094 N N . LEU B 1 222 ? 12.031 14.93 7.082 1 98.56 222 LEU B N 1
ATOM 7095 C CA . LEU B 1 222 ? 11.18 15.617 8.047 1 98.56 222 LEU B CA 1
ATOM 7096 C C . LEU B 1 222 ? 10.094 14.68 8.57 1 98.56 222 LEU B C 1
ATOM 7098 O O . LEU B 1 222 ? 9.836 13.625 7.988 1 98.56 222 LEU B O 1
ATOM 7102 N N . ASN B 1 223 ? 9.586 15 9.719 1 98.5 223 ASN B N 1
ATOM 7103 C CA . ASN B 1 223 ? 8.297 14.539 10.234 1 98.5 223 ASN B CA 1
ATOM 7104 C C . ASN B 1 223 ? 7.172 15.5 9.867 1 98.5 223 ASN B C 1
ATOM 7106 O O . ASN B 1 223 ? 7.352 16.719 9.898 1 98.5 223 ASN B O 1
ATOM 7110 N N . PHE B 1 224 ? 6.023 14.922 9.609 1 98.25 224 PHE B N 1
ATOM 7111 C CA . PHE B 1 224 ? 4.898 15.703 9.117 1 98.25 224 PHE B CA 1
ATOM 7112 C C . PHE B 1 224 ? 3.631 15.383 9.898 1 98.25 224 PHE B C 1
ATOM 7114 O O . PHE B 1 224 ? 3.367 14.219 10.211 1 98.25 224 PHE B O 1
ATOM 7121 N N . ASN B 1 225 ? 2.857 16.438 10.18 1 98.19 225 ASN B N 1
ATOM 7122 C CA . ASN B 1 225 ? 1.529 16.328 10.773 1 98.19 225 ASN B CA 1
ATOM 7123 C C . ASN B 1 225 ? 0.532 17.266 10.094 1 98.19 225 ASN B C 1
ATOM 7125 O O . ASN B 1 225 ? 0.827 18.438 9.875 1 98.19 225 ASN B O 1
ATOM 7129 N N . GLY B 1 226 ? -0.591 16.719 9.727 1 97.94 226 GLY B N 1
ATOM 7130 C CA . GLY B 1 226 ? -1.666 17.516 9.141 1 97.94 226 GLY B CA 1
ATOM 7131 C C . GLY B 1 226 ? -3.037 17.125 9.672 1 97.94 226 GLY B C 1
ATOM 7132 O O . GLY B 1 226 ? -3.316 15.953 9.898 1 97.94 226 GLY B O 1
ATOM 7133 N N . GLN B 1 227 ? -3.855 18.156 9.867 1 97.62 227 GLN B N 1
ATOM 7134 C CA . GLN B 1 227 ? -5.254 17.969 10.234 1 97.62 227 GLN B CA 1
ATOM 7135 C C . GLN B 1 227 ? -6.137 19.031 9.586 1 97.62 227 GLN B C 1
ATOM 7137 O O . GLN B 1 227 ? -6.023 20.219 9.906 1 97.62 227 GLN B O 1
ATOM 7142 N N . PRO B 1 228 ? -6.977 18.609 8.711 1 97 228 PRO B N 1
ATOM 7143 C CA . PRO B 1 228 ? -7.863 19.594 8.07 1 97 228 PRO B CA 1
ATOM 7144 C C . PRO B 1 228 ? -8.992 20.047 8.984 1 97 228 PRO B C 1
ATOM 7146 O O . PRO B 1 228 ? -9.289 19.391 9.992 1 97 228 PRO B O 1
ATOM 7149 N N . TYR B 1 229 ? -9.477 21.188 8.656 1 95.69 229 TYR B N 1
ATOM 7150 C CA . TYR B 1 229 ? -10.578 21.719 9.453 1 95.69 229 TYR B CA 1
ATOM 7151 C C . TYR B 1 229 ? -11.914 21.156 8.977 1 95.69 229 TYR B C 1
ATOM 7153 O O . TYR B 1 229 ? -12.93 21.297 9.656 1 95.69 229 TYR B O 1
ATOM 7161 N N . ASP B 1 230 ? -11.93 20.422 7.879 1 91.56 230 ASP B N 1
ATOM 7162 C CA . ASP B 1 230 ? -13.18 19.875 7.375 1 91.56 230 ASP B CA 1
ATOM 7163 C C . ASP B 1 230 ? -13.203 18.344 7.496 1 91.56 230 ASP B C 1
ATOM 7165 O O . ASP B 1 230 ? -14.156 17.703 7.07 1 91.56 230 ASP B O 1
ATOM 7169 N N . GLY B 1 231 ? -12.188 17.766 7.898 1 92.94 231 GLY B N 1
ATOM 7170 C CA . GLY B 1 231 ? -12.148 16.344 8.164 1 92.94 231 GLY B CA 1
ATOM 7171 C C . GLY B 1 231 ? -11.773 15.516 6.949 1 92.94 231 GLY B C 1
ATOM 7172 O O . GLY B 1 231 ? -11.68 14.289 7.027 1 92.94 231 GLY B O 1
ATOM 7173 N N . ARG B 1 232 ? -11.57 16.141 5.82 1 91.19 232 ARG B N 1
ATOM 7174 C CA . ARG B 1 232 ? -11.305 15.398 4.59 1 91.19 232 ARG B CA 1
ATOM 7175 C C . ARG B 1 232 ? -9.812 15.367 4.281 1 91.19 232 ARG B C 1
ATOM 7177 O O . ARG B 1 232 ? -9.086 16.312 4.598 1 91.19 232 ARG B O 1
ATOM 7184 N N . LEU B 1 233 ? -9.328 14.391 3.49 1 94.5 233 LEU B N 1
ATOM 7185 C CA . LEU B 1 233 ? -7.91 14.164 3.24 1 94.5 233 LEU B CA 1
ATOM 7186 C C . LEU B 1 233 ? -7.445 14.922 2 1 94.5 233 LEU B C 1
ATOM 7188 O O . LEU B 1 233 ? -6.312 14.75 1.552 1 94.5 233 LEU B O 1
ATOM 7192 N N . PHE B 1 234 ? -8.148 15.883 1.532 1 90.5 234 PHE B N 1
ATOM 7193 C CA . PHE B 1 234 ? -7.875 16.531 0.253 1 90.5 234 PHE B CA 1
ATOM 7194 C C . PHE B 1 234 ? -6.609 17.375 0.331 1 90.5 234 PHE B C 1
ATOM 7196 O O . PHE B 1 234 ? -6.023 17.719 -0.697 1 90.5 234 PHE B O 1
ATOM 7203 N N . TYR B 1 235 ? -6.195 17.75 1.555 1 95.25 235 TYR B N 1
ATOM 7204 C CA . TYR B 1 235 ? -4.969 18.531 1.678 1 95.25 235 TYR B CA 1
ATOM 7205 C C . TYR B 1 235 ? -3.758 17.703 1.248 1 95.25 235 TYR B C 1
ATOM 7207 O O . TYR B 1 235 ? -2.695 18.266 0.953 1 95.25 235 TYR B O 1
ATOM 7215 N N . LEU B 1 236 ? -3.967 16.406 1.088 1 95.19 236 LEU B N 1
ATOM 7216 C CA . LEU B 1 236 ? -2.891 15.516 0.666 1 95.19 236 LEU B CA 1
ATOM 7217 C C . LEU B 1 236 ? -2.605 15.68 -0.824 1 95.19 236 LEU B C 1
ATOM 7219 O O . LEU B 1 236 ? -1.58 15.203 -1.318 1 95.19 236 LEU B O 1
ATOM 7223 N N . GLU B 1 237 ? -3.395 16.422 -1.51 1 91.88 237 GLU B N 1
ATOM 7224 C CA . GLU B 1 237 ? -3.17 16.719 -2.922 1 91.88 237 GLU B CA 1
ATOM 7225 C C . GLU B 1 237 ? -2.1 17.797 -3.098 1 91.88 237 GLU B C 1
ATOM 7227 O O . GLU B 1 237 ? -1.711 18.109 -4.223 1 91.88 237 GLU B O 1
ATOM 7232 N N . GLY B 1 238 ? -1.573 18.359 -1.979 1 94.44 238 GLY B N 1
ATOM 7233 C CA . GLY B 1 238 ? -0.555 19.391 -2.051 1 94.44 238 GLY B CA 1
ATOM 7234 C C . GLY B 1 238 ? 0.798 18.875 -2.494 1 94.44 238 GLY B C 1
ATOM 7235 O O . GLY B 1 238 ? 1.299 17.891 -1.948 1 94.44 238 GLY B O 1
ATOM 7236 N N . ASP B 1 239 ? 1.432 19.578 -3.449 1 95.12 239 ASP B N 1
ATOM 7237 C CA . ASP B 1 239 ? 2.736 19.203 -3.984 1 95.12 239 ASP B CA 1
ATOM 7238 C C . ASP B 1 239 ? 3.865 19.719 -3.102 1 95.12 239 ASP B C 1
ATOM 7240 O O . ASP B 1 239 ? 3.76 20.812 -2.527 1 95.12 239 ASP B O 1
ATOM 7244 N N . GLU B 1 240 ? 4.961 18.969 -3.025 1 97 240 GLU B N 1
ATOM 7245 C CA . GLU B 1 240 ? 6.195 19.531 -2.484 1 97 240 GLU B CA 1
ATOM 7246 C C . GLU B 1 240 ? 6.941 20.344 -3.539 1 97 240 GLU B C 1
ATOM 7248 O O . GLU B 1 240 ? 6.949 19.984 -4.719 1 97 240 GLU B O 1
ATOM 7253 N N . MET B 1 241 ? 7.445 21.453 -3.191 1 97.06 241 MET B N 1
ATOM 7254 C CA . MET B 1 241 ? 8.344 22.297 -3.971 1 97.06 241 MET B CA 1
ATOM 7255 C C . MET B 1 241 ? 9.57 22.672 -3.158 1 97.06 241 MET B C 1
ATOM 7257 O O . MET B 1 241 ? 9.461 23.375 -2.148 1 97.06 241 MET B O 1
ATOM 7261 N N . ILE B 1 242 ? 10.711 22.188 -3.566 1 98.25 242 ILE B N 1
ATOM 7262 C CA . ILE B 1 242 ? 11.953 22.453 -2.844 1 98.25 242 ILE B CA 1
ATOM 7263 C C . ILE B 1 242 ? 12.898 23.266 -3.717 1 98.25 242 ILE B C 1
ATOM 7265 O O . ILE B 1 242 ? 13.242 22.859 -4.832 1 98.25 242 ILE B O 1
ATOM 7269 N N . PHE B 1 243 ? 13.312 24.469 -3.209 1 98.06 243 PHE B N 1
ATOM 7270 C CA . PHE B 1 243 ? 14.195 25.406 -3.877 1 98.06 243 PHE B CA 1
ATOM 7271 C C . PHE B 1 243 ? 15.602 25.328 -3.295 1 98.06 243 PHE B C 1
ATOM 7273 O O . PHE B 1 243 ? 15.781 25.406 -2.078 1 98.06 243 PHE B O 1
ATOM 7280 N N . VAL B 1 244 ? 16.547 25.156 -4.129 1 97.62 244 VAL B N 1
ATOM 7281 C CA . VAL B 1 244 ? 17.938 25.031 -3.684 1 97.62 244 VAL B CA 1
ATOM 7282 C C . VAL B 1 244 ? 18.766 26.172 -4.234 1 97.62 244 VAL B C 1
ATOM 7284 O O . VAL B 1 244 ? 18.641 26.531 -5.41 1 97.62 244 VAL B O 1
ATOM 7287 N N . ASP B 1 245 ? 19.547 26.844 -3.367 1 97.38 245 ASP B N 1
ATOM 7288 C CA . ASP B 1 245 ? 20.547 27.844 -3.697 1 97.38 245 ASP B CA 1
ATOM 7289 C C . ASP B 1 245 ? 19.953 29 -4.488 1 97.38 245 ASP B C 1
ATOM 7291 O O . ASP B 1 245 ? 20.531 29.453 -5.477 1 97.38 245 ASP B O 1
ATOM 7295 N N . GLY B 1 246 ? 18.734 29.297 -4.129 1 94.94 246 GLY B N 1
ATOM 7296 C CA . GLY B 1 246 ? 18.125 30.516 -4.648 1 94.94 246 GLY B CA 1
ATOM 7297 C C . GLY B 1 246 ? 17.469 30.312 -6.008 1 94.94 246 GLY B C 1
ATOM 7298 O O . GLY B 1 246 ? 17.125 31.297 -6.68 1 94.94 246 GLY B O 1
ATOM 7299 N N . GLU B 1 247 ? 17.234 29.141 -6.402 1 95 247 GLU B N 1
ATOM 7300 C CA . GLU B 1 247 ? 16.625 28.875 -7.699 1 95 247 GLU B CA 1
ATOM 7301 C C . GLU B 1 247 ? 15.211 29.453 -7.766 1 95 247 GLU B C 1
ATOM 7303 O O . GLU B 1 247 ? 14.484 29.438 -6.766 1 95 247 GLU B O 1
ATOM 7308 N N . ALA B 1 248 ? 14.797 29.938 -8.992 1 94.12 248 ALA B N 1
ATOM 7309 C CA . ALA B 1 248 ? 13.477 30.516 -9.203 1 94.12 248 ALA B CA 1
ATOM 7310 C C . ALA B 1 248 ? 12.406 29.438 -9.297 1 94.12 248 ALA B C 1
ATOM 7312 O O . ALA B 1 248 ? 11.281 29.625 -8.828 1 94.12 248 ALA B O 1
ATOM 7313 N N . LYS B 1 249 ? 12.75 28.375 -9.938 1 94.5 249 LYS B N 1
ATOM 7314 C CA . LYS B 1 249 ? 11.883 27.203 -10.023 1 94.5 249 LYS B CA 1
ATOM 7315 C C . LYS B 1 249 ? 12.43 26.047 -9.172 1 94.5 249 LYS B C 1
ATOM 7317 O O . LYS B 1 249 ? 13.641 25.812 -9.141 1 94.5 249 LYS B O 1
ATOM 7322 N N . PRO B 1 250 ? 11.547 25.422 -8.453 1 96.12 250 PRO B N 1
ATOM 7323 C CA . PRO B 1 250 ? 12.039 24.328 -7.609 1 96.12 250 PRO B CA 1
ATOM 7324 C C . PRO B 1 250 ? 12.633 23.172 -8.414 1 96.12 250 PRO B C 1
ATOM 7326 O O . PRO B 1 250 ? 12.062 22.781 -9.438 1 96.12 250 PRO B O 1
ATOM 7329 N N . SER B 1 251 ? 13.797 22.625 -7.973 1 96 251 SER B N 1
ATOM 7330 C CA . SER B 1 251 ? 14.414 21.469 -8.609 1 96 251 SER B CA 1
ATOM 7331 C C . SER B 1 251 ? 13.734 20.172 -8.172 1 96 251 SER B C 1
ATOM 7333 O O . SER B 1 251 ? 13.914 19.125 -8.797 1 96 251 SER B O 1
ATOM 7335 N N . VAL B 1 252 ? 13.031 20.188 -7.066 1 95.75 252 VAL B N 1
ATOM 7336 C CA . VAL B 1 252 ? 12.18 19.094 -6.621 1 95.75 252 VAL B CA 1
ATOM 7337 C C . VAL B 1 252 ? 10.719 19.531 -6.609 1 95.75 252 VAL B C 1
ATOM 7339 O O . VAL B 1 252 ? 10.344 20.438 -5.852 1 95.75 252 VAL B O 1
ATOM 7342 N N . TYR B 1 253 ? 9.969 19 -7.469 1 95.06 253 TYR B N 1
ATOM 7343 C CA . TYR B 1 253 ? 8.555 19.312 -7.621 1 95.06 253 TYR B CA 1
ATOM 7344 C C . TYR B 1 253 ? 7.711 18.047 -7.641 1 95.06 253 TYR B C 1
ATOM 7346 O O . TYR B 1 253 ? 7.91 17.172 -8.492 1 95.06 253 TYR B O 1
ATOM 7354 N N . GLY B 1 254 ? 6.754 17.953 -6.668 1 95.31 254 GLY B N 1
ATOM 7355 C CA . GLY B 1 254 ? 6.035 16.703 -6.457 1 95.31 254 GLY B CA 1
ATOM 7356 C C . GLY B 1 254 ? 4.664 16.688 -7.098 1 95.31 254 GLY B C 1
ATOM 7357 O O . GLY B 1 254 ? 4.359 17.531 -7.953 1 95.31 254 GLY B O 1
ATOM 7358 N N . THR B 1 255 ? 3.887 15.594 -6.789 1 93.94 255 THR B N 1
ATOM 7359 C CA . THR B 1 255 ? 2.57 15.344 -7.363 1 93.94 255 THR B CA 1
ATOM 7360 C C . THR B 1 255 ? 1.529 15.148 -6.262 1 93.94 255 THR B C 1
ATOM 7362 O O . THR B 1 255 ? 0.393 14.758 -6.539 1 93.94 255 THR B O 1
ATOM 7365 N N . GLY B 1 256 ? 1.852 15.336 -5.109 1 94.44 256 GLY B N 1
ATOM 7366 C CA . GLY B 1 256 ? 0.984 15.148 -3.957 1 94.44 256 GLY B CA 1
ATOM 7367 C C . GLY B 1 256 ? 1.742 14.797 -2.689 1 94.44 256 GLY B C 1
ATOM 7368 O O . GLY B 1 256 ? 2.834 14.234 -2.75 1 94.44 256 GLY B O 1
ATOM 7369 N N . MET B 1 257 ? 1.119 15.047 -1.566 1 94.88 257 MET B N 1
ATOM 7370 C CA . MET B 1 257 ? 1.781 14.852 -0.28 1 94.88 257 MET B CA 1
ATOM 7371 C C . MET B 1 257 ? 1.993 13.367 -0.002 1 94.88 257 MET B C 1
ATOM 7373 O O . MET B 1 257 ? 3.072 12.961 0.434 1 94.88 257 MET B O 1
ATOM 7377 N N . GLU B 1 258 ? 0.919 12.562 -0.181 1 94.94 258 GLU B N 1
ATOM 7378 C CA . GLU B 1 258 ? 1.101 11.133 0.066 1 94.94 258 GLU B CA 1
ATOM 7379 C C . GLU B 1 258 ? 2.156 10.539 -0.865 1 94.94 258 GLU B C 1
ATOM 7381 O O . GLU B 1 258 ? 2.865 9.609 -0.491 1 94.94 258 GLU B O 1
ATOM 7386 N N . ASP B 1 259 ? 2.262 11.062 -2.117 1 96.12 259 ASP B N 1
ATOM 7387 C CA . ASP B 1 259 ? 3.297 10.648 -3.061 1 96.12 259 ASP B CA 1
ATOM 7388 C C . ASP B 1 259 ? 4.691 10.961 -2.52 1 96.12 259 ASP B C 1
ATOM 7390 O O . ASP B 1 259 ? 5.609 10.148 -2.65 1 96.12 259 ASP B O 1
ATOM 7394 N N . TYR B 1 260 ? 4.793 12.195 -1.976 1 97.31 260 TYR B N 1
ATOM 7395 C CA . TYR B 1 260 ? 6.055 12.586 -1.356 1 97.31 260 TYR B CA 1
ATOM 7396 C C . TYR B 1 260 ? 6.492 11.562 -0.319 1 97.31 260 TYR B C 1
ATOM 7398 O O . TYR B 1 260 ? 7.68 11.234 -0.221 1 97.31 260 TYR B O 1
ATOM 7406 N N . PHE B 1 261 ? 5.598 11.008 0.378 1 97.19 261 PHE B N 1
ATOM 7407 C CA . PHE B 1 261 ? 5.91 10.023 1.413 1 97.19 261 PHE B CA 1
ATOM 7408 C C . PHE B 1 261 ? 5.973 8.625 0.827 1 97.19 261 PHE B C 1
ATOM 7410 O O . PHE B 1 261 ? 5.859 7.633 1.556 1 97.19 261 PHE B O 1
ATOM 7417 N N . THR B 1 262 ? 6.062 8.477 -0.448 1 96.25 262 THR B N 1
ATOM 7418 C CA . THR B 1 262 ? 6.297 7.246 -1.194 1 96.25 262 THR B CA 1
ATOM 7419 C C . THR B 1 262 ? 5.074 6.336 -1.138 1 96.25 262 THR B C 1
ATOM 7421 O O . THR B 1 262 ? 5.203 5.109 -1.148 1 96.25 262 THR B O 1
ATOM 7424 N N . ALA B 1 263 ? 3.922 6.844 -0.916 1 96.38 263 ALA B N 1
ATOM 7425 C CA . ALA B 1 263 ? 2.633 6.156 -0.971 1 96.38 263 ALA B CA 1
ATOM 7426 C C . ALA B 1 263 ? 1.782 6.68 -2.125 1 96.38 263 ALA B C 1
ATOM 7428 O O . ALA B 1 263 ? 2.314 7.16 -3.129 1 96.38 263 ALA B O 1
ATOM 7429 N N . GLY B 1 264 ? 0.527 6.441 -2.088 1 93.12 264 GLY B N 1
ATOM 7430 C CA . GLY B 1 264 ? -0.369 6.914 -3.133 1 93.12 264 GLY B CA 1
ATOM 7431 C C . GLY B 1 264 ? -1.835 6.742 -2.783 1 93.12 264 GLY B C 1
ATOM 7432 O O . GLY B 1 264 ? -2.172 6.074 -1.803 1 93.12 264 GLY B O 1
ATOM 7433 N N . TRP B 1 265 ? -2.609 7.434 -3.482 1 91.75 265 TRP B N 1
ATOM 7434 C CA . TRP B 1 265 ? -4.059 7.305 -3.42 1 91.75 265 TRP B CA 1
ATOM 7435 C C . TRP B 1 265 ? -4.562 7.457 -1.987 1 91.75 265 TRP B C 1
ATOM 7437 O O . TRP B 1 265 ? -5.273 6.59 -1.475 1 91.75 265 TRP B O 1
ATOM 7447 N N . TYR B 1 266 ? -4.156 8.555 -1.314 1 92.25 266 TYR B N 1
ATOM 7448 C CA . TYR B 1 266 ? -4.562 8.891 0.046 1 92.25 266 TYR B CA 1
ATOM 7449 C C . TYR B 1 266 ? -4.191 7.773 1.016 1 92.25 266 TYR B C 1
ATOM 7451 O O . TYR B 1 266 ? -4.98 7.418 1.895 1 92.25 266 TYR B O 1
ATOM 7459 N N . PHE B 1 267 ? -3.031 7.199 0.818 1 93.38 267 PHE B N 1
ATOM 7460 C CA . PHE B 1 267 ? -2.529 6.109 1.647 1 93.38 267 PHE B CA 1
ATOM 7461 C C . PHE B 1 267 ? -3.494 4.93 1.633 1 93.38 267 PHE B C 1
ATOM 7463 O O . PHE B 1 267 ? -3.93 4.465 2.688 1 93.38 267 PHE B O 1
ATOM 7470 N N . GLN B 1 268 ? -3.678 4.332 0.564 1 88.12 268 GLN B N 1
ATOM 7471 C CA . GLN B 1 268 ? -4.77 3.416 0.258 1 88.12 268 GLN B CA 1
ATOM 7472 C C . GLN B 1 268 ? -4.77 2.223 1.208 1 88.12 268 GLN B C 1
ATOM 7474 O O . GLN B 1 268 ? -5.832 1.708 1.567 1 88.12 268 GLN B O 1
ATOM 7479 N N . ASN B 1 269 ? -3.627 1.774 1.67 1 88.56 269 ASN B N 1
ATOM 7480 C CA . ASN B 1 269 ? -3.576 0.586 2.516 1 88.56 269 ASN B CA 1
ATOM 7481 C C . ASN B 1 269 ? -3.391 0.952 3.984 1 88.56 269 ASN B C 1
ATOM 7483 O O . ASN B 1 269 ? -3.107 0.085 4.812 1 88.56 269 ASN B O 1
ATOM 7487 N N . GLY B 1 270 ? -3.439 2.242 4.316 1 91.62 270 GLY B N 1
ATOM 7488 C CA . GLY B 1 270 ? -3.379 2.682 5.699 1 91.62 270 GLY B CA 1
ATOM 7489 C C . GLY B 1 270 ? -1.961 2.809 6.227 1 91.62 270 GLY B C 1
ATOM 7490 O O . GLY B 1 270 ? -1.015 2.941 5.445 1 91.62 270 GLY B O 1
ATOM 7491 N N . PRO B 1 271 ? -1.818 2.814 7.59 1 93.44 271 PRO B N 1
ATOM 7492 C CA . PRO B 1 271 ? -0.533 3.098 8.234 1 93.44 271 PRO B CA 1
ATOM 7493 C C . PRO B 1 271 ? 0.504 2.006 7.984 1 93.44 271 PRO B C 1
ATOM 7495 O O . PRO B 1 271 ? 0.15 0.832 7.848 1 93.44 271 PRO B O 1
ATOM 7498 N N . PHE B 1 272 ? 1.729 2.398 7.914 1 93.31 272 PHE B N 1
ATOM 7499 C CA . PHE B 1 272 ? 2.91 1.56 7.758 1 93.31 272 PHE B CA 1
ATOM 7500 C C . PHE B 1 272 ? 4.16 2.293 8.234 1 93.31 272 PHE B C 1
ATOM 7502 O O . PHE B 1 272 ? 4.141 3.512 8.414 1 93.31 272 PHE B O 1
ATOM 7509 N N . ALA B 1 273 ? 5.262 1.56 8.469 1 93.44 273 ALA B N 1
ATOM 7510 C CA . ALA B 1 273 ? 6.535 2.162 8.852 1 93.44 273 ALA B CA 1
ATOM 7511 C C . ALA B 1 273 ? 7.703 1.44 8.18 1 93.44 273 ALA B C 1
ATOM 7513 O O . ALA B 1 273 ? 8.133 0.378 8.641 1 93.44 273 ALA B O 1
ATOM 7514 N N . ALA B 1 274 ? 8.156 2.031 7.145 1 93.75 274 ALA B N 1
ATOM 7515 C CA . ALA B 1 274 ? 9.359 1.524 6.484 1 93.75 274 ALA B CA 1
ATOM 7516 C C . ALA B 1 274 ? 10.609 2.188 7.043 1 93.75 274 ALA B C 1
ATOM 7518 O O . ALA B 1 274 ? 10.531 3.004 7.965 1 93.75 274 ALA B O 1
ATOM 7519 N N . GLY B 1 275 ? 11.758 1.786 6.496 1 92.56 275 GLY B N 1
ATOM 7520 C CA . GLY B 1 275 ? 13.008 2.311 7.012 1 92.56 275 GLY B CA 1
ATOM 7521 C C . GLY B 1 275 ? 13.156 3.807 6.805 1 92.56 275 GLY B C 1
ATOM 7522 O O . GLY B 1 275 ? 13.688 4.508 7.672 1 92.56 275 GLY B O 1
ATOM 7523 N N . TYR B 1 276 ? 12.625 4.398 5.684 1 95.88 276 TYR B N 1
ATOM 7524 C CA . TYR B 1 276 ? 12.922 5.789 5.363 1 95.88 276 TYR B CA 1
ATOM 7525 C C . TYR B 1 276 ? 11.641 6.59 5.164 1 95.88 276 TYR B C 1
ATOM 7527 O O . TYR B 1 276 ? 11.688 7.801 4.93 1 95.88 276 TYR B O 1
ATOM 7535 N N . HIS B 1 277 ? 10.516 5.941 5.168 1 97 277 HIS B N 1
ATOM 7536 C CA . HIS B 1 277 ? 9.234 6.617 4.961 1 97 277 HIS B CA 1
ATOM 7537 C C . HIS B 1 277 ? 8.094 5.848 5.613 1 97 277 HIS B C 1
ATOM 7539 O O . HIS B 1 277 ? 8.234 4.664 5.926 1 97 277 HIS B O 1
ATOM 7545 N N . GLY B 1 278 ? 7.02 6.672 5.883 1 96.56 278 GLY B N 1
ATOM 7546 C CA . GLY B 1 278 ? 5.891 5.992 6.5 1 96.56 278 GLY B CA 1
ATOM 7547 C C . GLY B 1 278 ? 4.73 6.926 6.809 1 96.56 278 GLY B C 1
ATOM 7548 O O . GLY B 1 278 ? 4.875 8.148 6.73 1 96.56 278 GLY B O 1
ATOM 7549 N N . LEU B 1 279 ? 3.555 6.309 7.059 1 96.62 279 LEU B N 1
ATOM 7550 C CA . LEU B 1 279 ? 2.355 6.848 7.688 1 96.62 279 LEU B CA 1
ATOM 7551 C C . LEU B 1 279 ? 2.115 6.199 9.047 1 96.62 279 LEU B C 1
ATOM 7553 O O . LEU B 1 279 ? 1.655 5.059 9.125 1 96.62 279 LEU B O 1
ATOM 7557 N N . THR B 1 280 ? 2.355 6.93 10.078 1 94.44 280 THR B N 1
ATOM 7558 C CA . THR B 1 280 ? 2.348 6.281 11.383 1 94.44 280 THR B CA 1
ATOM 7559 C C . THR B 1 280 ? 0.972 6.395 12.039 1 94.44 280 THR B C 1
ATOM 7561 O O . THR B 1 280 ? 0.65 5.637 12.953 1 94.44 280 THR B O 1
ATOM 7564 N N . PHE B 1 281 ? 0.201 7.387 11.57 1 94.5 281 PHE B N 1
ATOM 7565 C CA . PHE B 1 281 ? -1.115 7.598 12.164 1 94.5 281 PHE B CA 1
ATOM 7566 C C . PHE B 1 281 ? -2.082 8.172 11.133 1 94.5 281 PHE B C 1
ATOM 7568 O O . PHE B 1 281 ? -1.708 9.031 10.336 1 94.5 281 PHE B O 1
ATOM 7575 N N . LEU B 1 282 ? -3.275 7.645 11.094 1 94.62 282 LEU B N 1
ATOM 7576 C CA . LEU B 1 282 ? -4.379 8.156 10.289 1 94.62 282 LEU B CA 1
ATOM 7577 C C . LEU B 1 282 ? -5.695 8.078 11.055 1 94.62 282 LEU B C 1
ATOM 7579 O O . LEU B 1 282 ? -6.109 6.992 11.469 1 94.62 282 LEU B O 1
ATOM 7583 N N . ASP B 1 283 ? -6.297 9.227 11.258 1 93.88 283 ASP B N 1
ATOM 7584 C CA . ASP B 1 283 ? -7.625 9.281 11.867 1 93.88 283 ASP B CA 1
ATOM 7585 C C . ASP B 1 283 ? -8.695 9.562 10.812 1 93.88 283 ASP B C 1
ATOM 7587 O O . ASP B 1 283 ? -8.812 10.688 10.328 1 93.88 283 ASP B O 1
ATOM 7591 N N . PRO B 1 284 ? -9.477 8.641 10.555 1 89.81 284 PRO B N 1
ATOM 7592 C CA . PRO B 1 284 ? -10.453 8.82 9.477 1 89.81 284 PRO B CA 1
ATOM 7593 C C . PRO B 1 284 ? -11.531 9.852 9.82 1 89.81 284 PRO B C 1
ATOM 7595 O O . PRO B 1 284 ? -12.164 10.406 8.922 1 89.81 284 PRO B O 1
ATOM 7598 N N . GLU B 1 285 ? -11.75 10.109 11.039 1 90.5 285 GLU B N 1
ATOM 7599 C CA . GLU B 1 285 ? -12.789 11.047 11.438 1 90.5 285 GLU B CA 1
ATOM 7600 C C . GLU B 1 285 ? -12.312 12.492 11.305 1 90.5 285 GLU B C 1
ATOM 7602 O O . GLU B 1 285 ? -13.031 13.344 10.789 1 90.5 285 GLU B O 1
ATOM 7607 N N . THR B 1 286 ? -11.125 12.734 11.727 1 94.19 286 THR B N 1
ATOM 7608 C CA . THR B 1 286 ? -10.625 14.102 11.75 1 94.19 286 THR B CA 1
ATOM 7609 C C . THR B 1 286 ? -9.781 14.391 10.516 1 94.19 286 THR B C 1
ATOM 7611 O O . THR B 1 286 ? -9.492 15.555 10.211 1 94.19 286 THR B O 1
ATOM 7614 N N . GLY B 1 287 ? -9.336 13.328 9.852 1 95.88 287 GLY B N 1
ATOM 7615 C CA . GLY B 1 287 ? -8.414 13.492 8.734 1 95.88 287 GLY B CA 1
ATOM 7616 C C . GLY B 1 287 ? -6.984 13.75 9.172 1 95.88 287 GLY B C 1
ATOM 7617 O O . GLY B 1 287 ? -6.156 14.188 8.375 1 95.88 287 GLY B O 1
ATOM 7618 N N . ARG B 1 288 ? -6.66 13.555 10.422 1 96.5 288 ARG B N 1
ATOM 7619 C CA . ARG B 1 288 ? -5.316 13.781 10.938 1 96.5 288 ARG B CA 1
ATOM 7620 C C . ARG B 1 288 ? -4.348 12.711 10.445 1 96.5 288 ARG B C 1
ATOM 7622 O O . ARG B 1 288 ? -4.68 11.523 10.43 1 96.5 288 ARG B O 1
ATOM 7629 N N . VAL B 1 289 ? -3.211 13.242 10 1 96.5 289 VAL B N 1
ATOM 7630 C CA . VAL B 1 289 ? -2.176 12.336 9.508 1 96.5 289 VAL B CA 1
ATOM 7631 C C . VAL B 1 289 ? -0.839 12.68 10.164 1 96.5 289 VAL B C 1
ATOM 7633 O O . VAL B 1 289 ? -0.551 13.844 10.43 1 96.5 289 VAL B O 1
ATOM 7636 N N . THR B 1 290 ? -0.075 11.609 10.547 1 97.5 290 THR B N 1
ATOM 7637 C CA . THR B 1 290 ? 1.331 11.711 10.914 1 97.5 290 THR B CA 1
ATOM 7638 C C . THR B 1 290 ? 2.199 10.852 10.008 1 97.5 290 THR B C 1
ATOM 7640 O O . THR B 1 290 ? 1.972 9.648 9.883 1 97.5 290 THR B O 1
ATOM 7643 N N . ALA B 1 291 ? 3.121 11.492 9.32 1 97.94 291 ALA B N 1
ATOM 7644 C CA . ALA B 1 291 ? 3.971 10.805 8.352 1 97.94 291 ALA B CA 1
ATOM 7645 C C . ALA B 1 291 ? 5.426 11.25 8.484 1 97.94 291 ALA B C 1
ATOM 7647 O O . ALA B 1 291 ? 5.727 12.195 9.219 1 97.94 291 ALA B O 1
ATOM 7648 N N . TYR B 1 292 ? 6.328 10.469 7.887 1 98.12 292 TYR B N 1
ATOM 7649 C CA . TYR B 1 292 ? 7.742 10.836 7.871 1 98.12 292 TYR B CA 1
ATOM 7650 C C . TYR B 1 292 ? 8.414 10.383 6.582 1 98.12 292 TYR B C 1
ATOM 7652 O O . TYR B 1 292 ? 7.961 9.43 5.945 1 98.12 292 TYR B O 1
ATOM 7660 N N . ARG B 1 293 ? 9.352 11.062 6.145 1 98.12 293 ARG B N 1
ATOM 7661 C CA . ARG B 1 293 ? 10.289 10.664 5.098 1 98.12 293 ARG B CA 1
ATOM 7662 C C . ARG B 1 293 ? 11.703 11.109 5.43 1 98.12 293 ARG B C 1
ATOM 7664 O O . ARG B 1 293 ? 11.953 12.305 5.633 1 98.12 293 ARG B O 1
ATOM 7671 N N . HIS B 1 294 ? 12.648 10.227 5.547 1 96.5 294 HIS B N 1
ATOM 7672 C CA . HIS B 1 294 ? 14.062 10.5 5.746 1 96.5 294 HIS B CA 1
ATOM 7673 C C . HIS B 1 294 ? 14.836 10.406 4.438 1 96.5 294 HIS B C 1
ATOM 7675 O O . HIS B 1 294 ? 14.922 9.328 3.84 1 96.5 294 HIS B O 1
ATOM 7681 N N . HIS B 1 295 ? 15.359 11.5 3.967 1 94.81 295 HIS B N 1
ATOM 7682 C CA . HIS B 1 295 ? 16.016 11.648 2.676 1 94.81 295 HIS B CA 1
ATOM 7683 C C . HIS B 1 295 ? 17.453 11.125 2.729 1 94.81 295 HIS B C 1
ATOM 7685 O O . HIS B 1 295 ? 18.312 11.602 1.993 1 94.81 295 HIS B O 1
ATOM 7691 N N . ILE B 1 296 ? 17.75 10.164 3.463 1 90.94 296 ILE B N 1
ATOM 7692 C CA . ILE B 1 296 ? 19.125 9.688 3.561 1 90.94 296 ILE B CA 1
ATOM 7693 C C . ILE B 1 296 ? 19.531 8.977 2.268 1 90.94 296 ILE B C 1
ATOM 7695 O O . ILE B 1 296 ? 20.578 9.266 1.685 1 90.94 296 ILE B O 1
ATOM 7699 N N . PRO B 1 297 ? 18.641 8.141 1.651 1 90.19 297 PRO B N 1
ATOM 7700 C CA . PRO B 1 297 ? 19 7.527 0.372 1 90.19 297 PRO B CA 1
ATOM 7701 C C . PRO B 1 297 ? 18.938 8.508 -0.795 1 90.19 297 PRO B C 1
ATOM 7703 O O . PRO B 1 297 ? 19.5 8.25 -1.856 1 90.19 297 PRO B O 1
ATOM 7706 N N . ASP B 1 298 ? 18.203 9.578 -0.638 1 92.94 298 ASP B N 1
ATOM 7707 C CA . ASP B 1 298 ? 18.031 10.602 -1.658 1 92.94 298 ASP B CA 1
ATOM 7708 C C . ASP B 1 298 ? 18.156 12 -1.057 1 92.94 298 ASP B C 1
ATOM 7710 O O . ASP B 1 298 ? 17.312 12.867 -1.312 1 92.94 298 ASP B O 1
ATOM 7714 N N . ALA B 1 299 ? 19.203 12.203 -0.309 1 94.31 299 ALA B N 1
ATOM 7715 C CA . ALA B 1 299 ? 19.438 13.477 0.358 1 94.31 299 ALA B CA 1
ATOM 7716 C C . ALA B 1 299 ? 19.484 14.625 -0.651 1 94.31 299 ALA B C 1
ATOM 7718 O O . ALA B 1 299 ? 19.875 14.422 -1.804 1 94.31 299 ALA B O 1
ATOM 7719 N N . ILE B 1 300 ? 19.109 15.812 -0.28 1 96.38 300 ILE B N 1
ATOM 7720 C CA . ILE B 1 300 ? 19.109 16.984 -1.152 1 96.38 300 ILE B CA 1
ATOM 7721 C C . ILE B 1 300 ? 20.188 17.969 -0.697 1 96.38 300 ILE B C 1
ATOM 7723 O O . ILE B 1 300 ? 20 18.688 0.282 1 96.38 300 ILE B O 1
ATOM 7727 N N . PRO B 1 301 ? 21.297 18.062 -1.391 1 95.81 301 PRO B N 1
ATOM 7728 C CA . PRO B 1 301 ? 22.391 18.953 -1.001 1 95.81 301 PRO B CA 1
ATOM 7729 C C . PRO B 1 301 ? 22.109 20.422 -1.347 1 95.81 301 PRO B C 1
ATOM 7731 O O . PRO B 1 301 ? 21.297 20.703 -2.229 1 95.81 301 PRO B O 1
ATOM 7734 N N . PHE B 1 302 ? 22.672 21.344 -0.635 1 96.31 302 PHE B N 1
ATOM 7735 C CA . PHE B 1 302 ? 22.656 22.781 -0.94 1 96.31 302 PHE B CA 1
ATOM 7736 C C . PHE B 1 302 ? 23.984 23.422 -0.564 1 96.31 302 PHE B C 1
ATOM 7738 O O . PHE B 1 302 ? 24.625 23.016 0.405 1 96.31 302 PHE B O 1
ATOM 7745 N N . LYS B 1 303 ? 24.344 24.391 -1.303 1 95.69 303 LYS B N 1
ATOM 7746 C CA . LYS B 1 303 ? 25.625 25.047 -1.113 1 95.69 303 LYS B CA 1
ATOM 7747 C C . LYS B 1 303 ? 25.453 26.391 -0.41 1 95.69 303 LYS B C 1
ATOM 7749 O O . LYS B 1 303 ? 26.391 26.891 0.226 1 95.69 303 LYS B O 1
ATOM 7754 N N . ASN B 1 304 ? 24.219 26.984 -0.615 1 96.56 304 ASN B N 1
ATOM 7755 C CA . ASN B 1 304 ? 24 28.297 -0.039 1 96.56 304 ASN B CA 1
ATOM 7756 C C . ASN B 1 304 ? 22.703 28.375 0.751 1 96.56 304 ASN B C 1
ATOM 7758 O O . ASN B 1 304 ? 22.609 29.078 1.755 1 96.56 304 ASN B O 1
ATOM 7762 N N . SER B 1 305 ? 21.766 27.734 0.199 1 97.81 305 SER B N 1
ATOM 7763 C CA . SER B 1 305 ? 20.453 27.828 0.836 1 97.81 305 SER B CA 1
ATOM 7764 C C . SER B 1 305 ? 19.531 26.703 0.37 1 97.81 305 SER B C 1
ATOM 7766 O O . SER B 1 305 ? 19.766 26.094 -0.674 1 97.81 305 SER B O 1
ATOM 7768 N N . ILE B 1 306 ? 18.5 26.438 1.136 1 98.12 306 ILE B N 1
ATOM 7769 C CA . ILE B 1 306 ? 17.438 25.516 0.763 1 98.12 306 ILE B CA 1
ATOM 7770 C C . ILE B 1 306 ? 16.109 25.984 1.35 1 98.12 306 ILE B C 1
ATOM 7772 O O . ILE B 1 306 ? 16.062 26.484 2.475 1 98.12 306 ILE B O 1
ATOM 7776 N N . LYS B 1 307 ? 15.094 25.891 0.576 1 98.56 307 LYS B N 1
ATOM 7777 C CA . LYS B 1 307 ? 13.727 26.156 1.01 1 98.56 307 LYS B CA 1
ATOM 7778 C C . LYS B 1 307 ? 12.812 24.984 0.668 1 98.56 307 LYS B C 1
ATOM 7780 O O . LYS B 1 307 ? 12.625 24.656 -0.506 1 98.56 307 LYS B O 1
ATOM 7785 N N . VAL B 1 308 ? 12.305 24.297 1.656 1 98.62 308 VAL B N 1
ATOM 7786 C CA . VAL B 1 308 ? 11.398 23.172 1.51 1 98.62 308 VAL B CA 1
ATOM 7787 C C . VAL B 1 308 ? 9.961 23.625 1.761 1 98.62 308 VAL B C 1
ATOM 7789 O O . VAL B 1 308 ? 9.633 24.078 2.855 1 98.62 308 VAL B O 1
ATOM 7792 N N . THR B 1 309 ? 9.07 23.469 0.768 1 98.31 309 THR B N 1
ATOM 7793 C CA . THR B 1 309 ? 7.703 23.953 0.9 1 98.31 309 THR B CA 1
ATOM 7794 C C . THR B 1 309 ? 6.699 22.906 0.435 1 98.31 309 THR B C 1
ATOM 7796 O O . THR B 1 309 ? 7.055 22 -0.314 1 98.31 309 THR B O 1
ATOM 7799 N N . PHE B 1 310 ? 5.465 23.062 0.917 1 97.69 310 PHE B N 1
ATOM 7800 C CA . PHE B 1 310 ? 4.355 22.188 0.547 1 97.69 310 PHE B CA 1
ATOM 7801 C C . PHE B 1 310 ? 3.098 23 0.265 1 97.69 310 PHE B C 1
ATOM 7803 O O . PHE B 1 310 ? 2.762 23.922 1.02 1 97.69 310 PHE B O 1
ATOM 7810 N N . GLU B 1 311 ? 2.438 22.625 -0.792 1 95.94 311 GLU B N 1
ATOM 7811 C CA . GLU B 1 311 ? 1.06 23.078 -0.934 1 95.94 311 GLU B CA 1
ATOM 7812 C C . GLU B 1 311 ? 0.153 22.438 0.114 1 95.94 311 GLU B C 1
ATOM 7814 O O . GLU B 1 311 ? 0.401 21.312 0.554 1 95.94 311 GLU B O 1
ATOM 7819 N N . HIS B 1 312 ? -0.801 23.188 0.552 1 95.75 312 HIS B N 1
ATOM 7820 C CA . HIS B 1 312 ? -1.858 22.609 1.378 1 95.75 312 HIS B CA 1
ATOM 7821 C C . HIS B 1 312 ? -3.129 22.375 0.565 1 95.75 312 HIS B C 1
ATOM 7823 O O . HIS B 1 312 ? -4.039 23.203 0.582 1 95.75 312 HIS B O 1
ATOM 7829 N N . GLY B 1 313 ? -3.211 21.234 0.012 1 92.19 313 GLY B N 1
ATOM 7830 C CA . GLY B 1 313 ? -4.18 20.922 -1.025 1 92.19 313 GLY B CA 1
ATOM 7831 C C . GLY B 1 313 ? -3.805 21.484 -2.383 1 92.19 313 GLY B C 1
ATOM 7832 O O . GLY B 1 313 ? -2.773 22.141 -2.523 1 92.19 313 GLY B O 1
ATOM 7833 N N . HIS B 1 314 ? -4.578 21.141 -3.346 1 84.38 314 HIS B N 1
ATOM 7834 C CA . HIS B 1 314 ? -4.316 21.688 -4.672 1 84.38 314 HIS B CA 1
ATOM 7835 C C . HIS B 1 314 ? -4.391 23.203 -4.664 1 84.38 314 HIS B C 1
ATOM 7837 O O . HIS B 1 314 ? -5.414 23.781 -4.285 1 84.38 314 HIS B O 1
ATOM 7843 N N . GLY B 1 315 ? -3.256 23.797 -5.109 1 87.25 315 GLY B N 1
ATOM 7844 C CA . GLY B 1 315 ? -3.23 25.25 -5.215 1 87.25 315 GLY B CA 1
ATOM 7845 C C . GLY B 1 315 ? -3.447 25.953 -3.889 1 87.25 315 GLY B C 1
ATOM 7846 O O . GLY B 1 315 ? -4.023 27.031 -3.84 1 87.25 315 GLY B O 1
ATOM 7847 N N . ASN B 1 316 ? -3.229 25.219 -2.818 1 93.75 316 ASN B N 1
ATOM 7848 C CA . ASN B 1 316 ? -3.312 25.797 -1.477 1 93.75 316 ASN B CA 1
ATOM 7849 C C . ASN B 1 316 ? -4.754 26.125 -1.095 1 93.75 316 ASN B C 1
ATOM 7851 O O . ASN B 1 316 ? -5.012 27.125 -0.423 1 93.75 316 ASN B O 1
ATOM 7855 N N . GLU B 1 317 ? -5.641 25.344 -1.516 1 88.25 317 GLU B N 1
ATOM 7856 C CA . GLU B 1 317 ? -7.055 25.641 -1.321 1 88.25 317 GLU B CA 1
ATOM 7857 C C . GLU B 1 317 ? -7.559 25.094 0.011 1 88.25 317 GLU B C 1
ATOM 7859 O O . GLU B 1 317 ? -8.625 25.5 0.489 1 88.25 317 GLU B O 1
ATOM 7864 N N . GLU B 1 318 ? -6.816 24.156 0.578 1 93.12 318 GLU B N 1
ATOM 7865 C CA . GLU B 1 318 ? -7.309 23.516 1.795 1 93.12 318 GLU B CA 1
ATOM 7866 C C . GLU B 1 318 ? -6.824 24.266 3.041 1 93.12 318 GLU B C 1
ATOM 7868 O O . GLU B 1 318 ? -5.684 24.719 3.092 1 93.12 318 GLU B O 1
ATOM 7873 N N . VAL B 1 319 ? -7.711 24.391 4.02 1 95.81 319 VAL B N 1
ATOM 7874 C CA . VAL B 1 319 ? -7.379 24.938 5.328 1 95.81 319 VAL B CA 1
ATOM 7875 C C . VAL B 1 319 ? -7.02 23.812 6.289 1 95.81 319 VAL B C 1
ATOM 7877 O O . VAL B 1 319 ? -7.863 22.969 6.609 1 95.81 319 VAL B O 1
ATOM 7880 N N . VAL B 1 320 ? -5.785 23.859 6.711 1 97.25 320 VAL B N 1
ATOM 7881 C CA . VAL B 1 320 ? -5.234 22.719 7.438 1 97.25 320 VAL B CA 1
ATOM 7882 C C . VAL B 1 320 ? -4.305 23.203 8.547 1 97.25 320 VAL B C 1
ATOM 7884 O O . VAL B 1 320 ? -3.65 24.25 8.398 1 97.25 320 VAL B O 1
ATOM 7887 N N . ASP B 1 321 ? -4.387 22.547 9.734 1 97.94 321 ASP B N 1
ATOM 7888 C CA . ASP B 1 321 ? -3.314 22.656 10.719 1 97.94 321 ASP B CA 1
ATOM 7889 C C . ASP B 1 321 ? -2.102 21.828 10.305 1 97.94 321 ASP B C 1
ATOM 7891 O O . ASP B 1 321 ? -2.148 20.594 10.32 1 97.94 321 ASP B O 1
ATOM 7895 N N . LEU B 1 322 ? -1.026 22.516 9.906 1 98.25 322 LEU B N 1
ATOM 7896 C CA . LEU B 1 322 ? 0.181 21.828 9.453 1 98.25 322 LEU B CA 1
ATOM 7897 C C . LEU B 1 322 ? 1.341 22.078 10.414 1 98.25 322 LEU B C 1
ATOM 7899 O O . LEU B 1 322 ? 1.515 23.203 10.898 1 98.25 322 LEU B O 1
ATOM 7903 N N . SER B 1 323 ? 2.049 21.047 10.727 1 98.38 323 SER B N 1
ATOM 7904 C CA . SER B 1 323 ? 3.316 21.188 11.445 1 98.38 323 SER B CA 1
ATOM 7905 C C . SER B 1 323 ? 4.344 20.188 10.93 1 98.38 323 SER B C 1
ATOM 7907 O O . SER B 1 323 ? 3.99 19.078 10.508 1 98.38 323 SER B O 1
ATOM 7909 N N . THR B 1 324 ? 5.613 20.625 10.898 1 98.62 324 THR B N 1
ATOM 7910 C CA . THR B 1 324 ? 6.707 19.766 10.461 1 98.62 324 THR B CA 1
ATOM 7911 C C . THR B 1 324 ? 7.93 19.938 11.352 1 98.62 324 THR B C 1
ATOM 7913 O O . THR B 1 324 ? 8.086 20.984 12 1 98.62 324 THR B O 1
ATOM 7916 N N . THR B 1 325 ? 8.633 18.922 11.484 1 98.75 325 THR B N 1
ATOM 7917 C CA . THR B 1 325 ? 10 18.953 11.992 1 98.75 325 THR B CA 1
ATOM 7918 C C . THR B 1 325 ? 10.992 18.609 10.883 1 98.75 325 THR B C 1
ATOM 7920 O O . THR B 1 325 ? 11.117 17.438 10.5 1 98.75 325 THR B O 1
ATOM 7923 N N . ALA B 1 326 ? 11.68 19.578 10.406 1 98.81 326 ALA B N 1
ATOM 7924 C CA . ALA B 1 326 ? 12.688 19.359 9.375 1 98.81 326 ALA B CA 1
ATOM 7925 C C . ALA B 1 326 ? 14.016 18.922 9.992 1 98.81 326 ALA B C 1
ATOM 7927 O O . ALA B 1 326 ? 14.43 19.438 11.031 1 98.81 326 ALA B O 1
ATOM 7928 N N . PHE B 1 327 ? 14.664 17.969 9.414 1 98.75 327 PHE B N 1
ATOM 7929 C CA . PHE B 1 327 ? 16 17.516 9.766 1 98.75 327 PHE B CA 1
ATOM 7930 C C . PHE B 1 327 ? 17 17.828 8.641 1 98.75 327 PHE B C 1
ATOM 7932 O O . PHE B 1 327 ? 16.734 17.531 7.477 1 98.75 327 PHE B O 1
ATOM 7939 N N . TRP B 1 328 ? 18.125 18.453 8.977 1 98.38 328 TRP B N 1
ATOM 7940 C CA . TRP B 1 328 ? 19.172 18.672 7.977 1 98.38 328 TRP B CA 1
ATOM 7941 C C . TRP B 1 328 ? 20.547 18.797 8.633 1 98.38 328 TRP B C 1
ATOM 7943 O O . TRP B 1 328 ? 20.641 18.844 9.867 1 98.38 328 TRP B O 1
ATOM 7953 N N . TYR B 1 329 ? 21.547 18.688 7.887 1 97.31 329 TYR B N 1
ATOM 7954 C CA . TYR B 1 329 ? 22.922 18.922 8.297 1 97.31 329 TYR B CA 1
ATOM 7955 C C . TYR B 1 329 ? 23.516 20.109 7.562 1 97.31 329 TYR B C 1
ATOM 7957 O O . TYR B 1 329 ? 23.297 20.281 6.359 1 97.31 329 TYR B O 1
ATOM 7965 N N . GLN B 1 330 ? 24.234 20.953 8.281 1 96.69 330 GLN B N 1
ATOM 7966 C CA . GLN B 1 330 ? 24.938 22.031 7.609 1 96.69 330 GLN B CA 1
ATOM 7967 C C . GLN B 1 330 ? 26.172 22.453 8.406 1 96.69 330 GLN B C 1
ATOM 7969 O O . GLN B 1 330 ? 26.328 22.094 9.57 1 96.69 330 GLN B O 1
ATOM 7974 N N . THR B 1 331 ? 27 23.188 7.699 1 94.44 331 THR B N 1
ATOM 7975 C CA . THR B 1 331 ? 28.125 23.812 8.375 1 94.44 331 THR B CA 1
ATOM 7976 C C . THR B 1 331 ? 27.656 25.016 9.203 1 94.44 331 THR B C 1
ATOM 7978 O O . THR B 1 331 ? 26.609 25.594 8.922 1 94.44 331 THR B O 1
ATOM 7981 N N . GLU B 1 332 ? 28.312 25.281 10.273 1 93.44 332 GLU B N 1
ATOM 7982 C CA . GLU B 1 332 ? 28 26.406 11.141 1 93.44 332 GLU B CA 1
ATOM 7983 C C . GLU B 1 332 ? 28.734 27.672 10.695 1 93.44 332 GLU B C 1
ATOM 7985 O O . GLU B 1 332 ? 29.812 27.594 10.125 1 93.44 332 GLU B O 1
ATOM 7990 N N . PRO B 1 333 ? 28.188 28.859 10.883 1 93.94 333 PRO B N 1
ATOM 7991 C CA . PRO B 1 333 ? 26.984 29.078 11.672 1 93.94 333 PRO B CA 1
ATOM 7992 C C . PRO B 1 333 ? 25.703 28.906 10.852 1 93.94 333 PRO B C 1
ATOM 7994 O O . PRO B 1 333 ? 25.75 28.922 9.617 1 93.94 333 PRO B O 1
ATOM 7997 N N . HIS B 1 334 ? 24.594 28.719 11.508 1 96.12 334 HIS B N 1
ATOM 7998 C CA . HIS B 1 334 ? 23.266 28.672 10.891 1 96.12 334 HIS B CA 1
ATOM 7999 C C . HIS B 1 334 ? 22.484 29.953 11.164 1 96.12 334 HIS B C 1
ATOM 8001 O O . HIS B 1 334 ? 22.891 30.75 12.016 1 96.12 334 HIS B O 1
ATOM 8007 N N . GLN B 1 335 ? 21.406 30.141 10.391 1 95.56 335 GLN B N 1
ATOM 8008 C CA . GLN B 1 335 ? 20.469 31.219 10.641 1 95.56 335 GLN B CA 1
ATOM 8009 C C . GLN B 1 335 ? 19.703 31 11.93 1 95.56 335 GLN B C 1
ATOM 8011 O O . GLN B 1 335 ? 19.281 29.875 12.227 1 95.56 335 GLN B O 1
ATOM 8016 N N . LYS B 1 336 ? 19.562 32.094 12.664 1 95.81 336 LYS B N 1
ATOM 8017 C CA . LYS B 1 336 ? 18.781 32.031 13.891 1 95.81 336 LYS B CA 1
ATOM 8018 C C . LYS B 1 336 ? 17.344 31.625 13.602 1 95.81 336 LYS B C 1
ATOM 8020 O O . LYS B 1 336 ? 16.719 32.125 12.664 1 95.81 336 LYS B O 1
ATOM 8025 N N . PHE B 1 337 ? 16.844 30.688 14.422 1 96.31 337 PHE B N 1
ATOM 8026 C CA . PHE B 1 337 ? 15.461 30.266 14.266 1 96.31 337 PHE B CA 1
ATOM 8027 C C . PHE B 1 337 ? 14.5 31.359 14.703 1 96.31 337 PHE B C 1
ATOM 8029 O O . PHE B 1 337 ? 14.766 32.094 15.672 1 96.31 337 PHE B O 1
ATOM 8036 N N . ASN B 1 338 ? 13.359 31.469 13.945 1 92.19 338 ASN B N 1
ATOM 8037 C CA . ASN B 1 338 ? 12.25 32.25 14.477 1 92.19 338 ASN B CA 1
ATOM 8038 C C . ASN B 1 338 ? 11.688 31.641 15.75 1 92.19 338 ASN B C 1
ATOM 8040 O O . ASN B 1 338 ? 11.961 30.484 16.062 1 92.19 338 ASN B O 1
ATOM 8044 N N . SER B 1 339 ? 10.938 32.5 16.406 1 91.94 339 SER B N 1
ATOM 8045 C CA . SER B 1 339 ? 10.312 32 17.641 1 91.94 339 SER B CA 1
ATOM 8046 C C . SER B 1 339 ? 9.453 30.781 17.375 1 91.94 339 SER B C 1
ATOM 8048 O O . SER B 1 339 ? 8.734 30.719 16.375 1 91.94 339 SER B O 1
ATOM 8050 N N . ILE B 1 340 ? 9.531 29.844 18.297 1 95.12 340 ILE B N 1
ATOM 8051 C CA . ILE B 1 34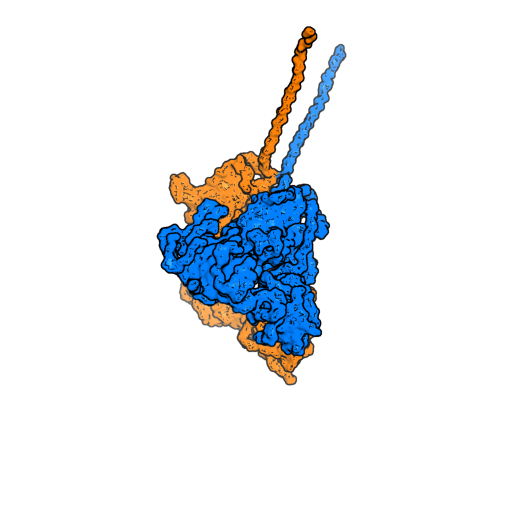0 ? 8.773 28.594 18.156 1 95.12 340 ILE B CA 1
ATOM 8052 C C . ILE B 1 340 ? 7.34 28.812 18.641 1 95.12 340 ILE B C 1
ATOM 8054 O O . ILE B 1 340 ? 6.477 27.953 18.453 1 95.12 340 ILE B O 1
ATOM 8058 N N . GLY B 1 341 ? 7.062 30.047 19.125 1 91.38 341 GLY B N 1
ATOM 8059 C CA . GLY B 1 341 ? 5.73 30.359 19.625 1 91.38 341 GLY B CA 1
ATOM 8060 C C . GLY B 1 341 ? 5.527 29.969 21.078 1 91.38 341 GLY B C 1
ATOM 8061 O O . GLY B 1 341 ? 6.348 29.25 21.656 1 91.38 341 GLY B O 1
ATOM 8062 N N . VAL B 1 342 ? 4.465 30.406 21.656 1 94.81 342 VAL B N 1
ATOM 8063 C CA . VAL B 1 342 ? 4.121 30.109 23.047 1 94.81 342 VAL B CA 1
ATOM 8064 C C . VAL B 1 342 ? 3.578 28.688 23.125 1 94.81 342 VAL B C 1
ATOM 8066 O O . VAL B 1 342 ? 3.121 28.125 22.141 1 94.81 342 VAL B O 1
ATOM 8069 N N . PRO B 1 343 ? 3.646 28.062 24.312 1 95.94 343 PRO B N 1
ATOM 8070 C CA . PRO B 1 343 ? 3.201 26.672 24.453 1 95.94 343 PRO B CA 1
ATOM 8071 C C . PRO B 1 343 ? 1.749 26.469 24.016 1 95.94 343 PRO B C 1
ATOM 8073 O O . PRO B 1 343 ? 1.408 25.438 23.438 1 95.94 343 PRO B O 1
ATOM 8076 N N . GLY B 1 344 ? 0.912 27.422 24.281 1 95.19 344 GLY B N 1
ATOM 8077 C CA . GLY B 1 344 ? -0.49 27.312 23.906 1 95.19 344 GLY B CA 1
ATOM 8078 C C . GLY B 1 344 ? -0.698 27.078 22.422 1 95.19 344 GLY B C 1
ATOM 8079 O O . GLY B 1 344 ? -1.604 26.344 22.031 1 95.19 344 GLY B O 1
ATOM 8080 N N . GLN B 1 345 ? 0.146 27.609 21.609 1 94.81 345 GLN B N 1
ATOM 8081 C CA . GLN B 1 345 ? 0.002 27.5 20.172 1 94.81 345 GLN B CA 1
ATOM 8082 C C . GLN B 1 345 ? 0.663 26.234 19.625 1 94.81 345 GLN B C 1
ATOM 8084 O O . GLN B 1 345 ? 0.48 25.891 18.469 1 94.81 345 GLN B O 1
ATOM 8089 N N . ARG B 1 346 ? 1.254 25.484 20.5 1 97.19 346 ARG B N 1
ATOM 8090 C CA . ARG B 1 346 ? 1.86 24.219 20.094 1 97.19 346 ARG B CA 1
ATOM 8091 C C . ARG B 1 346 ? 0.975 23.047 20.484 1 97.19 346 ARG B C 1
ATOM 8093 O O . ARG B 1 346 ? 1.174 21.922 20.016 1 97.19 346 ARG B O 1
ATOM 8100 N N . MET B 1 347 ? -0.008 23.344 21.297 1 96.12 347 MET B N 1
ATOM 8101 C CA . MET B 1 347 ? -0.901 22.297 21.781 1 96.12 347 MET B CA 1
ATOM 8102 C C . MET B 1 347 ? -1.693 21.688 20.625 1 96.12 347 MET B C 1
ATOM 8104 O O . MET B 1 347 ? -1.776 22.266 19.547 1 96.12 347 MET B O 1
ATOM 8108 N N . VAL B 1 348 ? -2.242 20.516 20.922 1 95.19 348 VAL B N 1
ATOM 8109 C CA . VAL B 1 348 ? -2.963 19.75 19.906 1 95.19 348 VAL B CA 1
ATOM 8110 C C . VAL B 1 348 ? -4.285 20.438 19.578 1 95.19 348 VAL B C 1
ATOM 8112 O O . VAL B 1 348 ? -4.977 20.922 20.484 1 95.19 348 VAL B O 1
ATOM 8115 N N . LEU B 1 349 ? -4.578 20.594 18.312 1 95.88 349 LEU B N 1
ATOM 8116 C CA . LEU B 1 349 ? -5.891 21.062 17.875 1 95.88 349 LEU B CA 1
ATOM 8117 C C . LEU B 1 349 ? -6.965 20.016 18.172 1 95.88 349 LEU B C 1
ATOM 8119 O O . LEU B 1 349 ? -6.941 18.906 17.641 1 95.88 349 LEU B O 1
ATOM 8123 N N . LYS B 1 350 ? -7.891 20.375 18.938 1 93.19 350 LYS B N 1
ATOM 8124 C CA . LYS B 1 350 ? -8.922 19.438 19.375 1 93.19 350 LYS B CA 1
ATOM 8125 C C . LYS B 1 350 ? -10.266 19.75 18.719 1 93.19 350 LYS B C 1
ATOM 8127 O O . LYS B 1 350 ? -11.086 18.859 18.516 1 93.19 350 LYS B O 1
ATOM 8132 N N . ARG B 1 351 ? -10.445 21.016 18.5 1 94.06 351 ARG B N 1
ATOM 8133 C CA . ARG B 1 351 ? -11.711 21.453 17.906 1 94.06 351 ARG B CA 1
ATOM 8134 C C . ARG B 1 351 ? -11.477 22.266 16.656 1 94.06 351 ARG B C 1
ATOM 8136 O O . ARG B 1 351 ? -11.25 23.484 16.719 1 94.06 351 ARG B O 1
ATOM 8143 N N . PRO B 1 352 ? -11.609 21.672 15.523 1 93.69 352 PRO B N 1
ATOM 8144 C CA . PRO B 1 352 ? -11.539 22.469 14.297 1 93.69 352 PRO B CA 1
ATOM 8145 C C . PRO B 1 352 ? -12.773 23.344 14.094 1 93.69 352 PRO B C 1
ATOM 8147 O O . PRO B 1 352 ? -13.906 22.844 14.125 1 93.69 352 PRO B O 1
ATOM 8150 N N . ILE B 1 353 ? -12.555 24.625 14.023 1 94.12 353 ILE B N 1
ATOM 8151 C CA . ILE B 1 353 ? -13.641 25.547 13.734 1 94.12 353 ILE B CA 1
ATOM 8152 C C . ILE B 1 353 ? -13.789 25.719 12.227 1 94.12 353 ILE B C 1
ATOM 8154 O O . ILE B 1 353 ? -12.805 25.953 11.523 1 94.12 353 ILE B O 1
ATOM 8158 N N . SER B 1 354 ? -14.938 25.656 11.773 1 91.69 354 SER B N 1
ATOM 8159 C CA . SER B 1 354 ? -15.25 25.75 10.352 1 91.69 354 SER B CA 1
ATOM 8160 C C . SER B 1 354 ? -14.781 27.078 9.766 1 91.69 354 SER B C 1
ATOM 8162 O O . SER B 1 354 ? -14.664 28.078 10.492 1 91.69 354 SER B O 1
ATOM 8164 N N . SER B 1 355 ? -14.555 27.031 8.469 1 90.06 355 SER B N 1
ATOM 8165 C CA . SER B 1 355 ? -14.297 28.281 7.754 1 90.06 355 SER B CA 1
ATOM 8166 C C . SER B 1 355 ? -15.57 29.094 7.578 1 90.06 355 SER B C 1
ATOM 8168 O O . SER B 1 355 ? -16.672 28.547 7.602 1 90.06 355 SER B O 1
ATOM 8170 N N . GLY B 1 356 ? -15.43 30.422 7.441 1 90.25 356 GLY B N 1
ATOM 8171 C CA . GLY B 1 356 ? -16.562 31.297 7.156 1 90.25 356 GLY B CA 1
ATOM 8172 C C . GLY B 1 356 ? -17.344 31.688 8.391 1 90.25 356 GLY B C 1
ATOM 8173 O O . GLY B 1 356 ? -18.453 32.188 8.297 1 90.25 356 GLY B O 1
ATOM 8174 N N . VAL B 1 357 ? -16.828 31.422 9.492 1 95.75 357 VAL B N 1
ATOM 8175 C CA . VAL B 1 357 ? -17.516 31.812 10.727 1 95.75 357 VAL B CA 1
ATOM 8176 C C . VAL B 1 357 ? -17.328 33.312 10.961 1 95.75 357 VAL B C 1
ATOM 8178 O O . VAL B 1 357 ? -16.453 33.938 10.375 1 95.75 357 VAL B O 1
ATOM 8181 N N . ILE B 1 358 ? -18.234 33.844 11.789 1 96.81 358 ILE B N 1
ATOM 8182 C CA . ILE B 1 358 ? -18.047 35.188 12.336 1 96.81 358 ILE B CA 1
ATOM 8183 C C . ILE B 1 358 ? -17.188 35.094 13.602 1 96.81 358 ILE B C 1
ATOM 8185 O O . ILE B 1 358 ? -17.594 34.5 14.586 1 96.81 358 ILE B O 1
ATOM 8189 N N . ALA B 1 359 ? -16.062 35.75 13.531 1 97.12 359 ALA B N 1
ATOM 8190 C CA . ALA B 1 359 ? -15.102 35.75 14.633 1 97.12 359 ALA B CA 1
ATOM 8191 C C . ALA B 1 359 ? -15.453 36.781 15.688 1 97.12 359 ALA B C 1
ATOM 8193 O O . ALA B 1 359 ? -16.219 37.719 15.422 1 97.12 359 ALA B O 1
ATOM 8194 N N . PRO B 1 360 ? -14.906 36.625 16.859 1 97.44 360 PRO B N 1
ATOM 8195 C CA . PRO B 1 360 ? -15.266 37.5 17.969 1 97.44 360 PRO B CA 1
ATOM 8196 C C . PRO B 1 360 ? -15.016 38.969 17.672 1 97.44 360 PRO B C 1
ATOM 8198 O O . PRO B 1 360 ? -15.805 39.844 18.062 1 97.44 360 PRO B O 1
ATOM 8201 N N . ASN B 1 361 ? -13.969 39.25 16.969 1 96 361 ASN B N 1
ATOM 8202 C CA . ASN B 1 361 ? -13.625 40.656 16.688 1 96 361 ASN B CA 1
ATOM 8203 C C . ASN B 1 361 ? -14.594 41.281 15.703 1 96 361 ASN B C 1
ATOM 8205 O O . ASN B 1 361 ? -14.641 42.5 15.562 1 96 361 ASN B O 1
ATOM 8209 N N . ALA B 1 362 ? -15.391 40.5 15.109 1 95.88 362 ALA B N 1
ATOM 8210 C CA . ALA B 1 362 ? -16.344 41 14.125 1 95.88 362 ALA B CA 1
ATOM 8211 C C . ALA B 1 362 ? -17.766 41.031 14.703 1 95.88 362 ALA B C 1
ATOM 8213 O O . ALA B 1 362 ? -18.703 41.5 14.039 1 95.88 362 ALA B O 1
ATOM 8214 N N . PHE B 1 363 ? -17.922 40.625 15.906 1 95.94 363 PHE B N 1
ATOM 8215 C CA . PHE B 1 363 ? -19.234 40.656 16.516 1 95.94 363 PHE B CA 1
ATOM 8216 C C . PHE B 1 363 ? -19.734 42.062 16.719 1 95.94 363 PHE B C 1
ATOM 8218 O O . PHE B 1 363 ? -18.984 42.938 17.125 1 95.94 363 PHE B O 1
ATOM 8225 N N . LYS B 1 364 ? -20.938 42.312 16.359 1 97.19 364 LYS B N 1
ATOM 8226 C CA . LYS B 1 364 ? -21.672 43.5 16.766 1 97.19 364 LYS B CA 1
ATOM 8227 C C . LYS B 1 364 ? -22.484 43.25 18.047 1 97.19 364 LYS B C 1
ATOM 8229 O O . LYS B 1 364 ? -23.609 42.781 17.984 1 97.19 364 LYS B O 1
ATOM 8234 N N . VAL B 1 365 ? -21.906 43.688 19.125 1 97.31 365 VAL B N 1
ATOM 8235 C CA . VAL B 1 365 ? -22.469 43.375 20.438 1 97.31 365 VAL B CA 1
ATOM 8236 C C . VAL B 1 365 ? -23.375 44.531 20.875 1 97.31 365 VAL B C 1
ATOM 8238 O O . VAL B 1 365 ? -23 45.688 20.812 1 97.31 365 VAL B O 1
ATOM 8241 N N . ARG B 1 366 ? -24.562 44.188 21.25 1 96.19 366 ARG B N 1
ATOM 8242 C CA . ARG B 1 366 ? -25.5 45.125 21.875 1 96.19 366 ARG B CA 1
ATOM 8243 C C . ARG B 1 366 ? -25.766 44.781 23.328 1 96.19 366 ARG B C 1
ATOM 8245 O O . ARG B 1 366 ? -26.375 43.75 23.625 1 96.19 366 ARG B O 1
ATOM 8252 N N . THR B 1 367 ? -25.297 45.625 24.203 1 94.88 367 THR B N 1
ATOM 8253 C CA . THR B 1 367 ? -25.484 45.344 25.625 1 94.88 367 THR B CA 1
ATOM 8254 C C . THR B 1 367 ? -25.109 46.562 26.469 1 94.88 367 THR B C 1
ATOM 8256 O O . THR B 1 367 ? -24.453 47.5 25.969 1 94.88 367 THR B O 1
ATOM 8259 N N . ASP B 1 368 ? -25.641 46.594 27.766 1 93.06 368 ASP B N 1
ATOM 8260 C CA . ASP B 1 368 ? -25.203 47.531 28.781 1 93.06 368 ASP B CA 1
ATOM 8261 C C . ASP B 1 368 ? -24.188 46.906 29.734 1 93.06 368 ASP B C 1
ATOM 8263 O O . ASP B 1 368 ? -23.734 47.562 30.672 1 93.06 368 ASP B O 1
ATOM 8267 N N . LEU B 1 369 ? -23.859 45.719 29.391 1 95.62 369 LEU B N 1
ATOM 8268 C CA . LEU B 1 369 ? -22.938 44.969 30.234 1 95.62 369 LEU B CA 1
ATOM 8269 C C . LEU B 1 369 ? -21.5 45.188 29.797 1 95.62 369 LEU B C 1
ATOM 8271 O O . LEU B 1 369 ? -21.25 45.562 28.641 1 95.62 369 LEU B O 1
ATOM 8275 N N . ASP B 1 370 ? -20.578 44.906 30.781 1 95.69 370 ASP B N 1
ATOM 8276 C CA . ASP B 1 370 ? -19.156 44.906 30.422 1 95.69 370 ASP B CA 1
ATOM 8277 C C . ASP B 1 370 ? -18.812 43.656 29.594 1 95.69 370 ASP B C 1
ATOM 8279 O O . ASP B 1 370 ? -19.312 42.562 29.859 1 95.69 370 ASP B O 1
ATOM 8283 N N . PHE B 1 371 ? -18 43.844 28.609 1 96.5 371 PHE B N 1
ATOM 8284 C CA . PHE B 1 371 ? -17.531 42.688 27.828 1 96.5 371 PHE B CA 1
ATOM 8285 C C . PHE B 1 371 ? -16.125 42.969 27.312 1 96.5 371 PHE B C 1
ATOM 8287 O O . PHE B 1 371 ? -15.633 44.094 27.359 1 96.5 371 PHE B O 1
ATOM 8294 N N . GLU B 1 372 ? -15.406 41.906 26.906 1 97.31 372 GLU B N 1
ATOM 8295 C CA . GLU B 1 372 ? -14.055 41.969 26.344 1 97.31 372 GLU B CA 1
ATOM 8296 C C . GLU B 1 372 ? -13.828 40.875 25.297 1 97.31 372 GLU B C 1
ATOM 8298 O O . GLU B 1 372 ? -14.547 39.875 25.266 1 97.31 372 GLU B O 1
ATOM 8303 N N . ILE B 1 373 ? -12.922 41.25 24.422 1 97.94 373 ILE B N 1
ATOM 8304 C CA . ILE B 1 373 ? -12.328 40.219 23.578 1 97.94 373 ILE B CA 1
ATOM 8305 C C . ILE B 1 373 ? -11.039 39.688 24.219 1 97.94 373 ILE B C 1
ATOM 8307 O O . ILE B 1 373 ? -10.016 40.375 24.219 1 97.94 373 ILE B O 1
ATOM 8311 N N . ARG B 1 374 ? -11.094 38.5 24.688 1 97.81 374 ARG B N 1
ATOM 8312 C CA . ARG B 1 374 ? -9.969 37.906 25.422 1 97.81 374 ARG B CA 1
ATOM 8313 C C . ARG B 1 374 ? -9 37.219 24.469 1 97.81 374 ARG B C 1
ATOM 8315 O O . ARG B 1 374 ? -9.43 36.531 23.531 1 97.81 374 ARG B O 1
ATOM 8322 N N . ASP B 1 375 ? -7.719 37.5 24.703 1 97.44 375 ASP B N 1
ATOM 8323 C CA . ASP B 1 375 ? -6.668 36.781 23.984 1 97.44 375 ASP B CA 1
ATOM 8324 C C . ASP B 1 375 ? -6.516 35.344 24.469 1 97.44 375 ASP B C 1
ATOM 8326 O O . ASP B 1 375 ? -6.191 35.125 25.641 1 97.44 375 ASP B O 1
ATOM 8330 N N . MET B 1 376 ? -6.711 34.406 23.594 1 97 376 MET B N 1
ATOM 8331 C CA . MET B 1 376 ? -6.707 33 23.969 1 97 376 MET B CA 1
ATOM 8332 C C . MET B 1 376 ? -5.414 32.312 23.516 1 97 376 MET B C 1
ATOM 8334 O O . MET B 1 376 ? -5.305 31.078 23.531 1 97 376 MET B O 1
ATOM 8338 N N . THR B 1 377 ? -4.418 33 23.156 1 95.81 377 THR B N 1
ATOM 8339 C CA . THR B 1 377 ? -3.176 32.5 22.578 1 95.81 377 THR B CA 1
ATOM 8340 C C . THR B 1 377 ? -2.523 31.469 23.484 1 95.81 377 THR B C 1
ATOM 8342 O O . THR B 1 377 ? -1.97 30.469 23.031 1 95.81 377 THR B O 1
ATOM 8345 N N . GLN B 1 378 ? -2.59 31.688 24.766 1 94.38 378 GLN B N 1
ATOM 8346 C CA . GLN B 1 378 ? -1.93 30.812 25.734 1 94.38 378 GLN B CA 1
ATOM 8347 C C . GLN B 1 378 ? -2.781 29.594 26.031 1 94.38 378 GLN B C 1
ATOM 8349 O O . GLN B 1 378 ? -2.291 28.609 26.609 1 94.38 378 GLN B O 1
ATOM 8354 N N . ASN B 1 379 ? -4.035 29.578 25.609 1 94.69 379 ASN B N 1
ATOM 8355 C CA . ASN B 1 379 ? -4.969 28.531 26.016 1 94.69 379 ASN B CA 1
ATOM 8356 C C . ASN B 1 379 ? -5.02 27.406 25 1 94.69 379 ASN B C 1
ATOM 8358 O O . ASN B 1 379 ? -5.465 26.297 25.328 1 94.69 379 ASN B O 1
ATOM 8362 N N . GLY B 1 380 ? -4.617 27.656 23.812 1 94.75 380 GLY B N 1
ATOM 8363 C CA . GLY B 1 380 ? -4.602 26.625 22.781 1 94.75 380 GLY B CA 1
ATOM 8364 C C . GLY B 1 380 ? -5.047 27.109 21.422 1 94.75 380 GLY B C 1
ATOM 8365 O O . GLY B 1 380 ? -5.43 28.281 21.266 1 94.75 380 GLY B O 1
ATOM 8366 N N . PRO B 1 381 ? -4.996 26.234 20.469 1 95.88 381 PRO B N 1
ATOM 8367 C CA . PRO B 1 381 ? -5.32 26.625 19.094 1 95.88 381 PRO B CA 1
ATOM 8368 C C . PRO B 1 381 ? -6.805 26.469 18.766 1 95.88 381 PRO B C 1
ATOM 8370 O O . PRO B 1 381 ? -7.211 26.641 17.609 1 95.88 381 PRO B O 1
ATOM 8373 N N . ASP B 1 382 ? -7.641 26.203 19.703 1 96.88 382 ASP B N 1
ATOM 8374 C CA . ASP B 1 382 ? -9.023 25.797 19.469 1 96.88 382 ASP B CA 1
ATOM 8375 C C . ASP B 1 382 ? -9.922 27 19.219 1 96.88 382 ASP B C 1
ATOM 8377 O O . ASP B 1 382 ? -11.125 26.844 18.984 1 96.88 382 ASP B O 1
ATOM 8381 N N . TRP B 1 383 ? -9.469 28.234 19.312 1 96.75 383 TRP B N 1
ATOM 8382 C CA . TRP B 1 383 ? -10.25 29.453 19.156 1 96.75 383 TRP B CA 1
ATOM 8383 C C . TRP B 1 383 ? -9.828 30.203 17.891 1 96.75 383 TRP B C 1
ATOM 8385 O O . TRP B 1 383 ? -8.641 30.438 17.672 1 96.75 383 TRP B O 1
ATOM 8395 N N . ILE B 1 384 ? -10.789 30.516 17.078 1 95.62 384 ILE B N 1
ATOM 8396 C CA . ILE B 1 384 ? -10.508 31.234 15.828 1 95.62 384 ILE B CA 1
ATOM 8397 C C . ILE B 1 384 ? -9.906 32.594 16.141 1 95.62 384 ILE B C 1
ATOM 8399 O O . ILE B 1 384 ? -10.398 33.312 17.016 1 95.62 384 ILE B O 1
ATOM 8403 N N . GLY B 1 385 ? -8.727 32.938 15.5 1 93.75 385 GLY B N 1
ATOM 8404 C CA . GLY B 1 385 ? -8.047 34.188 15.75 1 93.75 385 GLY B CA 1
ATOM 8405 C C . GLY B 1 385 ? -7.469 34.281 17.156 1 93.75 385 GLY B C 1
ATOM 8406 O O . GLY B 1 385 ? -7 35.344 17.562 1 93.75 385 GLY B O 1
ATOM 8407 N N . ASN B 1 386 ? -7.516 33.312 17.922 1 96.62 386 ASN B N 1
ATOM 8408 C CA . ASN B 1 386 ? -7.098 33.281 19.312 1 96.62 386 ASN B CA 1
ATOM 8409 C C . ASN B 1 386 ? -7.891 34.281 20.172 1 96.62 386 ASN B C 1
ATOM 8411 O O . ASN B 1 386 ? -7.312 35 20.984 1 96.62 386 ASN B O 1
ATOM 8415 N N . GLU B 1 387 ? -9.133 34.312 19.875 1 97.69 387 GLU B N 1
ATOM 8416 C CA . GLU B 1 387 ? -9.977 35.281 20.562 1 97.69 387 GLU B CA 1
ATOM 8417 C C . GLU B 1 387 ? -11.266 34.625 21.047 1 97.69 387 GLU B C 1
ATOM 8419 O O . GLU B 1 387 ? -11.773 33.688 20.438 1 97.69 387 GLU B O 1
ATOM 8424 N N . GLN B 1 388 ? -11.75 35.188 22.094 1 98.12 388 GLN B N 1
ATOM 8425 C CA . GLN B 1 388 ? -13.062 34.844 22.656 1 98.12 388 GLN B CA 1
ATOM 8426 C C . GLN B 1 388 ? -13.773 36.094 23.172 1 98.12 388 GLN B C 1
ATOM 8428 O O . GLN B 1 388 ? -13.156 36.938 23.812 1 98.12 388 GLN B O 1
ATOM 8433 N N . LEU B 1 389 ? -15.055 36.25 22.828 1 98.38 389 LEU B N 1
ATOM 8434 C CA . LEU B 1 389 ? -15.875 37.281 23.469 1 98.38 389 LEU B CA 1
ATOM 8435 C C . LEU B 1 389 ? -16.344 36.812 24.844 1 98.38 389 LEU B C 1
ATOM 8437 O O . LEU B 1 389 ? -16.953 35.75 24.969 1 98.38 389 LEU B O 1
ATOM 8441 N N . ILE B 1 390 ? -16.016 37.531 25.812 1 98.19 390 ILE B N 1
ATOM 8442 C CA . ILE B 1 390 ? -16.516 37.25 27.156 1 98.19 390 ILE B CA 1
ATOM 8443 C C . ILE B 1 390 ? -17.422 38.406 27.594 1 98.19 390 ILE B C 1
ATOM 8445 O O . ILE B 1 390 ? -16.984 39.562 27.656 1 98.19 390 ILE B O 1
ATOM 8449 N N . VAL B 1 391 ? -18.609 38.125 27.891 1 97.31 391 VAL B N 1
ATOM 8450 C CA . VAL B 1 391 ? -19.562 39.094 28.453 1 97.31 391 VAL B CA 1
ATOM 8451 C C . VAL B 1 391 ? -19.766 38.812 29.938 1 97.31 391 VAL B C 1
ATOM 8453 O O . VAL B 1 391 ? -20.125 37.688 30.312 1 97.31 391 VAL B O 1
ATOM 8456 N N . LYS B 1 392 ? -19.516 39.812 30.703 1 94.81 392 LYS B N 1
ATOM 8457 C CA . LYS B 1 392 ? -19.688 39.656 32.156 1 94.81 392 LYS B CA 1
ATOM 8458 C C . LYS B 1 392 ? -21.156 39.781 32.531 1 94.81 392 LYS B C 1
ATOM 8460 O O . LYS B 1 392 ? -21.75 40.875 32.406 1 94.81 392 LYS B O 1
ATOM 8465 N N . GLY B 1 393 ? -21.625 38.719 33 1 87.06 393 GLY B N 1
ATOM 8466 C CA . GLY B 1 393 ? -23.078 38.656 33.156 1 87.06 393 GLY B CA 1
ATOM 8467 C C . GLY B 1 393 ? -23.516 38.906 34.594 1 87.06 393 GLY B C 1
ATOM 8468 O O . GLY B 1 393 ? -22.703 38.781 35.531 1 87.06 393 GLY B O 1
ATOM 8469 N N . LYS B 1 394 ? -24.766 39.469 34.688 1 89.38 394 LYS B N 1
ATOM 8470 C CA . LYS B 1 394 ? -25.578 39.531 35.906 1 89.38 394 LYS B CA 1
ATOM 8471 C C . LYS B 1 394 ? -26.906 38.812 35.719 1 89.38 394 LYS B C 1
ATOM 8473 O O . LYS B 1 394 ? -27.484 38.875 34.625 1 89.38 394 LYS B O 1
ATOM 8478 N N . ASP B 1 395 ? -27.297 38.25 36.844 1 91.38 395 ASP B N 1
ATOM 8479 C CA . ASP B 1 395 ? -28.562 37.531 36.75 1 91.38 395 ASP B CA 1
ATOM 8480 C C . ASP B 1 395 ? -29.672 38.438 36.188 1 91.38 395 ASP B C 1
ATOM 8482 O O . ASP B 1 395 ? -29.875 39.531 36.688 1 91.38 395 ASP B O 1
ATOM 8486 N N . GLY B 1 396 ? -30.266 37.906 35.125 1 92.06 396 GLY B N 1
ATOM 8487 C CA . GLY B 1 396 ? -31.391 38.625 34.531 1 92.06 396 GLY B CA 1
ATOM 8488 C C . GLY B 1 396 ? -30.984 39.562 33.438 1 92.06 396 GLY B C 1
ATOM 8489 O O . GLY B 1 396 ? -31.812 39.969 32.625 1 92.06 396 GLY B O 1
ATOM 8490 N N . ALA B 1 397 ? -29.75 39.906 33.375 1 94.88 397 ALA B N 1
ATOM 8491 C CA . ALA B 1 397 ? -29.266 40.812 32.344 1 94.88 397 ALA B CA 1
ATOM 8492 C C . ALA B 1 397 ? -29.156 40.094 31 1 94.88 397 ALA B C 1
ATOM 8494 O O . ALA B 1 397 ? -29.234 38.875 30.938 1 94.88 397 ALA B O 1
ATOM 8495 N N . SER B 1 398 ? -29.047 40.844 30 1 95.69 398 SER B N 1
ATOM 8496 C CA . SER B 1 398 ? -29.031 40.25 28.656 1 95.69 398 SER B CA 1
ATOM 8497 C C . SER B 1 398 ? -28.078 41 27.734 1 95.69 398 SER B C 1
ATOM 8499 O O . SER B 1 398 ? -27.703 42.156 28.016 1 95.69 398 SER B O 1
ATOM 8501 N N . PHE B 1 399 ? -27.641 40.312 26.703 1 97.06 399 PHE B N 1
ATOM 8502 C CA . PHE B 1 399 ? -26.922 40.938 25.578 1 97.06 399 PHE B CA 1
ATOM 8503 C C . PHE B 1 399 ? -27.312 40.25 24.266 1 97.06 399 PHE B C 1
ATOM 8505 O O . PHE B 1 399 ? -27.953 39.188 24.266 1 97.06 399 PHE B O 1
ATOM 8512 N N . SER B 1 400 ? -26.984 40.906 23.156 1 97.94 400 SER B N 1
ATOM 8513 C CA . SER B 1 400 ? -27.312 40.375 21.844 1 97.94 400 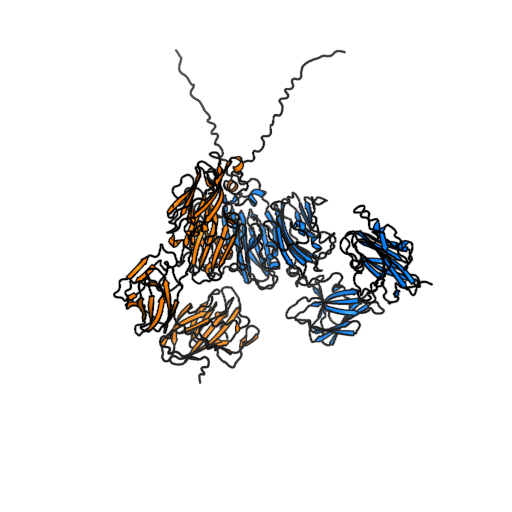SER B CA 1
ATOM 8514 C C . SER B 1 400 ? -26.156 40.531 20.875 1 97.94 400 SER B C 1
ATOM 8516 O O . SER B 1 400 ? -25.328 41.438 21.016 1 97.94 400 SER B O 1
ATOM 8518 N N . ILE B 1 401 ? -26.047 39.594 19.984 1 98.12 401 ILE B N 1
ATOM 8519 C CA . ILE B 1 401 ? -25.188 39.688 18.828 1 98.12 401 ILE B CA 1
ATOM 8520 C C . ILE B 1 401 ? -26.016 39.938 17.578 1 98.12 401 ILE B C 1
ATOM 8522 O O . ILE B 1 401 ? -26.922 39.156 17.266 1 98.12 401 ILE B O 1
ATOM 8526 N N . ILE B 1 402 ? -25.688 41 16.875 1 98 402 ILE B N 1
ATOM 8527 C CA . ILE B 1 402 ? -26.438 41.344 15.656 1 98 402 ILE B CA 1
ATOM 8528 C C . ILE B 1 402 ? -25.719 40.75 14.438 1 98 402 ILE B C 1
ATOM 8530 O O . ILE B 1 402 ? -24.562 41.094 14.156 1 98 402 ILE B O 1
ATOM 8534 N N . LEU B 1 403 ? -26.375 39.844 13.766 1 97.44 403 LEU B N 1
ATOM 8535 C CA . LEU B 1 403 ? -25.922 39.312 12.492 1 97.44 403 LEU B CA 1
ATOM 8536 C C . LEU B 1 403 ? -26.562 40.062 11.328 1 97.44 403 LEU B C 1
ATOM 8538 O O . LEU B 1 403 ? -27.781 40 11.125 1 97.44 403 LEU B O 1
ATOM 8542 N N . ASP B 1 404 ? -25.734 40.75 10.609 1 96.06 404 ASP B N 1
ATOM 8543 C CA . ASP B 1 404 ? -26.328 41.688 9.648 1 96.06 404 ASP B CA 1
ATOM 8544 C C . ASP B 1 404 ? -25.859 41.375 8.227 1 96.06 404 ASP B C 1
ATOM 8546 O O . ASP B 1 404 ? -25.172 40.375 8 1 96.06 404 ASP B O 1
ATOM 8550 N N . GLN B 1 405 ? -26.453 42.094 7.238 1 93.81 405 GLN B N 1
ATOM 8551 C CA . GLN B 1 405 ? -26.141 41.969 5.816 1 93.81 405 GLN B CA 1
ATOM 8552 C C . GLN B 1 405 ? -26.516 40.594 5.285 1 93.81 405 GLN B C 1
ATOM 8554 O O . GLN B 1 405 ? -25.734 39.969 4.543 1 93.81 405 GLN B O 1
ATOM 8559 N N . LEU B 1 406 ? -27.578 40.094 5.758 1 95.12 406 LEU B N 1
ATOM 8560 C CA . LEU B 1 406 ? -28.047 38.75 5.379 1 95.12 406 LEU B CA 1
ATOM 8561 C C . LEU B 1 406 ? -28.969 38.812 4.168 1 95.12 406 LEU B C 1
ATOM 8563 O O . LEU B 1 406 ? -30.016 39.469 4.223 1 95.12 406 LEU B O 1
ATOM 8567 N N . GLU B 1 407 ? -28.578 38.062 3.094 1 91.44 407 GLU B N 1
ATOM 8568 C CA . GLU B 1 407 ? -29.297 38.188 1.823 1 91.44 407 GLU B CA 1
ATOM 8569 C C . GLU B 1 407 ? -30.234 37 1.592 1 91.44 407 GLU B C 1
ATOM 8571 O O . GLU B 1 407 ? -31.172 37.094 0.798 1 91.44 407 GLU B O 1
ATOM 8576 N N . GLU B 1 408 ? -30 35.938 2.275 1 93.44 408 GLU B N 1
ATOM 8577 C CA . GLU B 1 408 ? -30.781 34.719 2.039 1 93.44 408 GLU B CA 1
ATOM 8578 C C . GLU B 1 408 ? -32.094 34.781 2.807 1 93.44 408 GLU B C 1
ATOM 8580 O O . GLU B 1 408 ? -32.281 35.594 3.715 1 93.44 408 GLU B O 1
ATOM 8585 N N . ALA B 1 409 ? -33 33.875 2.383 1 92.38 409 ALA B N 1
ATOM 8586 C CA . ALA B 1 409 ? -34.312 33.812 3.002 1 92.38 409 ALA B CA 1
ATOM 8587 C C . ALA B 1 409 ? -34.219 33.312 4.441 1 92.38 409 ALA B C 1
ATOM 8589 O O . ALA B 1 409 ? -35.031 33.719 5.293 1 92.38 409 ALA B O 1
ATOM 8590 N N . ALA B 1 410 ? -33.312 32.5 4.645 1 94.75 410 ALA B N 1
ATOM 8591 C CA . ALA B 1 410 ? -33.125 31.906 5.977 1 94.75 410 ALA B CA 1
ATOM 8592 C C . ALA B 1 410 ? -31.719 31.391 6.156 1 94.75 410 ALA B C 1
ATOM 8594 O O . ALA B 1 410 ? -31 31.172 5.176 1 94.75 410 ALA B O 1
ATOM 8595 N N . TYR B 1 411 ? -31.375 31.344 7.422 1 96.25 411 TYR B N 1
ATOM 8596 C CA . TYR B 1 411 ? -30.062 30.812 7.785 1 96.25 411 TYR B CA 1
ATOM 8597 C C . TYR B 1 411 ? -30.188 29.797 8.914 1 96.25 411 TYR B C 1
ATOM 8599 O O . TYR B 1 411 ? -31.047 29.906 9.773 1 96.25 411 TYR B O 1
ATOM 8607 N N . GLU B 1 412 ? -29.375 28.75 8.781 1 95.94 412 GLU B N 1
ATOM 8608 C CA . GLU B 1 412 ? -29.094 27.922 9.945 1 95.94 412 GLU B CA 1
ATOM 8609 C C . GLU B 1 412 ? -27.984 28.516 10.797 1 95.94 412 GLU B C 1
ATOM 8611 O O . GLU B 1 412 ? -26.984 29.016 10.266 1 95.94 412 GLU B O 1
ATOM 8616 N N . ILE B 1 413 ? -28.172 28.5 12.086 1 97.06 413 ILE B N 1
ATOM 8617 C CA . ILE B 1 413 ? -27.219 29.156 12.977 1 97.06 413 ILE B CA 1
ATOM 8618 C C . ILE B 1 413 ? -26.594 28.141 13.922 1 97.06 413 ILE B C 1
ATOM 8620 O O . ILE B 1 413 ? -27.312 27.359 14.562 1 97.06 413 ILE B O 1
ATOM 8624 N N . GLU B 1 414 ? -25.328 28.109 13.984 1 97.5 414 GLU B N 1
ATOM 8625 C CA . GLU B 1 414 ? -24.547 27.344 14.961 1 97.5 414 GLU B CA 1
ATOM 8626 C C . GLU B 1 414 ? -23.562 28.25 15.703 1 97.5 414 GLU B C 1
ATOM 8628 O O . GLU B 1 414 ? -23.094 29.25 15.164 1 97.5 414 GLU B O 1
ATOM 8633 N N . ILE B 1 415 ? -23.312 27.922 16.922 1 98 415 ILE B N 1
ATOM 8634 C CA . ILE B 1 415 ? -22.344 28.703 17.656 1 98 415 ILE B CA 1
ATOM 8635 C C . ILE B 1 415 ? -21.281 27.797 18.25 1 98 415 ILE B C 1
ATOM 8637 O O . ILE B 1 415 ? -21.547 26.625 18.547 1 98 415 ILE B O 1
ATOM 8641 N N . TYR B 1 416 ? -20.078 28.359 18.375 1 98.19 416 TYR B N 1
ATOM 8642 C CA . TYR B 1 416 ? -18.984 27.797 19.172 1 98.19 416 TYR B CA 1
ATOM 8643 C C . TYR B 1 416 ? -18.828 28.547 20.5 1 98.19 416 TYR B C 1
ATOM 8645 O O . TYR B 1 416 ? -18.859 29.781 20.531 1 98.19 416 TYR B O 1
ATOM 8653 N N . TYR B 1 417 ? -18.797 27.781 21.547 1 97.88 417 TYR B N 1
ATOM 8654 C CA . TYR B 1 417 ? -18.641 28.375 22.875 1 97.88 417 TYR B CA 1
ATOM 8655 C C . TYR B 1 417 ? -17.656 27.562 23.719 1 97.88 417 TYR B C 1
ATOM 8657 O O . TYR B 1 417 ? -17.094 26.578 23.266 1 97.88 417 TYR B O 1
ATOM 8665 N N . SER B 1 418 ? -17.375 28.094 24.938 1 97.81 418 SER B N 1
ATOM 8666 C CA . SER B 1 418 ? -16.5 27.406 25.859 1 97.81 418 SER B CA 1
ATOM 8667 C C . SER B 1 418 ? -17.172 27.188 27.219 1 97.81 418 SER B C 1
ATOM 8669 O O . SER B 1 418 ? -18.125 27.891 27.562 1 97.81 418 SER B O 1
ATOM 8671 N N . LYS B 1 419 ? -16.703 26.172 27.875 1 97.06 419 LYS B N 1
ATOM 8672 C CA . LYS B 1 419 ? -17.031 25.984 29.297 1 97.06 419 LYS B CA 1
ATOM 8673 C C . LYS B 1 419 ? -15.867 26.438 30.188 1 97.06 419 LYS B C 1
ATOM 8675 O O . LYS B 1 419 ? -14.703 26.297 29.812 1 97.06 419 LYS B O 1
ATOM 8680 N N . ALA B 1 420 ? -16.172 27 31.297 1 96.38 420 ALA B N 1
ATOM 8681 C CA . ALA B 1 420 ? -15.172 27.469 32.281 1 96.38 420 ALA B CA 1
ATOM 8682 C C . ALA B 1 420 ? -15.797 27.672 33.656 1 96.38 420 ALA B C 1
ATOM 8684 O O . ALA B 1 420 ? -17.016 27.812 33.75 1 96.38 420 ALA B O 1
ATOM 8685 N N . PRO B 1 421 ? -14.938 27.75 34.656 1 95.12 421 PRO B N 1
ATOM 8686 C CA . PRO B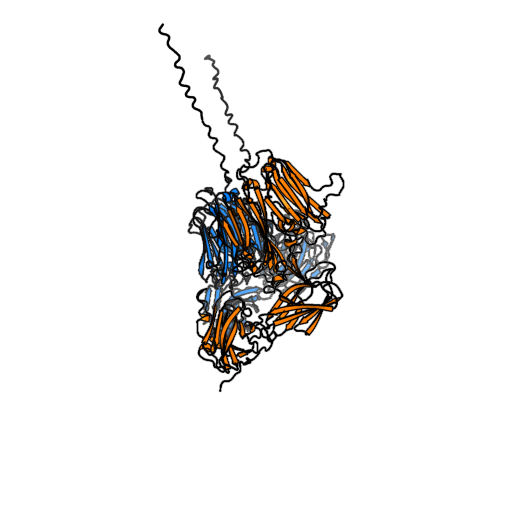 1 421 ? -15.477 27.969 36 1 95.12 421 PRO B CA 1
ATOM 8687 C C . PRO B 1 421 ? -16.156 29.328 36.156 1 95.12 421 PRO B C 1
ATOM 8689 O O . PRO B 1 421 ? -17.047 29.484 37 1 95.12 421 PRO B O 1
ATOM 8692 N N . GLU B 1 422 ? -15.781 30.344 35.375 1 95.25 422 GLU B N 1
ATOM 8693 C CA . GLU B 1 422 ? -16.312 31.688 35.531 1 95.25 422 GLU B CA 1
ATOM 8694 C C . GLU B 1 422 ? -17.625 31.859 34.75 1 95.25 422 GLU B C 1
ATOM 8696 O O . GLU B 1 422 ? -18.281 32.906 34.812 1 95.25 422 GLU B O 1
ATOM 8701 N N . PHE B 1 423 ? -18 30.844 34 1 96.25 423 PHE B N 1
ATOM 8702 C CA . PHE B 1 423 ? -19.188 30.953 33.156 1 96.25 423 PHE B CA 1
ATOM 8703 C C . PHE B 1 423 ? -20.391 30.344 33.875 1 96.25 423 PHE B C 1
ATOM 8705 O O . PHE B 1 423 ? -20.25 29.734 34.938 1 96.25 423 PHE B O 1
ATOM 8712 N N . GLY B 1 424 ? -21.531 30.656 33.312 1 94.62 424 GLY B N 1
ATOM 8713 C CA . GLY B 1 424 ? -22.766 30.172 33.906 1 94.62 424 GLY B CA 1
ATOM 8714 C C . GLY B 1 424 ? -23.797 29.719 32.875 1 94.62 424 GLY B C 1
ATOM 8715 O O . GLY B 1 424 ? -23.422 29.359 31.75 1 94.62 424 GLY B O 1
ATOM 8716 N N . THR B 1 425 ? -24.984 29.578 33.375 1 96 425 THR B N 1
ATOM 8717 C CA . THR B 1 425 ? -26.094 29.172 32.531 1 96 425 THR B CA 1
ATOM 8718 C C . THR B 1 425 ? -26.688 30.359 31.797 1 96 425 THR B C 1
ATOM 8720 O O . THR B 1 425 ? -26.984 31.391 32.438 1 96 425 THR B O 1
ATOM 8723 N N . THR B 1 426 ? -26.906 30.219 30.531 1 96.19 426 THR B N 1
ATOM 8724 C CA . THR B 1 426 ? -27.406 31.297 29.688 1 96.19 426 THR B CA 1
ATOM 8725 C C . THR B 1 426 ? -28.516 30.797 28.781 1 96.19 426 THR B C 1
ATOM 8727 O O . THR B 1 426 ? -28.422 29.719 28.219 1 96.19 426 THR B O 1
ATOM 8730 N N . GLU B 1 427 ? -29.562 31.516 28.75 1 96.81 427 GLU B N 1
ATOM 8731 C CA . GLU B 1 427 ? -30.625 31.266 27.781 1 96.81 427 GLU B CA 1
ATOM 8732 C C . GLU B 1 427 ? -30.312 31.891 26.422 1 96.81 427 GLU B C 1
ATOM 8734 O O . GLU B 1 427 ? -29.938 33.062 26.344 1 96.81 427 GLU B O 1
ATOM 8739 N N . ILE B 1 428 ? -30.469 31.125 25.391 1 97.25 428 ILE B N 1
ATOM 8740 C CA . ILE B 1 428 ? -30.188 31.594 24.047 1 97.25 428 ILE B CA 1
ATOM 8741 C C . ILE B 1 428 ? -31.484 31.672 23.234 1 97.25 428 ILE B C 1
ATOM 8743 O O . ILE B 1 428 ? -32.344 30.812 23.359 1 97.25 428 ILE B O 1
ATOM 8747 N N . GLY B 1 429 ? -31.609 32.719 22.484 1 96.75 429 GLY B N 1
ATOM 8748 C CA . GLY B 1 429 ? -32.75 32.906 21.609 1 96.75 429 GLY B CA 1
ATOM 8749 C C . GLY B 1 429 ? -32.375 33.5 20.266 1 96.75 429 GLY B C 1
ATOM 8750 O O . GLY B 1 429 ? -31.234 33.938 20.078 1 96.75 429 GLY B O 1
ATOM 8751 N N . LEU B 1 430 ? -33.375 33.5 19.359 1 96 430 LEU B N 1
ATOM 8752 C CA . LEU B 1 430 ? -33.219 34.094 18.031 1 96 430 LEU B CA 1
ATOM 8753 C C . LEU B 1 430 ? -34.375 35.031 17.734 1 96 430 LEU B C 1
ATOM 8755 O O . LEU B 1 430 ? -35.562 34.656 17.812 1 96 430 LEU B O 1
ATOM 8759 N N . ASN B 1 431 ? -34 36.281 17.422 1 96 431 ASN B N 1
ATOM 8760 C CA . ASN B 1 431 ? -35.031 37.281 17.078 1 96 431 ASN B CA 1
ATOM 8761 C C . ASN B 1 431 ? -36.094 37.375 18.156 1 96 431 ASN B C 1
ATOM 8763 O O . ASN B 1 431 ? -37.281 37.406 17.859 1 96 431 ASN B O 1
ATOM 8767 N N . GLY B 1 432 ? -35.625 37.312 19.297 1 92.81 432 GLY B N 1
ATOM 8768 C CA . GLY B 1 432 ? -36.531 37.5 20.422 1 92.81 432 GLY B CA 1
ATOM 8769 C C . GLY B 1 432 ? -37.188 36.219 20.875 1 92.81 432 GLY B C 1
ATOM 8770 O O . GLY B 1 432 ? -37.875 36.188 21.922 1 92.81 432 GLY B O 1
ATOM 8771 N N . LYS B 1 433 ? -37.062 35.156 20.125 1 94.94 433 LYS B N 1
ATOM 8772 C CA . LYS B 1 433 ? -37.656 33.875 20.484 1 94.94 433 LYS B CA 1
ATOM 8773 C C . LYS B 1 433 ? -36.688 33.031 21.281 1 94.94 433 LYS B C 1
ATOM 8775 O O . LYS B 1 433 ? -35.594 32.75 20.812 1 94.94 433 LYS B O 1
ATOM 8780 N N . ARG B 1 434 ? -37.188 32.531 22.375 1 94.69 434 ARG B N 1
ATOM 8781 C CA . ARG B 1 434 ? -36.375 31.672 23.219 1 94.69 434 ARG B CA 1
ATOM 8782 C C . ARG B 1 434 ? -36.188 30.312 22.578 1 94.69 434 ARG B C 1
ATOM 8784 O O . ARG B 1 434 ? -37.125 29.703 22.094 1 94.69 434 ARG B O 1
ATOM 8791 N N . LEU B 1 435 ? -35 29.812 22.672 1 95.69 435 LEU B N 1
ATOM 8792 C CA . LEU B 1 435 ? -34.688 28.531 22.047 1 95.69 435 LEU B CA 1
ATOM 8793 C C . LEU B 1 435 ? -34.281 27.5 23.094 1 95.69 435 LEU B C 1
ATOM 8795 O O . LEU B 1 435 ? -34.844 26.422 23.188 1 95.69 435 LEU B O 1
ATOM 8799 N N . MET B 1 436 ? -33.156 27.828 23.906 1 96 436 MET B N 1
ATOM 8800 C CA . MET B 1 436 ? -32.625 26.828 24.828 1 96 436 MET B CA 1
ATOM 8801 C C . MET B 1 436 ? -31.859 27.516 25.969 1 96 436 MET B C 1
ATOM 8803 O O . MET B 1 436 ? -31.578 28.719 25.906 1 96 436 MET B O 1
ATOM 8807 N N . GLU B 1 437 ? -31.609 26.594 26.922 1 95 437 GLU B N 1
ATOM 8808 C CA . GLU B 1 437 ? -30.672 26.953 28 1 95 437 GLU B CA 1
ATOM 8809 C C . GLU B 1 437 ? -29.344 26.219 27.828 1 95 437 GLU B C 1
ATOM 8811 O O . GLU B 1 437 ? -29.328 25 27.641 1 95 437 GLU B O 1
ATOM 8816 N N . LEU B 1 438 ? -28.312 27 27.875 1 95.88 438 LEU B N 1
ATOM 8817 C CA . LEU B 1 438 ? -26.984 26.422 27.688 1 95.88 438 LEU B CA 1
ATOM 8818 C C . LEU B 1 438 ? -26.156 26.531 28.953 1 95.88 438 LEU B C 1
ATOM 8820 O O . LEU B 1 438 ? -25.969 27.625 29.484 1 95.88 438 LEU B O 1
ATOM 8824 N N . GLU B 1 439 ? -25.75 25.359 29.422 1 94.81 439 GLU B N 1
ATOM 8825 C CA . GLU B 1 439 ? -24.828 25.328 30.562 1 94.81 439 GLU B CA 1
ATOM 8826 C C . GLU B 1 439 ? -23.375 25.453 30.125 1 94.81 439 GLU B C 1
ATOM 8828 O O . GLU B 1 439 ? -22.844 24.562 29.453 1 94.81 439 GLU B O 1
ATOM 8833 N N . ALA B 1 440 ? -22.703 26.531 30.562 1 95.81 440 ALA B N 1
ATOM 8834 C CA . ALA B 1 440 ? -21.328 26.781 30.141 1 95.81 440 ALA B CA 1
ATOM 8835 C C . ALA B 1 440 ? -20.375 26.672 31.328 1 95.81 440 ALA B C 1
ATOM 8837 O O . ALA B 1 440 ? -19.172 26.922 31.188 1 95.81 440 ALA B O 1
ATOM 8838 N N . LEU B 1 441 ? -20.906 26.312 32.469 1 94.75 441 LEU B N 1
ATOM 8839 C CA . LEU B 1 441 ? -20.047 26.047 33.625 1 94.75 441 LEU B CA 1
ATOM 8840 C C . LEU B 1 441 ? -19.203 24.797 33.438 1 94.75 441 LEU B C 1
ATOM 8842 O O . LEU B 1 441 ? -19.734 23.766 33.031 1 94.75 441 LEU B O 1
ATOM 8846 N N . GLY B 1 442 ? -17.922 24.906 33.656 1 94.25 442 GLY B N 1
ATOM 8847 C CA . GLY B 1 442 ? -16.984 23.797 33.594 1 94.25 442 GLY B CA 1
ATOM 8848 C C . GLY B 1 442 ? -15.922 23.859 34.688 1 94.25 442 GLY B C 1
ATOM 8849 O O . GLY B 1 442 ? -15.75 24.875 35.344 1 94.25 442 GLY B O 1
ATOM 8850 N N . THR B 1 443 ? -15.242 22.672 34.875 1 94.19 443 THR B N 1
ATOM 8851 C CA . THR B 1 443 ? -14.188 22.578 35.875 1 94.19 443 THR B CA 1
ATOM 8852 C C . THR B 1 443 ? -12.898 23.234 35.375 1 94.19 443 THR B C 1
ATOM 8854 O O . THR B 1 443 ? -12.039 23.609 36.156 1 94.19 443 THR B O 1
ATOM 8857 N N . ARG B 1 444 ? -12.812 23.297 34.125 1 92.69 444 ARG B N 1
ATOM 8858 C CA . ARG B 1 444 ? -11.703 23.969 33.469 1 92.69 444 ARG B CA 1
ATOM 8859 C C . ARG B 1 444 ? -12.141 24.594 32.156 1 92.69 444 ARG B C 1
ATOM 8861 O O . ARG B 1 444 ? -13.242 24.328 31.656 1 92.69 444 ARG B O 1
ATOM 8868 N N . LEU B 1 445 ? -11.336 25.469 31.656 1 94.44 445 LEU B N 1
ATOM 8869 C CA . LEU B 1 445 ? -11.609 26.047 30.344 1 94.44 445 LEU B CA 1
ATOM 8870 C C . LEU B 1 445 ? -11.539 25 29.25 1 94.44 445 LEU B C 1
ATOM 8872 O O . LEU B 1 445 ? -10.516 24.312 29.109 1 94.44 445 LEU B O 1
ATOM 8876 N N . GLN B 1 446 ? -12.562 24.797 28.547 1 95.56 446 GLN B N 1
ATOM 8877 C CA . GLN B 1 446 ? -12.633 23.812 27.484 1 95.56 446 GLN B CA 1
ATOM 8878 C C . GLN B 1 446 ? -13.445 24.344 26.297 1 95.56 446 GLN B C 1
ATOM 8880 O O . GLN B 1 446 ? -14.586 24.766 26.469 1 95.56 446 GLN B O 1
ATOM 8885 N N . ALA B 1 447 ? -12.828 24.328 25.172 1 96.5 447 ALA B N 1
ATOM 8886 C CA . ALA B 1 447 ? -13.57 24.641 23.953 1 96.5 447 ALA B CA 1
ATOM 8887 C C . ALA B 1 447 ? -14.578 23.531 23.625 1 96.5 447 ALA B C 1
ATOM 8889 O O . ALA B 1 447 ? -14.266 22.344 23.719 1 96.5 447 ALA B O 1
ATOM 8890 N N . GLN B 1 448 ? -15.719 23.922 23.312 1 96.19 448 GLN B N 1
ATOM 8891 C CA . GLN B 1 448 ? -16.766 22.953 23.016 1 96.19 448 GLN B CA 1
ATOM 8892 C C . GLN B 1 448 ? -17.062 22.906 21.516 1 96.19 448 GLN B C 1
ATOM 8894 O O . GLN B 1 448 ? -16.859 23.891 20.812 1 96.19 448 GLN B O 1
ATOM 8899 N N . ASP B 1 449 ? -17.547 21.766 21.062 1 93.25 449 ASP B N 1
ATOM 8900 C CA . ASP B 1 449 ? -18 21.656 19.672 1 93.25 449 ASP B CA 1
ATOM 8901 C C . ASP B 1 449 ? -19.203 22.562 19.422 1 93.25 449 ASP B C 1
ATOM 8903 O O . ASP B 1 449 ? -19.859 23.016 20.359 1 93.25 449 ASP B O 1
ATOM 8907 N N . LYS B 1 450 ? -19.438 22.766 18.203 1 95.69 450 LYS B N 1
ATOM 8908 C CA . LYS B 1 450 ? -20.531 23.672 17.859 1 95.69 450 LYS B CA 1
ATOM 8909 C C . LYS B 1 450 ? -21.875 23.094 18.234 1 95.69 450 LYS B C 1
ATOM 8911 O O . LYS B 1 450 ? -22.047 21.859 18.297 1 95.69 450 LYS B O 1
ATOM 8916 N N . ILE B 1 451 ? -22.797 23.938 18.484 1 96.31 451 ILE B N 1
ATOM 8917 C CA . ILE B 1 451 ? -24.172 23.547 18.766 1 96.31 451 ILE B CA 1
ATOM 8918 C C . ILE B 1 451 ? -25.109 24.188 17.734 1 96.31 451 ILE B C 1
ATOM 8920 O O . ILE B 1 451 ? -24.906 25.344 17.344 1 96.31 451 ILE B O 1
ATOM 8924 N N . TYR B 1 452 ? -26.016 23.438 17.328 1 96.31 452 TYR B N 1
ATOM 8925 C CA . TYR B 1 452 ? -27.031 23.906 16.391 1 96.31 452 TYR B CA 1
ATOM 8926 C C . TYR B 1 452 ? -28.156 24.625 17.109 1 96.31 452 TYR B C 1
ATOM 8928 O O . TYR B 1 452 ? -28.781 24.047 18.016 1 96.31 452 TYR B O 1
ATOM 8936 N N . LEU B 1 453 ? -28.453 25.875 16.75 1 96.38 453 LEU B N 1
ATOM 8937 C CA . LEU B 1 453 ? -29.484 26.656 17.406 1 96.38 453 LEU B CA 1
ATOM 8938 C C . LEU B 1 453 ? -30.797 26.594 16.641 1 96.38 453 LEU B C 1
ATOM 8940 O O . LEU B 1 453 ? -31.875 26.797 17.219 1 96.38 453 LEU B O 1
ATOM 8944 N N . GLY B 1 454 ? -30.719 26.406 15.336 1 94.56 454 GLY B N 1
ATOM 8945 C CA . GLY B 1 454 ? -31.922 26.359 14.508 1 94.56 454 GLY B CA 1
ATOM 8946 C C . GLY B 1 454 ? -31.844 27.266 13.305 1 94.56 454 GLY B C 1
ATOM 8947 O O . GLY B 1 454 ? -30.766 27.766 12.953 1 94.56 454 GLY B O 1
ATOM 8948 N N . GLU B 1 455 ? -33 27.391 12.711 1 94.5 455 GLU B N 1
ATOM 8949 C CA . GLU B 1 455 ? -33.156 28.234 11.531 1 94.5 455 GLU B CA 1
ATOM 8950 C C . GLU B 1 455 ? -33.812 29.562 11.875 1 94.5 455 GLU B C 1
ATOM 8952 O O . GLU B 1 455 ? -34.719 29.609 12.727 1 94.5 455 GLU B O 1
ATOM 8957 N N . ALA B 1 456 ? -33.344 30.609 11.266 1 95.94 456 ALA B N 1
ATOM 8958 C CA . ALA B 1 456 ? -33.969 31.922 11.461 1 95.94 456 ALA B CA 1
ATOM 8959 C C . ALA B 1 456 ? -34 32.719 10.156 1 95.94 456 ALA B C 1
ATOM 8961 O O . ALA B 1 456 ? -33.125 32.531 9.297 1 95.94 456 ALA B O 1
ATOM 8962 N N . LYS B 1 457 ? -35 33.531 10.062 1 95.25 457 LYS B N 1
ATOM 8963 C CA . LYS B 1 457 ? -35.156 34.438 8.922 1 95.25 457 LYS B CA 1
ATOM 8964 C C . LYS B 1 457 ? -34.656 35.844 9.266 1 95.25 457 LYS B C 1
ATOM 8966 O O . LYS B 1 457 ? -34.906 36.312 10.367 1 95.25 457 LYS B O 1
ATOM 8971 N N . PRO B 1 458 ? -34 36.375 8.383 1 95.69 458 PRO B N 1
ATOM 8972 C CA . PRO B 1 458 ? -33.656 37.781 8.609 1 95.69 458 PRO B CA 1
ATOM 8973 C C . PRO B 1 458 ? -34.875 38.688 8.703 1 95.69 458 PRO B C 1
ATOM 8975 O O . PRO B 1 458 ? -35.875 38.469 8.023 1 95.69 458 PRO B O 1
ATOM 8978 N N . ASN B 1 459 ? -34.719 39.719 9.484 1 93.06 459 ASN B N 1
ATOM 8979 C CA . ASN B 1 459 ? -35.812 40.719 9.586 1 93.06 459 ASN B CA 1
ATOM 8980 C C . ASN B 1 459 ? -35.75 41.719 8.438 1 93.06 459 ASN B C 1
ATOM 8982 O O . ASN B 1 459 ? -35.031 41.5 7.461 1 93.06 459 ASN B O 1
ATOM 8986 N N . SER B 1 460 ? -36.594 42.75 8.562 1 91.5 460 SER B N 1
ATOM 8987 C CA . SER B 1 460 ? -36.719 43.75 7.48 1 91.5 460 SER B CA 1
ATOM 8988 C C . SER B 1 460 ? -35.406 44.5 7.273 1 91.5 460 SER B C 1
ATOM 8990 O O . SER B 1 460 ? -35.156 45 6.18 1 91.5 460 SER B O 1
ATOM 8992 N N . GLN B 1 461 ? -34.562 44.5 8.266 1 93.62 461 GLN B N 1
ATOM 8993 C CA . GLN B 1 461 ? -33.25 45.156 8.18 1 93.62 461 GLN B CA 1
ATOM 8994 C C . GLN B 1 461 ? -32.156 44.188 7.75 1 93.62 461 GLN B C 1
ATOM 8996 O O . GLN B 1 461 ? -30.969 44.5 7.809 1 93.62 461 GLN B O 1
ATOM 9001 N N . LYS B 1 462 ? -32.562 42.969 7.371 1 95.31 462 LYS B N 1
ATOM 9002 C CA . LYS B 1 462 ? -31.641 41.906 6.938 1 95.31 462 LYS B CA 1
ATOM 9003 C C . LYS B 1 462 ? -30.719 41.469 8.07 1 95.31 462 LYS B C 1
ATOM 9005 O O . LYS B 1 462 ? -29.516 41.312 7.871 1 95.31 462 LYS B O 1
ATOM 9010 N N . GLU B 1 463 ? -31.359 41.469 9.25 1 97 463 GLU B N 1
ATOM 9011 C CA . GLU B 1 463 ? -30.609 41.094 10.438 1 97 463 GLU B CA 1
ATOM 9012 C C . GLU B 1 463 ? -31.25 39.906 11.148 1 97 463 GLU B C 1
ATOM 9014 O O . GLU B 1 463 ? -32.469 39.688 11.031 1 97 463 GLU B O 1
ATOM 9019 N N . ILE B 1 464 ? -30.422 39.156 11.734 1 97.44 464 ILE B N 1
ATOM 9020 C CA . ILE B 1 464 ? -30.828 38.188 12.742 1 97.44 464 ILE B CA 1
ATOM 9021 C C . ILE B 1 464 ? -30.203 38.562 14.086 1 97.44 464 ILE B C 1
ATOM 9023 O O . ILE B 1 464 ? -29.031 38.906 14.164 1 97.44 464 ILE B O 1
ATOM 9027 N N . VAL B 1 465 ? -31.031 38.594 15.078 1 97.75 465 VAL B N 1
ATOM 9028 C CA . VAL B 1 465 ? -30.547 38.938 16.406 1 97.75 465 VAL B CA 1
ATOM 9029 C C . VAL B 1 465 ? -30.391 37.656 17.25 1 97.75 465 VAL B C 1
ATOM 9031 O O . VAL B 1 465 ? -31.359 36.938 17.484 1 97.75 465 VAL B O 1
ATOM 9034 N N . LEU B 1 466 ? -29.203 37.406 17.641 1 97.69 466 LEU B N 1
ATOM 9035 C CA . LEU B 1 466 ? -28.891 36.344 18.594 1 97.69 466 LEU B CA 1
ATOM 9036 C C . LEU B 1 466 ? -28.938 36.875 20.031 1 97.69 466 LEU B C 1
ATOM 9038 O O . LEU B 1 466 ? -28.125 37.719 20.406 1 97.69 466 LEU B O 1
ATOM 9042 N N . ASP B 1 467 ? -29.844 36.281 20.797 1 96.75 467 ASP B N 1
ATOM 9043 C CA . ASP B 1 467 ? -30.109 36.812 22.125 1 96.75 467 ASP B CA 1
ATOM 9044 C C . ASP B 1 467 ? -29.547 35.875 23.203 1 96.75 467 ASP B C 1
ATOM 9046 O O . ASP B 1 467 ? -29.703 34.656 23.109 1 96.75 467 ASP B O 1
ATOM 9050 N N . PHE B 1 468 ? -28.922 36.562 24.203 1 97.5 468 PHE B N 1
ATOM 9051 C CA . PHE B 1 468 ? -28.422 35.844 25.359 1 97.5 468 PHE B CA 1
ATOM 9052 C C . PHE B 1 468 ? -28.922 36.469 26.656 1 97.5 468 PHE B C 1
ATOM 9054 O O . PHE B 1 468 ? -28.812 37.688 26.844 1 97.5 468 PHE B O 1
ATOM 9061 N N . ARG B 1 469 ? -29.5 35.625 27.484 1 96.06 469 ARG B N 1
ATOM 9062 C CA . ARG B 1 469 ? -29.969 36.062 28.781 1 96.06 469 ARG B CA 1
ATOM 9063 C C . ARG B 1 469 ? -29.344 35.25 29.906 1 96.06 469 ARG B C 1
ATOM 9065 O O . ARG B 1 469 ? -29.5 34.031 29.938 1 96.06 469 ARG B O 1
ATOM 9072 N N . PHE B 1 470 ? -28.797 36 30.828 1 96.44 470 PHE B N 1
ATOM 9073 C CA . PHE B 1 470 ? -28.156 35.312 31.938 1 96.44 470 PHE B CA 1
ATOM 9074 C C . PHE B 1 470 ? -29.188 34.812 32.938 1 96.44 470 PHE B C 1
ATOM 9076 O O . PHE B 1 470 ? -30.016 35.594 33.438 1 96.44 470 PHE B O 1
ATOM 9083 N N . MET B 1 471 ? -29.094 33.562 33.281 1 94.06 471 MET B N 1
ATOM 9084 C CA . MET B 1 471 ? -30.047 32.969 34.219 1 94.06 471 MET B CA 1
ATOM 9085 C C . MET B 1 471 ? -29.406 32.844 35.625 1 94.06 471 MET B C 1
ATOM 9087 O O . MET B 1 471 ? -30 33.281 36.625 1 94.06 471 MET B O 1
ATOM 9091 N N . GLU B 1 472 ? -28.391 32.094 35.75 1 83.62 472 GLU B N 1
ATOM 9092 C CA . GLU B 1 472 ? -27.688 31.891 37 1 83.62 472 GLU B CA 1
ATOM 9093 C C . GLU B 1 472 ? -26.188 31.969 36.812 1 83.62 472 GLU B C 1
ATOM 9095 O O . GLU B 1 472 ? -25.609 31.219 36.031 1 83.62 472 GLU B O 1
ATOM 9100 N N . GLY B 1 473 ? -25.75 32.969 37.625 1 73.38 473 GLY B N 1
ATOM 9101 C CA . GLY B 1 473 ? -24.297 32.938 37.75 1 73.38 473 GLY B CA 1
ATOM 9102 C C . GLY B 1 473 ? -23.594 33.406 36.5 1 73.38 473 GLY B C 1
ATOM 9103 O O . GLY B 1 473 ? -24.219 33.594 35.438 1 73.38 473 GLY B O 1
ATOM 9104 N N . GLY B 1 474 ? -22.453 34 36.5 1 85 474 GLY B N 1
ATOM 9105 C CA . GLY B 1 474 ? -21.203 33.938 35.781 1 85 474 GLY B CA 1
ATOM 9106 C C . GLY B 1 474 ? -21.266 34.656 34.438 1 85 474 GLY B C 1
ATOM 9107 O O . GLY B 1 474 ? -22.312 35.188 34.062 1 85 474 GLY B O 1
ATOM 9108 N N . SER B 1 475 ? -20.281 34.688 33.625 1 95.38 475 SER B N 1
ATOM 9109 C CA . SER B 1 475 ? -20.016 35.281 32.312 1 95.38 475 SER B CA 1
ATOM 9110 C C . SER B 1 475 ? -20.312 34.25 31.203 1 95.38 475 SER B C 1
ATOM 9112 O O . SER B 1 475 ? -20.812 33.156 31.469 1 95.38 475 SER B O 1
ATOM 9114 N N . PHE B 1 476 ? -20.297 34.625 30.031 1 96.88 476 PHE B N 1
ATOM 9115 C CA . PHE B 1 476 ? -20.453 33.75 28.875 1 96.88 476 PHE B CA 1
ATOM 9116 C C . PHE B 1 476 ? -19.328 33.969 27.875 1 96.88 476 PHE B C 1
ATOM 9118 O O . PHE B 1 476 ? -18.969 35.125 27.578 1 96.88 476 PHE B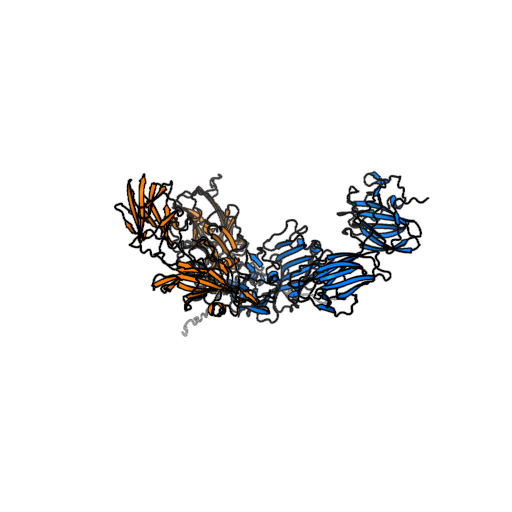 O 1
ATOM 9125 N N . GLY B 1 477 ? -18.766 32.812 27.453 1 98.06 477 GLY B N 1
ATOM 9126 C CA . GLY B 1 477 ? -17.734 32.875 26.438 1 98.06 477 GLY B CA 1
ATOM 9127 C C . GLY B 1 477 ? -18.203 32.375 25.078 1 98.06 477 GLY B C 1
ATOM 9128 O O . GLY B 1 477 ? -18.484 31.188 24.906 1 98.06 477 GLY B O 1
ATOM 9129 N N . LEU B 1 478 ? -18.312 33.312 24.078 1 98.19 478 LEU B N 1
ATOM 9130 C CA . LEU B 1 478 ? -18.688 33 22.703 1 98.19 478 LEU B CA 1
ATOM 9131 C C . LEU B 1 478 ? -17.453 33.031 21.797 1 98.19 478 LEU B C 1
ATOM 9133 O O . LEU B 1 478 ? -16.75 34.031 21.703 1 98.19 478 LEU B O 1
ATOM 9137 N N . ASP B 1 479 ? -17.281 31.891 21.141 1 98.44 479 ASP B N 1
ATOM 9138 C CA . ASP B 1 479 ? -16.047 31.703 20.391 1 98.44 479 ASP B CA 1
ATOM 9139 C C . ASP B 1 479 ? -16.234 32.031 18.922 1 98.44 479 ASP B C 1
ATOM 9141 O O . ASP B 1 479 ? -15.305 32.5 18.25 1 98.44 479 ASP B O 1
ATOM 9145 N N . ALA B 1 480 ? -17.406 31.656 18.328 1 98.31 480 ALA B N 1
ATOM 9146 C CA . ALA B 1 480 ? -17.703 31.922 16.922 1 98.31 480 ALA B CA 1
ATOM 9147 C C . ALA B 1 480 ? -19.156 31.641 16.609 1 98.31 480 ALA B C 1
ATOM 9149 O O . ALA B 1 480 ? -19.844 30.969 17.375 1 98.31 480 ALA B O 1
ATOM 9150 N N . VAL B 1 481 ? -19.625 32.25 15.523 1 98.25 481 VAL B N 1
ATOM 9151 C CA . VAL B 1 481 ? -20.969 31.984 15.016 1 98.25 481 VAL B CA 1
ATOM 9152 C C . VAL B 1 481 ? -20.875 31.562 13.547 1 98.25 481 VAL B C 1
ATOM 9154 O O . VAL B 1 481 ? -20.172 32.188 12.75 1 98.25 481 VAL B O 1
ATOM 9157 N N . LEU B 1 482 ? -21.469 30.453 13.273 1 96.88 482 LEU B N 1
ATOM 9158 C CA . LEU B 1 482 ? -21.516 29.953 11.898 1 96.88 482 LEU B CA 1
ATOM 9159 C C . LEU B 1 482 ? -22.922 30.141 11.312 1 96.88 482 LEU B C 1
ATOM 9161 O O . LEU B 1 482 ? -23.906 29.656 11.891 1 96.88 482 LEU B O 1
ATOM 9165 N N . LEU B 1 483 ? -23.016 30.859 10.203 1 96.12 483 LEU B N 1
ATOM 9166 C CA . LEU B 1 483 ? -24.234 31.031 9.43 1 96.12 483 LEU B CA 1
ATOM 9167 C C . LEU B 1 483 ? -24.203 30.203 8.148 1 96.12 483 LEU B C 1
ATOM 9169 O O . LEU B 1 483 ? -23.297 30.359 7.328 1 96.12 483 LEU B O 1
ATOM 9173 N N . THR B 1 484 ? -25.125 29.344 8.055 1 94.06 484 THR B N 1
ATOM 9174 C CA . THR B 1 484 ? -25.25 28.562 6.824 1 94.06 484 THR B CA 1
ATOM 9175 C C . THR B 1 484 ? -26.562 28.875 6.125 1 94.06 484 THR B C 1
ATOM 9177 O O . THR B 1 484 ? -27.641 28.672 6.691 1 94.06 484 THR B O 1
ATOM 9180 N N . PRO B 1 485 ? -26.5 29.344 4.891 1 92.62 485 PRO B N 1
ATOM 9181 C CA . PRO B 1 485 ? -27.75 29.625 4.195 1 92.62 485 PRO B CA 1
ATOM 9182 C C . PRO B 1 485 ? -28.594 28.359 3.969 1 92.62 485 PRO B C 1
ATOM 9184 O O . PRO B 1 485 ? -28.031 27.297 3.682 1 92.62 485 PRO B O 1
ATOM 9187 N N . LYS B 1 486 ? -29.828 28.484 4.227 1 91 486 LYS B N 1
ATOM 9188 C CA . LYS B 1 486 ? -30.719 27.438 3.766 1 91 486 LYS B CA 1
ATOM 9189 C C . LYS B 1 486 ? -30.875 27.469 2.248 1 91 486 LYS B C 1
ATOM 9191 O O . LYS B 1 486 ? -31.453 28.406 1.693 1 91 486 LYS B O 1
ATOM 9196 N N . ARG B 1 487 ? -30.375 26.422 1.637 1 89.19 487 ARG B N 1
ATOM 9197 C CA . ARG B 1 487 ? -30.312 26.375 0.179 1 89.19 487 ARG B CA 1
ATOM 9198 C C . ARG B 1 487 ? -31.5 25.594 -0.387 1 89.19 487 ARG B C 1
ATOM 9200 O O . ARG B 1 487 ? -31.703 24.422 -0.034 1 89.19 487 ARG B O 1
ATOM 9207 N N . ASN B 1 488 ? -32.281 26.203 -1.188 1 88.12 488 ASN B N 1
ATOM 9208 C CA . ASN B 1 488 ? -33.344 25.531 -1.907 1 88.12 488 ASN B CA 1
ATOM 9209 C C . ASN B 1 488 ? -32.938 25.141 -3.32 1 88.12 488 ASN B C 1
ATOM 9211 O O . ASN B 1 488 ? -33.219 25.859 -4.281 1 88.12 488 ASN B O 1
ATOM 9215 N N . PHE B 1 489 ? -32.375 24 -3.381 1 90.75 489 PHE B N 1
ATOM 9216 C CA . PHE B 1 489 ? -31.922 23.516 -4.676 1 90.75 489 PHE B CA 1
ATOM 9217 C C . PHE B 1 489 ? -33.094 23.047 -5.535 1 90.75 489 PHE B C 1
ATOM 9219 O O . PHE B 1 489 ? -34.125 22.609 -5.012 1 90.75 489 PHE B O 1
ATOM 9226 N N . ILE B 1 490 ? -32.906 23.172 -6.805 1 91.38 490 ILE B N 1
ATOM 9227 C CA . ILE B 1 490 ? -33.875 22.594 -7.742 1 91.38 490 ILE B CA 1
ATOM 9228 C C . ILE B 1 490 ? -33.75 21.078 -7.758 1 91.38 490 ILE B C 1
ATOM 9230 O O . ILE B 1 490 ? -32.656 20.547 -7.992 1 91.38 490 ILE B O 1
ATOM 9234 N N . THR B 1 491 ? -34.875 20.359 -7.508 1 89.44 491 THR B N 1
ATOM 9235 C CA . THR B 1 491 ? -34.812 18.906 -7.41 1 89.44 491 THR B CA 1
ATOM 9236 C C . THR B 1 491 ? -35.719 18.25 -8.453 1 89.44 491 THR B C 1
ATOM 9238 O O . THR B 1 491 ? -35.719 17.031 -8.609 1 89.44 491 THR B O 1
ATOM 9241 N N . ASP B 1 492 ? -36.438 19 -9.109 1 90.94 492 ASP B N 1
ATOM 9242 C CA . ASP B 1 492 ? -37.375 18.516 -10.117 1 90.94 492 ASP B CA 1
ATOM 9243 C C . ASP B 1 492 ? -36.812 18.688 -11.523 1 90.94 492 ASP B C 1
ATOM 9245 O O . ASP B 1 492 ? -36.844 19.797 -12.07 1 90.94 492 ASP B O 1
ATOM 9249 N N . TRP B 1 493 ? -36.344 17.516 -12.047 1 93.31 493 TRP B N 1
ATOM 9250 C CA . TRP B 1 493 ? -35.656 17.578 -13.344 1 93.31 493 TRP B CA 1
ATOM 9251 C C . TRP B 1 493 ? -36.188 16.5 -14.281 1 93.31 493 TRP B C 1
ATOM 9253 O O . TRP B 1 493 ? -36.469 15.383 -13.852 1 93.31 493 TRP B O 1
ATOM 9263 N N . TYR B 1 494 ? -36.281 16.75 -15.578 1 94.06 494 TYR B N 1
ATOM 9264 C CA . TYR B 1 494 ? -36.156 15.766 -16.641 1 94.06 494 TYR B CA 1
ATOM 9265 C C . TYR B 1 494 ? -34.719 15.578 -17.047 1 94.06 494 TYR B C 1
ATOM 9267 O O . TYR B 1 494 ? -34.031 16.547 -17.359 1 94.06 494 TYR B O 1
ATOM 9275 N N . LEU B 1 495 ? -34.312 14.328 -16.984 1 93.94 495 LEU B N 1
ATOM 9276 C CA . LEU B 1 495 ? -32.906 14.023 -17.344 1 93.94 495 LEU B CA 1
ATOM 9277 C C . LEU B 1 495 ? -32.875 13.203 -18.625 1 93.94 495 LEU B C 1
ATOM 9279 O O . LEU B 1 495 ? -33.812 12.461 -18.938 1 93.94 495 LEU B O 1
ATOM 9283 N N . ILE B 1 496 ? -31.781 13.375 -19.391 1 94 496 ILE B N 1
ATOM 9284 C CA . ILE B 1 496 ? -31.547 12.547 -20.578 1 94 496 ILE B CA 1
ATOM 9285 C C . ILE B 1 496 ? -30.047 12.359 -20.781 1 94 496 ILE B C 1
ATOM 9287 O O . ILE B 1 496 ? -29.25 13.25 -20.484 1 94 496 ILE B O 1
ATOM 9291 N N . GLY B 1 497 ? -29.609 11.258 -21.266 1 91.62 497 GLY B N 1
ATOM 9292 C CA . GLY B 1 497 ? -28.266 10.797 -21.531 1 91.62 497 GLY B CA 1
ATOM 9293 C C . GLY B 1 497 ? -28.109 9.289 -21.391 1 91.62 497 GLY B C 1
ATOM 9294 O O . GLY B 1 497 ? -29.094 8.57 -21.281 1 91.62 497 GLY B O 1
ATOM 9295 N N . PRO B 1 498 ? -26.859 8.805 -21.484 1 90.12 498 PRO B N 1
ATOM 9296 C CA . PRO B 1 498 ? -25.609 9.562 -21.656 1 90.12 498 PRO B CA 1
ATOM 9297 C C . PRO B 1 498 ? -25.266 9.82 -23.125 1 90.12 498 PRO B C 1
ATOM 9299 O O . PRO B 1 498 ? -25.516 8.961 -23.969 1 90.12 498 PRO B O 1
ATOM 9302 N N . PHE B 1 499 ? -24.844 11.008 -23.422 1 90.25 499 PHE B N 1
ATOM 9303 C CA . PHE B 1 499 ? -24.234 11.352 -24.688 1 90.25 499 PHE B CA 1
ATOM 9304 C C . PHE B 1 499 ? -22.719 11.234 -24.609 1 90.25 499 PHE B C 1
ATOM 9306 O O . PHE B 1 499 ? -22.141 11.359 -23.531 1 90.25 499 PHE B O 1
ATOM 9313 N N . PRO B 1 500 ? -22.062 10.898 -25.734 1 82.44 500 PRO B N 1
ATOM 9314 C CA . PRO B 1 500 ? -20.625 10.664 -25.703 1 82.44 500 PRO B CA 1
ATOM 9315 C C . PRO B 1 500 ? -19.828 11.938 -25.375 1 82.44 500 PRO B C 1
ATOM 9317 O O . PRO B 1 500 ? -20.188 13.023 -25.828 1 82.44 500 PRO B O 1
ATOM 9320 N N . ASN B 1 501 ? -18.953 11.766 -24.422 1 81.75 501 ASN B N 1
ATOM 9321 C CA . ASN B 1 501 ? -17.906 12.75 -24.141 1 81.75 501 ASN B CA 1
ATOM 9322 C C . ASN B 1 501 ? -16.531 12.25 -24.594 1 81.75 501 ASN B C 1
ATOM 9324 O O . ASN B 1 501 ? -15.758 11.75 -23.781 1 81.75 501 ASN B O 1
ATOM 9328 N N . LEU B 1 502 ? -16.297 12.227 -25.938 1 66.31 502 LEU B N 1
ATOM 9329 C CA . LEU B 1 502 ? -15.094 11.625 -26.516 1 66.31 502 LEU B CA 1
ATOM 9330 C C . LEU B 1 502 ? -13.836 12.297 -25.969 1 66.31 502 LEU B C 1
ATOM 9332 O O . LEU B 1 502 ? -13.797 13.523 -25.812 1 66.31 502 LEU B O 1
ATOM 9336 N N . ARG B 1 503 ? -13.047 11.547 -25.312 1 56.84 503 ARG B N 1
ATOM 9337 C CA . ARG B 1 503 ? -11.766 12.031 -24.797 1 56.84 503 ARG B CA 1
ATOM 9338 C C . ARG B 1 503 ? -10.789 12.312 -25.938 1 56.84 503 ARG B C 1
ATOM 9340 O O . ARG B 1 503 ? -10.367 11.391 -26.641 1 56.84 503 ARG B O 1
ATOM 9347 N N . VAL B 1 504 ? -10.766 13.414 -26.688 1 50.44 504 VAL B N 1
ATOM 9348 C CA . VAL B 1 504 ? -9.727 13.602 -27.688 1 50.44 504 VAL B CA 1
ATOM 9349 C C . VAL B 1 504 ? -8.391 13.906 -27.016 1 50.44 504 VAL B C 1
ATOM 9351 O O . VAL B 1 504 ? -7.375 13.289 -27.328 1 50.44 504 VAL B O 1
ATOM 9354 N N . HIS B 1 505 ? -8.242 15.062 -26.359 1 47.84 505 HIS B N 1
ATOM 9355 C CA . HIS B 1 505 ? -7.066 15.484 -25.625 1 47.84 505 HIS B CA 1
ATOM 9356 C C . HIS B 1 505 ? -7.445 16.016 -24.25 1 47.84 505 HIS B C 1
ATOM 9358 O O . HIS B 1 505 ? -8.602 16.391 -24.016 1 47.84 505 HIS B O 1
ATOM 9364 N N . ASP B 1 506 ? -6.574 15.781 -23.297 1 47.31 506 ASP B N 1
ATOM 9365 C CA . ASP B 1 506 ? -6.824 16.172 -21.922 1 47.31 506 ASP B CA 1
ATOM 9366 C C . ASP B 1 506 ? -7.473 17.547 -21.844 1 47.31 506 ASP B C 1
ATOM 9368 O O . ASP B 1 506 ? -8.258 17.828 -20.938 1 47.31 506 ASP B O 1
ATOM 9372 N N . TYR B 1 507 ? -7.168 18.391 -22.828 1 49.72 507 TYR B N 1
ATOM 9373 C CA . TYR B 1 507 ? -7.66 19.75 -22.719 1 49.72 507 TYR B CA 1
ATOM 9374 C C . TYR B 1 507 ? -8.844 19.984 -23.656 1 49.72 507 TYR B C 1
ATOM 9376 O O . TYR B 1 507 ? -9.609 20.938 -23.469 1 49.72 507 TYR B O 1
ATOM 9384 N N . GLU B 1 508 ? -8.922 19.266 -24.703 1 51.59 508 GLU B N 1
ATOM 9385 C CA . GLU B 1 508 ? -10.039 19.516 -25.609 1 51.59 508 GLU B CA 1
ATOM 9386 C C . GLU B 1 508 ? -11.18 18.531 -25.359 1 51.59 508 GLU B C 1
ATOM 9388 O O . GLU B 1 508 ? -10.992 17.312 -25.453 1 51.59 508 GLU B O 1
ATOM 9393 N N . ARG B 1 509 ? -12.047 18.844 -24.531 1 55.66 509 ARG B N 1
ATOM 9394 C CA . ARG B 1 509 ? -13.164 17.953 -24.219 1 55.66 509 ARG B CA 1
ATOM 9395 C C . ARG B 1 509 ? -14.422 18.375 -24.969 1 55.66 509 ARG B C 1
ATOM 9397 O O . ARG B 1 509 ? -15.195 19.203 -24.469 1 55.66 509 ARG B O 1
ATOM 9404 N N . PRO B 1 510 ? -14.602 17.844 -26.172 1 62.12 510 PRO B N 1
ATOM 9405 C CA . PRO B 1 510 ? -15.688 18.188 -27.094 1 62.12 510 PRO B CA 1
ATOM 9406 C C . PRO B 1 510 ? -17.078 17.969 -26.484 1 62.12 510 PRO B C 1
ATOM 9408 O O . PRO B 1 510 ? -18.062 18.547 -26.953 1 62.12 510 PRO B O 1
ATOM 9411 N N . GLY B 1 511 ? -17.094 17.328 -25.344 1 74.56 511 GLY B N 1
ATOM 9412 C CA . GLY B 1 511 ? -18.438 17.047 -24.859 1 74.56 511 GLY B CA 1
ATOM 9413 C C . GLY B 1 511 ? -19.203 18.312 -24.5 1 74.56 511 GLY B C 1
ATOM 9414 O O . GLY B 1 511 ? -20.328 18.516 -24.969 1 74.56 511 GLY B O 1
ATOM 9415 N N . LEU B 1 512 ? -18.578 19.266 -23.812 1 80.62 512 LEU B N 1
ATOM 9416 C CA . LEU B 1 512 ? -19.234 20.5 -23.375 1 80.62 512 LEU B CA 1
ATOM 9417 C C . LEU B 1 512 ? -19.547 21.391 -24.578 1 80.62 512 LEU B C 1
ATOM 9419 O O . LEU B 1 512 ? -20.562 22.078 -24.594 1 80.62 512 LEU B O 1
ATOM 9423 N N . ASP B 1 513 ? -18.734 21.281 -25.594 1 80.75 513 ASP B N 1
ATOM 9424 C CA . ASP B 1 513 ? -18.891 22.203 -26.703 1 80.75 513 ASP B CA 1
ATOM 9425 C C . ASP B 1 513 ? -19.703 21.578 -27.828 1 80.75 513 ASP B C 1
ATOM 9427 O O . ASP B 1 513 ? -20.156 22.266 -28.75 1 80.75 513 ASP B O 1
ATOM 9431 N N . SER B 1 514 ? -19.891 20.328 -27.75 1 82.75 514 SER B N 1
ATOM 9432 C CA . SER B 1 514 ? -20.75 19.656 -28.719 1 82.75 514 SER B CA 1
ATOM 9433 C C . SER B 1 514 ? -22.219 19.844 -28.375 1 82.75 514 SER B C 1
ATOM 9435 O O . SER B 1 514 ? -22.641 19.531 -27.25 1 82.75 514 SER B O 1
ATOM 9437 N N . ALA B 1 515 ? -22.906 20.328 -29.344 1 88.06 515 ALA B N 1
ATOM 9438 C CA . ALA B 1 515 ? -24.344 20.484 -29.109 1 88.06 515 ALA B CA 1
ATOM 9439 C C . ALA B 1 515 ? -25.094 19.203 -29.453 1 88.06 515 ALA B C 1
ATOM 9441 O O . ALA B 1 515 ? -25.203 18.844 -30.625 1 88.06 515 ALA B O 1
ATOM 9442 N N . TYR B 1 516 ? -25.641 18.547 -28.484 1 89.88 516 TYR B N 1
ATOM 9443 C CA . TYR B 1 516 ? -26.484 17.359 -28.656 1 89.88 516 TYR B CA 1
ATOM 9444 C C . TYR B 1 516 ? -27.953 17.766 -28.828 1 89.88 516 TYR B C 1
ATOM 9446 O O . TYR B 1 516 ? -28.281 18.953 -28.797 1 89.88 516 TYR B O 1
ATOM 9454 N N . PHE B 1 517 ? -28.828 16.922 -29.031 1 89.25 517 PHE B N 1
ATOM 9455 C CA . PHE B 1 517 ? -30.203 17.125 -29.469 1 89.25 517 PHE B CA 1
ATOM 9456 C C . PHE B 1 517 ? -30.953 18 -28.469 1 89.25 517 PHE B C 1
ATOM 9458 O O . PHE B 1 517 ? -31.719 18.891 -28.875 1 89.25 517 PHE B O 1
ATOM 9465 N N . PRO B 1 518 ? -30.703 17.875 -27.188 1 91.69 518 PRO B N 1
ATOM 9466 C CA . PRO B 1 518 ? -31.5 18.656 -26.234 1 91.69 518 PRO B CA 1
ATOM 9467 C C . PRO B 1 518 ? -31.234 20.156 -26.344 1 91.69 518 PRO B C 1
ATOM 9469 O O . PRO B 1 518 ? -32.031 20.953 -25.859 1 91.69 518 PRO B O 1
ATOM 9472 N N . GLU B 1 519 ? -30.188 20.562 -26.859 1 92.75 519 GLU B N 1
ATOM 9473 C CA . GLU B 1 519 ? -29.875 21.969 -27.047 1 92.75 519 GLU B CA 1
ATOM 9474 C C . GLU B 1 519 ? -30.562 22.531 -28.297 1 92.75 519 GLU B C 1
ATOM 9476 O O . GLU B 1 519 ? -30.672 23.734 -28.469 1 92.75 519 GLU B O 1
ATOM 9481 N N . LYS B 1 520 ? -30.984 21.641 -29.125 1 89.06 520 LYS B N 1
ATOM 9482 C CA . LYS B 1 520 ? -31.641 22.016 -30.375 1 89.06 520 LYS B CA 1
ATOM 9483 C C . LYS B 1 520 ? -33.156 21.891 -30.266 1 89.06 520 LYS B C 1
ATOM 9485 O O . LYS B 1 520 ? -33.906 22.734 -30.766 1 89.06 520 LYS B O 1
ATOM 9490 N N . GLU B 1 521 ? -33.531 20.844 -29.688 1 88.44 521 GLU B N 1
ATOM 9491 C CA . GLU B 1 521 ? -34.938 20.594 -29.547 1 88.44 521 GLU B CA 1
ATOM 9492 C C . GLU B 1 521 ? -35.25 19.781 -28.297 1 88.44 521 GLU B C 1
ATOM 9494 O O . GLU B 1 521 ? -34.406 18.969 -27.859 1 88.44 521 GLU B O 1
ATOM 9499 N N . ILE B 1 522 ? -36.438 20.062 -27.734 1 89.5 522 ILE B N 1
ATOM 9500 C CA . ILE B 1 522 ? -36.875 19.312 -26.562 1 89.5 522 ILE B CA 1
ATOM 9501 C C . ILE B 1 522 ? -38.25 18.656 -26.828 1 89.5 522 ILE B C 1
ATOM 9503 O O . ILE B 1 522 ? -39.25 19.344 -27 1 89.5 522 ILE B O 1
ATOM 9507 N N . HIS B 1 523 ? -38.156 17.375 -27.062 1 87.44 523 HIS B N 1
ATOM 9508 C CA . HIS B 1 523 ? -39.375 16.547 -27.125 1 87.44 523 HIS B CA 1
ATOM 9509 C C . HIS B 1 523 ? -39.344 15.445 -26.078 1 87.44 523 HIS B C 1
ATOM 9511 O O . HIS B 1 523 ? -38.562 14.492 -26.188 1 87.44 523 HIS B O 1
ATOM 9517 N N . LEU B 1 524 ? -40.188 15.516 -25.109 1 91.06 524 LEU B N 1
ATOM 9518 C CA . LEU B 1 524 ? -40.188 14.602 -23.984 1 91.06 524 LEU B CA 1
ATOM 9519 C C . LEU B 1 524 ? -40.656 13.219 -24.391 1 91.06 524 LEU B C 1
ATOM 9521 O O . LEU B 1 524 ? -40.375 12.227 -23.703 1 91.06 524 LEU B O 1
ATOM 9525 N N . ASP B 1 525 ? -41.281 13.133 -25.547 1 87.88 525 ASP B N 1
ATOM 9526 C CA . ASP B 1 525 ? -41.906 11.867 -25.969 1 87.88 525 ASP B CA 1
ATOM 9527 C C . ASP B 1 525 ? -41.094 11.211 -27.094 1 87.88 525 ASP B C 1
ATOM 9529 O O . ASP B 1 525 ? -41.562 10.242 -27.703 1 87.88 525 ASP B O 1
ATOM 9533 N N . THR B 1 526 ? -39.906 11.695 -27.297 1 87.56 526 THR B N 1
ATOM 9534 C CA . THR B 1 526 ? -39.094 11.141 -28.344 1 87.56 526 THR B CA 1
ATOM 9535 C C . THR B 1 526 ? -37.781 10.578 -27.766 1 87.56 526 THR B C 1
ATOM 9537 O O . THR B 1 526 ? -37.469 10.844 -26.594 1 87.56 526 THR B O 1
ATOM 9540 N N . THR B 1 527 ? -37.281 9.664 -28.609 1 91.19 527 THR B N 1
ATOM 9541 C CA . THR B 1 527 ? -35.969 9.117 -28.234 1 91.19 527 THR B CA 1
ATOM 9542 C C . THR B 1 527 ? -34.875 9.664 -29.125 1 91.19 527 THR B C 1
ATOM 9544 O O . THR B 1 527 ? -35.125 10.148 -30.219 1 91.19 527 THR B O 1
ATOM 9547 N N . TYR B 1 528 ? -33.656 9.68 -28.625 1 88.94 528 TYR B N 1
ATOM 9548 C CA . TYR B 1 528 ? -32.469 10.148 -29.328 1 88.94 528 TYR B CA 1
ATOM 9549 C C . TYR B 1 528 ? -31.359 9.094 -29.297 1 88.94 528 TYR B C 1
ATOM 9551 O O . TYR B 1 528 ? -31.297 8.281 -28.359 1 88.94 528 TYR B O 1
ATOM 9559 N N . PRO B 1 529 ? -30.516 9.094 -30.312 1 83.62 529 PRO B N 1
ATOM 9560 C CA . PRO B 1 529 ? -29.391 8.156 -30.266 1 83.62 529 PRO B CA 1
ATOM 9561 C C . PRO B 1 529 ? -28.391 8.492 -29.172 1 83.62 529 PRO B C 1
ATOM 9563 O O . PRO B 1 529 ? -27.969 9.648 -29.047 1 83.62 529 PRO B O 1
ATOM 9566 N N . GLY B 1 530 ? -28.109 7.453 -28.438 1 78.38 530 GLY B N 1
ATOM 9567 C CA . GLY B 1 530 ? -27.172 7.625 -27.328 1 78.38 530 GLY B CA 1
ATOM 9568 C C . GLY B 1 530 ? -25.75 7.211 -27.688 1 78.38 530 GLY B C 1
ATOM 9569 O O . GLY B 1 530 ? -25.422 7.074 -28.859 1 78.38 530 GLY B O 1
ATOM 9570 N N . TYR B 1 531 ? -24.781 7.074 -26.656 1 69.44 531 TYR B N 1
ATOM 9571 C CA . TYR B 1 531 ? -23.359 6.773 -26.719 1 69.44 531 TYR B CA 1
ATOM 9572 C C . TYR B 1 531 ? -23.109 5.473 -27.453 1 69.44 531 TYR B C 1
ATOM 9574 O O . TYR B 1 531 ? -22.281 5.422 -28.375 1 69.44 531 TYR B O 1
ATOM 9582 N N . TYR B 1 532 ? -23.719 4.426 -27.141 1 63.72 532 TYR B N 1
ATOM 9583 C CA . TYR B 1 532 ? -23.5 3.1 -27.703 1 63.72 532 TYR B CA 1
ATOM 9584 C C . TYR B 1 532 ? -24.562 2.771 -28.75 1 63.72 532 TYR B C 1
ATOM 9586 O O . TYR B 1 532 ? -24.859 1.6 -29 1 63.72 532 TYR B O 1
ATOM 9594 N N . GLY B 1 533 ? -25.172 3.789 -29.312 1 70.62 533 GLY B N 1
ATOM 9595 C CA . GLY B 1 533 ? -26.234 3.537 -30.266 1 70.62 533 GLY B CA 1
ATOM 9596 C C . GLY B 1 533 ? -27.578 3.246 -29.625 1 70.62 533 GLY B C 1
ATOM 9597 O O . GLY B 1 533 ? -28.562 3.006 -30.312 1 70.62 533 GLY B O 1
ATOM 9598 N N . ASP B 1 534 ? -27.609 3.297 -28.344 1 77.31 534 ASP B N 1
ATOM 9599 C CA . ASP B 1 534 ? -28.859 3.104 -27.625 1 77.31 534 ASP B CA 1
ATOM 9600 C C . ASP B 1 534 ? -29.812 4.289 -27.828 1 77.31 534 ASP B C 1
ATOM 9602 O O . ASP B 1 534 ? -29.375 5.371 -28.219 1 77.31 534 ASP B O 1
ATOM 9606 N N . GLN B 1 535 ? -31.094 4.008 -27.703 1 86.38 535 GLN B N 1
ATOM 9607 C CA . GLN B 1 535 ? -32.125 5.059 -27.766 1 86.38 535 GLN B CA 1
ATOM 9608 C C . GLN B 1 535 ? -32.344 5.668 -26.391 1 86.38 535 GLN B C 1
ATOM 9610 O O . GLN B 1 535 ? -32.75 4.969 -25.469 1 86.38 535 GLN B O 1
ATOM 9615 N N . LEU B 1 536 ? -32.125 6.984 -26.328 1 91.62 536 LEU B N 1
ATOM 9616 C CA . LEU B 1 536 ? -32.25 7.707 -25.062 1 91.62 536 LEU B CA 1
ATOM 9617 C C . LEU B 1 536 ? -33.594 8.422 -24.969 1 91.62 536 LEU B C 1
ATOM 9619 O O . LEU B 1 536 ? -34.062 8.984 -25.953 1 91.62 536 LEU B O 1
ATOM 9623 N N . ALA B 1 537 ? -34.25 8.344 -23.828 1 92.44 537 ALA B N 1
ATOM 9624 C CA . ALA B 1 537 ? -35.5 9.047 -23.547 1 92.44 537 ALA B CA 1
ATOM 9625 C C . ALA B 1 537 ? -35.344 9.906 -22.281 1 92.44 537 ALA B C 1
ATOM 9627 O O . ALA B 1 537 ? -34.531 9.602 -21.406 1 92.44 537 ALA B O 1
ATOM 9628 N N . TRP B 1 538 ? -36.094 11.039 -22.328 1 94.31 538 TRP B N 1
ATOM 9629 C CA . TRP B 1 538 ? -36.188 11.844 -21.109 1 94.31 538 TRP B CA 1
ATOM 9630 C C . TRP B 1 538 ? -36.906 11.078 -20 1 94.31 538 TRP B C 1
ATOM 9632 O O . TRP B 1 538 ? -37.875 10.367 -20.234 1 94.31 538 TRP B O 1
ATOM 9642 N N . PHE B 1 539 ? -36.406 11.203 -18.844 1 93.06 539 PHE B N 1
ATOM 9643 C CA . PHE B 1 539 ? -37.094 10.656 -17.688 1 93.06 539 PHE B CA 1
ATOM 9644 C C . PHE B 1 539 ? -37.031 11.641 -16.516 1 93.06 539 PHE B C 1
ATOM 9646 O O . PHE B 1 539 ? -36.062 12.375 -16.344 1 93.06 539 PHE B O 1
ATOM 9653 N N . ARG B 1 540 ? -38.094 11.641 -15.766 1 91.75 540 ARG B N 1
ATOM 9654 C CA . ARG B 1 540 ? -38.25 12.625 -14.695 1 91.75 540 ARG B CA 1
ATOM 9655 C C . ARG B 1 540 ? -37.688 12.094 -13.383 1 91.75 540 ARG B C 1
ATOM 9657 O O . ARG B 1 540 ? -37.844 10.922 -13.055 1 91.75 540 ARG B O 1
ATOM 9664 N N . VAL B 1 541 ? -37 12.945 -12.781 1 88.75 541 VAL B N 1
ATOM 9665 C CA . VAL B 1 541 ? -36.5 12.688 -11.43 1 88.75 541 VAL B CA 1
ATOM 9666 C C . VAL B 1 541 ? -37.031 13.781 -10.484 1 88.75 541 VAL B C 1
ATOM 9668 O O . VAL B 1 541 ? -36.844 14.969 -10.75 1 88.75 541 VAL B O 1
ATOM 9671 N N . ASN B 1 542 ? -37.875 13.32 -9.633 1 82.38 542 ASN B N 1
ATOM 9672 C CA . ASN B 1 542 ? -38.344 14.227 -8.586 1 82.38 542 ASN B CA 1
ATOM 9673 C C . ASN B 1 542 ? -38.156 13.625 -7.195 1 82.38 542 ASN B C 1
ATOM 9675 O O . ASN B 1 542 ? -39 12.844 -6.746 1 82.38 542 ASN B O 1
ATOM 9679 N N . ASP B 1 543 ? -37.219 13.508 -6.809 1 61.97 543 ASP B N 1
ATOM 9680 C CA . ASP B 1 543 ? -36.969 12.836 -5.539 1 61.97 543 ASP B CA 1
ATOM 9681 C C . ASP B 1 543 ? -37.375 13.711 -4.359 1 61.97 543 ASP B C 1
ATOM 9683 O O . ASP B 1 543 ? -37.375 13.258 -3.213 1 61.97 543 ASP B O 1
ATOM 9687 N N . GLY B 1 544 ? -38.281 14.922 -4.668 1 59.03 544 GLY B N 1
ATOM 9688 C CA . GLY B 1 544 ? -38.719 15.797 -3.604 1 59.03 544 GLY B CA 1
ATOM 9689 C C . GLY B 1 544 ? -37.625 16.156 -2.609 1 59.03 544 GLY B C 1
ATOM 9690 O O . GLY B 1 544 ? -37.844 17.016 -1.751 1 59.03 544 GLY B O 1
ATOM 9691 N N . LYS B 1 545 ? -37.25 14.93 -1.947 1 50.31 545 LYS B N 1
ATOM 9692 C CA . LYS B 1 545 ? -36.312 15.078 -0.841 1 50.31 545 LYS B CA 1
ATOM 9693 C C . LYS B 1 545 ? -35.219 16.078 -1.184 1 50.31 545 LYS B C 1
ATOM 9695 O O . LYS B 1 545 ? -34.688 16.078 -2.303 1 50.31 545 LYS B O 1
ATOM 9700 N N . SER B 1 546 ? -35.125 16.953 -0.24 1 42.09 546 SER B N 1
ATOM 9701 C CA . SER B 1 546 ? -34.344 18.188 -0.25 1 42.09 546 SER B CA 1
ATOM 9702 C C . SER B 1 546 ? -33.188 18.094 -1.243 1 42.09 546 SER B C 1
ATOM 9704 O O . SER B 1 546 ? -33.344 18.469 -2.406 1 42.09 546 SER B O 1
ATOM 9706 N N . GLY B 1 547 ? -32.062 18.562 -0.629 1 43 547 GLY B N 1
ATOM 9707 C CA . GLY B 1 547 ? -30.781 19.266 -0.532 1 43 547 GLY B CA 1
ATOM 9708 C C . GLY B 1 547 ? -29.688 18.625 -1.367 1 43 547 GLY B C 1
ATOM 9709 O O . GLY B 1 547 ? -28.547 19.094 -1.356 1 43 547 GLY B O 1
ATOM 9710 N N . TYR B 1 548 ? -29.906 17.359 -1.727 1 48.78 548 TYR B N 1
ATOM 9711 C CA . TYR B 1 548 ? -28.625 16.688 -1.986 1 48.78 548 TYR B CA 1
ATOM 9712 C C . TYR B 1 548 ? -28.234 16.828 -3.451 1 48.78 548 TYR B C 1
ATOM 9714 O O . TYR B 1 548 ? -29.062 17.172 -4.297 1 48.78 548 TYR B O 1
ATOM 9722 N N . ASP B 1 549 ? -27 16.734 -3.65 1 55.88 549 ASP B N 1
ATOM 9723 C CA . ASP B 1 549 ? -26.281 16.578 -4.91 1 55.88 549 ASP B CA 1
ATOM 9724 C C . ASP B 1 549 ? -27 15.602 -5.84 1 55.88 549 ASP B C 1
ATOM 9726 O O . ASP B 1 549 ? -27.547 14.594 -5.387 1 55.88 549 ASP B O 1
ATOM 9730 N N . MET B 1 550 ? -27.703 16.375 -7.027 1 65.38 550 MET B N 1
ATOM 9731 C CA . MET B 1 550 ? -28.156 15.414 -8.039 1 65.38 550 MET B CA 1
ATOM 9732 C C . MET B 1 550 ? -27.078 14.383 -8.328 1 65.38 550 MET B C 1
ATOM 9734 O O . MET B 1 550 ? -26.188 14.625 -9.148 1 65.38 550 MET B O 1
ATOM 9738 N N . ARG B 1 551 ? -27.062 13.336 -7.605 1 74.56 551 ARG B N 1
ATOM 9739 C CA . ARG B 1 551 ? -26.156 12.219 -7.867 1 74.56 551 ARG B CA 1
ATOM 9740 C C . ARG B 1 551 ? -26.594 11.445 -9.109 1 74.56 551 ARG B C 1
ATOM 9742 O O . ARG B 1 551 ? -27.641 10.797 -9.109 1 74.56 551 ARG B O 1
ATOM 9749 N N . LEU B 1 552 ? -25.859 11.609 -10.039 1 85.81 552 LEU B N 1
ATOM 9750 C CA . LEU B 1 552 ? -26.234 11.18 -11.383 1 85.81 552 LEU B CA 1
ATOM 9751 C C . LEU B 1 552 ? -25.766 9.758 -11.648 1 85.81 552 LEU B C 1
ATOM 9753 O O . LEU B 1 552 ? -26.219 9.117 -12.602 1 85.81 552 LEU B O 1
ATOM 9757 N N . ARG B 1 553 ? -24.953 9.234 -10.781 1 81.81 553 ARG B N 1
ATOM 9758 C CA . ARG B 1 553 ? -24.328 7.941 -11.039 1 81.81 553 ARG B CA 1
ATOM 9759 C C . ARG B 1 553 ? -25.359 6.82 -11.031 1 81.81 553 ARG B C 1
ATOM 9761 O O . ARG B 1 553 ? -25.188 5.809 -11.711 1 81.81 553 ARG B O 1
ATOM 9768 N N . GLN B 1 554 ? -26.422 7.012 -10.281 1 82.56 554 GLN B N 1
ATOM 9769 C CA . GLN B 1 554 ? -27.438 5.961 -10.156 1 82.56 554 GLN B CA 1
ATOM 9770 C C . GLN B 1 554 ? -28.328 5.906 -11.391 1 82.56 554 GLN B C 1
ATOM 9772 O O . GLN B 1 554 ? -29.016 4.91 -11.617 1 82.56 554 GLN B O 1
ATOM 9777 N N . TYR B 1 555 ? -28.234 6.91 -12.203 1 87.31 555 TYR B N 1
ATOM 9778 C CA . TYR B 1 555 ? -29.203 7.004 -13.289 1 87.31 555 TYR B CA 1
ATOM 9779 C C . TYR B 1 555 ? -28.562 6.668 -14.625 1 87.31 555 TYR B C 1
ATOM 9781 O O . TYR B 1 555 ? -29.25 6.402 -15.609 1 87.31 555 TYR B O 1
ATOM 9789 N N . PHE B 1 556 ? -27.297 6.676 -14.555 1 87.81 556 PHE B N 1
ATOM 9790 C CA . PHE B 1 556 ? -26.641 6.543 -15.852 1 87.81 556 PHE B CA 1
ATOM 9791 C C . PHE B 1 556 ? -25.562 5.484 -15.805 1 87.81 556 PHE B C 1
ATOM 9793 O O . PHE B 1 556 ? -24.891 5.316 -14.781 1 87.81 556 PHE B O 1
ATOM 9800 N N . GLU B 1 557 ? -25.406 4.734 -16.938 1 83 557 GLU B N 1
ATOM 9801 C CA . GLU B 1 557 ? -24.328 3.795 -17.203 1 83 557 GLU B CA 1
ATOM 9802 C C . GLU B 1 557 ? -23.906 3.842 -18.672 1 83 557 GLU B C 1
ATOM 9804 O O . GLU B 1 557 ? -24.75 3.719 -19.562 1 83 557 GLU B O 1
ATOM 9809 N N . PRO B 1 558 ? -22.703 4.086 -18.859 1 82.62 558 PRO B N 1
ATOM 9810 C CA . PRO B 1 558 ? -21.594 4.375 -17.953 1 82.62 558 PRO B CA 1
ATOM 9811 C C . PRO B 1 558 ? -21.688 5.77 -17.328 1 82.62 558 PRO B C 1
ATOM 9813 O O . PRO B 1 558 ? -22.594 6.539 -17.656 1 82.62 558 PRO B O 1
ATOM 9816 N N . THR B 1 559 ? -20.766 6.031 -16.391 1 84.19 559 THR B N 1
ATOM 9817 C CA . THR B 1 559 ? -20.781 7.324 -15.719 1 84.19 559 THR B CA 1
ATOM 9818 C C . THR B 1 559 ? -19.531 8.133 -16.078 1 84.19 559 THR B C 1
ATOM 9820 O O . THR B 1 559 ? -19.391 9.273 -15.648 1 84.19 559 THR B O 1
ATOM 9823 N N . GLU B 1 560 ? -18.719 7.547 -16.781 1 78.44 560 GLU B N 1
ATOM 9824 C CA . GLU B 1 560 ? -17.484 8.242 -17.172 1 78.44 560 GLU B CA 1
ATOM 9825 C C . GLU B 1 560 ? -17.484 8.57 -18.656 1 78.44 560 GLU B C 1
ATOM 9827 O O . GLU B 1 560 ? -18.016 7.805 -19.469 1 78.44 560 GLU B O 1
ATOM 9832 N N . PHE B 1 561 ? -16.922 9.734 -18.984 1 81.19 561 PHE B N 1
ATOM 9833 C CA . PHE B 1 561 ? -16.797 10.25 -20.344 1 81.19 561 PHE B CA 1
ATOM 9834 C C . PHE B 1 561 ? -18.172 10.391 -20.984 1 81.19 561 PHE B C 1
ATOM 9836 O O . PHE B 1 561 ? -18.375 9.938 -22.109 1 81.19 561 PHE B O 1
ATOM 9843 N N . ILE B 1 562 ? -19.062 11.055 -20.281 1 87.69 562 ILE B N 1
ATOM 9844 C CA . ILE B 1 562 ? -20.422 11.219 -20.797 1 87.69 562 ILE B CA 1
ATOM 9845 C C . ILE B 1 562 ? -20.906 12.641 -20.547 1 87.69 562 ILE B C 1
ATOM 9847 O O . ILE B 1 562 ? -20.297 13.383 -19.766 1 87.69 562 ILE B O 1
ATOM 9851 N N . VAL B 1 563 ? -21.891 12.961 -21.219 1 91.5 563 VAL B N 1
ATOM 9852 C CA . VAL B 1 563 ? -22.641 14.195 -21.031 1 91.5 563 VAL B CA 1
ATOM 9853 C C . VAL B 1 563 ? -24.109 13.875 -20.797 1 91.5 563 VAL B C 1
ATOM 9855 O O . VAL B 1 563 ? -24.672 12.969 -21.422 1 91.5 563 VAL B O 1
ATOM 9858 N N . ILE B 1 564 ? -24.75 14.633 -19.922 1 93.62 564 ILE B N 1
ATOM 9859 C CA . ILE B 1 564 ? -26.188 14.523 -19.719 1 93.62 564 ILE B CA 1
ATOM 9860 C C . ILE B 1 564 ? -26.828 15.914 -19.719 1 93.62 564 ILE B C 1
ATOM 9862 O O . ILE B 1 564 ? -26.125 16.922 -19.656 1 93.62 564 ILE B O 1
ATOM 9866 N N . TYR B 1 565 ? -28.156 15.945 -19.859 1 94.75 565 TYR B N 1
ATOM 9867 C CA . TYR B 1 565 ? -28.906 17.188 -19.75 1 94.75 565 TYR B CA 1
ATOM 9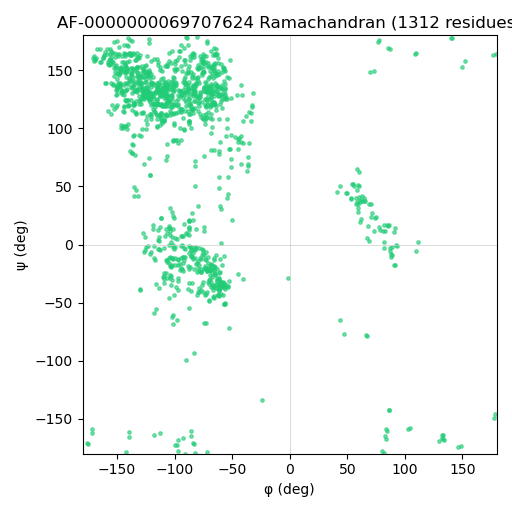868 C C . TYR B 1 565 ? -29.969 17.094 -18.672 1 94.75 565 TYR B C 1
ATOM 9870 O O . TYR B 1 565 ? -30.531 16.016 -18.438 1 94.75 565 TYR B O 1
ATOM 9878 N N . GLY B 1 566 ? -30.203 18.172 -18.016 1 94.88 566 GLY B N 1
ATOM 9879 C CA . GLY B 1 566 ? -31.328 18.375 -17.109 1 94.88 566 GLY B CA 1
ATOM 9880 C C . GLY B 1 566 ? -32.219 19.547 -17.516 1 94.88 566 GLY B C 1
ATOM 9881 O O . GLY B 1 566 ? -31.703 20.625 -17.828 1 94.88 566 GLY B O 1
ATOM 9882 N N . LEU B 1 567 ? -33.531 19.281 -17.547 1 95.56 567 LEU B N 1
ATOM 9883 C CA . LEU B 1 567 ? -34.5 20.281 -17.969 1 95.56 567 LEU B CA 1
ATOM 9884 C C . LEU B 1 567 ? -35.531 20.547 -16.859 1 95.56 567 LEU B C 1
ATOM 9886 O O . LEU B 1 567 ? -36 19.609 -16.234 1 95.56 567 LEU B O 1
ATOM 9890 N N . THR B 1 568 ? -35.719 21.812 -16.594 1 95.94 568 THR B N 1
ATOM 9891 C CA . THR B 1 568 ? -36.812 22.219 -15.719 1 95.94 568 THR B CA 1
ATOM 9892 C C . THR B 1 568 ? -37.312 23.609 -16.094 1 95.94 568 THR B C 1
ATOM 9894 O O . THR B 1 568 ? -36.906 24.188 -17.094 1 95.94 568 THR B O 1
ATOM 9897 N N . TYR B 1 569 ? -38.375 24.047 -15.422 1 96.94 569 TYR B N 1
ATOM 9898 C CA . TYR B 1 569 ? -38.938 25.375 -15.641 1 96.94 569 TYR B CA 1
ATOM 9899 C C . TYR B 1 569 ? -39.094 26.109 -14.312 1 96.94 569 TYR B C 1
ATOM 9901 O O . TYR B 1 569 ? -39.469 25.5 -13.305 1 96.94 569 TYR B O 1
ATOM 9909 N N . VAL B 1 570 ? -38.875 27.422 -14.344 1 97.12 570 VAL B N 1
ATOM 9910 C CA . VAL B 1 570 ? -39 28.266 -13.156 1 97.12 570 VAL B CA 1
ATOM 9911 C C . VAL B 1 570 ? -39.969 29.422 -13.445 1 97.12 570 VAL B C 1
ATOM 9913 O O . VAL B 1 570 ? -39.781 30.156 -14.43 1 97.12 570 VAL B O 1
ATOM 9916 N N . PHE B 1 571 ? -40.906 29.578 -12.625 1 97.12 571 PHE B N 1
ATOM 9917 C CA . PHE B 1 571 ? -41.875 30.688 -12.742 1 97.12 571 PHE B CA 1
ATOM 9918 C C . PHE B 1 571 ? -41.406 31.891 -11.953 1 97.12 571 PHE B C 1
ATOM 9920 O O . PHE B 1 571 ? -41.094 31.781 -10.766 1 97.12 571 PHE B O 1
ATOM 9927 N N . SER B 1 572 ? -41.375 33.031 -12.555 1 97.06 572 SER B N 1
ATOM 9928 C CA . SER B 1 572 ? -41.094 34.312 -11.906 1 97.06 572 SER B CA 1
ATOM 9929 C C . SER B 1 572 ? -42.312 35.219 -11.977 1 97.06 572 SER B C 1
ATOM 9931 O O . SER B 1 572 ? -42.938 35.375 -13.039 1 97.06 572 SER B O 1
ATOM 9933 N N . PRO B 1 573 ? -42.625 35.812 -10.875 1 95.62 573 PRO B N 1
ATOM 9934 C CA . PRO B 1 573 ? -43.781 36.688 -10.875 1 95.62 573 PRO B CA 1
ATOM 9935 C C . PRO B 1 573 ? -43.531 38.031 -11.594 1 95.62 573 PRO B C 1
ATOM 9937 O O . PRO B 1 573 ? -44.469 38.719 -11.953 1 95.62 573 PRO B O 1
ATOM 9940 N N . LEU B 1 574 ? -42.25 38.406 -11.781 1 95 574 LEU B N 1
ATOM 9941 C CA . LEU B 1 574 ? -41.844 39.625 -12.445 1 95 574 LEU B CA 1
ATOM 9942 C C . LEU B 1 574 ? -40.594 39.438 -13.273 1 95 574 LEU B C 1
ATOM 9944 O O . LEU B 1 574 ? -39.906 38.406 -13.141 1 95 574 LEU B O 1
ATOM 9948 N N . ASP B 1 575 ? -40.438 40.469 -14.203 1 96.31 575 ASP B N 1
ATOM 9949 C CA . ASP B 1 575 ? -39.125 40.562 -14.797 1 96.31 575 ASP B CA 1
ATOM 9950 C C . ASP B 1 575 ? -38.094 41.031 -13.766 1 96.31 575 ASP B C 1
ATOM 9952 O O . ASP B 1 575 ? -38.25 42.094 -13.172 1 96.31 575 ASP B O 1
ATOM 9956 N N . GLN B 1 576 ? -37.125 40.156 -13.578 1 95.31 576 GLN B N 1
ATOM 9957 C CA . GLN B 1 576 ? -36.188 40.531 -12.523 1 95.31 576 GLN B CA 1
ATOM 9958 C C . GLN B 1 576 ? -34.844 39.875 -12.734 1 95.31 576 GLN B C 1
ATOM 9960 O O . GLN B 1 576 ? -34.719 38.875 -13.453 1 95.31 576 GLN B O 1
ATOM 9965 N N . GLN B 1 577 ? -33.875 40.562 -12.148 1 95.75 577 GLN B N 1
ATOM 9966 C CA . GLN B 1 577 ? -32.562 39.969 -12.023 1 95.75 577 GLN B CA 1
ATOM 9967 C C . GLN B 1 577 ? -32.406 39.188 -10.727 1 95.75 577 GLN B C 1
ATOM 9969 O O . GLN B 1 577 ? -32.812 39.656 -9.664 1 95.75 577 GLN B O 1
ATOM 9974 N N . VAL B 1 578 ? -31.906 37.969 -10.883 1 95.94 578 VAL B N 1
ATOM 9975 C CA . VAL B 1 578 ? -31.703 37.125 -9.711 1 95.94 578 VAL B CA 1
ATOM 9976 C C . VAL B 1 578 ? -30.297 36.5 -9.742 1 95.94 578 VAL B C 1
ATOM 9978 O O . VAL B 1 578 ? -29.609 36.562 -10.766 1 95.94 578 VAL B O 1
ATOM 9981 N N . ILE B 1 579 ? -29.906 36.062 -8.555 1 96.75 579 ILE B N 1
ATOM 9982 C CA . ILE B 1 579 ? -28.641 35.344 -8.461 1 96.75 579 ILE B CA 1
ATOM 9983 C C . ILE B 1 579 ? -28.891 33.844 -8.594 1 96.75 579 ILE B C 1
ATOM 9985 O O . ILE B 1 579 ? -29.734 33.281 -7.898 1 96.75 579 ILE B O 1
ATOM 9989 N N . MET B 1 580 ? -28.172 33.25 -9.531 1 96.88 580 MET B N 1
ATOM 9990 C CA . MET B 1 580 ? -28.172 31.812 -9.703 1 96.88 580 MET B CA 1
ATOM 9991 C C . MET B 1 580 ? -26.875 31.203 -9.18 1 96.88 580 MET B C 1
ATOM 9993 O O . MET B 1 580 ? -25.797 31.766 -9.383 1 96.88 580 MET B O 1
ATOM 9997 N N . PHE B 1 581 ? -27.031 30.125 -8.391 1 95.19 581 PHE B N 1
ATOM 9998 C CA . PHE B 1 581 ? -25.859 29.391 -7.934 1 95.19 581 PHE B CA 1
ATOM 9999 C C . PHE B 1 581 ? -25.766 28.047 -8.648 1 95.19 581 PHE B C 1
ATOM 10001 O O . PHE B 1 581 ? -26.781 27.344 -8.812 1 95.19 581 PHE B O 1
ATOM 10008 N N . VAL B 1 582 ? -24.531 27.766 -9.156 1 94.5 582 VAL B N 1
ATOM 10009 C CA . VAL B 1 582 ? -24.297 26.531 -9.875 1 94.5 582 VAL B CA 1
ATOM 10010 C C . VAL B 1 582 ? -23.125 25.781 -9.242 1 94.5 582 VAL B C 1
ATOM 10012 O O . VAL B 1 582 ? -22.188 26.391 -8.75 1 94.5 582 VAL B O 1
ATOM 10015 N N . GLY B 1 583 ? -23.25 24.438 -9.141 1 92.06 583 GLY B N 1
ATOM 10016 C CA . GLY B 1 583 ? -22.188 23.5 -8.828 1 92.06 583 GLY B CA 1
ATOM 10017 C C . GLY B 1 583 ? -22.203 22.25 -9.703 1 92.06 583 GLY B C 1
ATOM 10018 O O . GLY B 1 583 ? -23.281 21.75 -10.039 1 92.06 583 GLY B O 1
ATOM 10019 N N . SER B 1 584 ? -21.016 21.797 -10.195 1 90.19 584 SER B N 1
ATOM 10020 C CA . SER B 1 584 ? -20.969 20.609 -11.039 1 90.19 584 SER B CA 1
ATOM 10021 C C . SER B 1 584 ? -19.625 19.875 -10.898 1 90.19 584 SER B C 1
ATOM 10023 O O . SER B 1 584 ? -18.625 20.484 -10.523 1 90.19 584 SER B O 1
ATOM 10025 N N . ASP B 1 585 ? -19.797 18.562 -11.141 1 87.38 585 ASP B N 1
ATOM 10026 C CA . ASP B 1 585 ? -18.562 17.812 -11.375 1 87.38 585 ASP B CA 1
ATOM 10027 C C . ASP B 1 585 ? -17.969 18.141 -12.742 1 87.38 585 ASP B C 1
ATOM 10029 O O . ASP B 1 585 ? -18.688 18.172 -13.742 1 87.38 585 ASP B O 1
ATOM 10033 N N . ASP B 1 586 ? -16.719 18.438 -12.836 1 84.88 586 ASP B N 1
ATOM 10034 C CA . ASP B 1 586 ? -15.938 18.609 -14.062 1 84.88 586 ASP B CA 1
ATOM 10035 C C . ASP B 1 586 ? -16.406 19.844 -14.836 1 84.88 586 ASP B C 1
ATOM 10037 O O . ASP B 1 586 ? -15.891 20.938 -14.641 1 84.88 586 ASP B O 1
ATOM 10041 N N . ALA B 1 587 ? -17.578 19.672 -15.586 1 88.44 587 ALA B N 1
ATOM 10042 C CA . ALA B 1 587 ? -18 20.781 -16.438 1 88.44 587 ALA B CA 1
ATOM 10043 C C . ALA B 1 587 ? -19.516 20.844 -16.547 1 88.44 587 ALA B C 1
ATOM 10045 O O . ALA B 1 587 ? -20.203 19.828 -16.422 1 88.44 587 ALA B O 1
ATOM 10046 N N . ALA B 1 588 ? -19.969 22.156 -16.75 1 93 588 ALA B N 1
ATOM 10047 C CA . ALA B 1 588 ? -21.391 22.328 -16.953 1 93 588 ALA B CA 1
ATOM 10048 C C . ALA B 1 588 ? -21.688 23.625 -17.719 1 93 588 ALA B C 1
ATOM 10050 O O . ALA B 1 588 ? -20.875 24.531 -17.734 1 93 588 ALA B O 1
ATOM 10051 N N . LYS B 1 589 ? -22.781 23.625 -18.359 1 95.69 589 LYS B N 1
ATOM 10052 C CA . LYS B 1 589 ? -23.422 24.781 -18.953 1 95.69 589 LYS B CA 1
ATOM 10053 C C . LYS B 1 589 ? -24.859 24.922 -18.484 1 95.69 589 LYS B C 1
ATOM 10055 O O . LYS B 1 589 ? -25.516 23.922 -18.172 1 95.69 589 LYS B O 1
ATOM 10060 N N . VAL B 1 590 ? -25.281 26.125 -18.406 1 97.25 590 VAL B N 1
ATOM 10061 C CA . VAL B 1 590 ? -26.688 26.391 -18.078 1 97.25 590 VAL B CA 1
ATOM 10062 C C . VAL B 1 590 ? -27.281 27.344 -19.125 1 97.25 590 VAL B C 1
ATOM 10064 O O . VAL B 1 590 ? -26.656 28.328 -19.5 1 97.25 590 VAL B O 1
ATOM 10067 N N . PHE B 1 591 ? -28.438 27 -19.562 1 97.31 591 PHE B N 1
ATOM 10068 C CA . PHE B 1 591 ? -29.219 27.828 -20.484 1 97.31 591 PHE B CA 1
ATOM 10069 C C . PHE B 1 591 ? -30.516 28.281 -19.812 1 97.31 591 PHE B C 1
ATOM 10071 O O . PHE B 1 591 ? -31.234 27.484 -19.234 1 97.31 591 PHE B O 1
ATOM 10078 N N . ILE B 1 592 ? -30.781 29.469 -19.906 1 97.5 592 ILE B N 1
ATOM 10079 C CA . ILE B 1 592 ? -32.062 30.016 -19.5 1 97.5 592 ILE B CA 1
ATOM 10080 C C . ILE B 1 592 ? -32.781 30.656 -20.703 1 97.5 592 ILE B C 1
ATOM 10082 O O . ILE B 1 592 ? -32.219 31.562 -21.328 1 97.5 592 ILE B O 1
ATOM 10086 N N . ASN B 1 593 ? -33.875 30.172 -20.953 1 96.06 593 ASN B N 1
ATOM 10087 C CA . ASN B 1 593 ? -34.625 30.609 -22.141 1 96.06 593 ASN B CA 1
ATOM 10088 C C . ASN B 1 593 ? -33.75 30.578 -23.391 1 96.06 593 ASN B C 1
ATOM 10090 O O . ASN B 1 593 ? -33.656 31.562 -24.125 1 96.06 593 ASN B O 1
ATOM 10094 N N . ASP B 1 594 ? -33.031 29.516 -23.516 1 94.69 594 ASP B N 1
ATOM 10095 C CA . ASP B 1 594 ? -32.25 29.125 -24.688 1 94.69 594 ASP B CA 1
ATOM 10096 C C . ASP B 1 594 ? -31 30 -24.828 1 94.69 594 ASP B C 1
ATOM 10098 O O . ASP B 1 594 ? -30.328 29.953 -25.859 1 94.69 594 ASP B O 1
ATOM 10102 N N . GLU B 1 595 ? -30.719 30.734 -23.844 1 95.62 595 GLU B N 1
ATOM 10103 C CA . GLU B 1 595 ? -29.484 31.516 -23.812 1 95.62 595 GLU B CA 1
ATOM 10104 C C . GLU B 1 595 ? -28.5 30.938 -22.812 1 95.62 595 GLU B C 1
ATOM 10106 O O . GLU B 1 595 ? -28.844 30.688 -21.656 1 95.62 595 GLU B O 1
ATOM 10111 N N . GLU B 1 596 ? -27.281 30.766 -23.312 1 95.88 596 GLU B N 1
ATOM 10112 C CA . GLU B 1 596 ? -26.234 30.297 -22.406 1 95.88 596 GLU B CA 1
ATOM 10113 C C . GLU B 1 596 ? -25.875 31.359 -21.375 1 95.88 596 GLU B C 1
ATOM 10115 O O . GLU B 1 596 ? -25.438 32.469 -21.734 1 95.88 596 GLU B O 1
ATOM 10120 N N . VAL B 1 597 ? -26.016 31.062 -20.156 1 97.25 597 VAL B N 1
ATOM 10121 C CA . VAL B 1 597 ? -25.797 32.062 -19.109 1 97.25 597 VAL B CA 1
ATOM 10122 C C . VAL B 1 597 ? -24.641 31.656 -18.219 1 97.25 597 VAL B C 1
ATOM 10124 O O . VAL B 1 597 ? -24.172 32.438 -17.391 1 97.25 597 VAL B O 1
ATOM 10127 N N . TYR B 1 598 ? -24.172 30.469 -18.266 1 96.38 598 TYR B N 1
ATOM 10128 C CA . TYR B 1 598 ? -23.094 29.938 -17.438 1 96.38 598 TYR B CA 1
ATOM 10129 C C . TYR B 1 598 ? -22.328 28.859 -18.172 1 96.38 598 TYR B C 1
ATOM 10131 O O . TYR B 1 598 ? -22.906 28.047 -18.891 1 96.38 598 TYR B O 1
ATOM 10139 N N . ARG B 1 599 ? -21.031 28.906 -18.094 1 93.69 599 ARG B N 1
ATOM 10140 C CA . ARG B 1 599 ? -20.125 27.891 -18.609 1 93.69 599 ARG B CA 1
ATOM 10141 C C . ARG B 1 599 ? -18.922 27.719 -17.703 1 93.69 599 ARG B C 1
ATOM 10143 O O . ARG B 1 599 ? -18.312 28.703 -17.281 1 93.69 599 ARG B O 1
ATOM 10150 N N . PHE B 1 600 ? -18.656 26.5 -17.344 1 90.94 600 PHE B N 1
ATOM 10151 C CA . PHE B 1 600 ? -17.484 26.234 -16.516 1 90.94 600 PHE B CA 1
ATOM 10152 C C . PHE B 1 600 ? -16.891 24.875 -16.859 1 90.94 600 PHE B C 1
ATOM 10154 O O . PHE B 1 600 ? -17.625 23.922 -17.141 1 90.94 600 PHE B O 1
ATOM 10161 N N . PHE B 1 601 ? -15.516 24.859 -16.984 1 83.25 601 PHE B N 1
ATOM 10162 C CA . PHE B 1 601 ? -14.828 23.594 -17.219 1 83.25 601 PHE B CA 1
ATOM 10163 C C . PHE B 1 601 ? -13.617 23.469 -16.297 1 83.25 601 PHE B C 1
ATOM 10165 O O . PHE B 1 601 ? -12.781 24.359 -16.234 1 83.25 601 PHE B O 1
ATOM 10172 N N . ASP B 1 602 ? -13.602 22.406 -15.523 1 76.38 602 ASP B N 1
ATOM 10173 C CA . ASP B 1 602 ? -12.453 21.938 -14.75 1 76.38 602 ASP B CA 1
ATOM 10174 C C . ASP B 1 602 ? -12.523 20.422 -14.523 1 76.38 602 ASP B C 1
ATOM 10176 O O . ASP B 1 602 ? -13.406 19.938 -13.82 1 76.38 602 ASP B O 1
ATOM 10180 N N . LEU B 1 603 ? -11.477 19.734 -15.117 1 71.44 603 LEU B N 1
ATOM 10181 C CA . LEU B 1 603 ? -11.469 18.281 -15.086 1 71.44 603 LEU B CA 1
ATOM 10182 C C . LEU B 1 603 ? -11.445 17.766 -13.648 1 71.44 603 LEU B C 1
ATOM 10184 O O . LEU B 1 603 ? -11.875 16.641 -13.383 1 71.44 603 LEU B O 1
ATOM 10188 N N . MET B 1 604 ? -11 18.516 -12.781 1 68.12 604 MET B N 1
ATOM 10189 C CA . MET B 1 604 ? -10.773 18.016 -11.438 1 68.12 604 MET B CA 1
ATOM 10190 C C . MET B 1 604 ? -11.797 18.594 -10.461 1 68.12 604 MET B C 1
ATOM 10192 O O . MET B 1 604 ? -11.734 18.312 -9.258 1 68.12 604 MET B O 1
ATOM 10196 N N . ARG B 1 605 ? -12.68 19.234 -10.914 1 79.44 605 ARG B N 1
ATOM 10197 C CA . ARG B 1 605 ? -13.664 19.844 -10.023 1 79.44 605 ARG B CA 1
ATOM 10198 C C . ARG B 1 605 ? -14.625 18.797 -9.469 1 79.44 605 ARG B C 1
ATOM 10200 O O . ARG B 1 605 ? -15.156 17.969 -10.227 1 79.44 605 ARG B O 1
ATOM 10207 N N . ILE B 1 606 ? -14.797 18.875 -8.211 1 77.06 606 ILE B N 1
ATOM 10208 C CA . ILE B 1 606 ? -15.797 18.062 -7.539 1 77.06 606 ILE B CA 1
ATOM 10209 C C . ILE B 1 606 ? -17.047 18.891 -7.262 1 77.06 606 ILE B C 1
ATOM 10211 O O . ILE B 1 606 ? -16.953 20.016 -6.773 1 77.06 606 ILE B O 1
ATOM 10215 N N . ALA B 1 607 ? -18.172 18.359 -7.559 1 85.81 607 ALA B N 1
ATOM 10216 C CA . ALA B 1 607 ? -19.422 19.094 -7.402 1 85.81 607 ALA B CA 1
ATOM 10217 C C . ALA B 1 607 ? -19.625 19.516 -5.953 1 85.81 607 ALA B C 1
ATOM 10219 O O . ALA B 1 607 ? -19.438 18.719 -5.031 1 85.81 607 ALA B O 1
ATOM 10220 N N . ALA B 1 608 ? -19.922 20.781 -5.738 1 84.25 608 ALA B N 1
ATOM 10221 C CA . ALA B 1 608 ? -20.266 21.344 -4.434 1 84.25 608 ALA B CA 1
ATOM 10222 C C . ALA B 1 608 ? -21.297 22.453 -4.566 1 84.25 608 ALA B C 1
ATOM 10224 O O . ALA B 1 608 ? -21.453 23.047 -5.637 1 84.25 608 ALA B O 1
ATOM 10225 N N . PRO B 1 609 ? -22.047 22.734 -3.496 1 88.31 609 PRO B N 1
ATOM 10226 C CA . PRO B 1 609 ? -23.062 23.797 -3.543 1 88.31 609 PRO B CA 1
ATOM 10227 C C . PRO B 1 609 ? -22.453 25.172 -3.773 1 88.31 609 PRO B C 1
ATOM 10229 O O . PRO B 1 609 ? -21.391 25.484 -3.229 1 88.31 609 PRO B O 1
ATOM 10232 N N . ASP B 1 610 ? -23.109 25.891 -4.613 1 91.62 610 ASP B N 1
ATOM 10233 C CA . ASP B 1 610 ? -22.875 27.328 -4.758 1 91.62 610 ASP B CA 1
ATOM 10234 C C . ASP B 1 610 ? -21.438 27.609 -5.184 1 91.62 610 ASP B C 1
ATOM 10236 O O . ASP B 1 610 ? -20.812 28.547 -4.695 1 91.62 610 ASP B O 1
ATOM 10240 N N . GLN B 1 611 ? -20.906 26.797 -5.988 1 89.19 611 GLN B N 1
ATOM 10241 C CA . GLN B 1 611 ? -19.531 26.969 -6.453 1 89.19 611 GLN B CA 1
ATOM 10242 C C . GLN B 1 611 ? -19.391 28.219 -7.316 1 89.19 611 GLN B C 1
ATOM 10244 O O . GLN B 1 611 ? -18.391 28.938 -7.223 1 89.19 611 GLN B O 1
ATOM 10249 N N . ASP B 1 612 ? -20.453 28.531 -8.125 1 94.38 612 ASP B N 1
ATOM 10250 C CA . ASP B 1 612 ? -20.453 29.719 -8.977 1 94.38 612 ASP B CA 1
ATOM 10251 C C . ASP B 1 612 ? -21.703 30.562 -8.742 1 94.38 612 ASP B C 1
ATOM 10253 O O . ASP B 1 612 ? -22.812 30.016 -8.617 1 94.38 612 ASP B O 1
ATOM 10257 N N . ARG B 1 613 ? -21.469 31.844 -8.555 1 94.81 613 ARG B N 1
ATOM 10258 C CA . ARG B 1 613 ? -22.516 32.844 -8.406 1 94.81 613 ARG B CA 1
ATOM 10259 C C . ARG B 1 613 ? -22.703 33.625 -9.695 1 94.81 613 ARG B C 1
ATOM 10261 O O . ARG B 1 613 ? -21.766 34.281 -10.172 1 94.81 613 ARG B O 1
ATOM 10268 N N . VAL B 1 614 ? -23.906 33.594 -10.258 1 96.62 614 VAL B N 1
ATOM 10269 C CA . VAL B 1 614 ? -24.156 34.219 -11.555 1 96.62 614 VAL B CA 1
ATOM 10270 C C . VAL B 1 614 ? -25.422 35.062 -11.484 1 96.62 614 VAL B C 1
ATOM 10272 O O . VAL B 1 614 ? -26.469 34.625 -10.992 1 96.62 614 VAL B O 1
ATOM 10275 N N . GLU B 1 615 ? -25.297 36.25 -12 1 96.56 615 GLU B N 1
ATOM 10276 C CA . GLU B 1 615 ? -26.5 37.062 -12.133 1 96.56 615 GLU B CA 1
ATOM 10277 C C . GLU B 1 615 ? -27.234 36.75 -13.438 1 96.56 615 GLU B C 1
ATOM 10279 O O . GLU B 1 615 ? -26.625 36.781 -14.508 1 96.56 615 GLU B O 1
ATOM 10284 N N . VAL B 1 616 ? -28.547 36.5 -13.281 1 97.5 616 VAL B N 1
ATOM 10285 C CA . VAL B 1 616 ? -29.328 36.156 -14.477 1 97.5 616 VAL B CA 1
ATOM 10286 C C . VAL B 1 616 ? -30.641 36.938 -14.461 1 97.5 616 VAL B C 1
ATOM 10288 O O . VAL B 1 616 ? -31.047 37.469 -13.43 1 97.5 616 VAL B O 1
ATOM 10291 N N . THR B 1 617 ? -31.219 36.938 -15.648 1 97.19 617 THR B N 1
ATOM 10292 C CA . THR B 1 617 ? -32.531 37.594 -15.812 1 97.19 617 THR B CA 1
ATOM 10293 C C . THR B 1 617 ? -33.625 36.531 -15.992 1 97.19 617 THR B C 1
ATOM 10295 O O . THR B 1 617 ? -33.531 35.656 -16.844 1 97.19 617 THR B O 1
ATOM 10298 N N . LEU B 1 618 ? -34.594 36.688 -15.156 1 96.94 618 LEU B N 1
ATOM 10299 C CA . LEU B 1 618 ? -35.812 35.906 -15.328 1 96.94 618 LEU B CA 1
ATOM 10300 C C . LEU B 1 618 ? -36.938 36.781 -15.859 1 96.94 618 LEU B C 1
ATOM 10302 O O . LEU B 1 618 ? -37.094 37.938 -15.438 1 96.94 618 LEU B O 1
ATOM 10306 N N . LYS B 1 619 ? -37.656 36.25 -16.812 1 97.31 619 LYS B N 1
ATOM 10307 C CA . LYS B 1 619 ? -38.844 36.906 -17.344 1 97.31 619 LYS B CA 1
ATOM 10308 C C . LYS B 1 619 ? -40.062 36.531 -16.516 1 97.31 619 LYS B C 1
ATOM 10310 O O . LYS B 1 619 ? -40.125 35.469 -15.906 1 97.31 619 LYS B O 1
ATOM 10315 N N . LYS B 1 620 ? -40.969 37.5 -16.594 1 97.19 620 LYS B N 1
ATOM 10316 C CA . LYS B 1 620 ? -42.25 37.188 -15.977 1 97.19 620 LYS B CA 1
ATOM 10317 C C . LYS B 1 620 ? -42.906 35.969 -16.625 1 97.19 620 LYS B C 1
ATOM 10319 O O . LYS B 1 620 ? -42.969 35.875 -17.859 1 97.19 620 LYS B O 1
ATOM 10324 N N . GLY B 1 621 ? -43.281 35.031 -15.758 1 96.25 621 GLY B N 1
ATOM 10325 C CA . GLY B 1 621 ? -43.781 33.75 -16.25 1 96.25 621 GLY B CA 1
ATOM 10326 C C . GLY B 1 621 ? -42.812 32.625 -16.125 1 96.25 621 GLY B C 1
ATOM 10327 O O . GLY B 1 621 ? -41.969 32.625 -15.219 1 96.25 621 GLY B O 1
ATOM 10328 N N . TRP B 1 622 ? -43.031 31.656 -16.922 1 96.75 622 TRP B N 1
ATOM 10329 C CA . TRP B 1 622 ? -42.219 30.453 -16.875 1 96.75 622 TRP B CA 1
ATOM 10330 C C . TRP B 1 622 ? -40.938 30.641 -17.688 1 96.75 622 TRP B C 1
ATOM 10332 O O . TRP B 1 622 ? -40.969 31.109 -18.828 1 96.75 622 TRP B O 1
ATOM 10342 N N . ASN B 1 623 ? -39.781 30.312 -17.141 1 97.62 623 ASN B N 1
ATOM 10343 C CA . ASN B 1 623 ? -38.469 30.328 -17.766 1 97.62 623 ASN B CA 1
ATOM 10344 C C . ASN B 1 623 ? -37.906 28.922 -17.922 1 97.62 623 ASN B C 1
ATOM 10346 O O . ASN B 1 623 ? -37.875 28.141 -16.969 1 97.62 623 ASN B O 1
ATOM 10350 N N . LYS B 1 624 ? -37.438 28.656 -19.109 1 97 624 LYS B N 1
ATOM 10351 C CA . LYS B 1 624 ? -36.812 27.359 -19.391 1 97 624 LYS B CA 1
ATOM 10352 C C . LYS B 1 624 ? -35.406 27.312 -18.859 1 97 624 LYS B C 1
ATOM 10354 O O . LYS B 1 624 ? -34.594 28.219 -19.125 1 97 624 LYS B O 1
ATOM 10359 N N . VAL B 1 625 ? -35.125 26.266 -18.062 1 97.25 625 VAL B N 1
ATOM 10360 C CA . VAL B 1 625 ? -33.781 26.062 -17.531 1 97.25 625 VAL B CA 1
ATOM 10361 C C . VAL B 1 625 ? -33.219 24.719 -18.016 1 97.25 625 VAL B C 1
ATOM 10363 O O . VAL B 1 625 ? -33.812 23.672 -17.75 1 97.25 625 VAL B O 1
ATOM 10366 N N . LEU B 1 626 ? -32.156 24.781 -18.781 1 97.25 626 LEU B N 1
ATOM 10367 C CA . LEU B 1 626 ? -31.469 23.594 -19.281 1 97.25 626 LEU B CA 1
ATOM 10368 C C . LEU B 1 626 ? -30.047 23.531 -18.781 1 97.25 626 LEU B C 1
ATOM 10370 O O . LEU B 1 626 ? -29.266 24.484 -18.953 1 97.25 626 LEU B O 1
ATOM 10374 N N . VAL B 1 627 ? -29.719 22.406 -18.141 1 96 627 VAL B N 1
ATOM 10375 C CA . VAL B 1 627 ? -28.359 22.203 -17.641 1 96 627 VAL B CA 1
ATOM 10376 C C . VAL B 1 627 ? -27.672 21.109 -18.469 1 96 627 VAL B C 1
ATOM 10378 O O . VAL B 1 627 ? -28.281 20.094 -18.781 1 96 627 VAL B O 1
ATOM 10381 N N . LYS B 1 628 ? -26.5 21.391 -18.938 1 95.06 628 LYS B N 1
ATOM 10382 C CA . LYS B 1 628 ? -25.578 20.422 -19.531 1 95.06 628 LYS B CA 1
ATOM 10383 C C . LYS B 1 628 ? -24.453 20.062 -18.562 1 95.06 628 LYS B C 1
ATOM 10385 O O . LYS B 1 628 ? -23.703 20.938 -18.141 1 95.06 628 LYS B O 1
ATOM 10390 N N . ALA B 1 629 ? -24.344 18.781 -18.156 1 92.44 629 ALA B N 1
ATOM 10391 C CA . ALA B 1 629 ? -23.312 18.328 -17.234 1 92.44 629 ALA B CA 1
ATOM 10392 C C . ALA B 1 629 ? -22.406 17.281 -17.875 1 92.44 629 ALA B C 1
ATOM 10394 O O . ALA B 1 629 ? -22.906 16.312 -18.453 1 92.44 629 ALA B O 1
ATOM 10395 N N . GLU B 1 630 ? -21.203 17.531 -17.797 1 89.62 630 GLU B N 1
ATOM 10396 C CA . GLU B 1 630 ? -20.188 16.641 -18.312 1 89.62 630 GLU B CA 1
ATOM 10397 C C . GLU B 1 630 ? -19.438 15.93 -17.188 1 89.62 630 GLU B C 1
ATOM 10399 O O . GLU B 1 630 ? -19.109 16.547 -16.172 1 89.62 630 GLU B O 1
ATOM 10404 N N . ASN B 1 631 ? -19.266 14.57 -17.391 1 85.75 631 ASN B N 1
ATOM 10405 C CA . ASN B 1 631 ? -18.438 13.828 -16.438 1 85.75 631 ASN B CA 1
ATOM 10406 C C . ASN B 1 631 ? -17.297 13.102 -17.141 1 85.75 631 ASN B C 1
ATOM 10408 O O . ASN B 1 631 ? -17.5 12.438 -18.156 1 85.75 631 ASN B O 1
ATOM 10412 N N . ASN B 1 632 ? -16.094 13.336 -16.656 1 78.31 632 ASN B N 1
ATOM 10413 C CA . ASN B 1 632 ? -14.922 12.609 -17.125 1 78.31 632 ASN B CA 1
ATOM 10414 C C . ASN B 1 632 ? -14.562 11.453 -16.203 1 78.31 632 ASN B C 1
ATOM 10416 O O . ASN B 1 632 ? -14.664 10.289 -16.578 1 78.31 632 ASN B O 1
ATOM 10420 N N . PHE B 1 633 ? -14.172 11.812 -14.977 1 70.75 633 PHE B N 1
ATOM 10421 C CA . PHE B 1 633 ? -13.852 10.773 -14.008 1 70.75 633 PHE B CA 1
ATOM 10422 C C . PHE B 1 633 ? -14.438 11.102 -12.641 1 70.75 633 PHE B C 1
ATOM 10424 O O . PHE B 1 633 ? -14.688 12.266 -12.328 1 70.75 633 PHE B O 1
ATOM 10431 N N . GLY B 1 634 ? -14.695 9.961 -11.938 1 70.25 634 GLY B N 1
ATOM 10432 C CA . GLY B 1 634 ? -15.023 10.156 -10.531 1 70.25 634 GLY B CA 1
ATOM 10433 C C . GLY B 1 634 ? -16.5 10.438 -10.305 1 70.25 634 GLY B C 1
ATOM 10434 O O . GLY B 1 634 ? -17.359 9.797 -10.906 1 70.25 634 GLY B O 1
ATOM 10435 N N . GLY B 1 635 ? -16.734 11.297 -9.391 1 72.5 635 GLY B N 1
ATOM 10436 C CA . GLY B 1 635 ? -18.109 11.648 -9.055 1 72.5 635 GLY B CA 1
ATOM 10437 C C . GLY B 1 635 ? -18.875 12.281 -10.203 1 72.5 635 GLY B C 1
ATOM 10438 O O . GLY B 1 635 ? -18.266 12.664 -11.211 1 72.5 635 GLY B O 1
ATOM 10439 N N . PHE B 1 636 ? -20.234 12.242 -10.102 1 86.19 636 PHE B N 1
ATOM 10440 C CA . PHE B 1 636 ? -21.078 12.828 -11.148 1 86.19 636 PHE B CA 1
ATOM 10441 C C . PHE B 1 636 ? -22.359 13.414 -10.547 1 86.19 636 PHE B C 1
ATOM 10443 O O . PHE B 1 636 ? -23.266 12.68 -10.172 1 86.19 636 PHE B O 1
ATOM 10450 N N . ALA B 1 637 ? -22.266 14.773 -10.406 1 88.38 637 ALA B N 1
ATOM 10451 C CA . ALA B 1 637 ? -23.391 15.484 -9.828 1 88.38 637 ALA B CA 1
ATOM 10452 C C . ALA B 1 637 ? -23.422 16.938 -10.281 1 88.38 637 ALA B C 1
ATOM 10454 O O . ALA B 1 637 ? -22.406 17.469 -10.766 1 88.38 637 ALA B O 1
ATOM 10455 N N . PHE B 1 638 ? -24.594 17.625 -10.156 1 90.75 638 PHE B N 1
ATOM 10456 C CA . PHE B 1 638 ? -24.656 19.078 -10.266 1 90.75 638 PHE B CA 1
ATOM 10457 C C . PHE B 1 638 ? -25.672 19.656 -9.281 1 90.75 638 PHE B C 1
ATOM 10459 O O . PHE B 1 638 ? -26.562 18.938 -8.82 1 90.75 638 PHE B O 1
ATOM 10466 N N . TYR B 1 639 ? -25.438 20.922 -8.945 1 91.94 639 TYR B N 1
ATOM 10467 C CA . TYR B 1 639 ? -26.312 21.719 -8.102 1 91.94 639 TYR B CA 1
ATOM 10468 C C . TYR B 1 639 ? -26.766 22.984 -8.828 1 91.94 639 TYR B C 1
ATOM 10470 O O . TYR B 1 639 ? -25.984 23.609 -9.555 1 91.94 639 TYR B O 1
ATOM 10478 N N . LEU B 1 640 ? -28.078 23.281 -8.656 1 94.06 640 LEU B N 1
ATOM 10479 C CA . LEU B 1 640 ? -28.578 24.547 -9.172 1 94.06 640 LEU B CA 1
ATOM 10480 C C . LEU B 1 640 ? -29.672 25.109 -8.266 1 94.06 640 LEU B C 1
ATOM 10482 O O . LEU B 1 640 ? -30.547 24.359 -7.809 1 94.06 640 LEU B O 1
ATOM 10486 N N . ARG B 1 641 ? -29.5 26.391 -7.984 1 93.81 641 ARG B N 1
ATOM 10487 C CA . ARG B 1 641 ? -30.547 27.078 -7.246 1 93.81 641 ARG B CA 1
ATOM 10488 C C . ARG B 1 641 ? -30.562 28.562 -7.578 1 93.81 641 ARG B C 1
ATOM 10490 O O . ARG B 1 641 ? -29.578 29.094 -8.117 1 93.81 641 ARG B O 1
ATOM 10497 N N . PHE B 1 642 ? -31.672 29.219 -7.293 1 94.94 642 PHE B N 1
ATOM 10498 C CA . PHE B 1 642 ? -31.797 30.672 -7.363 1 94.94 642 PHE B CA 1
ATOM 10499 C C . PHE B 1 642 ? -31.938 31.266 -5.973 1 94.94 642 PHE B C 1
ATOM 10501 O O . PHE B 1 642 ? -32.625 30.719 -5.117 1 94.94 642 PHE B O 1
ATOM 10508 N N . MET B 1 643 ? -31.172 32.312 -5.77 1 94.19 643 MET B N 1
ATOM 10509 C CA . MET B 1 643 ? -31.438 33.062 -4.543 1 94.19 643 MET B CA 1
ATOM 10510 C C . MET B 1 643 ? -32.844 33.688 -4.57 1 94.19 643 MET B C 1
ATOM 10512 O O . MET B 1 643 ? -33.156 34.438 -5.488 1 94.19 643 MET B O 1
ATOM 10516 N N . ASP B 1 644 ? -33.656 33.344 -3.674 1 91.5 644 ASP B N 1
ATOM 10517 C CA . ASP B 1 644 ? -35.062 33.781 -3.605 1 91.5 644 ASP B CA 1
ATOM 10518 C C . ASP B 1 644 ? -35.438 34.156 -2.18 1 91.5 644 ASP B C 1
ATOM 10520 O O . ASP B 1 644 ? -36.188 33.406 -1.514 1 91.5 644 ASP B O 1
ATOM 10524 N N . PRO B 1 645 ? -35.031 35.344 -1.797 1 89.5 645 PRO B N 1
ATOM 10525 C CA . PRO B 1 645 ? -35.281 35.75 -0.406 1 89.5 645 PRO B CA 1
ATOM 10526 C C . PRO B 1 645 ? -36.75 35.812 -0.055 1 89.5 645 PRO B C 1
ATOM 10528 O O . PRO B 1 645 ? -37.125 35.688 1.116 1 89.5 645 PRO B O 1
ATOM 10531 N N . THR B 1 646 ? -37.625 36 -1.066 1 86.88 646 THR B N 1
ATOM 10532 C CA . THR B 1 646 ? -39.062 36.156 -0.813 1 86.88 646 THR B CA 1
ATOM 10533 C C . THR B 1 646 ? -39.812 34.875 -1.107 1 86.88 646 THR B C 1
ATOM 10535 O O . THR B 1 646 ? -41.031 34.812 -0.969 1 86.88 646 THR B O 1
ATOM 10538 N N . ASN B 1 647 ? -39.156 33.875 -1.566 1 88.25 647 ASN B N 1
ATOM 10539 C CA . ASN B 1 647 ? -39.75 32.594 -1.922 1 88.25 647 ASN B CA 1
ATOM 10540 C C . ASN B 1 647 ? -40.875 32.781 -2.953 1 88.25 647 ASN B C 1
ATOM 10542 O O . ASN B 1 647 ? -42 32.312 -2.76 1 88.25 647 ASN B O 1
ATOM 10546 N N . SER B 1 648 ? -40.5 33.469 -3.918 1 91.69 648 SER B N 1
ATOM 10547 C CA . SER B 1 648 ? -41.531 33.844 -4.91 1 91.69 648 SER B CA 1
ATOM 10548 C C . SER B 1 648 ? -41.375 32.969 -6.164 1 91.69 648 SER B C 1
ATOM 10550 O O . SER B 1 648 ? -42.312 32.938 -6.996 1 91.69 648 SER B O 1
ATOM 10552 N N . LEU B 1 649 ? -40.375 32.25 -6.305 1 94.44 649 LEU B N 1
ATOM 10553 C CA . LEU B 1 649 ? -40.156 31.438 -7.488 1 94.44 649 LEU B CA 1
ATOM 10554 C C . LEU B 1 649 ? -40.75 30.047 -7.324 1 94.44 649 LEU B C 1
ATOM 10556 O O . LEU B 1 649 ? -40.781 29.516 -6.219 1 94.44 649 LEU B O 1
ATOM 10560 N N . ILE B 1 650 ? -41.188 29.531 -8.469 1 94.31 650 ILE B N 1
ATOM 10561 C CA . ILE B 1 650 ? -41.781 28.203 -8.469 1 94.31 650 ILE B CA 1
ATOM 10562 C C . ILE B 1 650 ? -41.094 27.344 -9.523 1 94.31 650 ILE B C 1
ATOM 10564 O O . ILE B 1 650 ? -40.906 27.766 -10.672 1 94.31 650 ILE B O 1
ATOM 10568 N N . VAL B 1 651 ? -40.719 26.156 -9.07 1 92.81 651 VAL B N 1
ATOM 10569 C CA . VAL B 1 651 ? -40.062 25.234 -9.984 1 92.81 651 VAL B CA 1
ATOM 10570 C C . VAL B 1 651 ? -41.031 24.094 -10.336 1 92.81 651 VAL B C 1
ATOM 10572 O O . VAL B 1 651 ? -41.688 23.547 -9.453 1 92.81 651 VAL B O 1
ATOM 10575 N N . ASN B 1 652 ? -41.062 23.734 -11.711 1 93.19 652 ASN B N 1
ATOM 10576 C CA . ASN B 1 652 ? -41.906 22.641 -12.203 1 93.19 652 ASN B CA 1
ATOM 10577 C C . ASN B 1 652 ? -41.375 22.109 -13.531 1 93.19 652 ASN B C 1
ATOM 10579 O O . ASN B 1 652 ? -41.594 22.719 -14.578 1 93.19 652 ASN B O 1
ATOM 10583 N N . ALA B 1 653 ? -40.969 20.906 -13.438 1 93 653 ALA B N 1
ATOM 10584 C CA . ALA B 1 653 ? -40.406 20.328 -14.664 1 93 653 ALA B CA 1
ATOM 10585 C C . ALA B 1 653 ? -41.531 19.938 -15.625 1 93 653 ALA B C 1
ATOM 10587 O O . ALA B 1 653 ? -41.312 19.859 -16.844 1 93 653 ALA B O 1
ATOM 10588 N N . GLN B 1 654 ? -42.625 19.719 -15.141 1 89.44 654 GLN B N 1
ATOM 10589 C CA . GLN B 1 654 ? -43.719 19.219 -15.961 1 89.44 654 GLN B CA 1
ATOM 10590 C C . GLN B 1 654 ? -44.5 20.359 -16.609 1 89.44 654 GLN B C 1
ATOM 10592 O O . GLN B 1 654 ? -45.562 20.141 -17.188 1 89.44 654 GLN B O 1
ATOM 10597 N N . GLN B 1 655 ? -44 21.406 -16.453 1 84.81 655 GLN B N 1
ATOM 10598 C CA . GLN B 1 655 ? -44.688 22.547 -17.047 1 84.81 655 GLN B CA 1
ATOM 10599 C C . GLN B 1 655 ? -44.906 22.312 -18.547 1 84.81 655 GLN B C 1
ATOM 10601 O O . GLN B 1 655 ? -44 21.922 -19.266 1 84.81 655 GLN B O 1
ATOM 10606 N N . LYS B 1 656 ? -46.188 22.453 -19.031 1 74.06 656 LYS B N 1
ATOM 10607 C CA . LYS B 1 656 ? -46.594 22.281 -20.438 1 74.06 656 LYS B CA 1
ATOM 10608 C C . LYS B 1 656 ? -46.938 23.625 -21.062 1 74.06 656 LYS B C 1
ATOM 10610 O O . LYS B 1 656 ? -47.531 24.5 -20.406 1 74.06 656 LYS B O 1
ATOM 10615 N N . PHE B 1 657 ? -46.281 23.969 -22 1 66.12 657 PHE B N 1
ATOM 10616 C CA . PHE B 1 657 ? -46.625 25.203 -22.703 1 66.12 657 PHE B CA 1
ATOM 10617 C C . PHE B 1 657 ? -47.656 24.938 -23.781 1 66.12 657 PHE B C 1
ATOM 10619 O O . PHE B 1 657 ? -47.594 23.922 -24.484 1 66.12 657 PHE B O 1
ATOM 10626 N N . GLU B 1 658 ? -48.875 25.359 -23.531 1 47.19 658 GLU B N 1
ATOM 10627 C CA . GLU B 1 658 ? -49.812 25.344 -24.641 1 47.19 658 GLU B CA 1
ATOM 10628 C C . GLU B 1 658 ? -49.312 26.172 -25.812 1 47.19 658 GLU B C 1
ATOM 10630 O O . GLU B 1 658 ? -48.688 27.188 -25.625 1 47.19 658 GLU B O 1
#

pLDDT: mean 89.22, std 16.06, range [15.01, 98.88]

Nearest PDB structures (foldseek):
  7v1w-assembly1_D  TM=8.891E-01  e=1.417E-23  Bifidobacterium dentium
  8ic8-assembly1_C  TM=8.749E-01  e=2.039E-21  Microbacterium arabinogalactanolyticum
  6qe7-assembly3_C  TM=3.825E-01  e=5.793E-07  Acetivibrio thermocellus
  7knc-assembly1_A  TM=3.126E-01  e=3.599E-03  Xanthomonas citri pv. citri str. 306
  2xvl-assembly1_A  TM=3.295E-01  e=1.622E-02  Cellvibrio japonicus

Foldseek 3Di:
DPDDDDPPPDPPVPPPPPPPPPDPPDQPPDLLCQFPDPPHPQLVFWDKDKQKQCDPVPDRQSFDKAFAFGKDWSDWWFFWKKWFKKKKFFDDPFQQQQLQKWKFKDAQPDPFTLETGRNCFVQQHRRDQFDFDAQAWHHHPGMTMGRRIFTHGGIMIIMIHGNDPGMGPGMIMIIIMTHGPHPSRDPFNWGKGKDKDKDQWQDDLDWAWQDKKWAWWWWFWKKKKKWFLVLDQQQQQKWKFKCAPPDPGGPDIGRGNCVVQVHDDSNVPAWDHDHAKTWRDADNRGRMTIMIGTCSVPIGTHGTIMIITIARGDSNPTIMIIMMMTMIIGGDDMDRDDDRARSQASGDADHRDDPPWAFPVNWDKAFPFDKDWDQQRNVHDPFVVRTKIKTWDDAFGKMKTKDAPAQFQKKWKKFKWWAAQQAAKKFKDKPPGTQDIDGRHDPHIDTDYIDTRGMDGADPRRIMMIMIHHHDGGMTITRTMDIDGDFDWDFKWWKKAWAAQDCPDPPDGCQAVDDDPVLVDDDQPAWDQYHVRDTMHTDIGRPPPDSDWQFCVVPDPPQARTKMKIKKKKADQAWDKWKKFKWWAAWKWKDKQSHTFDTDGDNHGDTDTRPDIGIDIDHHTMIMMMMMYGHHDDTGTMTMDIRDNPPRMDMGRPDDDD/DDDDDDDDPPVPCVDDPVPDPPDPPDQPPDLVCQFPPPPHPQPVFFDKDKQKQQDPVPDRQSWDKAFAFGKDWSDWWFFWWKWFKKKKFFDWPFQQQQLQKWKFKDAQPDPFTLETGRNCFVQQHRRDQFDFDAQAWHHHPGMTMGRRMFTHGGIMIIMIHGNDPTMGPGMIMMIMMTHGPHPPRDPFNWGKGKDKDKDQKQPDLDWAWQDKKWAWWWWFWKKKKKWFLVLDQQQQQKWKFKCAPPDPGGPDIGRGNCVVQVADDSNVVDWDHDHAWTWRDADNRGRMTIIIGTCPVPIGTHHTIMIITIARGVSNPTIMIIMMMTMIIGGDDMDHDDDRARSQASGDADHRDDPPWAFPVRWDKAFPFDKDWDQQRNVHDPFVVSTKIKTWDDAFGKMKTKAAPAQFQKKWKKFKWWAAQQAAKKFKDKPPGTQDIDGRHDPHIDTDYIDTRGMDGADPRRIMMIMIHHHDGGMTITRTMDIDHDFFWDFKWWKKAWAAQDCPDPPDGCQQVDDDVVLVDDDQPAWDQYDVRDTMHIDITRPVDGDDFQFCVVPDPPPARTKMKIKKKKADQAWDKWKKFKWWAAWKWKDKQSHTFDTDGDLHGDTDTRPDIGIDIDHHTMIMIMMMYGHHDDTGGMTIGIRDNPPRMDMGRPDDDD

Secondary structure (DSSP, 8-state):
-------TT-------------------S-HHHHHHSSS-GGGGGEEEEEEE---TTSSS---EEE-TT-EEEEEEE-SEEEEEEEEEEEEES-TTHHHHEEEEEEETT-SS-SEEEEHHHHTT-SSS---B--SSEEEETTEEEE---EEESS-EEEEEEE-SSS-EEEEEEEEEEEEE-TT-S-TTPPEEEEEEEEESS---SSPEEEEEEESSEEEEEEEEEEEESSS-GGGGGPPEEEEETT-SS-SEE-S-HHHHTT--TTTTT--EE-SSEEEEEEETTTTEEEEEEE-GGG-EEESSEEEEEE-SSGGG---EEEEEEEEEEEPSPPPPPPP---HHHHSPP--PPPTTPBPGGG-EEEESS-EEEEE-TTT-TTSGGGEEEEE---TT-EEEEEE----SS-EEEEEEEEEBTTB-EEEEEETTEEEEEEE-B-SS-EE---EEEEEE---TTS-EEEEEEEEESSBEEEEEEEEEE------EEEEEEEEE----BTTB-HHHHS--HHHH---TT-EEE-TTS-EEE-EEEE-SS--S-EEGGGT-SS-SSEEEEEEEEEEESSSEEEEEEEEESSEEEEEETTEEEEEEE-TTPPP-TT-EEEEEEE-SEEEEEEEEEEE-SS--EEEEEE--TT---EE-TT----/----------------------------S-HHHHHHSSS-GGGGGEEEEEEE---TTSSS---EEE-TT-EEEEEEE-SEEEEEEEEEEEEES-TTHHHHEEEEEEETT-SS-SEEEEHHHHTT-SSS---B--SSEEEETTEEEE---EEESS-EEEEEEE-SSS-EEEEEEEEEEEEE-TT-S-TTPPEEEEEEEEESS---SSPEEEEEEESSEEEEEEEEEEEESSS-GGGGGPPEEEEETT-SS-SEE-S-HHHHTT--TTTTT--EE-SSEEEEEEETTTTEEEEEEE-STT-EEESSEEEEEE-SSGGG---EEEEEEEEEEEPSP-PPPPP---HHHHSPP--PPPTTPBPGGG-EEEESS-EEEEE-TTT-S-SGGGEEEEE---TT-EEEEEE----SS-EEEEEEEEEBTTB-EEEEEETTEEEEEEE-B-SS-EE---EEEEEE---TTS-EEEEEEEEESSBEEEEEEEEEE------EEEEEEEEE----SSS--HHHHS--HHHH---TT-EEE-TTSPEEE-EEEE----S--EE-TTT-SS-SSEEEEEEEEEEESSSEEEEEEEEESSEEEEEETTEEEEEEE-TTPPP-TT-EEEEEEE-SEEEEEEEEEEE-SS--EEEEEE--TT---EE-TT----

Organism: NCBI:txid1187080